Protein AF-A0A093Y1V2-F1 (afdb_monomer_lite)

Structure (mmCIF, N/CA/C/O backbone):
data_AF-A0A093Y1V2-F1
#
_entry.id   AF-A0A093Y1V2-F1
#
loop_
_atom_site.group_PDB
_atom_site.id
_atom_site.type_symbol
_atom_site.label_atom_id
_atom_site.label_alt_id
_atom_site.label_comp_id
_atom_site.label_asym_id
_atom_site.label_entity_id
_atom_site.label_seq_id
_atom_site.pdbx_PDB_ins_code
_atom_site.Cartn_x
_atom_site.Cartn_y
_atom_site.Cartn_z
_atom_site.occupancy
_atom_site.B_iso_or_equiv
_atom_site.auth_seq_id
_atom_site.auth_comp_id
_atom_site.auth_asym_id
_atom_site.auth_atom_id
_atom_site.pdbx_PDB_model_num
ATOM 1 N N . LEU A 1 1 ? 51.557 26.509 23.313 1.00 48.78 1 LEU A N 1
ATOM 2 C CA . LEU A 1 1 ? 50.875 25.753 24.395 1.00 48.78 1 LEU A CA 1
ATOM 3 C C . LEU A 1 1 ? 50.289 26.659 25.482 1.00 48.78 1 LEU A C 1
ATOM 5 O O . LEU A 1 1 ? 49.073 26.664 25.591 1.00 48.78 1 LEU A O 1
ATOM 9 N N . ALA A 1 2 ? 51.075 27.456 26.225 1.00 46.09 2 ALA A N 1
ATOM 10 C CA . ALA A 1 2 ? 50.546 28.340 27.285 1.00 46.09 2 ALA A CA 1
ATOM 11 C C . ALA A 1 2 ? 49.380 29.245 26.820 1.00 46.09 2 ALA A C 1
ATOM 13 O O . ALA A 1 2 ? 48.279 29.135 27.347 1.00 46.09 2 ALA A O 1
ATOM 14 N N . LYS A 1 3 ? 49.573 30.009 25.733 1.00 51.19 3 LYS A N 1
ATOM 15 C CA . LYS A 1 3 ? 48.552 30.912 25.162 1.00 51.19 3 LYS A CA 1
ATOM 16 C C . LYS A 1 3 ? 47.198 30.227 24.876 1.00 51.19 3 LYS A C 1
ATOM 18 O O . LYS A 1 3 ? 46.157 30.763 25.229 1.00 51.19 3 LYS A O 1
ATOM 23 N N . ALA A 1 4 ? 47.216 28.998 24.349 1.00 50.84 4 ALA A N 1
ATOM 24 C CA . ALA A 1 4 ? 46.007 28.205 24.087 1.00 50.84 4 ALA A CA 1
ATOM 25 C C . ALA A 1 4 ? 45.340 27.658 25.371 1.00 50.84 4 ALA A C 1
ATOM 27 O O . ALA A 1 4 ? 44.131 27.421 25.402 1.00 50.84 4 ALA A O 1
ATOM 28 N N . ARG A 1 5 ? 46.112 27.458 26.451 1.00 57.81 5 ARG A N 1
ATOM 29 C CA . ARG A 1 5 ? 45.579 27.102 27.776 1.00 57.81 5 ARG A CA 1
ATOM 30 C C . ARG A 1 5 ? 44.857 28.292 28.407 1.00 57.81 5 ARG A C 1
ATOM 32 O O . ARG A 1 5 ? 43.806 28.098 29.013 1.00 57.81 5 ARG A O 1
ATOM 39 N N . ASP A 1 6 ? 45.387 29.498 28.233 1.00 64.50 6 ASP A N 1
ATOM 40 C CA . ASP A 1 6 ? 44.780 30.718 28.768 1.00 64.50 6 ASP A CA 1
ATOM 41 C C . ASP A 1 6 ? 43.565 31.172 27.937 1.00 64.50 6 ASP A C 1
ATOM 43 O O . ASP A 1 6 ? 42.549 31.546 28.519 1.00 64.50 6 ASP A O 1
ATOM 47 N N . GLU A 1 7 ? 43.569 30.985 26.611 1.00 60.97 7 GLU A N 1
ATOM 48 C CA . GLU A 1 7 ? 42.357 31.110 25.780 1.00 60.97 7 GLU A CA 1
ATOM 49 C C . GLU A 1 7 ? 41.253 30.127 26.197 1.00 60.97 7 GLU A C 1
ATOM 51 O O . GLU A 1 7 ? 40.089 30.519 26.298 1.00 60.97 7 GLU A O 1
ATOM 56 N N . ARG A 1 8 ? 41.591 28.859 26.497 1.00 62.94 8 ARG A N 1
ATOM 57 C CA . ARG A 1 8 ? 40.611 27.897 27.038 1.00 62.94 8 ARG A CA 1
ATOM 58 C C . ARG A 1 8 ? 40.062 28.337 28.395 1.00 62.94 8 ARG A C 1
ATOM 60 O O . ARG A 1 8 ? 38.854 28.259 28.590 1.00 62.94 8 ARG A O 1
ATOM 67 N N . LYS A 1 9 ? 40.905 28.826 29.313 1.00 64.19 9 LYS A N 1
ATOM 68 C CA . LYS A 1 9 ? 40.441 29.375 30.602 1.00 64.19 9 LYS A CA 1
ATOM 69 C C . LYS A 1 9 ? 39.507 30.571 30.408 1.00 64.19 9 LYS A C 1
ATOM 71 O O . LYS A 1 9 ? 38.469 30.619 31.055 1.00 64.19 9 LYS A O 1
ATOM 76 N N . CYS A 1 10 ? 39.843 31.488 29.501 1.00 61.50 10 CYS A N 1
ATOM 77 C CA . CYS A 1 10 ? 39.021 32.657 29.190 1.00 61.50 10 CYS A CA 1
ATOM 78 C C . CYS A 1 10 ? 37.656 32.251 28.601 1.00 61.50 10 CYS A C 1
ATOM 80 O O . CYS A 1 10 ? 36.619 32.703 29.080 1.00 61.50 10 CYS A O 1
ATOM 82 N N . LYS A 1 11 ? 37.627 31.303 27.651 1.00 59.59 11 LYS A N 1
ATOM 83 C CA . LYS A 1 11 ? 36.370 30.743 27.121 1.00 59.59 11 LYS A CA 1
ATOM 84 C C . LYS A 1 11 ? 35.524 30.059 28.200 1.00 59.59 11 LYS A C 1
ATOM 86 O O . LYS A 1 11 ? 34.320 30.277 28.235 1.00 59.59 11 LYS A O 1
ATOM 91 N N . ILE A 1 12 ? 36.132 29.285 29.103 1.00 66.00 12 ILE A N 1
ATOM 92 C CA . ILE A 1 12 ? 35.415 28.639 30.219 1.00 66.00 12 ILE A CA 1
ATOM 93 C C . ILE A 1 12 ? 34.863 29.680 31.208 1.00 66.00 12 ILE A C 1
ATOM 95 O O . ILE A 1 12 ? 33.741 29.524 31.683 1.00 66.00 12 ILE A O 1
ATOM 99 N N . ALA A 1 13 ? 35.609 30.750 31.497 1.00 66.50 13 ALA A N 1
ATOM 100 C CA . ALA A 1 13 ? 35.144 31.838 32.358 1.00 66.50 13 ALA A CA 1
ATOM 101 C C . ALA A 1 13 ? 33.954 32.595 31.741 1.00 66.50 13 ALA A C 1
ATOM 103 O O . ALA A 1 13 ? 32.964 32.835 32.428 1.00 66.50 13 ALA A O 1
ATOM 104 N N . ASN A 1 14 ? 34.012 32.900 30.440 1.00 63.25 14 ASN A N 1
ATOM 105 C CA . ASN A 1 14 ? 32.913 33.556 29.729 1.00 63.25 14 ASN A CA 1
ATOM 106 C C . ASN A 1 14 ? 31.665 32.661 29.640 1.00 63.25 14 ASN A C 1
ATOM 108 O O . ASN A 1 14 ? 30.562 33.153 29.845 1.00 63.25 14 ASN A O 1
ATOM 112 N N . LEU A 1 15 ? 31.829 31.354 29.400 1.00 58.12 15 LEU A N 1
ATOM 113 C CA . LEU A 1 15 ? 30.712 30.399 29.382 1.00 58.12 15 LEU A CA 1
ATOM 114 C C . LEU A 1 15 ? 30.045 30.249 30.754 1.00 58.12 15 LEU A C 1
ATOM 116 O O . LEU A 1 15 ? 28.823 30.179 30.818 1.00 58.12 15 LEU A O 1
ATOM 120 N N . ARG A 1 16 ? 30.817 30.244 31.851 1.00 61.81 16 ARG A N 1
ATOM 121 C CA . ARG A 1 16 ? 30.241 30.274 33.206 1.00 61.81 16 ARG A CA 1
ATOM 122 C C . ARG A 1 16 ? 29.446 31.551 33.443 1.00 61.81 16 ARG A C 1
ATOM 124 O O . ARG A 1 16 ? 28.294 31.462 33.831 1.00 61.81 16 ARG A O 1
ATOM 131 N N . ARG A 1 17 ? 30.019 32.711 33.109 1.00 69.06 17 ARG A N 1
ATOM 132 C CA . ARG A 1 17 ? 29.346 34.005 33.275 1.00 69.06 17 ARG A CA 1
ATOM 133 C C . ARG A 1 17 ? 28.039 34.094 32.481 1.00 69.06 17 ARG A C 1
ATOM 135 O O . ARG A 1 17 ? 27.054 34.571 33.025 1.00 69.06 17 ARG A O 1
ATOM 142 N N . ALA A 1 18 ? 28.019 33.594 31.244 1.00 59.97 18 ALA A N 1
ATOM 143 C CA . ALA A 1 18 ? 26.798 33.502 30.444 1.00 59.97 18 ALA A CA 1
ATOM 144 C C . ALA A 1 18 ? 25.770 32.536 31.062 1.00 59.97 18 ALA A C 1
ATOM 146 O O . ALA A 1 18 ? 24.588 32.853 31.107 1.00 59.97 18 ALA A O 1
ATOM 147 N N . GLY A 1 19 ? 26.210 31.388 31.592 1.00 56.06 19 GLY A N 1
ATOM 148 C CA . GLY A 1 19 ? 25.337 30.453 32.310 1.00 56.06 19 GLY A CA 1
ATOM 149 C C . GLY A 1 19 ? 24.743 31.040 33.596 1.00 56.06 19 GLY A C 1
ATOM 150 O O . GLY A 1 19 ? 23.562 30.835 33.866 1.00 56.06 19 GLY A O 1
ATOM 151 N N . ASP A 1 20 ? 25.527 31.807 34.357 1.00 68.75 20 ASP A N 1
ATOM 152 C CA . ASP A 1 20 ? 25.074 32.503 35.568 1.00 68.75 20 ASP A CA 1
ATOM 153 C C . ASP A 1 20 ? 24.061 33.617 35.224 1.00 68.75 20 ASP A C 1
ATOM 155 O O . ASP A 1 20 ? 23.048 33.774 35.903 1.00 68.75 20 ASP A O 1
ATOM 159 N N . GLU A 1 21 ? 24.299 34.360 34.138 1.00 67.19 21 GLU A N 1
ATOM 160 C CA . GLU A 1 21 ? 23.437 35.446 33.645 1.00 67.19 21 GLU A CA 1
ATOM 161 C C . GLU A 1 21 ? 22.102 34.920 33.080 1.00 67.19 21 GLU A C 1
ATOM 163 O O . GLU A 1 21 ? 21.037 35.467 33.383 1.00 67.19 21 GLU A O 1
ATOM 168 N N . GLU A 1 22 ? 22.127 33.795 32.360 1.00 53.34 22 GLU A N 1
ATOM 169 C CA . GLU A 1 22 ? 20.919 33.116 31.874 1.00 53.34 22 GLU A CA 1
ATOM 170 C C . GLU A 1 22 ? 20.139 32.454 33.028 1.00 53.34 22 GLU A C 1
ATOM 172 O O . GLU A 1 22 ? 18.911 32.529 33.080 1.00 53.34 22 GLU A O 1
ATOM 177 N N . SER A 1 23 ? 20.840 31.891 34.022 1.00 57.41 23 SER A N 1
ATOM 178 C CA . SER A 1 23 ? 20.225 31.354 35.248 1.00 57.41 23 SER A CA 1
ATOM 179 C C . SER A 1 23 ? 19.543 32.449 36.073 1.00 57.41 23 SER A C 1
ATOM 181 O O . SER A 1 23 ? 18.441 32.242 36.583 1.00 57.41 23 SER A O 1
ATOM 183 N N . PHE A 1 24 ? 20.158 33.633 36.169 1.00 60.88 24 PHE A N 1
ATOM 184 C CA . PHE A 1 24 ? 19.564 34.800 36.820 1.00 60.88 24 PHE A CA 1
ATOM 185 C C . PHE A 1 24 ? 18.312 35.284 36.073 1.00 60.88 24 PHE A C 1
ATOM 187 O O . PHE A 1 24 ? 17.284 35.541 36.700 1.00 60.88 24 PHE A O 1
ATOM 194 N N . ARG A 1 25 ? 18.343 35.314 34.732 1.00 61.19 25 ARG A N 1
ATOM 195 C CA . ARG A 1 25 ? 17.157 35.579 33.897 1.00 61.19 25 ARG A CA 1
ATOM 196 C C . ARG A 1 25 ? 16.032 34.577 34.132 1.00 61.19 25 ARG A C 1
ATOM 198 O O . ARG A 1 25 ? 14.890 34.986 34.319 1.00 61.19 25 ARG A O 1
ATOM 205 N N . LEU A 1 26 ? 16.339 33.281 34.160 1.00 49.47 26 LEU A N 1
ATOM 206 C CA . LEU A 1 26 ? 15.352 32.226 34.404 1.00 49.47 26 LEU A CA 1
ATOM 207 C C . LEU A 1 26 ? 14.754 32.312 35.816 1.00 49.47 26 LEU A C 1
ATOM 209 O O . LEU A 1 26 ? 13.551 32.115 35.981 1.00 49.47 26 LEU A O 1
ATOM 213 N N . GLN A 1 27 ? 15.551 32.673 36.828 1.00 55.59 27 GLN A N 1
ATOM 214 C CA . GLN A 1 27 ? 15.040 32.973 38.169 1.00 55.59 27 GLN A CA 1
ATOM 215 C C . GLN A 1 27 ? 14.154 34.224 38.185 1.00 55.59 27 GLN A C 1
ATOM 217 O O . GLN A 1 27 ? 13.117 34.215 38.842 1.00 55.59 27 GLN A O 1
ATOM 222 N N . GLN A 1 28 ? 14.504 35.272 37.436 1.00 58.88 28 GLN A N 1
ATOM 223 C CA . GLN A 1 28 ? 13.702 36.492 37.338 1.00 58.88 28 GLN A CA 1
ATOM 224 C C . GLN A 1 28 ? 12.357 36.245 36.630 1.00 58.88 28 GLN A C 1
ATOM 226 O O . GLN A 1 28 ? 11.330 36.740 37.089 1.00 58.88 28 GLN A O 1
ATOM 231 N N . ILE A 1 29 ? 12.341 35.415 35.581 1.00 52.53 29 ILE A N 1
ATOM 232 C CA . ILE A 1 29 ? 11.120 34.970 34.890 1.00 52.53 29 ILE A CA 1
ATOM 233 C C . ILE A 1 29 ? 10.259 34.101 35.820 1.00 52.53 29 ILE A C 1
ATOM 235 O O . ILE A 1 29 ? 9.064 34.353 35.948 1.00 52.53 29 ILE A O 1
ATOM 239 N N . LYS A 1 30 ? 10.848 33.137 36.547 1.00 46.88 30 LYS A N 1
ATOM 240 C CA . LYS A 1 30 ? 10.111 32.337 37.546 1.00 46.88 30 LYS A CA 1
ATOM 241 C C . LYS A 1 30 ? 9.571 33.179 38.707 1.00 46.88 30 LYS A C 1
ATOM 243 O O . LYS A 1 30 ? 8.481 32.899 39.187 1.00 46.88 30 LYS A O 1
ATOM 248 N N . ALA A 1 31 ? 10.283 34.222 39.131 1.00 47.25 31 ALA A N 1
ATOM 249 C CA . ALA A 1 31 ? 9.808 35.147 40.159 1.00 47.25 31 ALA A CA 1
ATOM 250 C C . ALA A 1 31 ? 8.666 36.058 39.668 1.00 47.25 31 ALA A C 1
ATOM 252 O O . ALA A 1 31 ? 7.809 36.430 40.465 1.00 47.25 31 ALA A O 1
ATOM 253 N N . GLN A 1 32 ? 8.628 36.406 38.375 1.00 46.81 32 GLN A N 1
ATOM 254 C CA . GLN A 1 32 ? 7.525 37.170 37.774 1.00 46.81 32 GLN A CA 1
ATOM 255 C C . GLN A 1 32 ? 6.290 36.312 37.461 1.00 46.81 32 GLN A C 1
ATOM 257 O O . GLN A 1 32 ? 5.176 36.818 37.559 1.00 46.81 32 GLN A O 1
ATOM 262 N N . ASN A 1 33 ? 6.480 35.031 37.135 1.00 44.06 33 ASN A N 1
ATOM 263 C CA . ASN A 1 33 ? 5.407 34.102 36.768 1.00 44.06 33 ASN A CA 1
ATOM 264 C C . ASN A 1 33 ? 4.993 33.147 37.901 1.00 44.06 33 ASN A C 1
ATOM 266 O O . ASN A 1 33 ? 4.323 32.158 37.629 1.00 44.06 33 ASN A O 1
ATOM 270 N N . SER A 1 34 ? 5.382 33.396 39.155 1.00 33.50 34 SER A N 1
ATOM 271 C CA . SER A 1 34 ? 4.978 32.529 40.268 1.00 33.50 34 SER A CA 1
ATOM 272 C C . SER A 1 34 ? 3.476 32.699 40.553 1.00 33.50 34 SER A C 1
ATOM 274 O O . SER A 1 34 ? 3.080 33.779 41.004 1.00 33.50 34 SER A O 1
ATOM 276 N N . PRO A 1 35 ? 2.628 31.672 40.353 1.00 36.09 35 PRO A N 1
ATOM 277 C CA . PRO A 1 35 ? 1.217 31.765 40.698 1.00 36.09 35 PRO A CA 1
ATOM 278 C C . PRO A 1 35 ? 1.057 31.757 42.221 1.00 36.09 35 PRO A C 1
ATOM 280 O O . PRO A 1 35 ? 1.850 31.149 42.946 1.00 36.09 35 PRO A O 1
ATOM 283 N N . LEU A 1 36 ? 0.000 32.402 42.718 1.00 36.84 36 LEU A N 1
ATOM 284 C CA . LEU A 1 36 ? -0.469 32.172 44.084 1.00 36.84 36 LEU A CA 1
ATOM 285 C C . LEU A 1 36 ? -0.857 30.690 44.203 1.00 36.84 36 LEU A C 1
ATOM 287 O O . LEU A 1 36 ? -1.594 30.177 43.366 1.00 36.84 36 LEU A O 1
ATOM 291 N N . ALA A 1 37 ? -0.313 29.998 45.205 1.00 31.69 37 ALA A N 1
ATOM 292 C CA . ALA A 1 37 ? -0.367 28.541 45.284 1.00 31.69 37 ALA A CA 1
ATOM 293 C C . ALA A 1 37 ? -1.810 27.996 45.262 1.00 31.69 37 ALA A C 1
ATOM 295 O O . ALA A 1 37 ? -2.589 28.307 46.165 1.00 31.69 37 ALA A O 1
ATOM 296 N N . GLY A 1 38 ? -2.133 27.141 44.278 1.00 41.47 38 GLY A N 1
ATOM 297 C CA . GLY A 1 38 ? -3.371 26.348 44.291 1.00 41.47 38 GLY A CA 1
ATOM 298 C C . GLY A 1 38 ? -4.124 26.117 42.972 1.00 41.47 38 GLY A C 1
ATOM 299 O O . GLY A 1 38 ? -5.280 25.712 43.060 1.00 41.47 38 GLY A O 1
ATOM 300 N N . GLN A 1 39 ? -3.557 26.357 41.781 1.00 34.66 39 GLN A N 1
ATOM 301 C CA . GLN A 1 39 ? -4.241 26.085 40.498 1.00 34.66 39 GLN A CA 1
ATOM 302 C C . GLN A 1 39 ? -3.348 25.340 39.488 1.00 34.66 39 GLN A C 1
ATOM 304 O O . GLN A 1 39 ? -2.125 25.453 39.548 1.00 34.66 39 GLN A O 1
ATOM 309 N N . SER A 1 40 ? -3.995 24.539 38.630 1.00 34.41 40 SER A N 1
ATOM 310 C CA . SER A 1 40 ? -3.399 23.658 37.608 1.00 34.41 40 SER A CA 1
ATOM 311 C C . SER A 1 40 ? -2.647 24.439 36.519 1.00 34.41 40 SER A C 1
ATOM 313 O O . SER A 1 40 ? -2.973 25.600 36.279 1.00 34.41 40 SER A O 1
ATOM 315 N N . GLU A 1 41 ? -1.656 23.817 35.865 1.00 37.56 41 GLU A N 1
ATOM 316 C CA . GLU A 1 41 ? -0.829 24.477 34.833 1.00 37.56 41 GLU A CA 1
ATOM 317 C C . GLU A 1 41 ? -1.505 24.585 33.454 1.00 37.56 41 GLU A C 1
ATOM 319 O O . GLU A 1 41 ? -1.178 25.503 32.702 1.00 37.56 41 GLU A O 1
ATOM 324 N N . ASP A 1 42 ? -2.474 23.721 33.146 1.00 37.00 42 ASP A N 1
ATOM 325 C CA . ASP A 1 42 ? -3.210 23.753 31.879 1.00 37.00 42 ASP A CA 1
ATOM 326 C C . ASP A 1 42 ? -4.532 24.511 32.047 1.00 37.00 42 ASP A C 1
ATOM 328 O O . ASP A 1 42 ? -5.362 24.128 32.873 1.00 37.00 42 ASP A O 1
ATOM 332 N N . MET A 1 43 ? -4.715 25.587 31.270 1.00 39.97 43 MET A N 1
ATOM 333 C CA . MET A 1 43 ? -5.975 26.333 31.197 1.00 39.97 43 MET A CA 1
ATOM 334 C C . MET A 1 43 ? -6.422 26.488 29.739 1.00 39.97 43 MET A C 1
ATOM 336 O O . MET A 1 43 ? -5.785 27.198 28.955 1.00 39.97 43 MET A O 1
ATOM 340 N N . TYR A 1 44 ? -7.520 25.828 29.377 1.00 40.22 44 TYR A N 1
ATOM 341 C CA . TYR A 1 44 ? -8.033 25.775 28.005 1.00 40.22 44 TYR A CA 1
ATOM 342 C C . TYR A 1 44 ? -8.953 26.960 27.669 1.00 40.22 44 TYR A C 1
ATOM 344 O O . TYR A 1 44 ? -9.598 27.569 28.530 1.00 40.22 44 TYR A O 1
ATOM 352 N N . LEU A 1 45 ? -9.034 27.301 26.378 1.00 34.09 45 LEU A N 1
ATOM 353 C CA . LEU A 1 45 ? -9.907 28.369 25.889 1.00 34.09 45 LEU A CA 1
ATOM 354 C C . LEU A 1 45 ? -11.380 27.986 26.134 1.00 34.09 45 LEU A C 1
ATOM 356 O O . LEU A 1 45 ? -11.872 27.022 25.558 1.00 34.09 45 LEU A O 1
ATOM 360 N N . GLY A 1 46 ? -12.065 28.741 26.998 1.00 45.81 46 GLY A N 1
ATOM 361 C CA . GLY A 1 46 ? -13.439 28.466 27.446 1.00 45.81 46 GLY A CA 1
ATOM 362 C C . GLY A 1 46 ? -13.562 28.032 28.914 1.00 45.81 46 GLY A C 1
ATOM 363 O O . GLY A 1 46 ? -14.650 28.102 29.477 1.00 45.81 46 GLY A O 1
ATOM 364 N N . GLU A 1 47 ? -12.472 27.678 29.605 1.00 47.62 47 GLU A N 1
ATOM 365 C CA . GLU A 1 47 ? -12.552 27.280 31.026 1.00 47.62 47 GLU A CA 1
ATOM 366 C C . GLU A 1 47 ? -12.947 28.421 31.974 1.00 47.62 47 GLU A C 1
ATOM 368 O O . GLU A 1 47 ? -13.529 28.184 33.033 1.00 47.62 47 GLU A O 1
ATOM 373 N N . ALA A 1 48 ? -12.725 29.674 31.569 1.00 48.47 48 ALA A N 1
ATOM 374 C CA . ALA A 1 48 ? -13.249 30.844 32.275 1.00 48.47 48 ALA A CA 1
ATOM 375 C C . ALA A 1 48 ? -14.793 30.900 32.290 1.00 48.47 48 ALA A C 1
ATOM 377 O O . ALA A 1 48 ? -15.372 31.545 33.170 1.00 48.47 48 ALA A O 1
ATOM 378 N N . ASP A 1 49 ? -15.447 30.215 31.347 1.00 48.25 49 ASP A N 1
ATOM 379 C CA . ASP A 1 49 ? -16.899 30.200 31.168 1.00 48.25 49 ASP A CA 1
ATOM 380 C C . ASP A 1 49 ? -17.564 28.960 31.803 1.00 48.25 49 ASP A C 1
ATOM 382 O O . ASP A 1 49 ? -18.751 29.001 32.122 1.00 48.25 49 ASP A O 1
ATOM 386 N N . VAL A 1 50 ? -16.794 27.906 32.120 1.00 50.69 50 VAL A N 1
ATOM 387 C CA . VAL A 1 50 ? -17.258 26.658 32.781 1.00 50.69 50 VAL A CA 1
ATOM 388 C C . VAL A 1 50 ? -17.927 26.908 34.144 1.00 50.69 50 VAL A C 1
ATOM 390 O O . VAL A 1 50 ? -18.749 26.115 34.600 1.00 50.69 50 VAL A O 1
ATOM 393 N N . ALA A 1 51 ? -17.637 28.040 34.793 1.00 46.25 51 ALA A N 1
ATOM 394 C CA . ALA A 1 51 ? -18.287 28.452 36.038 1.00 46.25 51 ALA A CA 1
ATOM 395 C C . ALA A 1 51 ? -19.751 28.925 35.871 1.00 46.25 51 ALA A C 1
ATOM 397 O O . ALA A 1 51 ? -20.396 29.261 36.869 1.00 46.25 51 ALA A O 1
ATOM 398 N N . PHE A 1 52 ? -20.283 28.983 34.645 1.00 52.97 52 PHE A N 1
ATOM 399 C CA . PHE A 1 52 ? -21.640 29.440 34.356 1.00 52.97 52 PHE A CA 1
ATOM 400 C C . PHE A 1 52 ? -22.436 28.346 33.644 1.00 52.97 52 PHE A C 1
ATOM 402 O O . PHE A 1 52 ? -22.080 27.897 32.559 1.00 52.97 52 PHE A O 1
ATOM 409 N N . ALA A 1 53 ? -23.563 27.945 34.237 1.00 47.38 53 ALA A N 1
ATOM 410 C CA . ALA A 1 53 ? -24.541 27.122 33.540 1.00 47.38 53 ALA A CA 1
ATOM 411 C C . ALA A 1 53 ? -25.127 27.939 32.379 1.00 47.38 53 ALA A C 1
ATOM 413 O O . ALA A 1 53 ? -25.913 28.864 32.605 1.00 47.38 53 ALA A O 1
ATOM 414 N N . CYS A 1 54 ? -24.716 27.625 31.149 1.00 52.56 54 CYS A N 1
ATOM 415 C CA . CYS A 1 54 ? -25.268 28.248 29.954 1.00 52.56 54 CYS A CA 1
ATOM 416 C C . CYS A 1 54 ? -26.788 28.053 29.903 1.00 52.56 54 CYS A C 1
ATOM 418 O O . CYS A 1 54 ? -27.311 26.980 30.215 1.00 52.56 54 CYS A O 1
ATOM 420 N N . LEU A 1 55 ? -27.499 29.102 29.485 1.00 55.03 55 LEU A N 1
ATOM 421 C CA . LEU A 1 55 ? -28.901 28.975 29.097 1.00 55.03 55 LEU A CA 1
ATOM 422 C C . LEU A 1 55 ? -28.985 27.974 27.928 1.00 55.03 55 LEU A C 1
ATOM 424 O O . LEU A 1 55 ? -28.118 28.030 27.053 1.00 55.03 55 LEU A O 1
ATOM 428 N N . PRO A 1 56 ? -29.992 27.082 27.874 1.00 55.25 56 PRO A N 1
ATOM 429 C CA . PRO A 1 56 ? -30.155 26.189 26.731 1.00 55.25 56 PRO A CA 1
ATOM 430 C C . PRO A 1 56 ? -30.316 27.010 25.445 1.00 55.25 56 PRO A C 1
ATOM 432 O O . PRO A 1 56 ? -31.095 27.964 25.427 1.00 55.25 56 PRO A O 1
ATOM 435 N N . GLU A 1 57 ? -29.626 26.622 24.370 1.00 52.59 57 GLU A N 1
ATOM 436 C CA . GLU A 1 57 ? -29.490 27.414 23.129 1.00 52.59 57 GLU A CA 1
ATOM 437 C C . GLU A 1 57 ? -30.817 27.739 22.411 1.00 52.59 57 GLU A C 1
ATOM 439 O O . GLU A 1 57 ? -30.851 28.580 21.519 1.00 52.59 57 GLU A O 1
ATOM 444 N N . ASN A 1 58 ? -31.925 27.119 22.829 1.00 52.34 58 ASN A N 1
ATOM 445 C CA . ASN A 1 58 ? -33.247 27.234 22.212 1.00 52.34 58 ASN A CA 1
ATOM 446 C C . ASN A 1 58 ? -34.256 28.120 22.981 1.00 52.34 58 ASN A C 1
ATOM 448 O O . ASN A 1 58 ? -35.435 28.117 22.632 1.00 52.34 58 ASN A O 1
ATOM 452 N N . VAL A 1 59 ? -33.852 28.855 24.029 1.00 55.56 59 VAL A N 1
ATOM 453 C CA . VAL A 1 59 ? -34.788 29.665 24.848 1.00 55.56 59 VAL A CA 1
ATOM 454 C C . VAL A 1 59 ? -34.825 31.130 24.395 1.00 55.56 59 VAL A C 1
ATOM 456 O O . VAL A 1 59 ? -33.828 31.848 24.468 1.00 55.56 59 VAL A O 1
ATOM 459 N N . GLY A 1 60 ? -36.001 31.606 23.972 1.00 59.75 60 GLY A N 1
ATOM 460 C CA . GLY A 1 60 ? -36.191 32.987 23.513 1.00 59.75 60 GLY A CA 1
ATOM 461 C C . GLY A 1 60 ? -36.125 34.033 24.644 1.00 59.75 60 GLY A C 1
ATOM 462 O O . GLY A 1 60 ? -36.476 33.735 25.789 1.00 59.75 60 GLY A O 1
ATOM 463 N N . PRO A 1 61 ? -35.747 35.297 24.359 1.00 57.47 61 PRO A N 1
ATOM 464 C CA . PRO A 1 61 ? -35.549 36.325 25.392 1.00 57.47 61 PRO A CA 1
ATOM 465 C C . PRO A 1 61 ? -36.810 36.638 26.224 1.00 57.47 61 PRO A C 1
ATOM 467 O O . PRO A 1 61 ? -36.704 36.898 27.424 1.00 57.47 61 PRO A O 1
ATOM 470 N N . ASP A 1 62 ? -38.003 36.549 25.626 1.00 58.34 62 ASP A N 1
ATOM 471 C CA . ASP A 1 62 ? -39.289 36.715 26.328 1.00 58.34 62 ASP A CA 1
ATOM 472 C C . ASP A 1 62 ? -39.624 35.558 27.286 1.00 58.34 62 ASP A C 1
ATOM 474 O O . ASP A 1 62 ? -40.437 35.717 28.199 1.00 58.34 62 ASP A O 1
ATOM 478 N N . GLU A 1 63 ? -39.023 34.388 27.081 1.00 61.34 63 GLU A N 1
ATOM 479 C CA . GLU A 1 63 ? -39.261 33.178 27.867 1.00 61.34 63 GLU A CA 1
ATOM 480 C C . GLU A 1 63 ? -38.336 33.134 29.093 1.00 61.34 63 GLU A C 1
ATOM 482 O O . GLU A 1 63 ? -38.787 32.835 30.202 1.00 61.34 63 GLU A O 1
ATOM 487 N N . VAL A 1 64 ? -37.085 33.593 28.934 1.00 60.03 64 VAL A N 1
ATOM 488 C CA . VAL A 1 64 ? -36.147 33.853 30.043 1.00 60.03 64 VAL A CA 1
ATOM 489 C C . VAL A 1 64 ? -36.740 34.857 31.040 1.00 60.03 64 VAL A C 1
ATOM 491 O O . VAL A 1 64 ? -36.732 34.608 32.244 1.00 60.03 64 VAL A O 1
ATOM 494 N N . LEU A 1 65 ? -37.324 35.961 30.554 1.00 60.72 65 LEU A N 1
ATOM 495 C CA . LEU A 1 65 ? -37.938 37.002 31.395 1.00 60.72 65 LEU A CA 1
ATOM 496 C C . LEU A 1 65 ? -39.166 36.526 32.192 1.00 60.72 65 LEU A C 1
ATOM 498 O O . LEU A 1 65 ? -39.511 37.138 33.204 1.00 60.72 65 LEU A O 1
ATOM 502 N N . ARG A 1 66 ? -39.831 35.447 31.759 1.00 64.56 66 ARG A N 1
ATOM 503 C CA . ARG A 1 66 ? -41.012 34.881 32.436 1.00 64.56 66 ARG A CA 1
ATOM 504 C C . ARG A 1 66 ? -40.671 33.862 33.519 1.00 64.56 66 ARG A C 1
ATOM 506 O O . ARG A 1 66 ? -41.553 33.537 34.312 1.00 64.56 66 ARG A O 1
ATOM 513 N N . ASN A 1 67 ? -39.436 33.360 33.573 1.00 65.44 67 ASN A N 1
ATOM 514 C CA . ASN A 1 67 ? -39.032 32.315 34.511 1.00 65.44 67 ASN A CA 1
ATOM 515 C C . ASN A 1 67 ? -38.096 32.869 35.609 1.00 65.44 67 ASN A C 1
ATOM 517 O O . ASN A 1 67 ? -36.907 33.085 35.353 1.00 65.44 67 ASN A O 1
ATOM 521 N N . PRO A 1 68 ? -38.577 33.050 36.858 1.00 62.19 68 PRO A N 1
ATOM 522 C CA . PRO A 1 68 ? -37.783 33.647 37.935 1.00 62.19 68 PRO A CA 1
ATOM 523 C C . PRO A 1 68 ? -36.476 32.906 38.257 1.00 62.19 68 PRO A C 1
ATOM 525 O O . PRO A 1 68 ? -35.526 33.535 38.719 1.00 62.19 68 PRO A O 1
ATOM 528 N N . ALA A 1 69 ? -36.402 31.595 38.000 1.00 60.81 69 ALA A N 1
ATOM 529 C CA . ALA A 1 69 ? -35.201 30.796 38.250 1.00 60.81 69 ALA A CA 1
ATOM 530 C C . ALA A 1 69 ? -34.080 31.062 37.224 1.00 60.81 69 ALA A C 1
ATOM 532 O O . ALA A 1 69 ? -32.901 31.043 37.583 1.00 60.81 69 ALA A O 1
ATOM 533 N N . LEU A 1 70 ? -34.444 31.365 35.971 1.00 61.31 70 LEU A N 1
ATOM 534 C CA . LEU A 1 70 ? -33.498 31.729 34.906 1.00 61.31 70 LEU A CA 1
ATOM 535 C C . LEU A 1 70 ? -33.042 33.191 35.030 1.00 61.31 70 LEU A C 1
ATOM 537 O O . LEU A 1 70 ? -31.892 33.510 34.752 1.00 61.31 70 LEU A O 1
ATOM 541 N N . VAL A 1 71 ? -33.898 34.085 35.537 1.00 63.56 71 VAL A N 1
ATOM 542 C CA . VAL A 1 71 ? -33.488 35.464 35.864 1.00 63.56 71 VAL A CA 1
ATOM 543 C C . VAL A 1 71 ? -32.518 35.492 37.055 1.00 63.56 71 VAL A C 1
ATOM 545 O O . VAL A 1 71 ? -31.570 36.274 37.055 1.00 63.56 71 VAL A O 1
ATOM 548 N N . ALA A 1 72 ? -32.703 34.615 38.050 1.00 62.75 72 ALA A N 1
ATOM 549 C CA . ALA A 1 72 ? -31.833 34.525 39.227 1.00 62.75 72 ALA A CA 1
ATOM 550 C C . ALA A 1 72 ? -30.408 34.007 38.933 1.00 62.75 72 ALA A C 1
ATOM 552 O O . ALA A 1 72 ? -29.514 34.196 39.756 1.00 62.75 72 ALA A O 1
ATOM 553 N N . THR A 1 73 ? -30.183 33.372 37.778 1.00 61.56 73 THR A N 1
ATOM 554 C CA . THR A 1 73 ? -28.863 32.882 37.339 1.00 61.56 73 THR A CA 1
ATOM 555 C C . THR A 1 73 ? -28.046 33.934 36.575 1.00 61.56 73 THR A C 1
ATOM 557 O O . THR A 1 73 ? -26.844 33.752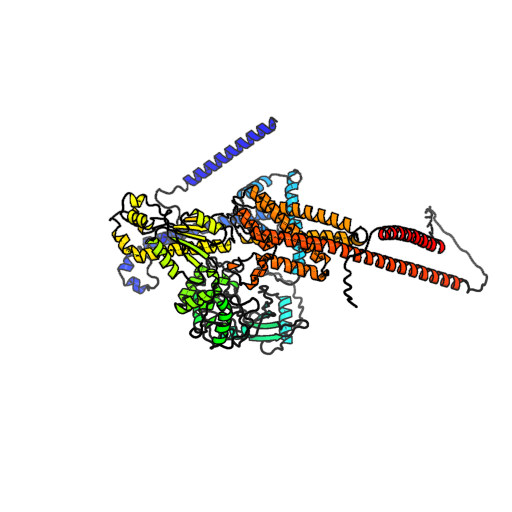 36.385 1.00 61.56 73 THR A O 1
ATOM 560 N N . ILE A 1 74 ? -28.647 35.065 36.182 1.00 62.22 74 ILE A N 1
ATOM 561 C CA . ILE A 1 74 ? -27.969 36.128 35.424 1.00 62.22 74 ILE A CA 1
ATOM 562 C C . ILE A 1 74 ? -27.228 37.088 36.383 1.00 62.22 74 ILE A C 1
ATOM 564 O O . ILE A 1 74 ? -27.849 37.660 37.283 1.00 62.22 74 ILE A O 1
ATOM 568 N N . PRO A 1 75 ? -25.914 37.344 36.198 1.00 64.44 75 PRO A N 1
ATOM 569 C CA . PRO A 1 75 ? -25.173 38.286 37.037 1.00 64.44 75 PRO A CA 1
ATOM 570 C C . PRO A 1 75 ? -25.719 39.720 36.963 1.00 64.44 75 PRO A C 1
ATOM 572 O O . PRO A 1 75 ? -26.069 40.221 35.896 1.00 64.44 75 PRO A O 1
ATOM 575 N N . GLY A 1 76 ? -25.718 40.429 38.096 1.00 72.56 76 GLY A N 1
ATOM 576 C CA . GLY A 1 76 ? -26.222 41.803 38.174 1.00 72.56 76 GLY A CA 1
ATOM 577 C C . GLY A 1 76 ? -25.527 42.784 37.214 1.00 72.56 76 GLY A C 1
ATOM 578 O O . GLY A 1 76 ? -24.324 42.688 36.957 1.00 72.56 76 GLY A O 1
ATOM 579 N N . HIS A 1 77 ? -26.278 43.783 36.729 1.00 68.69 77 HIS A N 1
ATOM 580 C CA . HIS A 1 77 ? -25.853 44.731 35.683 1.00 68.69 77 HIS A CA 1
ATOM 581 C C . HIS A 1 77 ? -24.471 45.374 35.919 1.00 68.69 77 HIS A C 1
ATOM 583 O O . HIS A 1 77 ? -23.691 45.518 34.977 1.00 68.69 77 HIS A O 1
ATOM 589 N N . GLY A 1 78 ? -24.138 45.736 37.165 1.00 70.31 78 GLY A N 1
ATOM 590 C CA . GLY A 1 78 ? -22.827 46.303 37.507 1.00 70.31 78 GLY A CA 1
ATOM 591 C C . GLY A 1 78 ? -21.663 45.342 37.234 1.00 70.31 78 GLY A C 1
ATOM 592 O O . GLY A 1 78 ? -20.647 45.750 36.675 1.00 70.31 78 GLY A O 1
ATOM 593 N N . THR A 1 79 ? -21.840 44.056 37.547 1.00 69.12 79 THR A N 1
ATOM 594 C CA . THR A 1 79 ? -20.845 42.998 37.320 1.00 69.12 79 THR A CA 1
ATOM 595 C C . THR A 1 79 ? -20.645 42.732 35.832 1.00 69.12 79 THR A C 1
ATOM 597 O O . THR A 1 79 ? -19.507 42.661 35.375 1.00 69.12 79 THR A O 1
ATOM 600 N N . LEU A 1 80 ? -21.731 42.655 35.054 1.00 67.94 80 LEU A N 1
ATOM 601 C CA . LEU A 1 80 ? -21.652 42.500 33.596 1.00 67.94 80 LEU A CA 1
ATOM 602 C C . LEU A 1 80 ? -20.924 43.686 32.947 1.00 67.94 80 LEU A C 1
ATOM 604 O O . LEU A 1 80 ? -20.036 43.495 32.119 1.00 67.94 80 LEU A O 1
ATOM 608 N N . ARG A 1 81 ? -21.229 44.916 33.375 1.00 71.81 81 ARG A N 1
ATOM 609 C CA . ARG A 1 81 ? -20.588 46.133 32.855 1.00 71.81 81 ARG A CA 1
ATOM 610 C C . ARG A 1 81 ? -19.095 46.199 33.194 1.00 71.81 81 ARG A C 1
ATOM 612 O O . ARG A 1 81 ? -18.301 46.580 32.337 1.00 71.81 81 ARG A O 1
ATOM 619 N N . ALA A 1 82 ? -18.711 45.786 34.404 1.00 67.00 82 ALA A N 1
ATOM 620 C CA . ALA A 1 82 ? -17.311 45.670 34.809 1.00 67.00 82 ALA A CA 1
ATOM 621 C C . ALA A 1 82 ? -16.560 44.591 34.005 1.00 67.00 82 ALA A C 1
ATOM 623 O O . ALA A 1 82 ? -15.439 44.836 33.564 1.00 67.00 82 ALA A O 1
ATOM 624 N N . ARG A 1 83 ? -17.190 43.436 33.741 1.00 68.19 83 ARG A N 1
ATOM 625 C CA . ARG A 1 83 ? -16.616 42.374 32.895 1.00 68.19 83 ARG A CA 1
ATOM 626 C C . ARG A 1 83 ? -16.426 42.828 31.447 1.00 68.19 83 ARG A C 1
ATOM 628 O O . ARG A 1 83 ? -15.336 42.665 30.915 1.00 68.19 83 ARG A O 1
ATOM 635 N N . VAL A 1 84 ? -17.420 43.473 30.826 1.00 70.38 84 VAL A N 1
ATOM 636 C CA . VAL A 1 84 ? -17.281 44.021 29.459 1.00 70.38 84 VAL A CA 1
ATOM 637 C C . VAL A 1 84 ? -16.165 45.071 29.384 1.00 70.38 84 VAL A C 1
ATOM 639 O O . VAL A 1 84 ? -15.414 45.093 28.411 1.00 70.38 84 VAL A O 1
ATOM 642 N N . ALA A 1 85 ? -16.008 45.913 30.411 1.00 71.38 85 ALA A N 1
ATOM 643 C CA . ALA A 1 85 ? -14.889 46.852 30.487 1.00 71.38 85 ALA A CA 1
ATOM 644 C C . ALA A 1 85 ? -13.528 46.134 30.596 1.00 71.38 85 ALA A C 1
ATOM 646 O O . ALA A 1 85 ? -12.584 46.522 29.909 1.00 71.38 85 ALA A O 1
ATOM 647 N N . ALA A 1 86 ? -13.437 45.064 31.394 1.00 67.81 86 ALA A N 1
ATOM 648 C CA . ALA A 1 86 ? -12.228 44.251 31.516 1.00 67.81 86 ALA A CA 1
ATOM 649 C C . ALA A 1 86 ? -11.862 43.540 30.199 1.00 67.81 86 ALA A C 1
ATOM 651 O O . ALA A 1 86 ? -10.711 43.617 29.777 1.00 67.81 86 ALA A O 1
ATOM 652 N N . TYR A 1 87 ? -12.830 42.925 29.507 1.00 62.28 87 TYR A N 1
ATOM 653 C CA . TYR A 1 87 ? -12.599 42.293 28.202 1.00 62.28 87 TYR A CA 1
ATOM 654 C C . TYR A 1 87 ? -12.137 43.300 27.141 1.00 62.28 87 TYR A C 1
ATOM 656 O O . TYR A 1 87 ? -11.171 43.028 26.433 1.00 62.28 87 TYR A O 1
ATOM 664 N N . ARG A 1 88 ? -12.745 44.495 27.070 1.00 69.00 88 ARG A N 1
ATOM 665 C CA . ARG A 1 88 ? -12.282 45.560 26.157 1.00 69.00 88 ARG A CA 1
ATOM 666 C C . ARG A 1 88 ? -10.843 45.982 26.450 1.00 69.00 88 ARG A C 1
ATOM 668 O O . ARG A 1 88 ? -10.024 45.997 25.538 1.00 69.00 88 ARG A O 1
ATOM 675 N N . ALA A 1 89 ? -10.512 46.235 27.717 1.00 70.69 89 ALA A N 1
ATOM 676 C CA . ALA A 1 89 ? -9.154 46.600 28.119 1.00 70.69 89 ALA A CA 1
ATOM 677 C C . ALA A 1 89 ? -8.123 45.488 27.830 1.00 70.69 89 ALA A C 1
ATOM 679 O O . ALA A 1 89 ? -6.960 45.782 27.540 1.00 70.69 89 ALA A O 1
ATOM 680 N N . ASN A 1 90 ? -8.535 44.216 27.893 1.00 65.69 90 ASN A N 1
ATOM 681 C CA . ASN A 1 90 ? -7.668 43.087 27.567 1.00 65.69 90 ASN A CA 1
ATOM 682 C C . ASN A 1 90 ? -7.462 42.949 26.049 1.00 65.69 90 ASN A C 1
ATOM 684 O O . ASN A 1 90 ? -6.323 42.796 25.614 1.00 65.69 90 ASN A O 1
ATOM 688 N N . ASN A 1 91 ? -8.514 43.114 25.238 1.00 61.84 91 ASN A N 1
ATOM 689 C CA . ASN A 1 91 ? -8.409 43.127 23.773 1.00 61.84 91 ASN A CA 1
ATOM 690 C C . ASN A 1 91 ? -7.518 44.280 23.280 1.00 61.84 91 ASN A C 1
ATOM 692 O O . ASN A 1 91 ? -6.575 44.037 22.533 1.00 61.84 91 ASN A O 1
ATOM 696 N N . GLU A 1 92 ? -7.702 45.502 23.793 1.00 70.69 92 GLU A N 1
ATOM 697 C CA . GLU A 1 92 ? -6.829 46.651 23.488 1.00 70.69 92 GLU A CA 1
ATOM 698 C C . GLU A 1 92 ? -5.356 46.407 23.871 1.00 70.69 92 GLU A C 1
ATOM 700 O O . GLU A 1 92 ? -4.442 47.022 23.312 1.00 70.69 92 GLU A O 1
ATOM 705 N N . ARG A 1 93 ? -5.094 45.552 24.870 1.00 68.19 93 ARG A N 1
ATOM 706 C CA . ARG A 1 93 ? -3.737 45.143 25.263 1.00 68.19 93 ARG A CA 1
ATOM 707 C C . ARG A 1 93 ? -3.183 44.069 24.328 1.00 68.19 93 ARG A C 1
ATOM 709 O O . ARG A 1 93 ? -2.002 44.136 23.987 1.00 68.19 93 ARG A O 1
ATOM 716 N N . LEU A 1 94 ? -4.024 43.130 23.900 1.00 54.00 94 LEU A N 1
ATOM 717 C CA . LEU A 1 94 ? -3.681 42.076 22.950 1.00 54.00 94 LEU A CA 1
ATOM 718 C C . LEU A 1 94 ? -3.341 42.662 21.572 1.00 54.00 94 LEU A C 1
ATOM 720 O O . LEU A 1 94 ? -2.288 42.352 21.024 1.00 54.00 94 LEU A O 1
ATOM 724 N N . GLU A 1 95 ? -4.153 43.590 21.062 1.00 59.03 95 GLU A N 1
ATOM 725 C CA . GLU A 1 95 ? -3.915 44.290 19.791 1.00 59.03 95 GLU A CA 1
ATOM 726 C C . GLU A 1 95 ? -2.572 45.035 19.782 1.00 59.03 95 GLU A C 1
ATOM 728 O O . GLU A 1 95 ? -1.809 44.942 18.818 1.00 59.03 95 GLU A O 1
ATOM 733 N N . ARG A 1 96 ? -2.221 45.712 20.885 1.00 69.50 96 ARG A N 1
ATOM 734 C CA . ARG A 1 96 ? -0.903 46.356 21.036 1.00 69.50 96 ARG A CA 1
ATOM 735 C C . ARG A 1 96 ? 0.247 45.348 21.064 1.00 69.50 96 ARG A C 1
ATOM 737 O O . ARG A 1 96 ? 1.277 45.606 20.445 1.00 69.50 96 ARG A O 1
ATOM 744 N N . ALA A 1 97 ? 0.078 44.204 21.729 1.00 58.50 97 ALA A N 1
ATOM 745 C CA . ALA A 1 97 ? 1.084 43.142 21.739 1.00 58.50 97 ALA A CA 1
ATOM 746 C C . ALA A 1 97 ? 1.277 42.518 20.342 1.00 58.50 97 ALA A C 1
ATOM 748 O O . ALA A 1 97 ? 2.412 42.341 19.902 1.00 58.50 97 ALA A O 1
ATOM 749 N N . VAL A 1 98 ? 0.190 42.271 19.604 1.00 58.56 98 VAL A N 1
ATOM 750 C CA . VAL A 1 98 ? 0.229 41.811 18.204 1.00 58.56 98 VAL A CA 1
ATOM 751 C C . VAL A 1 98 ? 0.912 42.847 17.303 1.00 58.56 98 VAL A C 1
ATOM 753 O O . VAL A 1 98 ? 1.722 42.478 16.451 1.00 58.56 98 VAL A O 1
ATOM 756 N N . GLY A 1 99 ? 0.662 44.143 17.520 1.00 62.22 99 GLY A N 1
ATOM 757 C CA . GLY A 1 99 ? 1.350 45.236 16.827 1.00 62.22 99 GLY A CA 1
ATOM 758 C C . GLY A 1 99 ? 2.869 45.239 17.047 1.00 62.22 99 GLY A C 1
ATOM 759 O O . GLY A 1 99 ? 3.628 45.320 16.079 1.00 62.22 99 GLY A O 1
ATOM 760 N N . GLU A 1 100 ? 3.330 45.090 18.294 1.00 66.81 100 GLU A N 1
ATOM 761 C CA . GLU A 1 100 ? 4.765 44.973 18.603 1.00 66.81 100 GLU A CA 1
ATOM 762 C C . GLU A 1 100 ? 5.410 43.692 18.056 1.00 66.81 100 GLU A C 1
ATOM 764 O O . GLU A 1 100 ? 6.571 43.709 17.645 1.00 66.81 100 GLU A O 1
ATOM 769 N N . LEU A 1 101 ? 4.691 42.568 18.065 1.00 53.31 101 LEU A N 1
ATOM 770 C CA . LEU A 1 101 ? 5.199 41.310 17.516 1.00 53.31 101 LEU A CA 1
ATOM 771 C C . LEU A 1 101 ? 5.342 41.397 15.991 1.00 53.31 101 LEU A C 1
ATOM 773 O O . LEU A 1 101 ? 6.368 40.982 15.452 1.00 53.31 101 LEU A O 1
ATOM 777 N N . ARG A 1 102 ? 4.378 42.019 15.298 1.00 51.88 102 ARG A N 1
ATOM 778 C CA . ARG A 1 102 ? 4.457 42.274 13.850 1.00 51.88 102 ARG A CA 1
ATOM 779 C C . ARG A 1 102 ? 5.607 43.216 13.480 1.00 51.88 102 ARG A C 1
ATOM 781 O O . ARG A 1 102 ? 6.283 42.963 12.485 1.00 51.88 102 ARG A O 1
ATOM 788 N N . SER A 1 103 ? 5.884 44.264 14.264 1.00 59.72 103 SER A N 1
ATOM 789 C CA . SER A 1 103 ? 7.015 45.162 13.975 1.00 59.72 103 SER A CA 1
ATOM 790 C C . SER A 1 103 ? 8.374 44.479 14.182 1.00 59.72 103 SER A C 1
ATOM 792 O O . SER A 1 103 ? 9.233 44.567 13.303 1.00 59.72 103 SER A O 1
ATOM 794 N N . LYS A 1 104 ? 8.542 43.713 15.271 1.00 54.66 104 LYS A N 1
ATOM 795 C CA . LYS A 1 104 ? 9.750 42.902 15.531 1.00 54.66 104 LYS A CA 1
ATOM 796 C C . LYS A 1 104 ? 9.952 41.801 14.483 1.00 54.66 104 LYS A C 1
ATOM 798 O O . LYS A 1 104 ? 11.081 41.569 14.059 1.00 54.66 104 LYS A O 1
ATOM 803 N N . SER A 1 105 ? 8.874 41.156 14.031 1.00 52.78 105 SER A N 1
ATOM 804 C CA . SER A 1 105 ? 8.908 40.152 12.958 1.00 52.78 105 SER A CA 1
ATOM 805 C C . SER A 1 105 ? 9.436 40.744 11.645 1.00 52.78 105 SER A C 1
ATOM 807 O O . SER A 1 105 ? 10.368 40.195 11.059 1.00 52.78 105 SER A O 1
ATOM 809 N N . ARG A 1 106 ? 8.941 41.923 11.245 1.00 57.28 106 ARG A N 1
ATOM 810 C CA . ARG A 1 106 ? 9.357 42.614 10.012 1.00 57.28 106 ARG A CA 1
ATOM 811 C C . ARG A 1 106 ? 10.831 43.040 10.021 1.00 57.28 106 ARG A C 1
ATOM 813 O O . ARG A 1 106 ? 11.502 42.983 8.995 1.00 57.28 106 ARG A O 1
ATOM 820 N N . GLU A 1 107 ? 11.359 43.439 11.178 1.00 57.88 107 GLU A N 1
ATOM 821 C CA . GLU A 1 107 ? 12.784 43.773 11.334 1.00 57.88 107 GLU A CA 1
ATOM 822 C C . GLU A 1 107 ? 13.685 42.521 11.264 1.00 57.88 107 GLU A C 1
ATOM 824 O O . GLU A 1 107 ? 14.799 42.570 10.735 1.00 57.88 107 GLU A O 1
ATOM 829 N N . LEU A 1 108 ? 13.184 41.375 11.739 1.00 53.88 108 LEU A N 1
ATOM 830 C CA . LEU A 1 108 ? 13.854 40.077 11.634 1.00 53.88 108 LEU A CA 1
ATOM 831 C C . LEU A 1 108 ? 13.848 39.542 10.191 1.00 53.88 108 LEU A C 1
ATOM 833 O O . LEU A 1 108 ? 14.869 39.045 9.716 1.00 53.88 108 LEU A O 1
ATOM 837 N N . GLU A 1 109 ? 12.730 39.699 9.476 1.00 56.12 109 GLU A N 1
ATOM 838 C CA . GLU A 1 109 ? 12.560 39.303 8.072 1.00 56.12 109 GLU A CA 1
ATOM 839 C C . GLU A 1 109 ? 13.613 39.963 7.165 1.00 56.12 109 GLU A C 1
ATOM 841 O O . GLU A 1 109 ? 14.289 39.285 6.388 1.00 56.12 109 GLU A O 1
ATOM 846 N N . VAL A 1 110 ? 13.836 41.274 7.325 1.00 61.75 110 VAL A N 1
ATOM 847 C CA . VAL A 1 110 ? 14.859 42.024 6.574 1.00 61.75 110 VAL A CA 1
ATOM 848 C C . VAL A 1 110 ? 16.271 41.479 6.840 1.00 61.75 110 VAL A C 1
ATOM 850 O O . VAL A 1 110 ? 17.070 41.354 5.908 1.00 61.75 110 VAL A O 1
ATOM 853 N N . LYS A 1 111 ? 16.589 41.087 8.083 1.00 59.91 111 LYS A N 1
ATOM 854 C CA . LYS A 1 111 ? 17.889 40.475 8.425 1.00 59.91 111 LYS A CA 1
ATOM 855 C C . LYS A 1 111 ? 18.058 39.082 7.805 1.00 59.91 111 LYS A C 1
ATOM 857 O O . LYS A 1 111 ? 19.145 38.763 7.310 1.00 59.91 111 LYS A O 1
ATOM 862 N N . TYR A 1 112 ? 17.001 38.271 7.778 1.00 55.06 112 TYR A N 1
ATOM 863 C CA . TYR A 1 112 ? 17.027 36.961 7.122 1.00 55.06 112 TYR A CA 1
ATOM 864 C C . TYR A 1 112 ? 17.181 37.077 5.604 1.00 55.06 112 TYR A C 1
ATOM 866 O O . TYR A 1 112 ? 18.086 36.449 5.053 1.00 55.06 112 TYR A O 1
ATOM 874 N N . ARG A 1 113 ? 16.406 37.950 4.944 1.00 60.59 113 ARG A N 1
ATOM 875 C CA . ARG A 1 113 ? 16.570 38.277 3.515 1.00 60.59 113 ARG A CA 1
ATOM 876 C C . ARG A 1 113 ? 18.022 38.653 3.204 1.00 60.59 113 ARG A C 1
ATOM 878 O O . ARG A 1 113 ? 18.672 38.011 2.381 1.00 60.59 113 ARG A O 1
ATOM 885 N N . LYS A 1 114 ? 18.599 39.608 3.935 1.00 58.03 114 LYS A N 1
ATOM 886 C CA . LYS A 1 114 ? 19.992 40.040 3.730 1.00 58.03 114 LYS A CA 1
ATOM 887 C C . LYS A 1 114 ? 21.011 38.898 3.823 1.00 58.03 114 LYS A C 1
ATOM 889 O O . LYS A 1 114 ? 21.934 38.813 3.015 1.00 58.03 114 LYS A O 1
ATOM 894 N N . THR A 1 115 ? 20.813 37.991 4.777 1.00 56.03 115 THR A N 1
ATOM 895 C CA . THR A 1 115 ? 21.677 36.819 4.983 1.00 56.03 115 THR A CA 1
ATOM 896 C C . THR A 1 115 ? 21.541 35.810 3.839 1.00 56.03 115 THR A C 1
ATOM 898 O O . THR A 1 115 ? 22.548 35.337 3.311 1.00 56.03 115 THR A O 1
ATOM 901 N N . ILE A 1 116 ? 20.312 35.528 3.396 1.00 57.41 116 ILE A N 1
ATOM 902 C CA . ILE A 1 116 ? 20.036 34.618 2.274 1.00 57.41 116 ILE A CA 1
ATOM 903 C C . ILE A 1 116 ? 20.624 35.175 0.967 1.00 57.41 116 ILE A C 1
ATOM 905 O O . ILE A 1 116 ? 21.269 34.423 0.235 1.00 57.41 116 ILE A O 1
ATOM 909 N N . SER A 1 117 ? 20.505 36.483 0.709 1.00 66.12 117 SER A N 1
ATOM 910 C CA . SER A 1 117 ? 21.160 37.169 -0.424 1.00 66.12 117 SER A CA 1
ATOM 911 C C . SER A 1 117 ? 22.678 36.956 -0.417 1.00 66.12 117 SER A C 1
ATOM 913 O O . SER A 1 117 ? 23.251 36.484 -1.403 1.00 66.12 117 SER A O 1
ATOM 915 N N . LEU A 1 118 ? 23.339 37.198 0.720 1.00 57.81 118 LEU A N 1
ATOM 916 C CA . LEU A 1 118 ? 24.791 37.039 0.857 1.00 57.81 118 LEU A CA 1
ATOM 917 C C . LEU A 1 118 ? 25.258 35.585 0.664 1.00 57.81 118 LEU A C 1
ATOM 919 O O . LEU A 1 118 ? 26.301 35.352 0.048 1.00 57.81 118 LEU A O 1
ATOM 923 N N . CYS A 1 119 ? 24.490 34.605 1.148 1.00 52.19 119 CYS A N 1
ATOM 924 C CA . CYS A 1 119 ? 24.819 33.184 1.019 1.00 52.19 119 CYS A CA 1
ATOM 925 C C . CYS A 1 119 ? 24.537 32.611 -0.383 1.00 52.19 119 CYS A C 1
ATOM 927 O O . CYS A 1 119 ? 25.300 31.768 -0.857 1.00 52.19 119 CYS A O 1
ATOM 929 N N . THR A 1 120 ? 23.475 33.062 -1.057 1.00 54.69 120 THR A N 1
ATOM 930 C CA . THR A 1 120 ? 23.034 32.533 -2.366 1.00 54.69 120 THR A CA 1
ATOM 931 C C . THR A 1 120 ? 23.516 33.353 -3.567 1.00 54.69 120 THR A C 1
ATOM 933 O O . THR A 1 120 ? 23.489 32.857 -4.692 1.00 54.69 120 THR A O 1
ATOM 936 N N . ARG A 1 121 ? 23.988 34.589 -3.340 1.00 54.09 121 ARG A N 1
ATOM 937 C CA . ARG A 1 121 ? 24.283 35.624 -4.354 1.00 54.09 121 ARG A CA 1
ATOM 938 C C . ARG A 1 121 ? 23.074 36.065 -5.192 1.00 54.09 121 ARG A C 1
ATOM 940 O O . ARG A 1 121 ? 23.254 36.608 -6.282 1.00 54.09 121 ARG A O 1
ATOM 947 N N . VAL A 1 122 ? 21.859 35.862 -4.690 1.00 62.00 122 VAL A N 1
ATOM 948 C CA . VAL A 1 122 ? 20.628 36.390 -5.294 1.00 62.00 122 VAL A CA 1
ATOM 949 C C . VAL A 1 122 ? 20.354 37.790 -4.718 1.00 62.00 122 VAL A C 1
ATOM 951 O O . VAL A 1 122 ? 20.465 37.950 -3.503 1.00 62.00 122 VAL A O 1
ATOM 954 N N . PRO A 1 123 ? 20.026 38.815 -5.533 1.00 65.06 123 PRO A N 1
ATOM 955 C CA . PRO A 1 123 ? 19.684 40.150 -5.029 1.00 65.06 123 PRO A CA 1
ATOM 956 C C . PRO A 1 123 ? 18.537 40.116 -4.008 1.00 65.06 123 PRO A C 1
ATOM 958 O O . PRO A 1 123 ? 17.621 39.313 -4.161 1.00 65.06 123 PRO A O 1
ATOM 961 N N . GLU A 1 124 ? 18.553 41.010 -3.006 1.00 60.78 124 GLU A N 1
ATOM 962 C CA . GLU A 1 124 ? 17.550 41.035 -1.915 1.00 60.78 124 GLU A CA 1
ATOM 963 C C . GLU A 1 124 ? 16.095 41.120 -2.436 1.00 60.78 124 GLU A C 1
ATOM 965 O O . GLU A 1 124 ? 15.193 40.526 -1.849 1.00 60.78 124 GLU A O 1
ATOM 970 N N . GLU A 1 125 ? 15.897 41.774 -3.584 1.00 63.44 125 GLU A N 1
ATOM 971 C CA . GLU A 1 125 ? 14.620 41.960 -4.298 1.00 63.44 125 GLU A CA 1
ATOM 972 C C . GLU A 1 125 ? 14.068 40.688 -4.972 1.00 63.44 125 GLU A C 1
ATOM 974 O O . GLU A 1 125 ? 12.920 40.667 -5.399 1.00 63.44 125 GLU A O 1
ATOM 979 N N . ARG A 1 126 ? 14.881 39.631 -5.099 1.00 56.16 126 ARG A N 1
ATOM 980 C CA . ARG A 1 126 ? 14.542 38.372 -5.789 1.00 56.16 126 ARG A CA 1
ATOM 981 C C . ARG A 1 126 ? 14.640 37.140 -4.889 1.00 56.16 126 ARG A C 1
ATOM 983 O O . ARG A 1 126 ? 14.769 36.014 -5.364 1.00 56.16 126 ARG A O 1
ATOM 990 N N . ILE A 1 127 ? 14.624 37.348 -3.576 1.00 63.75 127 ILE A N 1
ATOM 991 C CA . ILE A 1 127 ? 14.715 36.253 -2.609 1.00 63.75 127 ILE A CA 1
ATOM 992 C C . ILE A 1 127 ? 13.427 35.435 -2.564 1.00 63.75 127 ILE A C 1
ATOM 994 O O . ILE A 1 127 ? 13.519 34.222 -2.411 1.00 63.75 127 ILE A O 1
ATOM 998 N N . ASP A 1 128 ? 12.258 36.056 -2.739 1.00 58.03 128 ASP A N 1
ATOM 999 C CA . ASP A 1 128 ? 10.965 35.359 -2.678 1.00 58.03 128 ASP A CA 1
ATOM 1000 C C . ASP A 1 128 ? 10.866 34.231 -3.723 1.00 58.03 128 ASP A C 1
ATOM 1002 O O . ASP A 1 128 ? 10.432 33.134 -3.377 1.00 58.03 128 ASP A O 1
ATOM 1006 N N . ASP A 1 129 ? 11.423 34.433 -4.931 1.00 59.09 129 ASP A N 1
ATOM 1007 C CA . ASP A 1 129 ? 11.579 33.415 -5.995 1.00 59.09 129 ASP A CA 1
ATOM 1008 C C . ASP A 1 129 ? 12.256 32.109 -5.518 1.00 59.09 129 ASP A C 1
ATOM 1010 O O . ASP A 1 129 ? 12.127 31.055 -6.145 1.00 59.09 129 ASP A O 1
ATOM 1014 N N . VAL A 1 130 ? 13.080 32.200 -4.469 1.00 54.88 130 VAL A N 1
ATOM 1015 C CA . VAL A 1 130 ? 13.948 31.128 -3.956 1.00 54.88 130 VAL A CA 1
ATOM 1016 C C . VAL A 1 130 ? 13.530 30.701 -2.547 1.00 54.88 130 VAL A C 1
ATOM 1018 O O . VAL A 1 130 ? 13.866 29.595 -2.119 1.00 54.88 130 VAL A O 1
ATOM 1021 N N . LEU A 1 131 ? 12.784 31.551 -1.834 1.00 50.75 131 LEU A N 1
ATOM 1022 C CA . LEU A 1 131 ? 12.395 31.344 -0.446 1.00 50.75 131 LEU A CA 1
ATOM 1023 C C . LEU A 1 131 ? 11.533 30.089 -0.309 1.00 50.75 131 LEU A C 1
ATOM 1025 O O . LEU A 1 131 ? 11.862 29.251 0.512 1.00 50.75 131 LEU A O 1
ATOM 1029 N N . GLU A 1 132 ? 10.520 29.897 -1.159 1.00 51.00 132 GLU A N 1
ATOM 1030 C CA . GLU A 1 132 ? 9.635 28.717 -1.121 1.00 51.00 132 GLU A CA 1
ATOM 1031 C C . GLU A 1 132 ? 10.403 27.397 -1.348 1.00 51.00 132 GLU A C 1
ATOM 1033 O O . GLU A 1 132 ? 10.107 26.374 -0.732 1.00 51.00 132 GLU A O 1
ATOM 1038 N N . GLY A 1 133 ? 11.443 27.417 -2.191 1.00 50.44 133 GLY A N 1
ATOM 1039 C CA . GLY A 1 133 ? 12.306 26.257 -2.443 1.00 50.44 133 GLY A CA 1
ATOM 1040 C C . GLY A 1 133 ? 13.295 25.965 -1.309 1.00 50.44 133 GLY A C 1
ATOM 1041 O O . GLY A 1 133 ? 13.578 24.804 -1.029 1.00 50.44 133 GLY A O 1
ATOM 1042 N N . LEU A 1 134 ? 13.801 27.005 -0.639 1.00 50.06 134 LEU A N 1
ATOM 1043 C CA . LEU A 1 134 ? 14.601 26.877 0.584 1.00 50.06 134 LEU A CA 1
ATOM 1044 C C . LEU A 1 134 ? 13.741 26.441 1.774 1.00 50.06 134 LEU A C 1
ATOM 1046 O O . LEU A 1 134 ? 14.176 25.613 2.564 1.00 50.06 134 LEU A O 1
ATOM 1050 N N . TRP A 1 135 ? 12.522 26.966 1.877 1.00 43.47 135 TRP A N 1
ATOM 1051 C CA . TRP A 1 135 ? 11.580 26.663 2.945 1.00 43.47 135 TRP A CA 1
ATOM 1052 C C . TRP A 1 135 ? 11.129 25.208 2.850 1.00 43.47 135 TRP A C 1
ATOM 1054 O O . TRP A 1 135 ? 11.337 24.481 3.806 1.00 43.47 135 TRP A O 1
ATOM 1064 N N . ARG A 1 136 ? 10.706 24.718 1.671 1.00 47.66 136 ARG A N 1
ATOM 1065 C CA . ARG A 1 136 ? 10.438 23.278 1.460 1.00 47.66 136 ARG A CA 1
ATOM 1066 C C . ARG A 1 136 ? 11.642 22.371 1.741 1.00 47.66 136 ARG A C 1
ATOM 1068 O O . ARG A 1 136 ? 11.447 21.228 2.132 1.00 47.66 136 ARG A O 1
ATOM 1075 N N . ALA A 1 137 ? 12.875 22.845 1.543 1.00 47.91 137 ALA A N 1
ATOM 1076 C CA . ALA A 1 137 ? 14.067 22.067 1.887 1.00 47.91 137 ALA A CA 1
ATOM 1077 C C . ALA A 1 137 ? 14.300 21.994 3.409 1.00 47.91 137 ALA A C 1
ATOM 1079 O O . ALA A 1 137 ? 14.707 20.949 3.904 1.00 47.91 137 ALA A O 1
ATOM 1080 N N . VAL A 1 138 ? 14.012 23.070 4.148 1.00 43.72 138 VAL A N 1
ATOM 1081 C CA . VAL A 1 138 ? 14.122 23.120 5.618 1.00 43.72 138 VAL A CA 1
ATOM 1082 C C . VAL A 1 138 ? 12.954 22.396 6.295 1.00 43.72 138 VAL A C 1
ATOM 1084 O O . VAL A 1 138 ? 13.174 21.625 7.216 1.00 43.72 138 VAL A O 1
ATOM 1087 N N . ASP A 1 139 ? 11.734 22.577 5.797 1.00 40.81 139 ASP A N 1
ATOM 1088 C CA . ASP A 1 139 ? 10.505 21.937 6.288 1.00 40.81 139 ASP A CA 1
ATOM 1089 C C . ASP A 1 139 ? 10.517 20.410 6.050 1.00 40.81 139 ASP A C 1
ATOM 1091 O O . ASP A 1 139 ? 9.918 19.640 6.795 1.00 40.81 139 ASP A O 1
ATOM 1095 N N . SER A 1 140 ? 11.298 19.940 5.064 1.00 41.53 140 SER A N 1
ATOM 1096 C CA . SER A 1 140 ? 11.578 18.507 4.874 1.00 41.53 140 SER A CA 1
ATOM 1097 C C . SER A 1 140 ? 12.533 17.897 5.916 1.00 41.53 140 SER A C 1
ATOM 1099 O O . SER A 1 140 ? 12.589 16.673 6.043 1.00 41.53 140 SER A O 1
ATOM 1101 N N . GLU A 1 141 ? 13.253 18.714 6.694 1.00 38.66 141 GLU A N 1
ATOM 1102 C CA . GLU A 1 141 ? 14.005 18.281 7.880 1.00 38.66 141 GLU A CA 1
ATOM 1103 C C . GLU A 1 141 ? 13.127 18.463 9.132 1.00 38.66 141 GLU A C 1
ATOM 1105 O O . GLU A 1 141 ? 13.374 19.334 9.962 1.00 38.66 141 GLU A O 1
ATOM 1110 N N . GLY A 1 142 ? 12.080 17.635 9.254 1.00 40.62 142 GLY A N 1
ATOM 1111 C CA . GLY A 1 142 ? 11.047 17.707 10.300 1.00 40.62 142 GLY A CA 1
ATOM 1112 C C . GLY A 1 142 ? 11.539 17.457 11.734 1.00 40.62 142 GLY A C 1
ATOM 1113 O O . GLY A 1 142 ? 11.260 16.419 12.331 1.00 40.62 142 GLY A O 1
ATOM 1114 N N . GLY A 1 143 ? 12.261 18.422 12.297 1.00 39.00 143 GLY A N 1
ATOM 1115 C CA . GLY A 1 143 ? 12.710 18.469 13.684 1.00 39.00 143 GLY A CA 1
ATOM 1116 C C . GLY A 1 143 ? 13.114 19.892 14.058 1.00 39.00 143 GLY A C 1
ATOM 1117 O O . GLY A 1 143 ? 13.674 20.608 13.235 1.00 39.00 143 GLY A O 1
ATOM 1118 N N . ASP A 1 144 ? 12.811 20.296 15.293 1.00 40.84 144 ASP A N 1
ATOM 1119 C CA . ASP A 1 144 ? 12.909 21.674 15.799 1.00 40.84 144 ASP A CA 1
ATOM 1120 C C . ASP A 1 144 ? 14.266 22.338 15.466 1.00 40.84 144 ASP A C 1
ATOM 1122 O O . ASP A 1 144 ? 15.292 22.103 16.115 1.00 40.84 144 ASP A O 1
ATOM 1126 N N . VAL A 1 145 ? 14.291 23.134 14.389 1.00 45.03 145 VAL A N 1
ATOM 1127 C CA . VAL A 1 145 ? 15.514 23.751 13.866 1.00 45.03 145 VAL A CA 1
ATOM 1128 C C . VAL A 1 145 ? 15.995 24.761 14.896 1.00 45.03 145 VAL A C 1
ATOM 1130 O O . VAL A 1 145 ? 15.354 25.792 15.078 1.00 45.03 145 VAL A O 1
ATOM 1133 N N . GLU A 1 146 ? 17.132 24.491 15.551 1.00 46.16 146 GLU A N 1
ATOM 1134 C CA . GLU A 1 146 ? 17.679 25.308 16.646 1.00 46.16 146 GLU A CA 1
ATOM 1135 C C . GLU A 1 146 ? 17.888 26.786 16.237 1.00 46.16 146 GLU A C 1
ATOM 1137 O O . GLU A 1 146 ? 18.998 27.232 15.920 1.00 46.16 146 GLU A O 1
ATOM 1142 N N . LEU A 1 147 ? 16.828 27.596 16.330 1.00 41.00 147 LEU A N 1
ATOM 1143 C CA . LEU A 1 147 ? 16.809 29.034 16.042 1.00 41.00 147 LEU A CA 1
ATOM 1144 C C . LEU A 1 147 ? 17.870 29.785 16.865 1.00 41.00 147 LEU A C 1
ATOM 1146 O O . LEU A 1 147 ? 18.410 30.800 16.421 1.00 41.00 147 LEU A O 1
ATOM 1150 N N . GLY A 1 148 ? 18.235 29.245 18.034 1.00 37.41 148 GLY A N 1
ATOM 1151 C CA . GLY A 1 148 ? 19.357 29.702 18.853 1.00 37.41 148 GLY A CA 1
ATOM 1152 C C . GLY A 1 148 ? 20.709 29.671 18.129 1.00 37.41 148 GLY A C 1
ATOM 1153 O O . GLY A 1 148 ? 21.446 30.654 18.200 1.00 37.41 148 GLY A O 1
ATOM 1154 N N . ARG A 1 149 ? 21.025 28.612 17.369 1.00 44.53 149 ARG A N 1
ATOM 1155 C CA . ARG A 1 149 ? 22.277 28.515 16.591 1.00 44.53 149 ARG A CA 1
ATOM 1156 C C . ARG A 1 149 ? 22.327 29.505 15.438 1.00 44.53 149 ARG A C 1
ATOM 1158 O O . ARG A 1 149 ? 23.368 30.118 15.204 1.00 44.53 149 ARG A O 1
ATOM 1165 N N . VAL A 1 150 ? 21.212 29.679 14.729 1.00 42.31 150 VAL A N 1
ATOM 1166 C CA . VAL A 1 150 ? 21.110 30.648 13.627 1.00 42.31 150 VAL A CA 1
ATOM 1167 C C . VAL A 1 150 ? 21.279 32.073 14.168 1.00 42.31 150 VAL A C 1
ATOM 1169 O O . VAL A 1 150 ? 22.046 32.864 13.619 1.00 42.31 150 VAL A O 1
ATOM 1172 N N . ARG A 1 151 ? 20.659 32.376 15.315 1.00 38.50 151 ARG A N 1
ATOM 1173 C CA . ARG A 1 151 ? 20.806 33.652 16.029 1.00 38.50 151 ARG A CA 1
ATOM 1174 C C . ARG A 1 151 ? 22.233 33.884 16.540 1.00 38.50 151 ARG A C 1
ATOM 1176 O O . ARG A 1 151 ? 22.751 34.992 16.400 1.00 38.50 151 ARG A O 1
ATOM 1183 N N . GLU A 1 152 ? 22.901 32.862 17.072 1.00 41.66 152 GLU A N 1
ATOM 1184 C CA . GLU A 1 152 ? 24.308 32.959 17.483 1.00 41.66 152 GLU A CA 1
ATOM 1185 C C . GLU A 1 152 ? 25.239 33.186 16.276 1.00 41.66 152 GLU A C 1
ATOM 1187 O O . GLU A 1 152 ? 26.156 34.007 16.345 1.00 41.66 152 GLU A O 1
ATOM 1192 N N . PHE A 1 153 ? 24.980 32.521 15.145 1.00 43.97 153 PHE A N 1
ATOM 1193 C CA . PHE A 1 153 ? 25.724 32.719 13.899 1.00 43.97 153 PHE A CA 1
ATOM 1194 C C . PHE A 1 153 ? 25.583 34.154 13.374 1.00 43.97 153 PHE A C 1
ATOM 1196 O O . PHE A 1 153 ? 26.596 34.812 13.138 1.00 43.97 153 PHE A O 1
ATOM 1203 N N . LEU A 1 154 ? 24.353 34.674 13.276 1.00 40.88 154 LEU A N 1
ATOM 1204 C CA . LEU A 1 154 ? 24.081 36.058 12.865 1.00 40.88 154 LEU A CA 1
ATOM 1205 C C . LEU A 1 154 ? 24.815 37.077 13.755 1.00 40.88 154 LEU A C 1
ATOM 1207 O O . LEU A 1 154 ? 25.426 38.011 13.243 1.00 40.88 154 LEU A O 1
ATOM 1211 N N . THR A 1 155 ? 24.851 36.838 15.070 1.00 44.88 155 THR A N 1
ATOM 1212 C CA . THR A 1 155 ? 25.549 37.702 16.042 1.00 44.88 155 THR A CA 1
ATOM 1213 C C . THR A 1 155 ? 27.082 37.666 15.883 1.00 44.88 155 THR A C 1
ATOM 1215 O O . THR A 1 155 ? 27.773 38.613 16.249 1.00 44.88 155 THR A O 1
ATOM 1218 N N . ARG A 1 156 ? 27.653 36.594 15.311 1.00 44.34 156 ARG A N 1
ATOM 1219 C CA . ARG A 1 156 ? 29.096 36.498 14.998 1.00 44.34 156 ARG A CA 1
ATOM 1220 C C . ARG A 1 156 ? 29.475 37.106 13.642 1.00 44.34 156 ARG A C 1
ATOM 1222 O O . ARG A 1 156 ? 30.647 37.420 13.439 1.00 44.34 156 ARG A O 1
ATOM 1229 N N . VAL A 1 157 ? 28.524 37.262 12.718 1.00 43.28 157 VAL A N 1
ATOM 1230 C CA . VAL A 1 157 ? 28.762 37.818 11.371 1.00 43.28 157 VAL A CA 1
ATOM 1231 C C . VAL A 1 157 ? 28.828 39.355 11.372 1.00 43.28 157 VAL A C 1
ATOM 1233 O O . VAL A 1 157 ? 29.481 39.925 10.502 1.00 43.28 157 VAL A O 1
ATOM 1236 N N . GLU A 1 158 ? 28.278 40.034 12.385 1.00 39.47 158 GLU A N 1
ATOM 1237 C CA . GLU A 1 158 ? 28.313 41.507 12.522 1.00 39.47 158 GLU A CA 1
ATOM 1238 C C . GLU A 1 158 ? 29.731 42.121 12.687 1.00 39.47 158 GLU A C 1
ATOM 1240 O O . GLU A 1 158 ? 29.860 43.343 12.736 1.00 39.47 158 GLU A O 1
ATOM 1245 N N . GLY A 1 159 ? 30.804 41.317 12.757 1.00 42.88 159 GLY A N 1
ATOM 1246 C CA . GLY A 1 159 ? 32.159 41.778 13.105 1.00 42.88 159 GLY A CA 1
ATOM 1247 C C . GLY A 1 159 ? 33.304 41.516 12.111 1.00 42.88 159 GLY A C 1
ATOM 1248 O O . GLY A 1 159 ? 34.452 41.746 12.491 1.00 42.88 159 GLY A O 1
ATOM 1249 N N . VAL A 1 160 ? 33.067 41.009 10.889 1.00 34.62 160 VAL A N 1
ATOM 1250 C CA . VAL A 1 160 ? 34.158 40.556 9.986 1.00 34.62 160 VAL A CA 1
ATOM 1251 C C . VAL A 1 160 ? 34.134 41.239 8.609 1.00 34.62 160 VAL A C 1
ATOM 1253 O O . VAL A 1 160 ? 33.157 41.146 7.871 1.00 34.62 160 VAL A O 1
ATOM 1256 N N . ASP A 1 161 ? 35.250 41.883 8.239 1.00 35.22 161 ASP A N 1
ATOM 1257 C CA . ASP A 1 161 ? 35.478 42.485 6.913 1.00 35.22 161 ASP A CA 1
ATOM 1258 C C . ASP A 1 161 ? 35.476 41.399 5.805 1.00 35.22 161 ASP A C 1
ATOM 1260 O O . ASP A 1 161 ? 36.204 40.406 5.938 1.00 35.22 161 ASP A O 1
ATOM 1264 N N . PRO A 1 162 ? 34.725 41.563 4.691 1.00 36.72 162 PRO A N 1
ATOM 1265 C CA . PRO A 1 162 ? 34.566 40.550 3.637 1.00 36.72 162 PRO A CA 1
ATOM 1266 C C . PRO A 1 162 ? 35.840 40.014 2.960 1.00 36.72 162 PRO A C 1
ATOM 1268 O O . PRO A 1 162 ? 35.745 39.109 2.128 1.00 36.72 162 PRO A O 1
ATOM 1271 N N . ARG A 1 163 ? 37.023 40.576 3.236 1.00 34.66 163 ARG A N 1
ATOM 1272 C CA . ARG A 1 163 ? 38.275 40.239 2.533 1.00 34.66 163 ARG A CA 1
ATOM 1273 C C . ARG A 1 163 ? 39.138 39.177 3.219 1.00 34.66 163 ARG A C 1
ATOM 1275 O O . ARG A 1 163 ? 40.092 38.714 2.597 1.00 34.66 163 ARG A O 1
ATOM 1282 N N . ILE A 1 164 ? 38.850 38.792 4.468 1.00 46.31 164 ILE A N 1
ATOM 1283 C CA . ILE A 1 164 ? 39.683 37.839 5.227 1.00 46.31 164 ILE A CA 1
ATOM 1284 C C . ILE A 1 164 ? 38.802 36.828 5.977 1.00 46.31 164 ILE A C 1
ATOM 1286 O O . ILE A 1 164 ? 38.294 37.120 7.055 1.00 46.31 164 ILE A O 1
ATOM 1290 N N . ALA A 1 165 ? 38.679 35.605 5.445 1.00 32.03 165 ALA A N 1
ATOM 1291 C CA . ALA A 1 165 ? 38.048 34.478 6.142 1.00 32.03 165 ALA A CA 1
ATOM 1292 C C . ALA A 1 165 ? 38.808 33.148 5.903 1.00 32.03 165 ALA A C 1
ATOM 1294 O O . ALA A 1 165 ? 39.361 32.965 4.815 1.00 32.03 165 ALA A O 1
ATOM 1295 N N . PRO A 1 166 ? 38.880 32.220 6.886 1.00 40.81 166 PRO A N 1
ATOM 1296 C CA . PRO A 1 166 ? 39.837 31.106 6.867 1.00 40.81 166 PRO A CA 1
ATOM 1297 C C . PRO A 1 166 ? 39.289 29.807 6.245 1.00 40.81 166 PRO A C 1
ATOM 1299 O O . PRO A 1 166 ? 38.119 29.693 5.883 1.00 40.81 166 PRO A O 1
ATOM 1302 N N . ALA A 1 167 ? 40.151 28.786 6.173 1.00 34.03 167 ALA A N 1
ATOM 1303 C CA . ALA A 1 167 ? 39.948 27.530 5.438 1.00 34.03 167 ALA A CA 1
ATOM 1304 C C . ALA A 1 167 ? 38.693 26.692 5.789 1.00 34.03 167 ALA A C 1
ATOM 1306 O O . ALA A 1 167 ? 38.303 25.842 4.987 1.00 34.03 167 ALA A O 1
ATOM 1307 N N . GLU A 1 168 ? 38.016 26.921 6.922 1.00 37.00 168 GLU A N 1
ATOM 1308 C CA . GLU A 1 168 ? 36.741 26.241 7.228 1.00 37.00 168 GLU A CA 1
ATOM 1309 C C . GLU A 1 168 ? 35.636 26.578 6.208 1.00 37.00 168 GLU A C 1
ATOM 1311 O O . GLU A 1 168 ? 34.799 25.727 5.905 1.00 37.00 168 GLU A O 1
ATOM 1316 N N . PHE A 1 169 ? 35.706 27.749 5.560 1.00 35.91 169 PHE A N 1
ATOM 1317 C CA . PHE A 1 169 ? 34.758 28.177 4.522 1.00 35.91 169 PHE A CA 1
ATOM 1318 C C . PHE A 1 169 ? 34.765 27.290 3.254 1.00 35.91 169 PHE A C 1
ATOM 1320 O O . PHE A 1 169 ? 33.892 27.424 2.394 1.00 35.91 169 PHE A O 1
ATOM 1327 N N . HIS A 1 170 ? 35.743 26.387 3.091 1.00 37.72 170 HIS A N 1
ATOM 1328 C CA . HIS A 1 170 ? 35.794 25.450 1.961 1.00 37.72 170 HIS A CA 1
ATOM 1329 C C . HIS A 1 170 ? 35.020 24.143 2.182 1.00 37.72 170 HIS A C 1
ATOM 1331 O O . HIS A 1 170 ? 34.491 23.609 1.207 1.00 37.72 170 HIS A O 1
ATOM 1337 N N . ARG A 1 171 ? 34.868 23.648 3.422 1.00 34.69 171 ARG A N 1
ATOM 1338 C CA . ARG A 1 171 ? 34.069 22.430 3.673 1.00 34.69 171 ARG A CA 1
ATOM 1339 C C . ARG A 1 171 ? 32.581 22.671 3.416 1.00 34.69 171 ARG A C 1
ATOM 1341 O O . ARG A 1 171 ? 31.956 21.895 2.699 1.00 34.69 171 ARG A O 1
ATOM 1348 N N . THR A 1 172 ? 32.043 23.784 3.909 1.00 37.22 172 THR A N 1
ATOM 1349 C CA . THR A 1 172 ? 30.635 24.157 3.696 1.00 37.22 172 THR A CA 1
ATOM 1350 C C . THR A 1 172 ? 30.356 24.548 2.241 1.00 37.22 172 THR A C 1
ATOM 1352 O O . THR A 1 172 ? 29.289 24.231 1.720 1.00 37.22 172 THR A O 1
ATOM 1355 N N . ARG A 1 173 ? 31.335 25.150 1.535 1.00 35.16 173 ARG A N 1
ATOM 1356 C CA . ARG A 1 173 ? 31.232 25.383 0.080 1.00 35.16 173 ARG A CA 1
ATOM 1357 C C . ARG A 1 173 ? 31.090 24.083 -0.705 1.00 35.16 173 ARG A C 1
ATOM 1359 O O . ARG A 1 173 ? 30.306 24.078 -1.643 1.00 35.16 173 ARG A O 1
ATOM 1366 N N . LEU A 1 174 ? 31.797 23.006 -0.349 1.00 34.16 174 LEU A N 1
ATOM 1367 C CA . LEU A 1 174 ? 31.656 21.724 -1.052 1.00 34.16 174 LEU A CA 1
ATOM 1368 C C . LEU A 1 174 ? 30.274 21.091 -0.840 1.00 34.16 174 LEU A C 1
ATOM 1370 O O . LEU A 1 174 ? 29.677 20.639 -1.811 1.00 34.16 174 LEU A O 1
ATOM 1374 N N . LEU A 1 175 ? 29.741 21.123 0.386 1.00 33.78 175 LEU A N 1
ATOM 1375 C CA . LEU A 1 175 ? 28.386 20.642 0.694 1.00 33.78 175 LEU A CA 1
ATOM 1376 C C . LEU A 1 175 ? 27.319 21.365 -0.146 1.00 33.78 175 LEU A C 1
ATOM 1378 O O . LEU A 1 175 ? 26.552 20.719 -0.857 1.00 33.78 175 LEU A O 1
ATOM 1382 N N . LEU A 1 176 ? 27.344 22.701 -0.171 1.00 35.34 176 LEU A N 1
ATOM 1383 C CA . LEU A 1 176 ? 26.437 23.499 -1.008 1.00 35.34 176 LEU A CA 1
ATOM 1384 C C . LEU A 1 176 ? 26.673 23.311 -2.518 1.00 35.34 176 LEU A C 1
ATOM 1386 O O . LEU A 1 176 ? 25.722 23.385 -3.292 1.00 35.34 176 LEU A O 1
ATOM 1390 N N . TYR A 1 177 ? 27.903 23.032 -2.964 1.00 33.50 177 TYR A N 1
ATOM 1391 C CA . TYR A 1 177 ? 28.194 22.775 -4.382 1.00 33.50 177 TYR A CA 1
ATOM 1392 C C . TYR A 1 177 ? 27.713 21.389 -4.842 1.00 33.50 177 TYR A C 1
ATOM 1394 O O . TYR A 1 177 ? 27.294 21.243 -5.988 1.00 33.50 177 TYR A O 1
ATOM 1402 N N . VAL A 1 178 ? 27.721 20.381 -3.964 1.00 34.81 178 VAL A N 1
ATOM 1403 C CA . VAL A 1 178 ? 27.150 19.050 -4.245 1.00 34.81 178 VAL A CA 1
ATOM 1404 C C . VAL A 1 178 ? 25.620 19.113 -4.274 1.00 34.81 178 VAL A C 1
ATOM 1406 O O . VAL A 1 178 ? 25.018 18.650 -5.239 1.00 34.81 178 VAL A O 1
ATOM 1409 N N . VAL A 1 179 ? 24.989 19.780 -3.299 1.00 36.09 179 VAL A N 1
ATOM 1410 C CA . VAL A 1 179 ? 23.528 20.003 -3.290 1.00 36.09 179 VAL A CA 1
ATOM 1411 C C . VAL A 1 179 ? 23.082 20.818 -4.516 1.00 36.09 179 VAL A C 1
ATOM 1413 O O . VAL A 1 179 ? 22.118 20.456 -5.190 1.00 36.09 179 VAL A O 1
ATOM 1416 N N . SER A 1 180 ? 23.831 21.862 -4.889 1.00 34.75 180 SER A N 1
ATOM 1417 C CA . SER A 1 180 ? 23.546 22.670 -6.083 1.00 34.75 180 SER A CA 1
ATOM 1418 C C . SER A 1 180 ? 23.687 21.883 -7.396 1.00 34.75 180 SER A C 1
ATOM 1420 O O . SER A 1 180 ? 22.843 22.026 -8.282 1.00 34.75 180 SER A O 1
ATOM 1422 N N . ASN A 1 181 ? 24.676 20.990 -7.527 1.00 32.66 181 ASN A N 1
ATOM 1423 C CA . ASN A 1 181 ? 24.813 20.154 -8.729 1.00 32.66 181 ASN A CA 1
ATOM 1424 C C . ASN A 1 181 ? 23.771 19.025 -8.805 1.00 32.66 181 ASN A C 1
ATOM 1426 O O . ASN A 1 181 ? 23.275 18.744 -9.897 1.00 32.66 181 ASN A O 1
ATOM 1430 N N . ASN A 1 182 ? 23.335 18.464 -7.673 1.00 34.59 182 ASN A N 1
ATOM 1431 C CA . ASN A 1 182 ? 22.151 17.598 -7.654 1.00 34.59 182 ASN A CA 1
ATOM 1432 C C . ASN A 1 182 ? 20.890 18.374 -8.082 1.00 34.59 182 ASN A C 1
ATOM 1434 O O . ASN A 1 182 ? 20.075 17.841 -8.832 1.00 34.59 182 ASN A O 1
ATOM 1438 N N . SER A 1 183 ? 20.773 19.665 -7.734 1.00 35.75 183 SER A N 1
ATOM 1439 C CA . SER A 1 183 ? 19.701 20.532 -8.254 1.00 35.75 183 SER A CA 1
ATOM 1440 C C . SER A 1 183 ? 19.795 20.790 -9.767 1.00 35.75 183 SER A C 1
ATOM 1442 O O . SER A 1 183 ? 18.773 21.033 -10.402 1.00 35.75 183 SER A O 1
ATOM 1444 N N . LEU A 1 184 ? 20.987 20.715 -10.375 1.00 30.31 184 LEU A N 1
ATOM 1445 C CA . LEU A 1 184 ? 21.180 20.835 -11.828 1.00 30.31 184 LEU A CA 1
ATOM 1446 C C . LEU A 1 184 ? 20.780 19.557 -12.575 1.00 30.31 184 LEU A C 1
ATOM 1448 O O . LEU A 1 184 ? 20.170 19.649 -13.639 1.00 30.31 184 LEU A O 1
ATOM 1452 N N . PHE A 1 185 ? 21.046 18.379 -12.003 1.00 28.69 185 PHE A N 1
ATOM 1453 C CA . PHE A 1 185 ? 20.555 17.108 -12.548 1.00 28.69 185 PHE A CA 1
ATOM 1454 C C . PHE A 1 185 ? 19.034 16.972 -12.374 1.00 28.69 185 PHE A C 1
ATOM 1456 O O . PHE A 1 185 ? 18.332 16.601 -13.312 1.00 28.69 185 PHE A O 1
ATOM 1463 N N . ALA A 1 186 ? 18.500 17.387 -11.220 1.00 31.38 186 ALA A N 1
ATOM 1464 C CA . ALA A 1 186 ? 17.060 17.528 -11.024 1.00 31.38 186 ALA A CA 1
ATOM 1465 C C . ALA A 1 186 ? 16.457 18.541 -12.011 1.00 31.38 186 ALA A C 1
ATOM 1467 O O . ALA A 1 186 ? 15.421 18.262 -12.599 1.00 31.38 186 ALA A O 1
ATOM 1468 N N . LYS A 1 187 ? 17.120 19.679 -12.275 1.00 28.59 187 LYS A N 1
ATOM 1469 C CA . LYS A 1 187 ? 16.674 20.662 -13.276 1.00 28.59 187 LYS A CA 1
ATOM 1470 C C . LYS A 1 187 ? 16.710 20.153 -14.712 1.00 28.59 187 LYS A C 1
ATOM 1472 O O . LYS A 1 187 ? 15.916 20.670 -15.482 1.00 28.59 187 LYS A O 1
ATOM 1477 N N . SER A 1 188 ? 17.556 19.195 -15.104 1.00 26.78 188 SER A N 1
ATOM 1478 C CA . SER A 1 188 ? 17.509 18.654 -16.476 1.00 26.78 188 SER A CA 1
ATOM 1479 C C . SER A 1 188 ? 16.301 17.733 -16.679 1.00 26.78 188 SER A C 1
ATOM 1481 O O . SER A 1 188 ? 15.612 17.857 -17.690 1.00 26.78 188 SER A O 1
ATOM 1483 N N . GLN A 1 189 ? 15.979 16.908 -15.677 1.00 30.16 189 GLN A N 1
ATOM 1484 C CA . GLN A 1 189 ? 14.730 16.139 -15.621 1.00 30.16 189 GLN A CA 1
ATOM 1485 C C . GLN A 1 189 ? 13.509 17.073 -15.539 1.00 30.16 189 GLN A C 1
ATOM 1487 O O . GLN A 1 189 ? 12.573 16.929 -16.318 1.00 30.16 189 GLN A O 1
ATOM 1492 N N . LEU A 1 190 ? 13.545 18.104 -14.684 1.00 28.95 190 LEU A N 1
ATOM 1493 C CA . LEU A 1 190 ? 12.447 19.068 -14.570 1.00 28.95 190 LEU A CA 1
ATOM 1494 C C . LEU A 1 190 ? 12.277 19.922 -15.835 1.00 28.95 190 LEU A C 1
ATOM 1496 O O . LEU A 1 190 ? 11.145 20.218 -16.187 1.00 28.95 190 LEU A O 1
ATOM 1500 N N . HIS A 1 191 ? 13.344 20.331 -16.536 1.00 26.42 191 HIS A N 1
ATOM 1501 C CA . HIS A 1 191 ? 13.212 21.178 -17.733 1.00 26.42 191 HIS A CA 1
ATOM 1502 C C . HIS A 1 191 ? 12.537 20.465 -18.904 1.00 26.42 191 HIS A C 1
ATOM 1504 O O . HIS A 1 191 ? 11.867 21.138 -19.687 1.00 26.42 191 HIS A O 1
ATOM 1510 N N . ALA A 1 192 ? 12.678 19.139 -19.006 1.00 27.34 192 ALA A N 1
ATOM 1511 C CA . ALA A 1 192 ? 11.922 18.341 -19.966 1.00 27.34 192 ALA A CA 1
ATOM 1512 C C . ALA A 1 192 ? 10.411 18.380 -19.664 1.00 27.34 192 ALA A C 1
ATOM 1514 O O . ALA A 1 192 ? 9.604 18.455 -20.585 1.00 27.34 192 ALA A O 1
ATOM 1515 N N . THR A 1 193 ? 10.031 18.419 -18.382 1.00 27.64 193 THR A N 1
ATOM 1516 C CA . THR A 1 193 ? 8.629 18.438 -17.929 1.00 27.64 193 THR A CA 1
ATOM 1517 C C . THR A 1 193 ? 8.037 19.851 -17.783 1.00 27.64 193 THR A C 1
ATOM 1519 O O . THR A 1 193 ? 6.822 20.001 -17.734 1.00 27.64 193 THR A O 1
ATOM 1522 N N . ARG A 1 194 ? 8.856 20.915 -17.717 1.00 25.08 194 ARG A N 1
ATOM 1523 C CA . ARG A 1 194 ? 8.405 22.295 -17.408 1.00 25.08 194 ARG A CA 1
ATOM 1524 C C . ARG A 1 194 ? 8.194 23.217 -18.617 1.00 25.08 194 ARG A C 1
ATOM 1526 O O . ARG A 1 194 ? 7.963 24.405 -18.417 1.00 25.08 194 ARG A O 1
ATOM 1533 N N . MET A 1 195 ? 8.288 22.715 -19.851 1.00 25.80 195 MET A N 1
ATOM 1534 C CA . MET A 1 195 ? 8.075 23.523 -21.069 1.00 25.80 195 MET A CA 1
ATOM 1535 C C . MET A 1 195 ? 6.605 23.660 -21.512 1.00 25.80 195 MET A C 1
ATOM 1537 O O . MET A 1 195 ? 6.356 24.261 -22.555 1.00 25.80 195 MET A O 1
ATOM 1541 N N . ILE A 1 196 ? 5.625 23.161 -20.745 1.00 30.72 196 ILE A N 1
ATOM 1542 C CA . ILE A 1 196 ? 4.196 23.316 -21.069 1.00 30.72 196 ILE A CA 1
ATOM 1543 C C . ILE A 1 196 ? 3.419 23.850 -19.846 1.00 30.72 196 ILE A C 1
ATOM 1545 O O . ILE A 1 196 ? 3.206 23.143 -18.868 1.00 30.72 196 ILE A O 1
ATOM 1549 N N . SER A 1 197 ? 3.059 25.138 -19.936 1.00 29.17 197 SER A N 1
ATOM 1550 C CA . SER A 1 197 ? 2.013 25.894 -19.210 1.00 29.17 197 SER A CA 1
ATOM 1551 C C . SER A 1 197 ? 1.794 25.692 -17.692 1.00 29.17 197 SER A C 1
ATOM 1553 O O . SER A 1 197 ? 1.109 24.767 -17.261 1.00 29.17 197 SER A O 1
ATOM 1555 N N . LYS A 1 198 ? 2.166 26.715 -16.904 1.00 26.44 198 LYS A N 1
ATOM 1556 C CA . LYS A 1 198 ? 1.338 27.239 -15.794 1.00 26.44 198 LYS A CA 1
ATOM 1557 C C . LYS A 1 198 ? 1.349 28.782 -15.823 1.00 26.44 198 LYS A C 1
ATOM 1559 O O . LYS A 1 198 ? 2.447 29.341 -15.877 1.00 26.44 198 LYS A O 1
ATOM 1564 N N . PRO A 1 199 ? 0.193 29.470 -15.763 1.00 28.84 199 PRO A N 1
ATOM 1565 C CA . PRO A 1 199 ? 0.120 30.907 -15.473 1.00 28.84 199 PRO A CA 1
ATOM 1566 C C . PRO A 1 199 ? 0.385 31.212 -13.983 1.00 28.84 199 PRO A C 1
ATOM 1568 O O . PRO A 1 199 ? 0.243 30.336 -13.130 1.00 28.84 199 PRO A O 1
ATOM 1571 N N . GLN A 1 200 ? 0.754 32.458 -13.663 1.00 27.66 200 GLN A N 1
ATOM 1572 C CA . GLN A 1 200 ? 0.853 32.963 -12.281 1.00 27.66 200 GLN A CA 1
ATOM 1573 C C . GLN A 1 200 ? -0.502 33.490 -11.761 1.00 27.66 200 GLN A C 1
ATOM 1575 O O . GLN A 1 200 ? -1.284 34.009 -12.558 1.00 27.66 200 GLN A O 1
ATOM 1580 N N . PRO A 1 201 ? -0.758 33.445 -10.437 1.00 26.30 201 PRO A N 1
ATOM 1581 C CA . PRO A 1 201 ? -1.886 34.138 -9.816 1.00 26.30 201 PRO A CA 1
ATOM 1582 C C . PRO A 1 201 ? -1.631 35.659 -9.689 1.00 26.30 201 PRO A C 1
ATOM 1584 O O . PRO A 1 201 ? -0.474 36.082 -9.599 1.00 26.30 201 PRO A O 1
ATOM 1587 N N . PRO A 1 202 ? -2.684 36.498 -9.655 1.00 27.02 202 PRO A N 1
ATOM 1588 C CA . PRO A 1 202 ? -2.551 37.951 -9.561 1.00 27.02 202 PRO A CA 1
ATOM 1589 C C . PRO A 1 202 ? -2.351 38.445 -8.118 1.00 27.02 202 PRO A C 1
ATOM 1591 O O . PRO A 1 202 ? -2.926 37.911 -7.172 1.00 27.02 202 PRO A O 1
ATOM 1594 N N . SER A 1 203 ? -1.607 39.543 -7.961 1.00 23.66 203 SER A N 1
ATOM 1595 C CA . SER A 1 203 ? -1.557 40.355 -6.735 1.00 23.66 203 SER A CA 1
ATOM 1596 C C . SER A 1 203 ? -1.887 41.829 -7.061 1.00 23.66 203 SER A C 1
ATOM 1598 O O . SER A 1 203 ? -1.905 42.208 -8.237 1.00 23.66 203 SER A O 1
ATOM 1600 N N . PRO A 1 204 ? -2.293 42.655 -6.076 1.00 29.98 204 PRO A N 1
ATOM 1601 C CA . PRO A 1 204 ? -3.249 43.728 -6.345 1.00 29.98 204 PRO A CA 1
ATOM 1602 C C . PRO A 1 204 ? -2.647 45.044 -6.864 1.00 29.98 204 PRO A C 1
ATOM 1604 O O . PRO A 1 204 ? -1.716 45.601 -6.292 1.00 29.98 204 PRO A O 1
ATOM 1607 N N . ALA A 1 205 ? -3.311 45.576 -7.894 1.00 33.72 205 ALA A N 1
ATOM 1608 C CA . ALA A 1 205 ? -3.462 46.991 -8.246 1.00 33.72 205 ALA A CA 1
ATOM 1609 C C . ALA A 1 205 ? -2.260 47.944 -8.039 1.00 33.72 205 ALA A C 1
ATOM 1611 O O . ALA A 1 205 ? -2.142 48.616 -7.015 1.00 33.72 205 ALA A O 1
ATOM 1612 N N . PHE A 1 206 ? -1.511 48.184 -9.120 1.00 25.77 206 PHE A N 1
ATOM 1613 C CA . PHE A 1 206 ? -0.857 49.477 -9.353 1.00 25.77 206 PHE A CA 1
ATOM 1614 C C . PHE A 1 206 ? -1.175 49.976 -10.768 1.00 25.77 206 PHE A C 1
ATOM 1616 O O . PHE A 1 206 ? -0.877 49.308 -11.756 1.00 25.77 206 PHE A O 1
ATOM 1623 N N . GLN A 1 207 ? -1.809 51.148 -10.876 1.00 35.97 207 GLN A N 1
ATOM 1624 C CA . GLN A 1 207 ? -2.107 51.772 -12.168 1.00 35.97 207 GLN A CA 1
ATOM 1625 C C . GLN A 1 207 ? -0.838 52.363 -12.789 1.00 35.97 207 GLN A C 1
ATOM 1627 O O . GLN A 1 207 ? -0.204 53.235 -12.194 1.00 35.97 207 GLN A O 1
ATOM 1632 N N . LEU A 1 208 ? -0.525 51.972 -14.025 1.00 26.41 208 LEU A N 1
ATOM 1633 C CA . LEU A 1 208 ? 0.408 52.702 -14.881 1.00 26.41 208 LEU A CA 1
ATOM 1634 C C . LEU A 1 208 ? -0.008 52.561 -16.351 1.00 26.41 208 LEU A C 1
ATOM 1636 O O . LEU A 1 208 ? -0.006 51.470 -16.914 1.00 26.41 208 LEU A O 1
ATOM 1640 N N . ASN A 1 209 ? -0.397 53.685 -16.959 1.00 35.88 209 ASN A N 1
ATOM 1641 C CA . ASN A 1 209 ? -0.809 53.761 -18.361 1.00 35.88 209 ASN A CA 1
ATOM 1642 C C . ASN A 1 209 ? 0.360 53.422 -19.298 1.00 35.88 209 ASN A C 1
ATOM 1644 O O . ASN A 1 209 ? 1.315 54.192 -19.393 1.00 35.88 209 ASN A O 1
ATOM 1648 N N . ILE A 1 210 ? 0.232 52.333 -20.057 1.00 29.80 210 ILE A N 1
ATOM 1649 C CA . ILE A 1 210 ? 1.064 51.999 -21.222 1.00 29.80 210 ILE A CA 1
ATOM 1650 C C . ILE A 1 210 ? 0.098 51.547 -22.339 1.00 29.80 210 ILE A C 1
ATOM 1652 O O . ILE A 1 210 ? -0.872 50.850 -22.037 1.00 29.80 210 ILE A O 1
ATOM 1656 N N . PRO A 1 211 ? 0.257 52.005 -23.598 1.00 26.62 211 PRO A N 1
ATOM 1657 C CA . PRO A 1 211 ? -0.828 51.960 -24.578 1.00 26.62 211 PRO A CA 1
ATOM 1658 C C . PRO A 1 211 ? -1.133 50.554 -25.108 1.00 26.62 211 PRO A C 1
ATOM 1660 O O . PRO A 1 211 ? -0.240 49.746 -25.357 1.00 26.62 211 PRO A O 1
ATOM 1663 N N . VAL A 1 212 ? -2.424 50.314 -25.342 1.00 33.28 212 VAL A N 1
ATOM 1664 C CA . VAL A 1 212 ? -2.977 49.066 -25.878 1.00 33.28 212 VAL A CA 1
ATOM 1665 C C . VAL A 1 212 ? -2.453 48.799 -27.292 1.00 33.28 212 VAL A C 1
ATOM 1667 O O . VAL A 1 212 ? -2.829 49.483 -28.243 1.00 33.28 212 VAL A O 1
ATOM 1670 N N . LEU A 1 213 ? -1.651 47.745 -27.444 1.00 28.09 213 LEU A N 1
ATOM 1671 C CA . LEU A 1 213 ? -1.424 47.087 -28.729 1.00 28.09 213 LEU A CA 1
ATOM 1672 C C . LEU A 1 213 ? -2.440 45.947 -28.870 1.00 28.09 213 LEU A C 1
ATOM 1674 O O . LEU A 1 213 ? -2.233 44.835 -28.388 1.00 28.09 213 LEU A O 1
ATOM 1678 N N . HIS A 1 214 ? -3.565 46.245 -29.523 1.00 33.53 214 HIS A N 1
ATOM 1679 C CA . HIS A 1 214 ? -4.556 45.241 -29.901 1.00 33.53 214 HIS A CA 1
ATOM 1680 C C . HIS A 1 214 ? -3.944 44.260 -30.912 1.00 33.53 214 HIS A C 1
ATOM 1682 O O . HIS A 1 214 ? -3.894 44.537 -32.107 1.00 33.53 214 HIS A O 1
ATOM 1688 N N . SER A 1 215 ? -3.544 43.079 -30.441 1.00 31.41 215 SER A N 1
ATOM 1689 C CA . SER A 1 215 ? -3.399 41.895 -31.292 1.00 31.41 215 SER A CA 1
ATOM 1690 C C . SER A 1 215 ? -4.748 41.179 -31.393 1.00 31.41 215 SER A C 1
ATOM 1692 O O . SER A 1 215 ? -4.935 40.086 -30.861 1.00 31.41 215 SER A O 1
ATOM 1694 N N . THR A 1 216 ? -5.719 41.812 -32.050 1.00 41.88 216 THR A N 1
ATOM 1695 C CA . THR A 1 216 ? -7.008 41.184 -32.363 1.00 41.88 216 THR A CA 1
ATOM 1696 C C . THR A 1 216 ? -6.826 40.111 -33.434 1.00 41.88 216 THR A C 1
ATOM 1698 O O . THR A 1 216 ? -6.793 40.424 -34.623 1.00 41.88 216 THR A O 1
ATOM 1701 N N . MET A 1 217 ? -6.757 38.849 -33.016 1.00 34.19 217 MET A N 1
ATOM 1702 C CA . MET A 1 217 ? -7.074 37.700 -33.864 1.00 34.19 217 MET A CA 1
ATOM 1703 C C . MET A 1 217 ? -8.153 36.878 -33.162 1.00 34.19 217 MET A C 1
ATOM 1705 O O . MET A 1 217 ? -7.889 36.222 -32.159 1.00 34.19 217 MET A O 1
ATOM 1709 N N . GLU A 1 218 ? -9.369 37.043 -33.682 1.00 43.69 218 GLU A N 1
ATOM 1710 C CA . GLU A 1 218 ? -10.627 36.333 -33.422 1.00 43.69 218 GLU A CA 1
ATOM 1711 C C . GLU A 1 218 ? -10.719 35.522 -32.113 1.00 43.69 218 GLU A C 1
ATOM 1713 O O . GLU A 1 218 ? -10.167 34.427 -31.948 1.00 43.69 218 GLU A O 1
ATOM 1718 N N . ALA A 1 219 ? -11.540 36.037 -31.190 1.00 59.31 219 ALA A N 1
ATOM 1719 C CA . ALA A 1 219 ? -12.215 35.176 -30.233 1.00 59.31 219 ALA A CA 1
ATOM 1720 C C . ALA A 1 219 ? -13.061 34.187 -31.045 1.00 59.31 219 ALA A C 1
ATOM 1722 O O . ALA A 1 219 ? -13.958 34.601 -31.778 1.00 59.31 219 ALA A O 1
ATOM 1723 N N . ILE A 1 220 ? -12.735 32.896 -30.951 1.00 70.62 220 ILE A N 1
ATOM 1724 C CA . ILE A 1 220 ? -13.520 31.840 -31.586 1.00 70.62 220 ILE A CA 1
ATOM 1725 C C . ILE A 1 220 ? -14.920 31.937 -30.982 1.00 70.62 220 ILE A C 1
ATOM 1727 O O . ILE A 1 220 ? -15.071 31.769 -29.775 1.00 70.62 220 ILE A O 1
ATOM 1731 N N . THR A 1 221 ? -15.930 32.253 -31.788 1.00 82.12 221 THR A N 1
ATOM 1732 C CA . THR A 1 221 ? -17.316 32.285 -31.315 1.00 82.12 221 THR A CA 1
ATOM 1733 C C . THR A 1 221 ? -17.819 30.852 -31.243 1.00 82.12 221 THR A C 1
ATOM 1735 O O . THR A 1 221 ? -17.990 30.205 -32.275 1.00 82.12 221 THR A O 1
ATOM 1738 N N . TRP A 1 222 ? -18.037 30.357 -30.028 1.00 88.44 222 TRP A N 1
ATOM 1739 C CA . TRP A 1 222 ? -18.521 29.006 -29.764 1.00 88.44 222 TRP A CA 1
ATOM 1740 C C . TRP A 1 222 ? -19.679 29.032 -28.766 1.00 88.44 222 TRP A C 1
ATOM 1742 O O . TRP A 1 222 ? -19.853 29.971 -27.995 1.00 88.44 222 TRP A O 1
ATOM 1752 N N . ASP A 1 223 ? -20.463 27.966 -28.810 1.00 89.12 223 ASP A N 1
ATOM 1753 C CA . ASP A 1 223 ? -21.593 27.678 -27.933 1.00 89.12 223 ASP A CA 1
ATOM 1754 C C . ASP A 1 223 ? -21.645 26.158 -27.736 1.00 89.12 223 ASP A C 1
ATOM 1756 O O . ASP A 1 223 ? -21.640 25.401 -28.713 1.00 89.12 223 ASP A O 1
ATOM 1760 N N . VAL A 1 224 ? -21.656 25.703 -26.482 1.00 89.69 224 VAL A N 1
ATOM 1761 C CA . VAL A 1 224 ? -21.502 24.280 -26.129 1.00 89.69 224 VAL A CA 1
ATOM 1762 C C . VAL A 1 224 ? -22.594 23.387 -26.735 1.00 89.69 224 VAL A C 1
ATOM 1764 O O . VAL A 1 224 ? -22.329 22.240 -27.109 1.00 89.69 224 VAL A O 1
ATOM 1767 N N . HIS A 1 225 ? -23.810 23.913 -26.893 1.00 90.50 225 HIS A N 1
ATOM 1768 C CA . HIS A 1 225 ? -24.973 23.151 -27.343 1.00 90.50 225 HIS A CA 1
ATOM 1769 C C . HIS A 1 225 ? -25.096 23.081 -28.872 1.00 90.50 225 HIS A C 1
ATOM 1771 O O . HIS A 1 225 ? -25.562 22.073 -29.397 1.00 90.50 225 HIS A O 1
ATOM 1777 N N . THR A 1 226 ? -24.676 24.125 -29.589 1.00 89.94 226 THR A N 1
ATOM 1778 C CA . THR A 1 226 ? -24.905 24.280 -31.039 1.00 89.94 226 THR A CA 1
ATOM 1779 C C . THR A 1 226 ? -23.648 24.162 -31.901 1.00 89.94 226 THR A C 1
ATOM 1781 O O . THR A 1 226 ? -23.762 23.912 -33.101 1.00 89.94 226 THR A O 1
ATOM 1784 N N . SER A 1 227 ? -22.450 24.291 -31.324 1.00 92.19 227 SER A N 1
ATOM 1785 C CA . SER A 1 227 ? -21.188 24.169 -32.073 1.00 92.19 227 SER A CA 1
ATOM 1786 C C . SER A 1 227 ? -20.882 22.729 -32.494 1.00 92.19 227 SER A C 1
ATOM 1788 O O . SER A 1 227 ? -21.264 21.766 -31.820 1.00 92.19 227 SER A O 1
ATOM 1790 N N . SER A 1 228 ? -20.144 22.573 -33.596 1.00 92.12 228 SER A N 1
ATOM 1791 C CA . SER A 1 228 ? -19.608 21.276 -34.021 1.00 92.12 228 SER A CA 1
ATOM 1792 C C . SER A 1 228 ? -18.546 20.757 -33.048 1.00 92.12 228 SER A C 1
ATOM 1794 O O . SER A 1 228 ? -17.861 21.525 -32.370 1.00 92.12 228 SER A O 1
ATOM 1796 N N . GLU A 1 229 ? -18.382 19.437 -32.993 1.00 92.31 229 GLU A N 1
ATOM 1797 C CA . GLU A 1 229 ? -17.419 18.787 -32.094 1.00 92.31 229 GLU A CA 1
ATOM 1798 C C . GLU A 1 229 ? -15.976 19.119 -32.483 1.00 92.31 229 GLU A C 1
ATOM 1800 O O . GLU A 1 229 ? -15.124 19.285 -31.615 1.00 92.31 229 GLU A O 1
ATOM 1805 N N . GLU A 1 230 ? -15.695 19.313 -33.774 1.00 90.00 230 GLU A N 1
ATOM 1806 C CA . GLU A 1 230 ? -14.415 19.831 -34.258 1.00 90.00 230 GLU A CA 1
ATOM 1807 C C . GLU A 1 230 ? -14.088 21.204 -33.667 1.00 90.00 230 GLU A C 1
ATOM 1809 O O . GLU A 1 230 ? -12.976 21.396 -33.173 1.00 90.00 230 GLU A O 1
ATOM 1814 N N . LEU A 1 231 ? -15.056 22.128 -33.682 1.00 90.56 231 LEU A N 1
ATOM 1815 C CA . LEU A 1 231 ? -14.886 23.484 -33.163 1.00 90.56 231 LEU A CA 1
ATOM 1816 C C . LEU A 1 231 ? -14.704 23.467 -31.643 1.00 90.56 231 LEU A C 1
ATOM 1818 O O . LEU A 1 231 ? -13.821 24.142 -31.121 1.00 90.56 231 LEU A O 1
ATOM 1822 N N . LEU A 1 232 ? -15.485 22.650 -30.930 1.00 91.50 232 LEU A N 1
ATOM 1823 C CA . LEU A 1 232 ? -15.337 22.487 -29.484 1.00 91.50 232 LEU A CA 1
ATOM 1824 C C . LEU A 1 232 ? -13.969 21.892 -29.114 1.00 91.50 232 LEU A C 1
ATOM 1826 O O . LEU A 1 232 ? -13.323 22.395 -28.201 1.00 91.50 232 LEU A O 1
ATOM 1830 N N . VAL A 1 233 ? -13.464 20.897 -29.853 1.00 90.44 233 VAL A N 1
ATOM 1831 C CA . VAL A 1 233 ? -12.106 20.355 -29.644 1.00 90.44 233 VAL A CA 1
ATOM 1832 C C . VAL A 1 233 ? -11.020 21.404 -29.922 1.00 90.44 233 VAL A C 1
ATOM 1834 O O . VAL A 1 233 ? -10.000 21.419 -29.230 1.00 90.44 233 VAL A O 1
ATOM 1837 N N . GLU A 1 234 ? -11.205 22.285 -30.908 1.00 89.62 234 GLU A N 1
ATOM 1838 C CA . GLU A 1 234 ? -10.284 23.399 -31.170 1.00 89.62 234 GLU A CA 1
ATOM 1839 C C . GLU A 1 234 ? -10.294 24.432 -30.032 1.00 89.62 234 GLU A C 1
ATOM 1841 O O . GLU A 1 234 ? -9.227 24.815 -29.546 1.00 89.62 234 GLU A O 1
ATOM 1846 N N . VAL A 1 235 ? -11.479 24.801 -29.534 1.00 89.94 235 VAL A N 1
ATOM 1847 C CA . VAL A 1 235 ? -11.653 25.658 -28.349 1.00 89.94 235 VAL A CA 1
ATOM 1848 C C . VAL A 1 235 ? -10.962 25.050 -27.127 1.00 89.94 235 VAL A C 1
ATOM 1850 O O . VAL A 1 235 ? -10.185 25.742 -26.472 1.00 89.94 235 VAL A O 1
ATOM 1853 N N . CYS A 1 236 ? -11.157 23.754 -26.859 1.00 90.38 236 CYS A N 1
ATOM 1854 C CA . CYS A 1 236 ? -10.476 23.050 -25.770 1.00 90.38 236 CYS A CA 1
ATOM 1855 C C . CYS A 1 236 ? -8.949 23.130 -25.895 1.00 90.38 236 CYS A C 1
ATOM 1857 O O . CYS A 1 236 ? -8.278 23.478 -24.929 1.00 90.38 236 CYS A O 1
ATOM 1859 N N . LYS A 1 237 ? -8.393 22.857 -27.085 1.00 88.50 237 LYS A N 1
ATOM 1860 C CA . LYS A 1 237 ? -6.940 22.913 -27.337 1.00 88.50 237 LYS A CA 1
ATOM 1861 C C . LYS A 1 237 ? -6.370 24.324 -27.191 1.00 88.50 237 LYS A C 1
ATOM 1863 O O . LYS A 1 237 ? -5.240 24.481 -26.730 1.00 88.50 237 LYS A O 1
ATOM 1868 N N . LYS A 1 238 ? -7.128 25.350 -27.590 1.00 87.88 238 LYS A N 1
ATOM 1869 C CA . LYS A 1 238 ? -6.742 26.754 -27.409 1.00 87.88 238 LYS A CA 1
ATOM 1870 C C . LYS A 1 238 ? -6.741 27.125 -25.924 1.00 87.88 238 LYS A C 1
ATOM 1872 O O . LYS A 1 238 ? -5.719 27.593 -25.430 1.00 87.88 238 LYS A O 1
ATOM 1877 N N . ALA A 1 239 ? -7.826 26.827 -25.208 1.00 86.50 239 ALA A N 1
ATOM 1878 C CA . ALA A 1 239 ? -7.950 27.090 -23.777 1.00 86.50 239 ALA A CA 1
ATOM 1879 C C . ALA A 1 239 ? -6.897 26.335 -22.946 1.00 86.50 239 ALA A C 1
ATOM 1881 O O . ALA A 1 239 ? -6.280 26.931 -22.071 1.00 86.50 239 ALA A O 1
ATOM 1882 N N . GLU A 1 240 ? -6.608 25.068 -23.258 1.00 86.06 240 GLU A N 1
ATOM 1883 C CA . GLU A 1 240 ? -5.555 24.286 -22.594 1.00 86.06 240 GLU A CA 1
ATOM 1884 C C . GLU A 1 240 ? -4.168 24.923 -22.784 1.00 86.06 240 GLU A C 1
ATOM 1886 O O . GLU A 1 240 ? -3.363 24.963 -21.857 1.00 86.06 240 GLU A O 1
ATOM 1891 N N . LYS A 1 241 ? -3.890 25.477 -23.970 1.00 84.62 241 LYS A N 1
ATOM 1892 C CA . LYS A 1 241 ? -2.620 26.149 -24.272 1.00 84.62 241 LYS A CA 1
ATOM 1893 C C . LYS A 1 241 ? -2.494 27.533 -23.621 1.00 84.62 241 LYS A C 1
ATOM 1895 O O . LYS A 1 241 ? -1.383 27.932 -23.275 1.00 84.62 241 LYS A O 1
ATOM 1900 N N . GLU A 1 242 ? -3.596 28.272 -23.508 1.00 82.88 242 GLU A N 1
ATOM 1901 C CA . GLU A 1 242 ? -3.629 29.648 -22.988 1.00 82.88 242 GLU A CA 1
ATOM 1902 C C . GLU A 1 242 ? -3.759 29.685 -21.455 1.00 82.88 242 GLU A C 1
ATOM 1904 O O . GLU A 1 242 ? -2.983 30.371 -20.788 1.00 82.88 242 GLU A O 1
ATOM 1909 N N . ASN A 1 243 ? -4.677 28.895 -20.892 1.00 75.44 243 ASN A N 1
ATOM 1910 C CA . ASN A 1 243 ? -5.002 28.866 -19.462 1.00 75.44 243 ASN A CA 1
ATOM 1911 C C . ASN A 1 243 ? -4.276 27.738 -18.702 1.00 75.44 243 ASN A C 1
ATOM 1913 O O . ASN A 1 243 ? -4.160 27.794 -17.476 1.00 75.44 243 ASN A O 1
ATOM 1917 N N . GLY A 1 244 ? -3.784 26.713 -19.406 1.00 76.44 244 GLY A N 1
ATOM 1918 C CA . GLY A 1 244 ? -3.360 25.452 -18.797 1.00 76.44 244 GLY A CA 1
ATOM 1919 C C . GLY A 1 244 ? -4.549 24.576 -18.380 1.00 76.44 244 GLY A C 1
ATOM 1920 O O . GLY A 1 244 ? -5.709 24.861 -18.678 1.00 76.44 244 GLY A O 1
ATOM 1921 N N . HIS A 1 245 ? -4.250 23.509 -17.642 1.00 78.00 245 HIS A N 1
ATOM 1922 C CA . HIS A 1 245 ? -5.237 22.751 -16.873 1.00 78.00 245 HIS A CA 1
ATOM 1923 C C . HIS A 1 245 ? -5.127 23.129 -15.393 1.00 78.00 245 HIS A C 1
ATOM 1925 O O . HIS A 1 245 ? -4.020 23.265 -14.865 1.00 78.00 245 HIS A O 1
ATOM 1931 N N . TYR A 1 246 ? -6.266 23.279 -14.716 1.00 70.25 246 TYR A N 1
ATOM 1932 C CA . TYR A 1 246 ? -6.291 23.587 -13.281 1.00 70.25 246 TYR A CA 1
ATOM 1933 C C . TYR A 1 246 ? -6.396 22.323 -12.415 1.00 70.25 246 TYR A C 1
ATOM 1935 O O . TYR A 1 246 ? -5.997 22.352 -11.257 1.00 70.25 246 TYR A O 1
ATOM 1943 N N . TYR A 1 247 ? -6.841 21.203 -12.998 1.00 63.69 247 TYR A N 1
ATOM 1944 C CA . TYR A 1 247 ? -7.061 19.920 -12.325 1.00 63.69 247 TYR A CA 1
ATOM 1945 C C . TYR A 1 247 ? -6.476 18.764 -13.164 1.00 63.69 247 TYR A C 1
ATOM 1947 O O . TYR A 1 247 ? -6.831 18.600 -14.335 1.00 63.69 247 TYR A O 1
ATOM 1955 N N . ASN A 1 248 ? -5.550 17.985 -12.589 1.00 63.41 248 ASN A N 1
ATOM 1956 C CA . ASN A 1 248 ? -4.864 16.858 -13.242 1.00 63.41 248 ASN A CA 1
ATOM 1957 C C . ASN A 1 248 ? -4.294 15.884 -12.193 1.00 63.41 248 ASN A C 1
ATOM 1959 O O . ASN A 1 248 ? -3.380 16.241 -11.453 1.00 63.41 248 ASN A O 1
ATOM 1963 N N . TYR A 1 249 ? -4.807 14.650 -12.167 1.00 58.81 249 TYR A N 1
ATOM 1964 C CA . TYR A 1 249 ? -4.453 13.619 -11.177 1.00 58.81 249 TYR A CA 1
ATOM 1965 C C . TYR A 1 249 ? -3.612 12.461 -11.732 1.00 58.81 249 TYR A C 1
ATOM 1967 O O . TYR A 1 249 ? -3.502 11.415 -11.099 1.00 58.81 249 TYR A O 1
ATOM 1975 N N . GLY A 1 250 ? -3.075 12.572 -12.950 1.00 52.19 250 GLY A N 1
ATOM 1976 C CA . GLY A 1 250 ? -2.296 11.491 -13.567 1.00 52.19 250 GLY A CA 1
ATOM 1977 C C . GLY A 1 250 ? -3.103 10.265 -14.032 1.00 52.19 250 GLY A C 1
ATOM 1978 O O . GLY A 1 250 ? -2.570 9.477 -14.807 1.00 52.19 250 GLY A O 1
ATOM 1979 N N . ARG A 1 251 ? -4.399 10.133 -13.691 1.00 53.16 251 ARG A N 1
ATOM 1980 C CA . ARG A 1 251 ? -5.324 9.098 -14.222 1.00 53.16 251 ARG A CA 1
ATOM 1981 C C . ARG A 1 251 ? -5.747 9.320 -15.699 1.00 53.16 251 ARG A C 1
ATOM 1983 O O . ARG A 1 251 ? -6.838 8.940 -16.105 1.00 53.16 251 ARG A O 1
ATOM 1990 N N . GLY A 1 252 ? -4.928 9.972 -16.527 1.00 65.12 252 GLY A N 1
ATOM 1991 C CA . GLY A 1 252 ? -5.205 10.125 -17.968 1.00 65.12 252 GLY A CA 1
ATOM 1992 C C . GLY A 1 252 ? -6.386 11.040 -18.348 1.00 65.12 252 GLY A C 1
ATOM 1993 O O . GLY A 1 252 ? -6.913 10.915 -19.458 1.00 65.12 252 GLY A O 1
ATOM 1994 N N . TYR A 1 253 ? -6.794 11.955 -17.461 1.00 80.31 253 TYR A N 1
ATOM 1995 C CA . TYR A 1 253 ? -7.734 13.043 -17.758 1.00 80.31 253 TYR A CA 1
ATOM 1996 C C . TYR A 1 253 ? -7.329 14.368 -17.095 1.00 80.31 253 TYR A C 1
ATOM 1998 O O . TYR A 1 253 ? -6.688 14.382 -16.043 1.00 80.31 253 TYR A O 1
ATOM 2006 N N . VAL A 1 254 ? -7.722 15.481 -17.719 1.00 85.44 254 VAL A N 1
ATOM 2007 C CA . VAL A 1 254 ? -7.439 16.863 -17.294 1.00 85.44 254 VAL A CA 1
ATOM 2008 C C . VAL A 1 254 ? -8.698 17.723 -17.350 1.00 85.44 254 VAL A C 1
ATOM 2010 O O . VAL A 1 254 ? -9.616 17.426 -18.115 1.00 85.44 254 VAL A O 1
ATOM 2013 N N . TRP A 1 255 ? -8.738 18.792 -16.554 1.00 88.50 255 TRP A N 1
ATOM 2014 C CA . TRP A 1 255 ? -9.833 19.762 -16.541 1.00 88.50 255 TRP A CA 1
ATOM 2015 C C . TRP A 1 255 ? -9.331 21.127 -17.016 1.00 88.50 255 TRP A C 1
ATOM 2017 O O . TRP A 1 255 ? -8.322 21.641 -16.518 1.00 88.50 255 TRP A O 1
ATOM 2027 N N . VAL A 1 256 ? -10.049 21.718 -17.968 1.00 90.06 256 VAL A N 1
ATOM 2028 C CA . VAL A 1 256 ? -9.688 22.976 -18.629 1.00 90.06 256 VAL A CA 1
ATOM 2029 C C . VAL A 1 256 ? -10.847 23.959 -18.493 1.00 90.06 256 VAL A C 1
ATOM 2031 O O . VAL A 1 256 ? -11.958 23.685 -18.945 1.00 90.06 256 VAL A O 1
ATOM 2034 N N . LYS A 1 257 ? -10.588 25.123 -17.885 1.00 90.69 257 LYS A N 1
ATOM 2035 C CA . LYS A 1 257 ? -11.576 26.202 -17.777 1.00 90.69 257 LYS A CA 1
ATOM 2036 C C . LYS A 1 257 ? -11.726 26.885 -19.140 1.00 90.69 257 LYS A C 1
ATOM 2038 O O . LYS A 1 257 ? -10.735 27.376 -19.689 1.00 90.69 257 LYS A O 1
ATOM 2043 N N . LEU A 1 258 ? -12.948 26.910 -19.675 1.00 88.69 258 LEU A N 1
ATOM 2044 C CA . LEU A 1 258 ? -13.272 27.495 -20.983 1.00 88.69 258 LEU A CA 1
ATOM 2045 C C . LEU A 1 258 ? -13.899 28.890 -20.857 1.00 88.69 258 LEU A C 1
ATOM 2047 O O . LEU A 1 258 ? -13.611 29.769 -21.666 1.00 88.69 258 LEU A O 1
ATOM 2051 N N . SER A 1 259 ? -14.734 29.093 -19.839 1.00 88.00 259 SER A N 1
ATOM 2052 C CA . SER A 1 259 ? -15.313 30.382 -19.447 1.00 88.00 259 SER A CA 1
ATOM 2053 C C . SER A 1 259 ? -15.500 30.420 -17.927 1.00 88.00 259 SER A C 1
ATOM 2055 O O . SER A 1 259 ? -15.133 29.469 -17.237 1.00 88.00 259 SER A O 1
ATOM 2057 N N . ASP A 1 260 ? -16.053 31.507 -17.386 1.00 85.19 260 ASP A N 1
ATOM 2058 C CA . ASP A 1 260 ? -16.378 31.589 -15.956 1.00 85.19 260 ASP A CA 1
ATOM 2059 C C . ASP A 1 260 ? -17.496 30.628 -15.522 1.00 85.19 260 ASP A C 1
ATOM 2061 O O . ASP A 1 260 ? -17.502 30.227 -14.365 1.00 85.19 260 ASP A O 1
ATOM 2065 N N . ASP A 1 261 ? -18.342 30.176 -16.456 1.00 88.38 261 ASP A N 1
ATOM 2066 C CA . ASP A 1 261 ? -19.451 29.247 -16.193 1.00 88.38 261 ASP A CA 1
ATOM 2067 C C . ASP A 1 261 ? -19.195 27.815 -16.708 1.00 88.38 261 ASP A C 1
ATOM 2069 O O . ASP A 1 261 ? -19.921 26.891 -16.344 1.00 88.38 261 ASP A O 1
ATOM 2073 N N . ILE A 1 262 ? -18.199 27.598 -17.582 1.00 92.69 262 ILE A N 1
ATOM 2074 C CA . ILE A 1 262 ? -17.992 26.317 -18.286 1.00 92.69 262 ILE A CA 1
ATOM 2075 C C . ILE A 1 262 ? -16.563 25.799 -18.115 1.00 92.69 262 ILE A C 1
ATOM 2077 O O . ILE A 1 262 ? -15.576 26.447 -18.481 1.00 92.69 262 ILE A O 1
ATOM 2081 N N . THR A 1 263 ? -16.472 24.550 -17.665 1.00 94.25 263 THR A N 1
ATOM 2082 C CA . THR A 1 263 ? -15.262 23.728 -17.685 1.00 94.25 263 THR A CA 1
ATOM 2083 C C . THR A 1 263 ? -15.458 22.500 -18.568 1.00 94.25 263 THR A C 1
ATOM 2085 O O . THR A 1 263 ? -16.582 22.082 -18.857 1.00 94.25 263 THR A O 1
ATOM 2088 N N . VAL A 1 264 ? -14.353 21.906 -19.009 1.00 94.19 264 VAL A N 1
ATOM 2089 C CA . VAL A 1 264 ? -14.363 20.633 -19.729 1.00 94.19 264 VAL A CA 1
ATOM 2090 C C . VAL A 1 264 ? -13.375 19.657 -19.104 1.00 94.19 264 VAL A C 1
ATOM 2092 O O . VAL A 1 264 ? -12.207 19.984 -18.890 1.00 94.19 264 VAL A O 1
ATOM 2095 N N . LYS A 1 265 ? -13.843 18.437 -18.840 1.00 93.81 265 LYS A N 1
ATOM 2096 C CA . LYS A 1 265 ? -13.016 17.289 -18.469 1.00 93.81 265 LYS A CA 1
ATOM 2097 C C . LYS A 1 265 ? -12.705 16.486 -19.731 1.00 93.81 265 LYS A C 1
ATOM 2099 O O . LYS A 1 265 ? -13.615 16.075 -20.451 1.00 93.81 265 LYS A O 1
ATOM 2104 N N . ILE A 1 266 ? -11.422 16.288 -20.018 1.00 90.94 266 ILE A N 1
ATOM 2105 C CA . ILE A 1 266 ? -10.928 15.676 -21.258 1.00 90.94 266 ILE A CA 1
ATOM 2106 C C . ILE A 1 266 ? -10.015 14.507 -20.908 1.00 90.94 266 ILE A C 1
ATOM 2108 O O . ILE A 1 266 ? -9.073 14.679 -20.137 1.00 90.94 266 ILE A O 1
ATOM 2112 N N . GLY A 1 267 ? -10.230 13.333 -21.503 1.00 88.12 267 GLY A N 1
ATOM 2113 C CA . GLY A 1 267 ? -9.317 12.204 -21.313 1.00 88.12 267 GLY A CA 1
ATOM 2114 C C . GLY A 1 267 ? -9.831 10.869 -21.832 1.00 88.12 267 GLY A C 1
ATOM 2115 O O . GLY A 1 267 ? -10.991 10.728 -22.211 1.00 88.12 267 GLY A O 1
ATOM 2116 N N . TYR A 1 268 ? -8.960 9.863 -21.829 1.00 83.69 268 TYR A N 1
ATOM 2117 C CA . TYR A 1 268 ? -9.304 8.518 -22.306 1.00 83.69 268 TYR A CA 1
ATOM 2118 C C . TYR A 1 268 ? -10.200 7.747 -21.332 1.00 83.69 268 TYR A C 1
ATOM 2120 O O . TYR A 1 268 ? -10.973 6.895 -21.768 1.00 83.69 268 TYR A O 1
ATOM 2128 N N . LEU A 1 269 ? -10.160 8.077 -20.036 1.00 78.81 269 LEU A N 1
ATOM 2129 C CA . LEU A 1 269 ? -11.053 7.508 -19.018 1.00 78.81 269 LEU A CA 1
ATOM 2130 C C . LEU A 1 269 ? -12.350 8.312 -18.810 1.00 78.81 269 LEU A C 1
ATOM 2132 O O . LEU A 1 269 ? -13.212 7.870 -18.062 1.00 78.81 269 LEU A O 1
ATOM 2136 N N . VAL A 1 270 ? -12.532 9.450 -19.492 1.00 88.00 270 VAL A N 1
ATOM 2137 C CA . VAL A 1 270 ? -13.801 10.199 -19.462 1.00 88.00 270 VAL A CA 1
ATOM 2138 C C . VAL A 1 270 ? -14.800 9.474 -20.364 1.00 88.00 270 VAL A C 1
ATOM 2140 O O . VAL A 1 270 ? -14.567 9.345 -21.568 1.00 88.00 270 VAL A O 1
ATOM 2143 N N . LYS A 1 271 ? -15.891 8.956 -19.794 1.00 88.25 271 LYS A N 1
ATOM 2144 C CA . LYS A 1 271 ? -16.874 8.103 -20.488 1.00 88.25 271 LYS A CA 1
ATOM 2145 C C . LYS A 1 271 ? -18.291 8.655 -20.336 1.00 88.25 271 LYS A C 1
ATOM 2147 O O . LYS A 1 271 ? -18.601 9.321 -19.356 1.00 88.25 271 LYS A O 1
ATOM 2152 N N . GLU A 1 272 ? -19.181 8.298 -21.263 1.00 90.69 272 GLU A N 1
ATOM 2153 C CA . GLU A 1 272 ? -20.588 8.741 -21.252 1.00 90.69 272 GLU A CA 1
ATOM 2154 C C . GLU A 1 272 ? -21.316 8.386 -19.940 1.00 90.69 272 GLU A C 1
ATOM 2156 O O . GLU A 1 272 ? -22.184 9.121 -19.475 1.00 90.69 272 GLU A O 1
ATOM 2161 N N . GLN A 1 273 ? -20.924 7.272 -19.318 1.00 89.69 273 GLN A N 1
ATOM 2162 C CA . GLN A 1 273 ? -21.466 6.787 -18.049 1.00 89.69 273 GLN A CA 1
ATOM 2163 C C . GLN A 1 273 ? -21.204 7.746 -16.864 1.00 89.69 273 GLN A C 1
ATOM 2165 O O . GLN A 1 273 ? -22.052 7.840 -15.979 1.00 89.69 273 GLN A O 1
ATOM 2170 N N . GLU A 1 274 ? -20.093 8.504 -16.865 1.00 92.00 274 GLU A N 1
ATOM 2171 C CA . GLU A 1 274 ? -19.853 9.583 -15.885 1.00 92.00 274 GLU A CA 1
ATOM 2172 C C . GLU A 1 274 ? -20.890 10.689 -16.094 1.00 92.00 274 GLU A C 1
ATOM 2174 O O . GLU A 1 274 ? -21.630 11.033 -15.175 1.00 92.00 274 GLU A O 1
ATOM 2179 N N . ALA A 1 275 ? -20.995 11.193 -17.329 1.00 93.94 275 ALA A N 1
ATOM 2180 C CA . ALA A 1 275 ? -21.888 12.294 -17.684 1.00 93.94 275 ALA A CA 1
ATOM 2181 C C . ALA A 1 275 ? -23.347 11.991 -17.304 1.00 93.94 275 ALA A C 1
ATOM 2183 O O . ALA A 1 275 ? -24.000 12.791 -16.638 1.00 93.94 275 ALA A O 1
ATOM 2184 N N . ARG A 1 276 ? -23.838 10.794 -17.650 1.00 94.00 276 ARG A N 1
ATOM 2185 C CA . ARG A 1 276 ? -25.195 10.337 -17.310 1.00 94.00 276 ARG A CA 1
ATOM 2186 C C . ARG A 1 276 ? -25.411 10.168 -15.803 1.00 94.00 276 ARG A C 1
ATOM 2188 O O . ARG A 1 276 ? -26.515 10.418 -15.321 1.00 94.00 276 ARG A O 1
ATOM 2195 N N . THR A 1 277 ? -24.389 9.749 -15.055 1.00 94.19 277 THR A N 1
ATOM 2196 C CA . THR A 1 277 ? -24.483 9.602 -13.592 1.00 94.19 277 THR A CA 1
ATOM 2197 C C . THR A 1 277 ? -24.474 10.964 -12.899 1.00 94.19 277 THR A C 1
ATOM 2199 O O . THR A 1 277 ? -25.282 11.187 -12.001 1.00 94.19 277 THR A O 1
ATOM 2202 N N . GLN A 1 278 ? -23.667 11.912 -13.381 1.00 95.75 278 GLN A N 1
ATOM 2203 C CA . GLN A 1 278 ? -23.659 13.299 -12.914 1.00 95.75 278 GLN A CA 1
ATOM 2204 C C . GLN A 1 278 ? -24.972 14.034 -13.244 1.00 95.75 278 GLN A C 1
ATOM 2206 O O . GLN A 1 278 ? -25.512 14.724 -12.385 1.00 95.75 278 GLN A O 1
ATOM 2211 N N . GLU A 1 279 ? -25.544 13.848 -14.441 1.00 95.38 279 GLU A N 1
ATOM 2212 C CA . GLU A 1 279 ? -26.884 14.362 -14.787 1.00 95.38 279 GLU A CA 1
ATOM 2213 C C . GLU A 1 279 ? -27.976 13.779 -13.884 1.00 95.38 279 GLU A C 1
ATOM 2215 O O . GLU A 1 279 ? -28.867 14.497 -13.423 1.00 95.38 279 GLU A O 1
ATOM 2220 N N . PHE A 1 280 ? -27.911 12.473 -13.610 1.00 95.31 280 PHE A N 1
ATOM 2221 C CA . PHE A 1 280 ? -28.832 11.818 -12.690 1.00 95.31 280 PHE A CA 1
ATOM 2222 C C . PHE A 1 280 ? -28.697 12.382 -11.269 1.00 95.31 280 PHE A C 1
ATOM 2224 O O . PHE A 1 280 ? -29.716 12.676 -10.646 1.00 95.31 280 PHE A O 1
ATOM 2231 N N . ALA A 1 281 ? -27.475 12.588 -10.778 1.00 95.62 281 ALA A N 1
ATOM 2232 C CA . ALA A 1 281 ? -27.218 13.193 -9.478 1.00 95.62 281 ALA A CA 1
ATOM 2233 C C . ALA A 1 281 ? -27.732 14.643 -9.404 1.00 95.62 281 ALA A C 1
ATOM 2235 O O . ALA A 1 281 ? -28.556 14.942 -8.545 1.00 95.62 281 ALA A O 1
ATOM 2236 N N . ASN A 1 282 ? -27.359 15.510 -10.353 1.00 96.44 282 ASN A N 1
ATOM 2237 C CA . ASN A 1 282 ? -27.813 16.907 -10.438 1.00 96.44 282 ASN A CA 1
ATOM 2238 C C . ASN A 1 282 ? -29.346 17.050 -10.459 1.00 96.44 282 ASN A C 1
ATOM 2240 O O . ASN A 1 282 ? -29.885 18.007 -9.912 1.00 96.44 282 ASN A O 1
ATOM 2244 N N . LYS A 1 283 ? -30.059 16.091 -11.059 1.00 95.19 283 LYS A N 1
ATOM 2245 C CA . LYS A 1 283 ? -31.523 16.116 -11.141 1.00 95.19 283 LYS A CA 1
ATOM 2246 C C . LYS A 1 283 ? -32.242 15.679 -9.855 1.00 95.19 283 LYS A C 1
ATOM 2248 O O . LYS A 1 283 ? -33.392 16.077 -9.663 1.00 95.19 283 LYS A O 1
ATOM 2253 N N . HIS A 1 284 ? -31.633 14.821 -9.035 1.00 95.19 284 HIS A N 1
ATOM 2254 C CA . HIS A 1 284 ? -32.305 14.191 -7.886 1.00 95.19 284 HIS A CA 1
ATOM 2255 C C . HIS A 1 284 ? -31.702 14.560 -6.524 1.00 95.19 284 HIS A C 1
ATOM 2257 O O . HIS A 1 284 ? -32.349 14.303 -5.511 1.00 95.19 284 HIS A O 1
ATOM 2263 N N . ALA A 1 285 ? -30.505 15.149 -6.489 1.00 94.81 285 ALA A N 1
ATOM 2264 C CA . ALA A 1 285 ? -29.925 15.714 -5.279 1.00 94.81 285 ALA A CA 1
ATOM 2265 C C . ALA A 1 285 ? -30.663 16.993 -4.854 1.00 94.81 285 ALA A C 1
ATOM 2267 O O . ALA A 1 285 ? -31.120 17.773 -5.693 1.00 94.81 285 ALA A O 1
ATOM 2268 N N . ASP A 1 286 ? -30.762 17.219 -3.547 1.00 93.94 286 ASP A N 1
ATOM 2269 C CA . ASP A 1 286 ? -31.268 18.463 -2.980 1.00 93.94 286 ASP A CA 1
ATOM 2270 C C . ASP A 1 286 ? -30.145 19.521 -2.994 1.00 93.94 286 ASP A C 1
ATOM 2272 O O . ASP A 1 286 ? -29.147 19.354 -2.281 1.00 93.94 286 ASP A O 1
ATOM 2276 N N . PRO A 1 287 ? -30.288 20.623 -3.761 1.00 91.06 287 PRO A N 1
ATOM 2277 C CA . PRO A 1 287 ? -29.258 21.653 -3.867 1.00 91.06 287 PRO A CA 1
ATOM 2278 C C . PRO A 1 287 ? -29.027 22.420 -2.556 1.00 91.06 287 PRO A C 1
ATOM 2280 O O . PRO A 1 287 ? -28.038 23.136 -2.446 1.00 91.06 287 PRO A O 1
ATOM 2283 N N . THR A 1 288 ? -29.904 22.281 -1.553 1.00 89.31 288 THR A N 1
ATOM 2284 C CA . THR A 1 288 ? -29.677 22.832 -0.204 1.00 89.31 288 THR A CA 1
ATOM 2285 C C . THR A 1 288 ? -28.736 21.971 0.646 1.00 89.31 288 THR A C 1
ATOM 2287 O O . THR A 1 288 ? -28.222 22.448 1.657 1.00 89.31 288 THR A O 1
ATOM 2290 N N . ILE A 1 289 ? -28.494 20.718 0.241 1.00 90.50 289 ILE A N 1
ATOM 2291 C CA . ILE A 1 289 ? -27.592 19.772 0.912 1.00 90.50 289 ILE A CA 1
ATOM 2292 C C . ILE A 1 289 ? -26.257 19.680 0.162 1.00 90.50 289 ILE A C 1
ATOM 2294 O O . ILE A 1 289 ? -25.198 19.718 0.788 1.00 90.50 289 ILE A O 1
ATOM 2298 N N . VAL A 1 290 ? -26.299 19.563 -1.170 1.00 94.38 290 VAL A N 1
ATOM 2299 C CA . VAL A 1 290 ? -25.108 19.449 -2.025 1.00 94.38 290 VAL A CA 1
ATOM 2300 C C . VAL A 1 290 ? -25.365 20.017 -3.413 1.00 94.38 290 VAL A C 1
ATOM 2302 O O . VAL A 1 290 ? -26.348 19.674 -4.068 1.00 94.38 290 VAL A O 1
ATOM 2305 N N . HIS A 1 291 ? -24.435 20.835 -3.902 1.00 96.06 291 HIS A N 1
ATOM 2306 C CA . HIS A 1 291 ? -24.418 21.224 -5.306 1.00 96.06 291 HIS A CA 1
ATOM 2307 C C . HIS A 1 291 ? -23.739 20.140 -6.151 1.00 96.06 291 HIS A C 1
ATOM 2309 O O . HIS A 1 291 ? -22.669 19.635 -5.808 1.00 96.06 291 HIS A O 1
ATOM 2315 N N . VAL A 1 292 ? -24.343 19.785 -7.279 1.00 96.50 292 VAL A N 1
ATOM 2316 C CA . VAL A 1 292 ? -23.758 18.856 -8.253 1.00 96.50 292 VAL A CA 1
ATOM 2317 C C . VAL A 1 292 ? -23.652 19.607 -9.577 1.00 96.50 292 VAL A C 1
ATOM 2319 O O . VAL A 1 292 ? -24.700 20.008 -10.089 1.00 96.50 292 VAL A O 1
ATOM 2322 N N . PRO A 1 293 ? -22.450 19.800 -10.156 1.00 95.94 293 PRO A N 1
ATOM 2323 C CA . PRO A 1 293 ? -22.283 20.641 -11.338 1.00 95.94 293 PRO A CA 1
ATOM 2324 C C . PRO A 1 293 ? -23.129 20.144 -12.509 1.00 95.94 293 PRO A C 1
ATOM 2326 O O . PRO A 1 293 ? -23.117 18.952 -12.842 1.00 95.94 293 PRO A O 1
ATOM 2329 N N . ARG A 1 294 ? -23.844 21.050 -13.172 1.00 96.31 294 ARG A N 1
ATOM 2330 C CA . ARG A 1 294 ? -24.680 20.702 -14.321 1.00 96.31 294 ARG A CA 1
ATOM 2331 C C . ARG A 1 294 ? -23.833 20.258 -15.516 1.00 96.31 294 ARG A C 1
ATOM 2333 O O . ARG A 1 294 ? -22.913 20.956 -15.930 1.00 96.31 294 ARG A O 1
ATOM 2340 N N . VAL A 1 295 ? -24.197 19.139 -16.141 1.00 96.56 295 VAL A N 1
ATOM 2341 C CA . VAL A 1 295 ? -23.641 18.730 -17.441 1.00 96.56 295 VAL A CA 1
ATOM 2342 C C . VAL A 1 295 ? -24.307 19.526 -18.569 1.00 96.56 295 VAL A C 1
ATOM 2344 O O . VAL A 1 295 ? -25.529 19.695 -18.597 1.00 96.56 295 VAL A O 1
ATOM 2347 N N . TYR A 1 296 ? -23.499 20.017 -19.510 1.00 95.88 296 TYR A N 1
ATOM 2348 C CA . TYR A 1 296 ? -23.965 20.725 -20.705 1.00 95.88 296 TYR A CA 1
ATOM 2349 C C . TYR A 1 296 ? -23.918 19.860 -21.964 1.00 95.88 296 TYR A C 1
ATOM 2351 O O . TYR A 1 296 ? -24.817 19.964 -22.804 1.00 95.88 296 TYR A O 1
ATOM 2359 N N . ARG A 1 297 ? -22.861 19.047 -22.123 1.00 95.75 297 ARG A N 1
ATOM 2360 C CA . ARG A 1 297 ? -22.670 18.146 -23.270 1.00 95.75 297 ARG A CA 1
ATOM 2361 C C . ARG A 1 297 ? -21.571 17.118 -23.002 1.00 95.75 297 ARG A C 1
ATOM 2363 O O . ARG A 1 297 ? -20.524 17.464 -22.464 1.00 95.75 297 ARG A O 1
ATOM 2370 N N . PHE A 1 298 ? -21.762 15.895 -23.488 1.00 95.50 298 PHE A N 1
ATOM 2371 C CA . PHE A 1 298 ? -20.704 14.893 -23.627 1.00 95.50 298 PHE A CA 1
ATOM 2372 C C . PHE A 1 298 ? -20.563 14.465 -25.095 1.00 95.50 298 PHE A C 1
ATOM 2374 O O . PHE A 1 298 ? -21.569 14.351 -25.796 1.00 95.50 298 PHE A O 1
ATOM 2381 N N . PHE A 1 299 ? -19.336 14.201 -25.547 1.00 94.69 299 PHE A N 1
ATOM 2382 C CA . PHE A 1 299 ? -19.059 13.418 -26.758 1.00 94.69 299 PHE A CA 1
ATOM 2383 C C . PHE A 1 299 ? -17.709 12.693 -26.650 1.00 94.69 299 PHE A C 1
ATOM 2385 O O . PHE A 1 299 ? -16.865 13.039 -25.820 1.00 94.69 299 PHE A O 1
ATOM 2392 N N . ASP A 1 300 ? -17.490 11.682 -27.494 1.00 91.69 300 ASP A N 1
ATOM 2393 C CA . ASP A 1 300 ? -16.225 10.950 -27.585 1.00 91.69 300 ASP A CA 1
ATOM 2394 C C . ASP A 1 300 ? -15.666 10.938 -29.018 1.00 91.69 300 ASP A C 1
ATOM 2396 O O . ASP A 1 300 ? -16.394 11.070 -30.001 1.00 91.69 300 ASP A O 1
ATOM 2400 N N . ARG A 1 301 ? -14.340 10.827 -29.155 1.00 86.75 301 ARG A N 1
ATOM 2401 C CA . ARG A 1 301 ? -13.665 10.885 -30.459 1.00 86.75 301 ARG A CA 1
ATOM 2402 C C . ARG A 1 301 ? -12.503 9.900 -30.555 1.00 86.75 301 ARG A C 1
ATOM 2404 O O . ARG A 1 301 ? -11.750 9.710 -29.602 1.00 86.75 301 ARG A O 1
ATOM 2411 N N . ASN A 1 302 ? -12.328 9.317 -31.740 1.00 83.94 302 ASN A N 1
ATOM 2412 C CA . ASN A 1 302 ? -11.127 8.563 -32.107 1.00 83.94 302 ASN A CA 1
ATOM 2413 C C . ASN A 1 302 ? -9.977 9.553 -32.396 1.00 83.94 302 ASN A C 1
ATOM 2415 O O . ASN A 1 302 ? -10.117 10.383 -33.302 1.00 83.94 302 ASN A O 1
ATOM 2419 N N . GLU A 1 303 ? -8.845 9.472 -31.687 1.00 73.56 303 GLU A N 1
ATOM 2420 C CA . GLU A 1 303 ? -7.624 10.204 -32.075 1.00 73.56 303 GLU A CA 1
ATOM 2421 C C . GLU A 1 303 ? -6.756 9.361 -33.040 1.00 73.56 303 GLU A C 1
ATOM 2423 O O . GLU A 1 303 ? -6.681 8.139 -32.895 1.00 73.56 303 GLU A O 1
ATOM 2428 N N . PRO A 1 304 ? -6.105 9.962 -34.060 1.00 63.06 304 PRO A N 1
ATOM 2429 C CA . PRO A 1 304 ? -5.296 9.206 -35.017 1.00 63.06 304 PRO A CA 1
ATOM 2430 C C . PRO A 1 304 ? -4.079 8.550 -34.352 1.00 63.06 304 PRO A C 1
ATOM 2432 O O . PRO A 1 304 ? -3.196 9.244 -33.853 1.00 63.06 304 PRO A O 1
ATOM 2435 N N . GLY A 1 305 ? -4.005 7.219 -34.410 1.00 59.03 305 GLY A N 1
ATOM 2436 C CA . GLY A 1 305 ? -2.894 6.436 -33.858 1.00 59.03 305 GLY A CA 1
ATOM 2437 C C . GLY A 1 305 ? -3.144 5.849 -32.467 1.00 59.03 305 GLY A C 1
ATOM 2438 O O . GLY A 1 305 ? -2.317 5.062 -32.014 1.00 59.03 305 GLY A O 1
ATOM 2439 N N . ASP A 1 306 ? -4.277 6.159 -31.829 1.00 61.59 306 ASP A N 1
ATOM 2440 C CA . ASP A 1 306 ? -4.730 5.488 -30.607 1.00 61.59 306 ASP A CA 1
ATOM 2441 C C . ASP A 1 306 ? -5.841 4.469 -30.928 1.00 61.59 306 ASP A C 1
ATOM 2443 O O . ASP A 1 306 ? -6.588 4.610 -31.899 1.00 61.59 306 ASP A O 1
ATOM 2447 N N . SER A 1 307 ? -5.934 3.414 -30.119 1.00 60.59 307 SER A N 1
ATOM 2448 C CA . SER A 1 307 ? -6.997 2.401 -30.212 1.00 60.59 307 SER A CA 1
ATOM 2449 C C . SER A 1 307 ? -8.226 2.753 -29.368 1.00 60.59 307 SER A C 1
ATOM 2451 O O . SER A 1 307 ? -9.291 2.158 -29.540 1.00 60.59 307 SER A O 1
ATOM 2453 N N . SER A 1 308 ? -8.080 3.718 -28.460 1.00 74.81 308 SER A N 1
ATOM 2454 C CA . SER A 1 308 ? -9.085 4.117 -27.487 1.00 74.81 308 SER A CA 1
ATOM 2455 C C . SER A 1 308 ? -9.726 5.464 -27.835 1.00 74.81 308 SER A C 1
ATOM 2457 O O . SER A 1 308 ? -9.125 6.350 -28.445 1.00 74.81 308 SER A O 1
ATOM 2459 N N . LYS A 1 309 ? -10.994 5.620 -27.446 1.00 85.19 309 LYS A N 1
ATOM 2460 C CA . LYS A 1 309 ? -11.719 6.883 -27.592 1.00 85.19 309 LYS A CA 1
ATOM 2461 C C . LYS A 1 309 ? -11.421 7.839 -26.444 1.00 85.19 309 LYS A C 1
ATOM 2463 O O . LYS A 1 309 ? -11.479 7.443 -25.278 1.00 85.19 309 LYS A O 1
ATOM 2468 N N . LYS A 1 310 ? -11.217 9.106 -26.792 1.00 88.81 310 LYS A N 1
ATOM 2469 C CA . LYS A 1 310 ? -11.044 10.232 -25.872 1.00 88.81 310 LYS A CA 1
ATOM 2470 C C . LYS A 1 310 ? -12.385 10.927 -25.653 1.00 88.81 310 LYS A C 1
ATOM 2472 O O . LYS A 1 310 ? -13.017 11.341 -26.625 1.00 88.81 310 LYS A O 1
ATOM 2477 N N . GLY A 1 311 ? -12.825 11.017 -24.403 1.00 92.56 311 GLY A N 1
ATOM 2478 C CA . GLY A 1 311 ? -14.063 11.689 -24.021 1.00 92.56 311 GLY A CA 1
ATOM 2479 C C . GLY A 1 311 ? -13.854 13.168 -23.708 1.00 92.56 311 GLY A C 1
ATOM 2480 O O . GLY A 1 311 ? -12.782 13.572 -23.248 1.00 92.56 311 GLY A O 1
ATOM 2481 N N . TYR A 1 312 ? -14.906 13.947 -23.946 1.00 95.00 312 TYR A N 1
ATOM 2482 C CA . TYR A 1 312 ? -15.012 15.371 -23.649 1.00 95.00 312 TYR A CA 1
ATOM 2483 C C . TYR A 1 312 ? -16.331 15.612 -22.907 1.00 95.00 312 TYR A C 1
ATOM 2485 O O . TYR A 1 312 ? -17.406 15.487 -23.495 1.00 95.00 312 TYR A O 1
ATOM 2493 N N . LEU A 1 313 ? -16.252 15.945 -21.618 1.00 96.19 313 LEU A N 1
ATOM 2494 C CA . LEU A 1 313 ? -17.395 16.240 -20.753 1.00 96.19 313 LEU A CA 1
ATOM 2495 C C . LEU A 1 313 ? -17.404 17.730 -20.405 1.00 96.19 313 LEU A C 1
ATOM 2497 O O . LEU A 1 313 ? -16.578 18.189 -19.621 1.00 96.19 313 LEU A O 1
ATOM 2501 N N . PHE A 1 314 ? -18.331 18.479 -21.001 1.00 96.44 314 PHE A N 1
ATOM 2502 C CA . PHE A 1 314 ? -18.556 19.898 -20.738 1.00 96.44 314 PHE A CA 1
ATOM 2503 C C . PHE A 1 314 ? -19.596 20.050 -19.634 1.00 96.44 314 PHE A C 1
ATOM 2505 O O . PHE A 1 314 ? -20.707 19.520 -19.739 1.00 96.44 314 PHE A O 1
ATOM 2512 N N . MET A 1 315 ? -19.249 20.803 -18.599 1.00 96.38 315 MET A N 1
ATOM 2513 C CA . MET A 1 315 ? -20.067 20.989 -17.405 1.00 96.38 315 MET A CA 1
ATOM 2514 C C . MET A 1 315 ? -19.827 22.364 -16.781 1.00 96.38 315 MET A C 1
ATOM 2516 O O . MET A 1 315 ? -18.923 23.101 -17.175 1.00 96.38 315 MET A O 1
ATOM 2520 N N . GLU A 1 316 ? -20.664 22.696 -15.814 1.00 95.56 316 GLU A N 1
ATOM 2521 C CA . GLU A 1 316 ? -20.575 23.888 -14.982 1.00 95.56 316 GLU A CA 1
ATOM 2522 C C . GLU A 1 316 ? -19.203 24.007 -14.296 1.00 95.56 316 GLU A C 1
ATOM 2524 O O . GLU A 1 316 ? -18.708 23.058 -13.680 1.00 95.56 316 GLU A O 1
ATOM 2529 N N . TYR A 1 317 ? -18.570 25.175 -14.421 1.00 92.81 317 TYR A N 1
ATOM 2530 C CA . TYR A 1 317 ? -17.377 25.523 -13.651 1.00 92.81 317 TYR A CA 1
ATOM 2531 C C . TYR A 1 317 ? -17.799 26.014 -12.263 1.00 92.81 317 TYR A C 1
ATOM 2533 O O . TYR A 1 317 ? -18.475 27.032 -12.147 1.00 92.81 317 TYR A O 1
ATOM 2541 N N . VAL A 1 318 ? -17.361 25.320 -11.212 1.00 91.69 318 VAL A N 1
ATOM 2542 C CA . VAL A 1 318 ? -17.593 25.739 -9.824 1.00 91.69 318 VAL A CA 1
ATOM 2543 C C . VAL A 1 318 ? -16.340 26.444 -9.287 1.00 91.69 318 VAL A C 1
ATOM 2545 O O . VAL A 1 318 ? -15.279 25.814 -9.232 1.00 91.69 318 VAL A O 1
ATOM 2548 N N . PRO A 1 319 ? -16.416 27.731 -8.899 1.00 88.94 319 PRO A N 1
ATOM 2549 C CA . PRO A 1 319 ? -15.339 28.420 -8.198 1.00 88.94 319 PRO A CA 1
ATOM 2550 C C . PRO A 1 319 ? -15.317 28.059 -6.704 1.00 88.94 319 PRO A C 1
ATOM 2552 O O . PRO A 1 319 ? -16.362 27.914 -6.077 1.00 88.94 319 PRO A O 1
ATOM 2555 N N . GLY A 1 320 ? -14.118 27.977 -6.128 1.00 88.06 320 GLY A N 1
ATOM 2556 C CA . GLY A 1 320 ? -13.907 27.795 -4.690 1.00 88.06 320 GLY A CA 1
ATOM 2557 C C . GLY A 1 320 ? -12.635 26.994 -4.390 1.00 88.06 320 GLY A C 1
ATOM 2558 O O . GLY A 1 320 ? -12.134 26.306 -5.285 1.00 88.06 320 GLY A O 1
ATOM 2559 N N . PRO A 1 321 ? -12.081 27.083 -3.168 1.00 87.19 321 PRO A N 1
ATOM 2560 C CA . PRO A 1 321 ? -11.074 26.141 -2.695 1.00 87.19 321 PRO A CA 1
ATOM 2561 C C . PRO A 1 321 ? -11.691 24.755 -2.483 1.00 87.19 321 PRO A C 1
ATOM 2563 O O . PRO A 1 321 ? -12.889 24.604 -2.228 1.00 87.19 321 PRO A O 1
ATOM 2566 N N . THR A 1 322 ? -10.856 23.729 -2.549 1.00 87.25 322 THR A N 1
ATOM 2567 C CA . THR A 1 322 ? -11.267 22.350 -2.265 1.00 87.25 322 THR A CA 1
ATOM 2568 C C . THR A 1 322 ? -10.998 21.969 -0.818 1.00 87.25 322 THR A C 1
ATOM 2570 O O . THR A 1 322 ? -10.173 22.593 -0.155 1.00 87.25 322 THR A O 1
ATOM 2573 N N . LEU A 1 323 ? -11.660 20.931 -0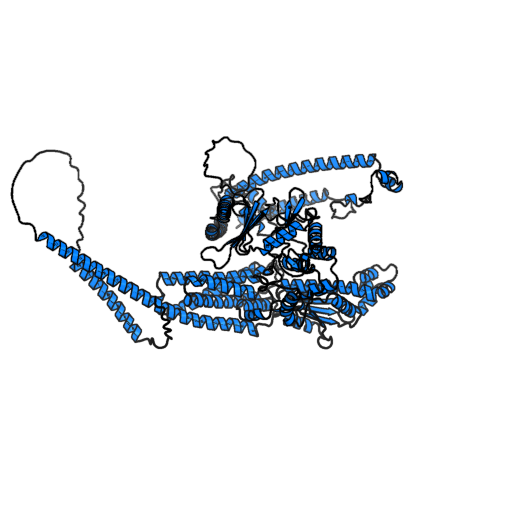.297 1.00 81.38 323 LEU A N 1
ATOM 2574 C CA . LEU A 1 323 ? -11.444 20.505 1.095 1.00 81.38 323 LEU A CA 1
ATOM 2575 C C . LEU A 1 323 ? -10.043 19.905 1.351 1.00 81.38 323 LEU A C 1
ATOM 2577 O O . LEU A 1 323 ? -9.704 19.642 2.497 1.00 81.38 323 LEU A O 1
ATOM 2581 N N . GLU A 1 324 ? -9.219 19.703 0.314 1.00 75.31 324 GLU A N 1
ATOM 2582 C CA . GLU A 1 324 ? -7.778 19.412 0.447 1.00 75.31 324 GLU A CA 1
ATOM 2583 C C . GLU A 1 324 ? -6.937 20.689 0.689 1.00 75.31 324 GLU A C 1
ATOM 2585 O O . GLU A 1 324 ? -5.841 20.623 1.239 1.00 75.31 324 GLU A O 1
ATOM 2590 N N . GLU A 1 325 ? -7.455 21.861 0.310 1.00 78.19 325 GLU A N 1
ATOM 2591 C CA . GLU A 1 325 ? -6.803 23.175 0.443 1.00 78.19 325 GLU A CA 1
ATOM 2592 C C . GLU A 1 325 ? -7.292 23.961 1.678 1.00 78.19 325 GLU A C 1
ATOM 2594 O O . GLU A 1 325 ? -6.765 25.033 1.983 1.00 78.19 325 GLU A O 1
ATOM 2599 N N . VAL A 1 326 ? -8.301 23.440 2.387 1.00 75.00 326 VAL A N 1
ATOM 2600 C CA . VAL A 1 326 ? -8.925 24.041 3.575 1.00 75.00 326 VAL A CA 1
ATOM 2601 C C . VAL A 1 326 ? -8.522 23.266 4.831 1.00 75.00 326 VAL A C 1
ATOM 2603 O O . VAL A 1 326 ? -8.582 22.041 4.867 1.00 75.00 326 VAL A O 1
ATOM 2606 N N . ASP A 1 327 ? -8.158 23.986 5.894 1.00 68.69 327 ASP A N 1
ATOM 2607 C CA . ASP A 1 327 ? -7.884 23.395 7.207 1.00 68.69 327 ASP A CA 1
ATOM 2608 C C . ASP A 1 327 ? -9.177 22.897 7.882 1.00 68.69 327 ASP A C 1
ATOM 2610 O O . ASP A 1 327 ? -9.994 23.684 8.367 1.00 68.69 327 ASP A O 1
ATOM 2614 N N . LEU A 1 328 ? -9.350 21.574 7.926 1.00 64.19 328 LEU A N 1
ATOM 2615 C CA . LEU A 1 328 ? -10.529 20.915 8.490 1.00 64.19 328 LEU A CA 1
ATOM 2616 C C . LEU A 1 328 ? -10.624 21.006 10.023 1.00 64.19 328 LEU A C 1
ATOM 2618 O O . LEU A 1 328 ? -11.726 20.860 10.550 1.00 64.19 328 LEU A O 1
ATOM 2622 N N . ASP A 1 329 ? -9.533 21.288 10.747 1.00 59.84 329 ASP A N 1
ATOM 2623 C CA . ASP A 1 329 ? -9.611 21.519 12.199 1.00 59.84 329 ASP A CA 1
ATOM 2624 C C . ASP A 1 329 ? -10.174 22.915 12.529 1.00 59.84 329 ASP A C 1
ATOM 2626 O O . ASP A 1 329 ? -10.751 23.115 13.600 1.00 59.84 329 ASP A O 1
ATOM 2630 N N . THR A 1 330 ? -10.108 23.858 11.581 1.00 61.31 330 THR A N 1
ATOM 2631 C CA . THR A 1 330 ? -10.821 25.145 11.656 1.00 61.31 330 THR A CA 1
ATOM 2632 C C . THR A 1 330 ? -12.316 25.010 11.300 1.00 61.31 330 THR A C 1
ATOM 2634 O O . THR A 1 330 ? -13.139 25.748 11.844 1.00 61.31 330 THR A O 1
ATOM 2637 N N . TRP A 1 331 ? -12.694 24.063 10.430 1.00 63.16 331 TRP A N 1
ATOM 2638 C CA . TRP A 1 331 ? -14.060 23.895 9.899 1.00 63.16 331 TRP A CA 1
ATOM 2639 C C . TRP A 1 331 ? -14.741 22.605 10.392 1.00 63.16 331 TRP A C 1
ATOM 2641 O O . TRP A 1 331 ? -15.004 21.663 9.640 1.00 63.16 331 TRP A O 1
ATOM 2651 N N . THR A 1 332 ? -15.045 22.565 11.690 1.00 68.06 332 THR A N 1
ATOM 2652 C CA . THR A 1 332 ? -15.560 21.368 12.383 1.00 68.06 332 THR A CA 1
ATOM 2653 C C . THR A 1 332 ? -16.952 20.894 11.932 1.00 68.06 332 THR A C 1
ATOM 2655 O O . THR A 1 332 ? -17.326 19.756 12.223 1.00 68.06 332 THR A O 1
ATOM 2658 N N . ASP A 1 333 ? -17.715 21.712 11.197 1.00 77.12 333 ASP A N 1
ATOM 2659 C CA . ASP A 1 333 ? -19.029 21.368 10.631 1.00 77.12 333 ASP A CA 1
ATOM 2660 C C . ASP A 1 333 ? -18.947 20.502 9.360 1.00 77.12 333 ASP A C 1
ATOM 2662 O O . ASP A 1 333 ? -19.921 19.836 9.000 1.00 77.12 333 ASP A O 1
ATOM 2666 N N . ILE A 1 334 ? -17.792 20.469 8.689 1.00 78.69 334 ILE A N 1
ATOM 2667 C CA . ILE A 1 334 ? -17.637 19.829 7.376 1.00 78.69 334 ILE A CA 1
ATOM 2668 C C . ILE A 1 334 ? -17.846 18.310 7.436 1.00 78.69 334 ILE A C 1
ATOM 2670 O O . ILE A 1 334 ? -18.530 17.764 6.573 1.00 78.69 334 ILE A O 1
ATOM 2674 N N . ILE A 1 335 ? -17.338 17.619 8.463 1.00 75.62 335 ILE A N 1
ATOM 2675 C CA . ILE A 1 335 ? -17.509 16.158 8.603 1.00 75.62 335 ILE A CA 1
ATOM 2676 C C . ILE A 1 335 ? -18.997 15.771 8.779 1.00 75.62 335 ILE A C 1
ATOM 2678 O O . ILE A 1 335 ? -19.476 14.933 8.009 1.00 75.62 335 ILE A O 1
ATOM 2682 N N . PRO A 1 336 ? -19.771 16.384 9.703 1.00 79.69 336 PRO A N 1
ATOM 2683 C CA . PRO A 1 336 ? -21.225 16.207 9.763 1.00 79.69 336 PRO A CA 1
ATOM 2684 C C . PRO A 1 336 ? -21.941 16.486 8.436 1.00 79.69 336 PRO A C 1
ATOM 2686 O O . PRO A 1 336 ? -22.844 15.741 8.055 1.00 79.69 336 PRO A O 1
ATOM 2689 N N . ARG A 1 337 ? -21.523 17.522 7.697 1.00 85.25 337 ARG A N 1
ATOM 2690 C CA . ARG A 1 337 ? -22.121 17.866 6.399 1.00 85.25 337 ARG A CA 1
ATOM 2691 C C . ARG A 1 337 ? -21.807 16.825 5.327 1.00 85.25 337 ARG A C 1
ATOM 2693 O O . ARG A 1 337 ? -22.721 16.414 4.622 1.00 85.25 337 ARG A O 1
ATOM 2700 N N . MET A 1 338 ? -20.578 16.314 5.248 1.00 84.31 338 MET A N 1
ATOM 2701 C CA . MET A 1 338 ? -20.238 15.182 4.372 1.00 84.31 338 MET A CA 1
ATOM 2702 C C . MET A 1 338 ? -21.108 13.955 4.683 1.00 84.31 338 MET A C 1
ATOM 2704 O O . MET A 1 338 ? -21.648 13.339 3.764 1.00 84.31 338 MET A O 1
ATOM 2708 N N . ALA A 1 339 ? -21.323 13.638 5.965 1.00 83.25 339 ALA A N 1
ATOM 2709 C CA . ALA A 1 339 ? -22.212 12.547 6.365 1.00 83.25 339 ALA A CA 1
ATOM 2710 C C . ALA A 1 339 ? -23.676 12.789 5.960 1.00 83.25 339 ALA A C 1
ATOM 2712 O O . ALA A 1 339 ? -24.337 11.865 5.484 1.00 83.25 339 ALA A O 1
ATOM 2713 N N . GLN A 1 340 ? -24.166 14.028 6.056 1.00 87.81 340 GLN A N 1
ATOM 2714 C CA . GLN A 1 340 ? -25.492 14.411 5.566 1.00 87.81 340 GLN A CA 1
ATOM 2715 C C . GLN A 1 340 ? -25.622 14.260 4.038 1.00 87.81 340 GLN A C 1
ATOM 2717 O O . GLN A 1 340 ? -26.649 13.771 3.568 1.00 87.81 340 GLN A O 1
ATOM 2722 N N . ILE A 1 341 ? -24.590 14.621 3.266 1.00 90.25 341 ILE A N 1
ATOM 2723 C CA . ILE A 1 341 ? -24.550 14.449 1.801 1.00 90.25 341 ILE A CA 1
ATOM 2724 C C . ILE A 1 341 ? -24.635 12.962 1.430 1.00 90.25 341 ILE A C 1
ATOM 2726 O O . ILE A 1 341 ? -25.458 12.571 0.601 1.00 90.25 341 ILE A O 1
ATOM 2730 N N . ILE A 1 342 ? -23.839 12.117 2.088 1.00 89.06 342 ILE A N 1
ATOM 2731 C CA . ILE A 1 342 ? -23.820 10.666 1.853 1.00 89.06 342 ILE A CA 1
ATOM 2732 C C . ILE A 1 342 ? -25.162 10.030 2.241 1.00 89.06 342 ILE A C 1
ATOM 2734 O O . ILE A 1 342 ? -25.722 9.239 1.480 1.00 89.06 342 ILE A O 1
ATOM 2738 N N . ALA A 1 343 ? -25.726 10.415 3.390 1.00 87.94 343 ALA A N 1
ATOM 2739 C CA . ALA A 1 343 ? -27.043 9.955 3.823 1.00 87.94 343 ALA A CA 1
ATOM 2740 C C . ALA A 1 343 ? -28.165 10.396 2.868 1.00 87.94 343 ALA A C 1
ATOM 2742 O O . ALA A 1 343 ? -29.121 9.648 2.663 1.00 87.94 343 ALA A O 1
ATOM 2743 N N . HIS A 1 344 ? -28.042 11.578 2.257 1.00 92.25 344 HIS A N 1
ATOM 2744 C CA . HIS A 1 344 ? -28.975 12.063 1.246 1.00 92.25 344 HIS A CA 1
ATOM 2745 C C . HIS A 1 344 ? -28.882 11.260 -0.063 1.00 92.25 344 HIS A C 1
ATOM 2747 O O . HIS A 1 344 ? -29.906 10.782 -0.552 1.00 92.25 344 HIS A O 1
ATOM 2753 N N . PHE A 1 345 ? -27.680 11.014 -0.597 1.00 93.50 345 PHE A N 1
ATOM 2754 C CA . PHE A 1 345 ? -27.513 10.137 -1.767 1.00 93.50 345 PHE A CA 1
ATOM 2755 C C . PHE A 1 345 ? -28.010 8.710 -1.501 1.00 93.50 345 PHE A C 1
ATOM 2757 O O . PHE A 1 345 ? -28.673 8.122 -2.357 1.00 93.50 345 PHE A O 1
ATOM 2764 N N . GLY A 1 346 ? -27.830 8.217 -0.271 1.00 89.75 346 GLY A N 1
ATOM 2765 C CA . GLY A 1 346 ? -28.390 6.957 0.216 1.00 89.75 346 GLY A CA 1
ATOM 2766 C C . GLY A 1 346 ? -29.926 6.855 0.188 1.00 89.75 346 GLY A C 1
ATOM 2767 O O . GLY A 1 346 ? -30.462 5.775 0.433 1.00 89.75 346 GLY A O 1
ATOM 2768 N N . GLN A 1 347 ? -30.647 7.938 -0.122 1.00 89.81 347 GLN A N 1
ATOM 2769 C CA . GLN A 1 347 ? -32.102 7.951 -0.333 1.00 89.81 347 GLN A CA 1
ATOM 2770 C C . GLN A 1 347 ? -32.493 7.995 -1.822 1.00 89.81 347 GLN A C 1
ATOM 2772 O O . GLN A 1 347 ? -33.630 7.670 -2.169 1.00 89.81 347 GLN A O 1
ATOM 2777 N N . ILE A 1 348 ? -31.570 8.361 -2.718 1.00 92.44 348 ILE A N 1
ATOM 2778 C CA . ILE A 1 348 ? -31.828 8.523 -4.153 1.00 92.44 348 ILE A CA 1
ATOM 2779 C C . ILE A 1 348 ? -31.720 7.163 -4.848 1.00 92.44 348 ILE A C 1
ATOM 2781 O O . ILE A 1 348 ? -30.634 6.606 -4.974 1.00 92.44 348 ILE A O 1
ATOM 2785 N N . GLN A 1 349 ? -32.835 6.635 -5.354 1.00 90.56 349 GLN A N 1
ATOM 2786 C CA . GLN A 1 349 ? -32.875 5.374 -6.109 1.00 90.56 349 GLN A CA 1
ATOM 2787 C C . GLN A 1 349 ? -33.116 5.636 -7.601 1.00 90.56 349 GLN A C 1
ATOM 2789 O O . GLN A 1 349 ? -34.005 6.405 -7.962 1.00 90.56 349 GLN A O 1
ATOM 2794 N N . GLY A 1 350 ? -32.340 4.983 -8.474 1.00 71.75 350 GLY A N 1
ATOM 2795 C CA . GLY A 1 350 ? -32.372 5.223 -9.927 1.00 71.75 350 GLY A CA 1
ATOM 2796 C C . GLY A 1 350 ? -32.723 4.022 -10.810 1.00 71.75 350 GLY A C 1
ATOM 2797 O O . GLY A 1 350 ? -32.831 4.176 -12.025 1.00 71.75 350 GLY A O 1
ATOM 2798 N N . GLY A 1 351 ? -32.889 2.821 -10.247 1.00 73.00 351 GLY A N 1
ATOM 2799 C CA . GLY A 1 351 ? -33.118 1.610 -11.037 1.00 73.00 351 GLY A CA 1
ATOM 2800 C C . GLY A 1 351 ? -32.993 0.304 -10.250 1.00 73.00 351 GLY A C 1
ATOM 2801 O O . GLY A 1 351 ? -32.985 0.292 -9.024 1.00 73.00 351 GLY A O 1
ATOM 2802 N N . GLN A 1 352 ? -32.924 -0.813 -10.978 1.00 75.06 352 GLN A N 1
ATOM 2803 C CA . GLN A 1 352 ? -32.768 -2.182 -10.444 1.00 75.06 352 GLN A CA 1
ATOM 2804 C C . GLN A 1 352 ? -31.494 -2.874 -10.971 1.00 75.06 352 GLN A C 1
ATOM 2806 O O . GLN A 1 352 ? -31.337 -4.092 -10.875 1.00 75.06 352 GLN A O 1
ATOM 2811 N N . VAL A 1 353 ? -30.594 -2.095 -11.574 1.00 88.06 353 VAL A N 1
ATOM 2812 C CA . VAL A 1 353 ? -29.350 -2.561 -12.190 1.00 88.06 353 VAL A CA 1
ATOM 2813 C C . VAL A 1 353 ? -28.191 -1.859 -11.480 1.00 88.06 353 VAL A C 1
ATOM 2815 O O . VAL A 1 353 ? -28.205 -0.629 -11.437 1.00 88.06 353 VAL A O 1
ATOM 2818 N N . PRO A 1 354 ? -27.233 -2.599 -10.895 1.00 90.12 354 PRO A N 1
ATOM 2819 C CA . PRO A 1 354 ? -26.099 -1.998 -10.205 1.00 90.12 354 PRO A CA 1
ATOM 2820 C C . PRO A 1 354 ? -25.034 -1.516 -11.195 1.00 90.12 354 PRO A C 1
ATOM 2822 O O . PRO A 1 354 ? -24.871 -2.103 -12.266 1.00 90.12 354 PRO A O 1
ATOM 2825 N N . GLY A 1 355 ? -24.282 -0.480 -10.824 1.00 90.19 355 GLY A N 1
ATOM 2826 C CA . GLY A 1 355 ? -23.291 0.158 -11.698 1.00 90.19 355 GLY A CA 1
ATOM 2827 C C . GLY A 1 355 ? -23.680 1.575 -12.144 1.00 90.19 355 GLY A C 1
ATOM 2828 O O . GLY A 1 355 ? -24.663 2.130 -11.647 1.00 90.19 355 GLY A O 1
ATOM 2829 N N . PRO A 1 356 ? -22.909 2.187 -13.059 1.00 91.31 356 PRO A N 1
ATOM 2830 C CA . PRO A 1 356 ? -23.115 3.572 -13.477 1.00 91.31 356 PRO A CA 1
ATOM 2831 C C . PRO A 1 356 ? -24.397 3.756 -14.306 1.00 91.31 356 PRO A C 1
ATOM 2833 O O . PRO A 1 356 ? -24.877 2.840 -14.987 1.00 91.31 356 PRO A O 1
ATOM 2836 N N . ILE A 1 357 ? -24.962 4.965 -14.271 1.00 90.25 357 ILE A N 1
ATOM 2837 C CA . ILE A 1 357 ? -26.226 5.284 -14.942 1.00 90.25 357 ILE A CA 1
ATOM 2838 C C . ILE A 1 357 ? -26.060 5.199 -16.462 1.00 90.25 357 ILE A C 1
ATOM 2840 O O . ILE A 1 357 ? -25.180 5.807 -17.067 1.00 90.25 357 ILE A O 1
ATOM 2844 N N . GLY A 1 358 ? -26.956 4.445 -17.101 1.00 82.81 358 GLY A N 1
ATOM 2845 C CA . GLY A 1 358 ? -26.883 4.151 -18.531 1.00 82.81 358 GLY A CA 1
ATOM 2846 C C . GLY A 1 358 ? -26.028 2.929 -18.886 1.00 82.81 358 GLY A C 1
ATOM 2847 O O . GLY A 1 358 ? -25.955 2.596 -20.068 1.00 82.81 358 GLY A O 1
ATOM 2848 N N . GLY A 1 359 ? -25.458 2.244 -17.888 1.00 82.06 359 GLY A N 1
ATOM 2849 C CA . GLY A 1 359 ? -24.635 1.051 -18.059 1.00 82.06 359 GLY A CA 1
ATOM 2850 C C . GLY A 1 359 ? -23.186 1.359 -18.441 1.00 82.06 359 GLY A C 1
ATOM 2851 O O . GLY A 1 359 ? -22.799 2.509 -18.628 1.00 82.06 359 GLY A O 1
ATOM 2852 N N . GLY A 1 360 ? -22.387 0.298 -18.550 1.00 83.69 360 GLY A N 1
ATOM 2853 C CA . GLY A 1 360 ? -20.938 0.377 -18.734 1.00 83.69 360 GLY A CA 1
ATOM 2854 C C . GLY A 1 360 ? -20.197 -0.381 -17.635 1.00 83.69 360 GLY A C 1
ATOM 2855 O O . GLY A 1 360 ? -20.814 -1.124 -16.866 1.00 83.69 360 GLY A O 1
ATOM 2856 N N . PHE A 1 361 ? -18.872 -0.253 -17.597 1.00 82.75 361 PHE A N 1
ATOM 2857 C CA . PHE A 1 361 ? -18.058 -0.912 -16.574 1.00 82.75 361 PHE A CA 1
ATOM 2858 C C . PHE A 1 361 ? -18.118 -0.112 -15.276 1.00 82.75 361 PHE A C 1
ATOM 2860 O O . PHE A 1 361 ? -17.871 1.093 -15.288 1.00 82.75 361 PHE A O 1
ATOM 2867 N N . ALA A 1 362 ? -18.412 -0.787 -14.166 1.00 82.69 362 ALA A N 1
ATOM 2868 C CA . ALA A 1 362 ? -18.226 -0.212 -12.841 1.00 82.69 362 ALA A CA 1
ATOM 2869 C C . ALA A 1 362 ? -16.729 0.052 -12.603 1.00 82.69 362 ALA A C 1
ATOM 2871 O O . ALA A 1 362 ? -15.897 -0.796 -12.933 1.00 82.69 362 ALA A O 1
ATOM 2872 N N . GLN A 1 363 ? -16.410 1.233 -12.077 1.00 74.25 363 GLN A N 1
ATOM 2873 C CA . GLN A 1 363 ? -15.053 1.730 -11.832 1.00 74.25 363 GLN A CA 1
ATOM 2874 C C . GLN A 1 363 ? -14.862 2.026 -10.336 1.00 74.25 363 GLN A C 1
ATOM 2876 O O . GLN A 1 363 ? -15.829 2.013 -9.572 1.00 74.25 363 GLN A O 1
ATOM 2881 N N . GLY A 1 364 ? -13.616 2.250 -9.919 1.00 68.44 364 GLY A N 1
ATOM 2882 C CA . GLY A 1 364 ? -13.259 2.603 -8.542 1.00 68.44 364 GLY A CA 1
ATOM 2883 C C . GLY A 1 364 ? -12.782 1.444 -7.664 1.00 68.44 364 GLY A C 1
ATOM 2884 O O . GLY A 1 364 ? -12.750 0.281 -8.067 1.00 68.44 364 GLY A O 1
ATOM 2885 N N . TYR A 1 365 ? -12.403 1.794 -6.432 1.00 65.69 365 TYR A N 1
ATOM 2886 C CA . TYR A 1 365 ? -11.545 1.014 -5.524 1.00 65.69 365 TYR A CA 1
ATOM 2887 C C . TYR A 1 365 ? -12.021 -0.401 -5.146 1.00 65.69 365 TYR A C 1
ATOM 2889 O O . TYR A 1 365 ? -11.216 -1.213 -4.699 1.00 65.69 365 TYR A O 1
ATOM 2897 N N . LEU A 1 366 ? -13.305 -0.721 -5.325 1.00 65.62 366 LEU A N 1
ATOM 2898 C CA . LEU A 1 366 ? -13.851 -2.061 -5.063 1.00 65.62 366 LEU A CA 1
ATOM 2899 C C . LEU A 1 366 ? -13.578 -3.062 -6.212 1.00 65.62 366 LEU A C 1
ATOM 2901 O O . LEU A 1 366 ? -13.808 -4.270 -6.088 1.00 65.62 366 LEU A O 1
ATOM 2905 N N . TYR A 1 367 ? -13.115 -2.561 -7.357 1.00 68.00 367 TYR A N 1
ATOM 2906 C CA . TYR A 1 367 ? -12.866 -3.325 -8.575 1.00 68.00 367 TYR A CA 1
ATOM 2907 C C . TYR A 1 367 ? -11.361 -3.367 -8.895 1.00 68.00 367 TYR A C 1
ATOM 2909 O O . TYR A 1 367 ? -10.527 -3.224 -8.007 1.00 68.00 367 TYR A O 1
ATOM 2917 N N . SER A 1 368 ? -10.998 -3.685 -10.136 1.00 55.38 368 SER A N 1
ATOM 2918 C CA . SER A 1 368 ? -9.613 -3.587 -10.626 1.00 55.38 368 SER A CA 1
ATOM 2919 C C . SER A 1 368 ? -9.315 -2.143 -11.060 1.00 55.38 368 SER A C 1
ATOM 2921 O O . SER A 1 368 ? -10.251 -1.366 -11.242 1.00 55.38 368 SER A O 1
ATOM 2923 N N . ASP A 1 369 ? -8.049 -1.798 -11.320 1.00 47.81 369 ASP A N 1
ATOM 2924 C CA . ASP A 1 369 ? -7.674 -0.479 -11.872 1.00 47.81 369 ASP A CA 1
ATOM 2925 C C . ASP A 1 369 ? -8.334 -0.181 -13.241 1.00 47.81 369 ASP A C 1
ATOM 2927 O O . ASP A 1 369 ? -8.566 0.978 -13.578 1.00 47.81 369 ASP A O 1
ATOM 2931 N N . ASP A 1 370 ? -8.678 -1.224 -14.008 1.00 50.81 370 ASP A N 1
ATOM 2932 C CA . ASP A 1 370 ? -9.439 -1.153 -15.270 1.00 50.81 370 ASP A CA 1
ATOM 2933 C C . ASP A 1 370 ? -10.977 -1.183 -15.069 1.00 50.81 370 ASP A C 1
ATOM 2935 O O . ASP A 1 370 ? -11.758 -1.072 -16.023 1.00 50.81 370 ASP A O 1
ATOM 2939 N N . GLY A 1 371 ? -11.433 -1.329 -13.822 1.00 59.78 371 GLY A N 1
ATOM 2940 C CA . GLY A 1 371 ? -12.827 -1.519 -13.427 1.00 59.78 371 GLY A CA 1
ATOM 2941 C C . GLY A 1 371 ? -13.218 -2.988 -13.257 1.00 59.78 371 GLY A C 1
ATOM 2942 O O . GLY A 1 371 ? -12.405 -3.856 -12.928 1.00 59.78 371 GLY A O 1
ATOM 2943 N N . ALA A 1 372 ? -14.509 -3.280 -13.418 1.00 62.25 372 ALA A N 1
ATOM 2944 C CA . ALA A 1 372 ? -15.071 -4.612 -13.186 1.00 62.25 372 ALA A CA 1
ATOM 2945 C C . ALA A 1 372 ? -14.906 -5.615 -14.351 1.00 62.25 372 ALA A C 1
ATOM 2947 O O . ALA A 1 372 ? -15.370 -6.748 -14.224 1.00 62.25 372 ALA A O 1
ATOM 2948 N N . ASP A 1 373 ? -14.332 -5.210 -15.492 1.00 64.62 373 ASP A N 1
ATOM 2949 C CA . ASP A 1 373 ? -14.236 -5.944 -16.779 1.00 64.62 373 ASP A CA 1
ATOM 2950 C C . ASP A 1 373 ? -15.562 -6.437 -17.401 1.00 64.62 373 ASP A C 1
ATOM 2952 O O . ASP A 1 373 ? -15.602 -6.884 -18.550 1.00 64.62 373 ASP A O 1
ATOM 2956 N N . VAL A 1 374 ? -16.671 -6.360 -16.667 1.00 76.19 374 VAL A N 1
ATOM 2957 C CA . VAL A 1 374 ? -18.008 -6.786 -17.081 1.00 76.19 374 VAL A CA 1
ATOM 2958 C C . VAL A 1 374 ? -19.036 -5.713 -16.751 1.00 76.19 374 VAL A C 1
ATOM 2960 O O . VAL A 1 374 ? -18.905 -4.971 -15.778 1.00 76.19 374 VAL A O 1
ATOM 2963 N N . THR A 1 375 ? -20.085 -5.633 -17.564 1.00 84.06 375 THR A N 1
ATOM 2964 C CA . THR A 1 375 ? -21.250 -4.795 -17.276 1.00 84.06 375 THR A CA 1
ATOM 2965 C C . THR A 1 375 ? -22.289 -5.626 -16.524 1.00 84.06 375 THR A C 1
ATOM 2967 O O . THR A 1 375 ? -22.553 -6.783 -16.867 1.00 84.06 375 THR A O 1
ATOM 2970 N N . PHE A 1 376 ? -22.889 -5.068 -15.473 1.00 84.69 376 PHE A N 1
ATOM 2971 C CA . PHE A 1 376 ? -23.915 -5.779 -14.713 1.00 84.69 376 PHE A CA 1
ATOM 2972 C C . PHE A 1 376 ? -25.286 -5.539 -15.346 1.00 84.69 376 PHE A C 1
ATOM 2974 O O . PHE A 1 376 ? -25.751 -4.411 -15.435 1.00 84.69 376 PHE A O 1
ATOM 2981 N N . ALA A 1 377 ? -25.953 -6.609 -15.784 1.00 82.88 377 ALA A N 1
ATOM 2982 C CA . ALA A 1 377 ? -27.314 -6.531 -16.327 1.00 82.88 377 ALA A CA 1
ATOM 2983 C C . ALA A 1 377 ? -28.410 -6.666 -15.248 1.00 82.88 377 ALA A C 1
ATOM 2985 O O . ALA A 1 377 ? -29.588 -6.460 -15.528 1.00 82.88 377 ALA A O 1
ATOM 2986 N N . SER A 1 378 ? -28.047 -7.075 -14.027 1.00 88.69 378 SER A N 1
ATOM 2987 C CA . SER A 1 378 ? -28.958 -7.258 -12.888 1.00 88.69 378 SER A CA 1
ATOM 2988 C C . SER A 1 378 ? -28.181 -7.447 -11.581 1.00 88.69 378 SER A C 1
ATOM 2990 O O . SER A 1 378 ? -27.000 -7.802 -11.604 1.00 88.69 378 SER A O 1
ATOM 2992 N N . VAL A 1 379 ? -28.872 -7.322 -10.441 1.00 88.12 379 VAL A N 1
ATOM 2993 C CA . VAL A 1 379 ? -28.337 -7.699 -9.117 1.00 88.12 379 VAL A CA 1
ATOM 2994 C C . VAL A 1 379 ? -27.873 -9.162 -9.080 1.00 88.12 379 VAL A C 1
ATOM 2996 O O . VAL A 1 379 ? -26.846 -9.456 -8.483 1.00 88.12 379 VAL A O 1
ATOM 2999 N N . SER A 1 380 ? -28.544 -10.080 -9.787 1.00 86.00 380 SER A N 1
ATOM 3000 C CA . SER A 1 380 ? -28.105 -11.484 -9.879 1.00 86.00 380 SER A CA 1
ATOM 3001 C C . SER A 1 380 ? -26.756 -11.634 -10.598 1.00 86.00 380 SER A C 1
ATOM 3003 O O . SER A 1 380 ? -25.906 -12.406 -10.154 1.00 86.00 380 SER A O 1
ATOM 3005 N N . GLY A 1 381 ? -26.517 -10.856 -11.661 1.00 79.94 381 GLY A N 1
ATOM 3006 C CA . GLY A 1 381 ? -25.216 -10.813 -12.340 1.00 79.94 381 GLY A CA 1
ATOM 3007 C C . GLY A 1 381 ? -24.110 -10.221 -11.461 1.00 79.94 381 GLY A C 1
ATOM 3008 O O . GLY A 1 381 ? -22.984 -10.714 -11.468 1.00 79.94 381 GLY A O 1
ATOM 3009 N N . PHE A 1 382 ? -24.445 -9.215 -10.652 1.00 85.81 382 PHE A N 1
ATOM 3010 C CA . PHE A 1 382 ? -23.522 -8.598 -9.699 1.00 85.81 382 PHE A CA 1
ATOM 3011 C C . PHE A 1 382 ? -23.182 -9.529 -8.528 1.00 85.81 382 PHE A C 1
ATOM 3013 O O . PHE A 1 382 ? -22.008 -9.740 -8.232 1.00 85.81 382 PHE A O 1
ATOM 3020 N N . ASN A 1 383 ? -24.187 -10.199 -7.953 1.00 84.31 383 ASN A N 1
ATOM 3021 C CA . ASN A 1 383 ? -24.000 -11.298 -7.007 1.00 84.31 383 ASN A CA 1
ATOM 3022 C C . ASN A 1 383 ? -23.083 -12.376 -7.597 1.00 84.31 383 ASN A C 1
ATOM 3024 O O . ASN A 1 383 ? -22.164 -12.815 -6.922 1.00 84.31 383 ASN A O 1
ATOM 3028 N N . ALA A 1 384 ? -23.287 -12.807 -8.848 1.00 77.25 384 ALA A N 1
ATOM 3029 C CA . ALA A 1 384 ? -22.437 -13.821 -9.478 1.00 77.25 384 ALA A CA 1
ATOM 3030 C C . ALA A 1 384 ? -20.975 -13.358 -9.641 1.00 77.25 384 ALA A C 1
ATOM 3032 O O . ALA A 1 384 ? -20.053 -14.149 -9.438 1.00 77.25 384 ALA A O 1
ATOM 3033 N N . TYR A 1 385 ? -20.756 -12.080 -9.960 1.00 75.94 385 TYR A N 1
ATOM 3034 C CA . TYR A 1 385 ? -19.427 -11.472 -10.039 1.00 75.94 385 TYR A CA 1
ATOM 3035 C C . TYR A 1 385 ? -18.721 -11.436 -8.674 1.00 75.94 385 TYR A C 1
ATOM 3037 O O . TYR A 1 385 ? -17.594 -11.922 -8.557 1.00 75.94 385 TYR A O 1
ATOM 3045 N N . LEU A 1 386 ? -19.397 -10.939 -7.632 1.00 73.62 386 LEU A N 1
ATOM 3046 C CA . LEU A 1 386 ? -18.859 -10.909 -6.269 1.00 73.62 386 LEU A CA 1
ATOM 3047 C C . LEU A 1 386 ? -18.644 -12.331 -5.731 1.00 73.62 386 LEU A C 1
ATOM 3049 O O . LEU A 1 386 ? -17.558 -12.653 -5.263 1.00 73.62 386 LEU A O 1
ATOM 3053 N N . ASN A 1 387 ? -19.612 -13.232 -5.907 1.00 75.31 387 ASN A N 1
ATOM 3054 C CA . ASN A 1 387 ? -19.511 -14.631 -5.483 1.00 75.31 387 ASN A CA 1
ATOM 3055 C C . ASN A 1 387 ? -18.394 -15.400 -6.188 1.00 75.31 387 ASN A C 1
ATOM 3057 O O . ASN A 1 387 ? -17.807 -16.288 -5.584 1.00 75.31 387 ASN A O 1
ATOM 3061 N N . ARG A 1 388 ? -18.025 -15.046 -7.425 1.00 63.66 388 ARG A N 1
ATOM 3062 C CA . ARG A 1 388 ? -16.834 -15.616 -8.072 1.00 63.66 388 ARG A CA 1
ATOM 3063 C C . ARG A 1 388 ? -15.538 -15.227 -7.349 1.00 63.66 388 ARG A C 1
ATOM 3065 O O . ARG A 1 388 ? -14.615 -16.037 -7.320 1.00 63.66 388 ARG A O 1
ATOM 3072 N N . ARG A 1 389 ? -15.466 -14.019 -6.775 1.00 60.12 389 ARG A N 1
ATOM 3073 C CA . ARG A 1 389 ? -14.341 -13.564 -5.938 1.00 60.12 389 ARG A CA 1
ATOM 3074 C C . ARG A 1 389 ? -14.403 -14.214 -4.542 1.00 60.12 389 ARG A C 1
ATOM 3076 O O . ARG A 1 389 ? -13.404 -14.762 -4.087 1.00 60.12 389 ARG A O 1
ATOM 3083 N N . LEU A 1 390 ? -15.585 -14.260 -3.919 1.00 58.38 390 LEU A N 1
ATOM 3084 C CA . LEU A 1 390 ? -15.806 -14.834 -2.578 1.00 58.38 390 LEU A CA 1
ATOM 3085 C C . LEU A 1 390 ? -15.712 -16.369 -2.512 1.00 58.38 390 LEU A C 1
ATOM 3087 O O . LEU A 1 390 ? -15.391 -16.916 -1.458 1.00 58.38 390 LEU A O 1
ATOM 3091 N N . ALA A 1 391 ? -15.915 -17.076 -3.628 1.00 55.50 391 ALA A N 1
ATOM 3092 C CA . ALA A 1 391 ? -15.823 -18.536 -3.694 1.00 55.50 391 ALA A CA 1
ATOM 3093 C C . ALA A 1 391 ? -14.435 -19.080 -3.309 1.00 55.50 391 ALA A C 1
ATOM 3095 O O . ALA A 1 391 ? -14.344 -20.203 -2.815 1.00 55.50 391 ALA A O 1
ATOM 3096 N N . VAL A 1 392 ? -13.369 -18.286 -3.480 1.00 44.69 392 VAL A N 1
ATOM 3097 C CA . VAL A 1 392 ? -12.008 -18.618 -3.007 1.00 44.69 392 VAL A CA 1
ATOM 3098 C C . VAL A 1 392 ? -11.983 -18.819 -1.485 1.00 44.69 392 VAL A C 1
ATOM 3100 O O . VAL A 1 392 ? -11.264 -19.682 -0.988 1.00 44.69 392 VAL A O 1
ATOM 3103 N N . TYR A 1 393 ? -12.831 -18.083 -0.767 1.00 49.53 393 TYR A N 1
ATOM 3104 C CA . TYR A 1 393 ? -12.962 -18.066 0.692 1.00 49.53 393 TYR A CA 1
ATOM 3105 C C . TYR A 1 393 ? -14.139 -18.926 1.191 1.00 49.53 393 TYR A C 1
ATOM 3107 O O . TYR A 1 393 ? -14.520 -18.841 2.353 1.00 49.53 393 TYR A O 1
ATOM 3115 N N . GLN A 1 394 ? -14.754 -19.732 0.311 1.00 55.34 394 GLN A N 1
ATOM 3116 C CA . GLN A 1 394 ? -15.966 -20.526 0.587 1.00 55.34 394 GLN A CA 1
ATOM 3117 C C . GLN A 1 394 ? -17.175 -19.697 1.079 1.00 55.34 394 GLN A C 1
ATOM 3119 O O . GLN A 1 394 ? -18.099 -20.235 1.689 1.00 55.34 394 GLN A O 1
ATOM 3124 N N . LYS A 1 395 ? -17.192 -18.391 0.783 1.00 64.19 395 LYS A N 1
ATOM 3125 C CA . LYS A 1 395 ? -18.246 -17.444 1.175 1.00 64.19 395 LYS A CA 1
ATOM 3126 C C . LYS A 1 395 ? -19.155 -17.089 -0.001 1.00 64.19 395 LYS A C 1
ATOM 3128 O O . LYS A 1 395 ? -18.785 -17.241 -1.166 1.00 64.19 395 LYS A O 1
ATOM 3133 N N . SER A 1 396 ? -20.347 -16.580 0.311 1.00 76.00 396 SER A N 1
ATOM 3134 C CA . SER A 1 396 ? -21.277 -16.040 -0.683 1.00 76.00 396 SER A CA 1
ATOM 3135 C C . SER A 1 396 ? -22.076 -14.853 -0.149 1.00 76.00 396 SER A C 1
ATOM 3137 O O . SER A 1 396 ? -22.612 -14.921 0.955 1.00 76.00 396 SER A O 1
ATOM 3139 N N . ILE A 1 397 ? -22.219 -13.820 -0.974 1.00 81.12 397 ILE A N 1
ATOM 3140 C CA . ILE A 1 397 ? -23.034 -12.626 -0.764 1.00 81.12 397 ILE A CA 1
ATOM 3141 C C . ILE A 1 397 ? -24.357 -12.723 -1.546 1.00 81.12 397 ILE A C 1
ATOM 3143 O O . ILE A 1 397 ? -24.400 -13.260 -2.660 1.00 81.12 397 ILE A O 1
ATOM 3147 N N . ASP A 1 398 ? -25.436 -12.180 -0.976 1.00 87.94 398 ASP A N 1
ATOM 3148 C CA . ASP A 1 398 ? -26.705 -11.965 -1.679 1.00 87.94 398 ASP A CA 1
ATOM 3149 C C . ASP A 1 398 ? -27.262 -10.555 -1.433 1.00 87.94 398 ASP A C 1
ATOM 3151 O O . ASP A 1 398 ? -27.815 -10.242 -0.375 1.00 87.94 398 ASP A O 1
ATOM 3155 N N . LEU A 1 399 ? -27.158 -9.722 -2.468 1.00 88.88 399 LEU A N 1
ATOM 3156 C CA . LEU A 1 399 ? -27.633 -8.343 -2.499 1.00 88.88 399 LEU A CA 1
ATOM 3157 C C . LEU A 1 399 ? -29.097 -8.205 -2.961 1.00 88.88 399 LEU A C 1
ATOM 3159 O O . LEU A 1 399 ? -29.595 -7.087 -3.049 1.00 88.88 399 LEU A O 1
ATOM 3163 N N . SER A 1 400 ? -29.822 -9.300 -3.232 1.00 85.25 400 SER A N 1
ATOM 3164 C CA . SER A 1 400 ? -31.174 -9.268 -3.838 1.00 85.25 400 SER A CA 1
ATOM 3165 C C . SER A 1 400 ? -32.251 -8.575 -2.988 1.00 85.25 400 SER A C 1
ATOM 3167 O O . SER A 1 400 ? -33.349 -8.325 -3.477 1.00 85.25 400 SER A O 1
ATOM 3169 N N . GLY A 1 401 ? -31.955 -8.282 -1.717 1.00 82.56 401 GLY A N 1
ATOM 3170 C CA . GLY A 1 401 ? -32.821 -7.522 -0.809 1.00 82.56 401 GLY A CA 1
ATOM 3171 C C . GLY A 1 401 ? -32.260 -6.161 -0.384 1.00 82.56 401 GLY A C 1
ATOM 3172 O O . GLY A 1 401 ? -32.789 -5.581 0.559 1.00 82.56 401 GLY A O 1
ATOM 3173 N N . CYS A 1 402 ? -31.182 -5.681 -1.009 1.00 88.12 402 CYS A N 1
ATOM 3174 C CA . CYS A 1 402 ? -30.575 -4.385 -0.711 1.00 88.12 402 CYS A CA 1
ATOM 3175 C C . CYS A 1 402 ? -31.025 -3.343 -1.752 1.00 88.12 402 CYS A C 1
ATOM 3177 O O . CYS A 1 402 ? -30.948 -3.625 -2.951 1.00 88.12 402 CYS A O 1
ATOM 3179 N N . PRO A 1 403 ? -31.485 -2.145 -1.342 1.00 89.69 403 PRO A N 1
ATOM 3180 C CA . PRO A 1 403 ? -31.820 -1.088 -2.289 1.00 89.69 403 PRO A CA 1
ATOM 3181 C C . PRO A 1 403 ? -30.552 -0.596 -2.996 1.00 89.69 403 PRO A C 1
ATOM 3183 O O . PRO A 1 403 ? -29.519 -0.399 -2.357 1.00 89.69 403 PRO A O 1
ATOM 3186 N N . LEU A 1 404 ? -30.644 -0.380 -4.309 1.00 92.69 404 LEU A N 1
ATOM 3187 C CA . LEU A 1 404 ? -29.587 0.265 -5.083 1.00 92.69 404 LEU A CA 1
ATOM 3188 C C . LEU A 1 404 ? -29.820 1.776 -5.074 1.00 92.69 404 LEU A C 1
ATOM 3190 O O . LEU A 1 404 ? -30.820 2.262 -5.611 1.00 92.69 404 LEU A O 1
ATOM 3194 N N . VAL A 1 405 ? -28.900 2.494 -4.446 1.00 93.94 405 VAL A N 1
ATOM 3195 C CA . VAL A 1 405 ? -28.967 3.935 -4.191 1.00 93.94 405 VAL A CA 1
ATOM 3196 C C . VAL A 1 405 ? -27.796 4.637 -4.867 1.00 93.94 405 VAL A C 1
ATOM 3198 O O . VAL A 1 405 ? -26.831 3.982 -5.262 1.00 93.94 405 VAL A O 1
ATOM 3201 N N . LEU A 1 406 ? -27.882 5.956 -5.022 1.00 94.75 406 LEU A N 1
ATOM 3202 C CA . LEU A 1 406 ? -26.786 6.746 -5.562 1.00 94.75 406 LEU A CA 1
ATOM 3203 C C . LEU A 1 406 ? -25.579 6.681 -4.618 1.00 94.75 406 LEU A C 1
ATOM 3205 O O . LEU A 1 406 ? -25.679 6.990 -3.433 1.00 94.75 406 LEU A O 1
ATOM 3209 N N . CYS A 1 407 ? -24.445 6.300 -5.185 1.00 92.75 407 CYS A N 1
ATOM 3210 C CA . CYS A 1 407 ? -23.160 6.158 -4.522 1.00 92.75 407 CYS A CA 1
ATOM 3211 C C . CYS A 1 407 ? -22.099 6.890 -5.359 1.00 92.75 407 CYS A C 1
ATOM 3213 O O . CYS A 1 407 ? -22.090 6.741 -6.585 1.00 92.75 407 CYS A O 1
ATOM 3215 N N . HIS A 1 408 ? -21.236 7.696 -4.732 1.00 91.31 408 HIS A N 1
ATOM 3216 C CA . HIS A 1 408 ? -20.206 8.484 -5.424 1.00 91.31 408 HIS A CA 1
ATOM 3217 C C . HIS A 1 408 ? -18.917 7.682 -5.631 1.00 91.31 408 HIS A C 1
ATOM 3219 O O . HIS A 1 408 ? -18.266 7.824 -6.662 1.00 91.31 408 HIS A O 1
ATOM 3225 N N . MET A 1 409 ? -18.564 6.818 -4.672 1.00 85.38 409 MET A N 1
ATOM 3226 C CA . MET A 1 409 ? -17.436 5.873 -4.730 1.00 85.38 409 MET A CA 1
ATOM 3227 C C . MET A 1 409 ? -16.028 6.506 -4.858 1.00 85.38 409 MET A C 1
ATOM 3229 O O . MET A 1 409 ? -15.049 5.786 -5.037 1.00 85.38 409 MET A O 1
ATOM 3233 N N . ASP A 1 410 ? -15.891 7.830 -4.730 1.00 82.94 410 ASP A N 1
ATOM 3234 C CA . ASP A 1 410 ? -14.596 8.545 -4.683 1.00 82.94 410 ASP A CA 1
ATOM 3235 C C . ASP A 1 410 ? -14.713 9.849 -3.864 1.00 82.94 410 ASP A C 1
ATOM 3237 O O . ASP A 1 410 ? -14.596 10.964 -4.376 1.00 82.94 410 ASP A O 1
ATOM 3241 N N . LEU A 1 411 ? -15.026 9.713 -2.572 1.00 81.50 411 LEU A N 1
ATOM 3242 C CA . LEU A 1 411 ? -15.277 10.813 -1.624 1.00 81.50 411 LEU A CA 1
ATOM 3243 C C . LEU A 1 411 ? -13.990 11.429 -1.036 1.00 81.50 411 LEU A C 1
ATOM 3245 O O . LEU A 1 411 ? -13.920 11.747 0.151 1.00 81.50 411 LEU A O 1
ATOM 3249 N N . ALA A 1 412 ? -12.943 11.587 -1.842 1.00 77.31 412 ALA A N 1
ATOM 3250 C CA . ALA A 1 412 ? -11.723 12.255 -1.397 1.00 77.31 412 ALA A CA 1
ATOM 3251 C C . ALA A 1 412 ? -11.930 13.781 -1.222 1.00 77.31 412 ALA A C 1
ATOM 3253 O O . ALA A 1 412 ? -12.635 14.375 -2.040 1.00 77.31 412 ALA A O 1
ATOM 3254 N N . PRO A 1 413 ? -11.275 14.455 -0.248 1.00 77.38 413 PRO A N 1
ATOM 3255 C CA . PRO A 1 413 ? -11.462 15.893 0.028 1.00 77.38 413 PRO A CA 1
ATOM 3256 C C . PRO A 1 413 ? -11.316 16.803 -1.201 1.00 77.38 413 PRO A C 1
ATOM 3258 O O . PRO A 1 413 ? -12.087 17.738 -1.395 1.00 77.38 413 PRO A O 1
ATOM 3261 N N . ARG A 1 414 ? -10.383 16.456 -2.089 1.00 80.06 414 ARG A N 1
ATOM 3262 C CA . ARG A 1 414 ? -10.115 17.104 -3.381 1.00 80.06 414 ARG A CA 1
ATOM 3263 C C . ARG A 1 414 ? -11.304 17.136 -4.364 1.00 80.06 414 ARG A C 1
ATOM 3265 O O . ARG A 1 414 ? -11.272 17.870 -5.340 1.00 80.06 414 ARG A O 1
ATOM 3272 N N . HIS A 1 415 ? -12.344 16.327 -4.155 1.00 86.94 415 HIS A N 1
ATOM 3273 C CA . HIS A 1 415 ? -13.553 16.311 -4.993 1.00 86.94 415 HIS A CA 1
ATOM 3274 C C . HIS A 1 415 ? -14.690 17.176 -4.434 1.00 86.94 415 HIS A C 1
ATOM 3276 O O . HIS A 1 415 ? -15.713 17.350 -5.097 1.00 86.94 415 HIS A O 1
ATOM 3282 N N . PHE A 1 416 ? -14.504 17.750 -3.246 1.00 88.62 416 PHE A N 1
ATOM 3283 C CA . PHE A 1 416 ? -15.431 18.693 -2.639 1.00 88.62 416 PHE A CA 1
ATOM 3284 C C . PHE A 1 416 ? -14.896 20.114 -2.810 1.00 88.62 416 PHE A C 1
ATOM 3286 O O . PHE A 1 416 ? -13.812 20.433 -2.322 1.00 88.62 416 PHE A O 1
ATOM 3293 N N . ILE A 1 417 ? -15.670 20.969 -3.474 1.00 90.62 417 ILE A N 1
ATOM 3294 C CA . ILE A 1 417 ? -15.391 22.399 -3.637 1.00 90.62 417 ILE A CA 1
ATOM 3295 C C . ILE A 1 417 ? -16.302 23.169 -2.680 1.00 90.62 417 ILE A C 1
ATOM 3297 O O . ILE A 1 417 ? -17.526 23.024 -2.743 1.00 90.62 417 ILE A O 1
ATOM 3301 N N . LEU A 1 418 ? -15.714 23.980 -1.802 1.00 89.88 418 LEU A N 1
ATOM 3302 C CA . LEU A 1 418 ? -16.447 24.880 -0.917 1.00 89.88 418 LEU A CA 1
ATOM 3303 C C . LEU A 1 418 ? -16.664 26.211 -1.646 1.00 89.88 418 LEU A C 1
ATOM 3305 O O . LEU A 1 418 ? -15.702 26.912 -1.949 1.00 89.88 418 LEU A O 1
ATOM 3309 N N . GLN A 1 419 ? -17.916 26.546 -1.950 1.00 88.94 419 GLN A N 1
ATOM 3310 C CA . GLN A 1 419 ? -18.273 27.813 -2.592 1.00 88.94 419 GLN A CA 1
ATOM 3311 C C . GLN A 1 419 ? -18.272 28.981 -1.590 1.00 88.94 419 GLN A C 1
ATOM 3313 O O . GLN A 1 419 ? -18.382 28.784 -0.378 1.00 88.94 419 GLN A O 1
ATOM 3318 N N . ASP A 1 420 ? -18.192 30.214 -2.104 1.00 84.75 420 ASP A N 1
ATOM 3319 C CA . ASP A 1 420 ? -18.156 31.454 -1.305 1.00 84.75 420 ASP A CA 1
ATOM 3320 C C . ASP A 1 420 ? -19.418 31.681 -0.443 1.00 84.75 420 ASP A C 1
ATOM 3322 O O . ASP A 1 420 ? -19.374 32.408 0.550 1.00 84.75 420 ASP A O 1
ATOM 3326 N N . ASP A 1 421 ? -20.550 31.069 -0.807 1.00 84.25 421 ASP A N 1
ATOM 3327 C CA . ASP A 1 421 ? -21.802 31.077 -0.036 1.00 84.25 421 ASP A CA 1
ATOM 3328 C C . ASP A 1 421 ? -21.824 30.031 1.100 1.00 84.25 421 ASP A C 1
ATOM 3330 O O . ASP A 1 421 ? -22.776 29.972 1.879 1.00 84.25 421 ASP A O 1
ATOM 3334 N N . GLY A 1 422 ? -20.771 29.214 1.204 1.00 82.88 422 GLY A N 1
ATOM 3335 C CA . GLY A 1 422 ? -20.649 28.093 2.127 1.00 82.88 422 GLY A CA 1
ATOM 3336 C C . GLY A 1 422 ? -21.222 26.774 1.602 1.00 82.88 422 GLY A C 1
ATOM 3337 O O . GLY A 1 422 ? -21.124 25.774 2.316 1.00 82.88 422 GLY A O 1
ATOM 3338 N N . THR A 1 423 ? -21.797 26.720 0.396 1.00 88.75 423 THR A N 1
ATOM 3339 C CA . THR A 1 423 ? -22.348 25.493 -0.200 1.00 88.75 423 THR A CA 1
ATOM 3340 C C . THR A 1 423 ? -21.226 24.533 -0.611 1.00 88.75 423 THR A C 1
ATOM 3342 O O . THR A 1 423 ? -20.217 24.928 -1.195 1.00 88.75 423 THR A O 1
ATOM 3345 N N . ILE A 1 424 ? -21.396 23.241 -0.316 1.00 91.69 424 ILE A N 1
ATOM 3346 C CA . ILE A 1 424 ? -20.455 22.192 -0.731 1.00 91.69 424 ILE A CA 1
ATOM 3347 C C . ILE A 1 424 ? -20.892 21.651 -2.091 1.00 91.69 424 ILE A C 1
ATOM 3349 O O . ILE A 1 424 ? -22.046 21.256 -2.268 1.00 91.69 424 ILE A O 1
ATOM 3353 N N . SER A 1 425 ? -19.953 21.597 -3.033 1.00 93.56 425 SER A N 1
ATOM 3354 C CA . SER A 1 425 ? -20.171 21.070 -4.382 1.00 93.56 425 SER A CA 1
ATOM 3355 C C . SER A 1 425 ? -19.349 19.808 -4.598 1.00 93.56 425 SER A C 1
ATOM 3357 O O . SER A 1 425 ? -18.147 19.827 -4.340 1.00 93.56 425 SER A O 1
ATOM 3359 N N . LEU A 1 426 ? -19.967 18.729 -5.081 1.00 93.25 426 LEU A N 1
ATOM 3360 C CA . LEU A 1 426 ? -19.291 17.444 -5.289 1.00 93.25 426 LEU A CA 1
ATOM 3361 C C . LEU A 1 426 ? -19.068 17.151 -6.776 1.00 93.25 426 LEU A C 1
ATOM 3363 O O . LEU A 1 426 ? -20.004 17.163 -7.583 1.00 93.25 426 LEU A O 1
ATOM 3367 N N . VAL A 1 427 ? -17.814 16.874 -7.134 1.00 91.12 427 VAL A N 1
ATOM 3368 C CA . VAL A 1 427 ? -17.354 16.742 -8.523 1.00 91.12 427 VAL A CA 1
ATOM 3369 C C . VAL A 1 427 ? -16.636 15.402 -8.770 1.00 91.12 427 VAL A C 1
ATOM 3371 O O . VAL A 1 427 ? -16.322 14.684 -7.832 1.00 91.12 427 VAL A O 1
ATOM 3374 N N . ASN A 1 428 ? -16.318 15.088 -10.037 1.00 88.38 428 ASN A N 1
ATOM 3375 C CA . ASN A 1 428 ? -15.612 13.862 -10.466 1.00 88.38 428 ASN A CA 1
ATOM 3376 C C . ASN A 1 428 ? -16.413 12.551 -10.266 1.00 88.38 428 ASN A C 1
ATOM 3378 O O . ASN A 1 428 ? -15.984 11.632 -9.573 1.00 88.38 428 ASN A O 1
ATOM 3382 N N . TRP A 1 429 ? -17.533 12.427 -10.982 1.00 91.94 429 TRP A N 1
ATOM 3383 C CA . TRP A 1 429 ? -18.496 11.316 -10.904 1.00 91.94 429 TRP A CA 1
ATOM 3384 C C . TRP A 1 429 ? -18.078 10.054 -11.702 1.00 91.94 429 TRP A C 1
ATOM 3386 O O . TRP A 1 429 ? -18.924 9.325 -12.218 1.00 91.94 429 TRP A O 1
ATOM 3396 N N . ASN A 1 430 ? -16.770 9.797 -11.837 1.00 87.06 430 ASN A N 1
ATOM 3397 C CA . ASN A 1 430 ? -16.201 8.694 -12.634 1.00 87.06 430 ASN A CA 1
ATOM 3398 C C . ASN A 1 430 ? -16.627 7.301 -12.143 1.00 87.06 430 ASN A C 1
ATOM 3400 O O . ASN A 1 430 ? -17.031 6.449 -12.937 1.00 87.06 430 ASN A O 1
ATOM 3404 N N . ASP A 1 431 ? -16.482 7.089 -10.834 1.00 87.81 431 ASP A N 1
ATOM 3405 C CA . ASP A 1 431 ? -16.616 5.785 -10.173 1.00 87.81 431 ASP A CA 1
ATOM 3406 C C . ASP A 1 431 ? -18.051 5.578 -9.628 1.00 87.81 431 ASP A C 1
ATOM 3408 O O . ASP A 1 431 ? -18.434 4.489 -9.188 1.00 87.81 431 ASP A O 1
ATOM 3412 N N . ALA A 1 432 ? -18.872 6.630 -9.721 1.00 91.56 432 ALA A N 1
ATOM 3413 C CA . ALA A 1 432 ? -20.221 6.712 -9.191 1.00 91.56 432 ALA A CA 1
ATOM 3414 C C . ALA A 1 432 ? -21.220 5.785 -9.908 1.00 91.56 432 ALA A C 1
ATOM 3416 O O . ALA A 1 432 ? -21.081 5.432 -11.082 1.00 91.56 432 ALA A O 1
ATOM 3417 N N . GLY A 1 433 ? -22.287 5.417 -9.203 1.00 93.12 433 GLY A N 1
ATOM 3418 C CA . GLY A 1 433 ? -23.342 4.574 -9.753 1.00 93.12 433 GLY A CA 1
ATOM 3419 C C . GLY A 1 433 ? -24.420 4.216 -8.742 1.00 93.12 433 GLY A C 1
ATOM 3420 O O . GLY A 1 433 ? -24.528 4.824 -7.680 1.00 93.12 433 GLY A O 1
ATOM 3421 N N . LEU A 1 434 ? -25.233 3.222 -9.092 1.00 93.69 434 LEU A N 1
ATOM 3422 C CA . LEU A 1 434 ? -26.235 2.641 -8.209 1.00 93.69 434 LEU A CA 1
ATOM 3423 C C . LEU A 1 434 ? -25.666 1.396 -7.524 1.00 93.69 434 LEU A C 1
ATOM 3425 O O . LEU A 1 434 ? -25.438 0.377 -8.179 1.00 93.69 434 LEU A O 1
ATOM 3429 N N . TYR A 1 435 ? -25.467 1.461 -6.211 1.00 92.19 435 TYR A N 1
ATOM 3430 C CA . TYR A 1 435 ? -24.926 0.365 -5.399 1.00 92.19 435 TYR A CA 1
ATOM 3431 C C . TYR A 1 435 ? -25.692 0.254 -4.066 1.00 92.19 435 TYR A C 1
ATOM 3433 O O . TYR A 1 435 ? -26.454 1.157 -3.719 1.00 92.19 435 TYR A O 1
ATOM 3441 N N . PRO A 1 436 ? -25.566 -0.849 -3.307 1.00 91.75 436 PRO A N 1
ATOM 3442 C CA . PRO A 1 436 ? -26.058 -0.899 -1.930 1.00 91.75 436 PRO A CA 1
ATOM 3443 C C . PRO A 1 436 ? -25.373 0.171 -1.070 1.00 91.75 436 PRO A C 1
ATOM 3445 O O . PRO A 1 436 ? -24.154 0.283 -1.117 1.00 91.75 436 PRO A O 1
ATOM 3448 N N . ARG A 1 437 ? -26.120 0.918 -0.244 1.00 89.62 437 ARG A N 1
ATOM 3449 C CA . ARG A 1 437 ? -25.608 2.125 0.451 1.00 89.62 437 ARG A CA 1
ATOM 3450 C C . ARG A 1 437 ? -24.332 1.923 1.285 1.00 89.62 437 ARG A C 1
ATOM 3452 O O . ARG A 1 437 ? -23.547 2.850 1.447 1.00 89.62 437 ARG A O 1
ATOM 3459 N N . PHE A 1 438 ? -24.117 0.714 1.806 1.00 87.19 438 PHE A N 1
ATOM 3460 C CA . PHE A 1 438 ? -22.927 0.363 2.586 1.00 87.19 438 PHE A CA 1
ATOM 3461 C C . PHE A 1 438 ? -21.638 0.307 1.745 1.00 87.19 438 PHE A C 1
ATOM 3463 O O . PHE A 1 438 ? -20.546 0.360 2.299 1.00 87.19 438 PHE A O 1
ATOM 3470 N N . PHE A 1 439 ? -21.738 0.268 0.410 1.00 86.00 439 PHE A N 1
ATOM 3471 C CA . PHE A 1 439 ? -20.582 0.370 -0.485 1.00 86.00 439 PHE A CA 1
ATOM 3472 C C . PHE A 1 439 ? -19.887 1.731 -0.340 1.00 86.00 439 PHE A C 1
ATOM 3474 O O . PHE A 1 439 ? -18.662 1.781 -0.382 1.00 86.00 439 PHE A O 1
ATOM 3481 N N . GLU A 1 440 ? -20.637 2.811 -0.095 1.00 85.12 440 GLU A N 1
ATOM 3482 C CA . GLU A 1 440 ? -20.058 4.141 0.131 1.00 85.12 440 GLU A CA 1
ATOM 3483 C C . GLU A 1 440 ? -19.200 4.166 1.405 1.00 85.12 440 GLU A C 1
ATOM 3485 O O . GLU A 1 440 ? -18.067 4.645 1.396 1.00 85.12 440 GLU A O 1
ATOM 3490 N N . VAL A 1 441 ? -19.716 3.565 2.486 1.00 81.50 441 VAL A N 1
ATOM 3491 C CA . VAL A 1 441 ? -19.009 3.403 3.769 1.00 81.50 441 VAL A CA 1
ATOM 3492 C C . VAL A 1 441 ? -17.752 2.559 3.587 1.00 81.50 441 VAL A C 1
ATOM 3494 O O . VAL A 1 441 ? -16.688 2.922 4.079 1.00 81.50 441 VAL A O 1
ATOM 3497 N N . ARG A 1 442 ? -17.850 1.465 2.825 1.00 76.88 442 ARG A N 1
ATOM 3498 C CA . ARG A 1 442 ? -16.713 0.585 2.556 1.00 76.88 442 ARG A CA 1
ATOM 3499 C C . ARG A 1 442 ? -15.633 1.261 1.711 1.00 76.88 442 ARG A C 1
ATOM 3501 O O . ARG A 1 442 ? -14.454 1.049 1.959 1.00 76.88 442 ARG A O 1
ATOM 3508 N N . VAL A 1 443 ? -15.988 2.105 0.740 1.00 73.44 443 VAL A N 1
ATOM 3509 C CA . VAL A 1 443 ? -14.977 2.829 -0.051 1.00 73.44 443 VAL A CA 1
ATOM 3510 C C . VAL A 1 443 ? -14.252 3.897 0.773 1.00 73.44 443 VAL A C 1
ATOM 3512 O O . VAL A 1 443 ? -13.059 4.124 0.551 1.00 73.44 443 VAL A O 1
ATOM 3515 N N . LEU A 1 444 ? -14.906 4.484 1.782 1.00 71.69 444 LEU A N 1
ATOM 3516 C CA . LEU A 1 444 ? -14.236 5.388 2.720 1.00 71.69 444 LEU A CA 1
ATOM 3517 C C . LEU A 1 444 ? -13.073 4.722 3.474 1.00 71.69 444 LEU A C 1
ATOM 3519 O O . LEU A 1 444 ? -12.161 5.455 3.842 1.00 71.69 444 LEU A O 1
ATOM 3523 N N . SER A 1 445 ? -13.042 3.391 3.665 1.00 62.75 445 SER A N 1
ATOM 3524 C CA . SER A 1 445 ? -11.903 2.706 4.308 1.00 62.75 445 SER A CA 1
ATOM 3525 C C . SER A 1 445 ? -10.675 2.584 3.392 1.00 62.75 445 SER A C 1
ATOM 3527 O O . SER A 1 445 ? -9.544 2.788 3.834 1.00 62.75 445 SER A O 1
ATOM 3529 N N . TYR A 1 446 ? -10.866 2.384 2.084 1.00 57.91 446 TYR A N 1
ATOM 3530 C CA . TYR A 1 446 ? -9.763 2.378 1.109 1.00 57.91 446 TYR A CA 1
ATOM 3531 C C . TYR A 1 446 ? -9.147 3.769 0.883 1.00 57.91 446 TYR A C 1
ATOM 3533 O O . TYR A 1 446 ? -7.956 3.888 0.580 1.00 57.91 446 TYR A O 1
ATOM 3541 N N . LEU A 1 447 ? -9.935 4.833 1.069 1.00 54.72 447 LEU A N 1
ATOM 3542 C CA . LEU A 1 447 ? -9.487 6.224 0.948 1.00 54.72 447 LEU A CA 1
ATOM 3543 C C . LEU A 1 447 ? -8.637 6.711 2.144 1.00 54.72 447 LEU A C 1
ATOM 3545 O O . LEU A 1 447 ? -8.058 7.790 2.063 1.00 54.72 447 LEU A O 1
ATOM 3549 N N . GLN A 1 448 ? -8.488 5.913 3.210 1.00 51.56 448 GLN A N 1
ATOM 3550 C CA . GLN A 1 448 ? -7.697 6.244 4.415 1.00 51.56 448 GLN A CA 1
ATOM 3551 C C . GLN A 1 448 ? -6.176 6.083 4.223 1.00 51.56 448 GLN A C 1
ATOM 3553 O O . GLN A 1 448 ? -5.392 6.285 5.150 1.00 51.56 448 GLN A O 1
ATOM 3558 N N . SER A 1 449 ? -5.737 5.691 3.025 1.00 42.03 449 SER A N 1
ATOM 3559 C CA . SER A 1 449 ? -4.324 5.489 2.705 1.00 42.03 449 SER A CA 1
ATOM 3560 C C . SER A 1 449 ? -3.565 6.829 2.636 1.00 42.03 449 SER A C 1
ATOM 3562 O O . SER A 1 449 ? -4.016 7.738 1.934 1.00 42.03 449 SER A O 1
ATOM 3564 N N . PRO A 1 450 ? -2.374 6.966 3.261 1.00 35.56 450 PRO A N 1
ATOM 3565 C CA . PRO A 1 450 ? -1.646 8.241 3.405 1.00 35.56 450 PRO A CA 1
ATOM 3566 C C . PRO A 1 450 ? -1.117 8.863 2.095 1.00 35.56 450 PRO A C 1
ATOM 3568 O O . PRO A 1 450 ? -0.382 9.847 2.125 1.00 35.56 450 PRO A O 1
ATOM 3571 N N . TRP A 1 451 ? -1.476 8.305 0.938 1.00 32.88 451 TRP A N 1
ATOM 3572 C CA . TRP A 1 451 ? -1.130 8.810 -0.392 1.00 32.88 451 TRP A CA 1
ATOM 3573 C C . TRP A 1 451 ? -2.105 9.868 -0.939 1.00 32.88 451 TRP A C 1
ATOM 3575 O O . TRP A 1 451 ? -1.803 10.463 -1.971 1.00 32.88 451 TRP A O 1
ATOM 3585 N N . TYR A 1 452 ? -3.264 10.085 -0.298 1.00 38.56 452 TYR A N 1
ATOM 3586 C CA . TYR A 1 452 ? -4.395 10.811 -0.905 1.00 38.56 452 TYR A CA 1
ATOM 3587 C C . TYR A 1 452 ? -4.988 11.979 -0.093 1.00 38.56 452 TYR A C 1
ATOM 3589 O O . TYR A 1 452 ? -6.078 12.446 -0.430 1.00 38.56 452 TYR A O 1
ATOM 3597 N N . GLY A 1 453 ? -4.256 12.478 0.907 1.00 39.12 453 GLY A N 1
ATOM 3598 C CA . GLY A 1 453 ? -4.574 13.712 1.638 1.00 39.12 453 GLY A CA 1
ATOM 3599 C C . GLY A 1 453 ? -4.855 13.501 3.130 1.00 39.12 453 GLY A C 1
ATOM 3600 O O . GLY A 1 453 ? -5.326 12.448 3.557 1.00 39.12 453 GLY A O 1
ATOM 3601 N N . THR A 1 454 ? -4.551 14.515 3.939 1.00 38.19 454 THR A N 1
ATOM 3602 C CA . THR A 1 454 ? -4.740 14.519 5.397 1.00 38.19 454 THR A CA 1
ATOM 3603 C C . THR A 1 454 ? -6.207 14.708 5.789 1.00 38.19 454 THR A C 1
ATOM 3605 O O . THR A 1 454 ? -6.635 15.802 6.141 1.00 38.19 454 THR A O 1
ATOM 3608 N N . ILE A 1 455 ? -6.966 13.611 5.833 1.00 43.22 455 ILE A N 1
ATOM 3609 C CA . ILE A 1 455 ? -8.003 13.473 6.862 1.00 43.22 455 ILE A CA 1
ATOM 3610 C C . ILE A 1 455 ? -7.302 12.858 8.074 1.00 43.22 455 ILE A C 1
ATOM 3612 O O . ILE A 1 455 ? -7.112 11.649 8.126 1.00 43.22 455 ILE A O 1
ATOM 3616 N N . GLU A 1 456 ? -6.904 13.667 9.058 1.00 39.59 456 GLU A N 1
ATOM 3617 C CA . GLU A 1 456 ? -6.187 13.169 10.251 1.00 39.59 456 GLU A CA 1
ATOM 3618 C C . GLU A 1 456 ? -7.034 12.252 11.156 1.00 39.59 456 GLU A C 1
ATOM 3620 O O . GLU A 1 456 ? -6.540 11.690 12.132 1.00 39.59 456 GLU A O 1
ATOM 3625 N N . LYS A 1 457 ? -8.339 12.137 10.880 1.00 48.97 457 LYS A N 1
ATOM 3626 C CA . LYS A 1 457 ? -9.331 11.471 11.735 1.00 48.97 457 LYS A CA 1
ATOM 3627 C C . LYS A 1 457 ? -10.277 10.581 10.892 1.00 48.97 457 LYS A C 1
ATOM 3629 O O . LYS A 1 457 ? -11.491 10.771 10.960 1.00 48.97 457 LYS A O 1
ATOM 3634 N N . PRO A 1 458 ? -9.764 9.636 10.071 1.00 49.00 458 PRO A N 1
ATOM 3635 C CA . PRO A 1 458 ? -10.565 8.931 9.060 1.00 49.00 458 PRO A CA 1
ATOM 3636 C C . PRO A 1 458 ? -11.647 8.029 9.673 1.00 49.00 458 PRO A C 1
ATOM 3638 O O . PRO A 1 458 ? -12.776 8.002 9.184 1.00 49.00 458 PRO A O 1
ATOM 3641 N N . ILE A 1 459 ? -11.328 7.390 10.805 1.00 50.38 459 ILE A N 1
ATOM 3642 C CA . ILE A 1 459 ? -12.247 6.568 11.607 1.00 50.38 459 ILE A CA 1
ATOM 3643 C C . ILE A 1 459 ? -13.518 7.358 11.957 1.00 50.38 459 ILE A C 1
ATOM 3645 O O . ILE A 1 459 ? -14.620 6.886 11.698 1.00 50.38 459 ILE A O 1
ATOM 3649 N N . ARG A 1 460 ? -13.385 8.614 12.415 1.00 56.78 460 ARG A N 1
ATOM 3650 C CA . ARG A 1 460 ? -14.540 9.461 12.765 1.00 56.78 460 ARG A CA 1
ATOM 3651 C C . ARG A 1 460 ? -15.471 9.725 11.589 1.00 56.78 460 ARG A C 1
ATOM 3653 O O . ARG A 1 460 ? -16.676 9.838 11.800 1.00 56.78 460 ARG A O 1
ATOM 3660 N N . VAL A 1 461 ? -14.945 9.860 10.370 1.00 61.53 461 VAL A N 1
ATOM 3661 C CA . VAL A 1 461 ? -15.786 10.066 9.181 1.00 61.53 461 VAL A CA 1
ATOM 3662 C C . VAL A 1 461 ? -16.584 8.795 8.904 1.00 61.53 461 VAL A C 1
ATOM 3664 O O . VAL A 1 461 ? -17.800 8.872 8.769 1.00 61.53 461 VAL A O 1
ATOM 3667 N N . GLN A 1 462 ? -15.935 7.628 8.910 1.00 62.81 462 GLN A N 1
ATOM 3668 C CA . GLN A 1 462 ? -16.596 6.334 8.713 1.00 62.81 462 GLN A CA 1
ATOM 3669 C C . GLN A 1 462 ? -17.659 6.056 9.794 1.00 62.81 462 GLN A C 1
ATOM 3671 O O . GLN A 1 462 ? -18.802 5.764 9.449 1.00 62.81 462 GLN A O 1
ATOM 3676 N N . GLU A 1 463 ? -17.329 6.234 11.077 1.00 65.12 463 GLU A N 1
ATOM 3677 C CA . GLU A 1 463 ? -18.255 6.100 12.215 1.00 65.12 463 GLU A CA 1
ATOM 3678 C C . GLU A 1 463 ? -19.460 7.044 12.096 1.00 65.12 463 GLU A C 1
ATOM 3680 O O . GLU A 1 463 ? -20.611 6.622 12.247 1.00 65.12 463 GLU A O 1
ATOM 3685 N N . THR A 1 464 ? -19.215 8.325 11.792 1.00 67.19 464 THR A N 1
ATOM 3686 C CA . THR A 1 464 ? -20.280 9.328 11.635 1.00 67.19 464 THR A CA 1
ATOM 3687 C C . THR A 1 464 ? -21.184 8.960 10.461 1.00 67.19 464 THR A C 1
ATOM 3689 O O . THR A 1 464 ? -22.403 8.955 10.608 1.00 67.19 464 THR A O 1
ATOM 3692 N N . VAL A 1 465 ? -20.617 8.593 9.310 1.00 68.62 465 VAL A N 1
ATOM 3693 C CA . VAL A 1 465 ? -21.377 8.219 8.108 1.00 68.62 465 VAL A CA 1
ATOM 3694 C C . VAL A 1 465 ? -22.194 6.943 8.331 1.00 68.62 465 VAL A C 1
ATOM 3696 O O . VAL A 1 465 ? -23.375 6.920 7.985 1.00 68.62 465 VAL A O 1
ATOM 3699 N N . ALA A 1 466 ? -21.620 5.907 8.950 1.00 69.62 466 ALA A N 1
ATOM 3700 C CA . ALA A 1 466 ? -22.334 4.673 9.285 1.00 69.62 466 ALA A CA 1
ATOM 3701 C C . ALA A 1 466 ? -23.508 4.942 10.247 1.00 69.62 466 ALA A C 1
ATOM 3703 O O . ALA A 1 466 ? -24.625 4.474 10.011 1.00 69.62 466 ALA A O 1
ATOM 3704 N N . THR A 1 467 ? -23.282 5.784 11.263 1.00 75.19 467 THR A N 1
ATOM 3705 C CA . THR A 1 467 ? -24.318 6.230 12.210 1.00 75.19 467 THR A CA 1
ATOM 3706 C C . THR A 1 467 ? -25.437 7.005 11.504 1.00 75.19 467 THR A C 1
ATOM 3708 O O . THR A 1 467 ? -26.614 6.739 11.743 1.00 75.19 467 THR A O 1
ATOM 3711 N N . PHE A 1 468 ? -25.098 7.934 10.602 1.00 72.31 468 PHE A N 1
ATOM 3712 C CA . PHE A 1 468 ? -26.071 8.732 9.841 1.00 72.31 468 PHE A CA 1
ATOM 3713 C C . PHE A 1 468 ? -26.868 7.905 8.818 1.00 72.31 468 PHE A C 1
ATOM 3715 O O . PHE A 1 468 ? -28.040 8.196 8.578 1.00 72.31 468 PHE A O 1
ATOM 3722 N N . LEU A 1 469 ? -26.261 6.877 8.214 1.00 75.50 469 LEU A N 1
ATOM 3723 C CA . LEU A 1 469 ? -26.935 5.982 7.266 1.00 75.50 469 LEU A CA 1
ATOM 3724 C C . LEU A 1 469 ? -27.885 4.983 7.939 1.00 75.50 469 LEU A C 1
ATOM 3726 O O . LEU A 1 469 ? -28.775 4.462 7.256 1.00 75.50 469 LEU A O 1
ATOM 3730 N N . GLY A 1 470 ? -27.686 4.704 9.233 1.00 79.19 470 GLY A N 1
ATOM 3731 C CA . GLY A 1 470 ? -28.468 3.730 9.993 1.00 79.19 470 GLY A CA 1
ATOM 3732 C C . GLY A 1 470 ? -28.447 2.355 9.329 1.00 79.19 470 GLY A C 1
ATOM 3733 O O . GLY A 1 470 ? -29.503 1.841 8.946 1.00 79.19 470 GLY A O 1
ATOM 3734 N N . LEU A 1 471 ? -27.244 1.809 9.108 1.00 81.19 471 LEU A N 1
ATOM 3735 C CA . LEU A 1 471 ? -27.081 0.493 8.492 1.00 81.19 471 LEU A CA 1
ATOM 3736 C C . LEU A 1 471 ? -27.823 -0.574 9.306 1.00 81.19 471 LEU A C 1
ATOM 3738 O O . LEU A 1 471 ? -27.863 -0.544 10.533 1.00 81.19 471 LEU A O 1
ATOM 3742 N N . THR A 1 472 ? -28.454 -1.515 8.610 1.00 84.06 472 THR A N 1
ATOM 3743 C CA . THR A 1 472 ? -29.036 -2.687 9.269 1.00 84.06 472 THR A CA 1
ATOM 3744 C C . THR A 1 472 ? -27.956 -3.725 9.562 1.00 84.06 472 THR A C 1
ATOM 3746 O O . THR A 1 472 ? -27.028 -3.879 8.775 1.00 84.06 472 THR A O 1
ATOM 3749 N N . GLU A 1 473 ? -28.149 -4.545 10.598 1.00 79.25 473 GLU A N 1
ATOM 3750 C CA . GLU A 1 473 ? -27.274 -5.689 10.929 1.00 79.25 473 GLU A CA 1
ATOM 3751 C C . GLU A 1 473 ? -27.011 -6.615 9.717 1.00 79.25 473 GLU A C 1
ATOM 3753 O O . GLU A 1 473 ? -25.962 -7.245 9.592 1.00 79.25 473 GLU A O 1
ATOM 3758 N N . LYS A 1 474 ? -27.961 -6.692 8.772 1.00 82.06 474 LYS A N 1
ATOM 3759 C CA . LYS A 1 474 ? -27.763 -7.397 7.499 1.00 82.06 474 LYS A CA 1
ATOM 3760 C C . LYS A 1 474 ? -26.797 -6.653 6.569 1.00 82.06 474 LYS A C 1
ATOM 3762 O O . LYS A 1 474 ? -25.981 -7.304 5.932 1.00 82.06 474 LYS A O 1
ATOM 3767 N N . GLU A 1 475 ? -26.928 -5.338 6.426 1.00 83.56 475 GLU A N 1
ATOM 3768 C CA . GLU A 1 475 ? -26.038 -4.523 5.588 1.00 83.56 475 GLU A CA 1
ATOM 3769 C C . GLU A 1 475 ? -24.614 -4.481 6.154 1.00 83.56 475 GLU A C 1
ATOM 3771 O O . GLU A 1 475 ? -23.681 -4.605 5.373 1.00 83.56 475 GLU A O 1
ATOM 3776 N N . GLU A 1 476 ? -24.447 -4.421 7.478 1.00 79.88 476 GLU A N 1
ATOM 3777 C CA . GLU A 1 476 ? -23.145 -4.533 8.160 1.00 79.88 476 GLU A CA 1
ATOM 3778 C C . GLU A 1 476 ? -22.469 -5.876 7.835 1.00 79.88 476 GLU A C 1
ATOM 3780 O O . GLU A 1 476 ? -21.416 -5.904 7.206 1.00 79.88 476 GLU A O 1
ATOM 3785 N N . ARG A 1 477 ? -23.144 -7.007 8.087 1.00 78.00 477 ARG A N 1
ATOM 3786 C CA . ARG A 1 477 ? -22.619 -8.344 7.739 1.00 78.00 477 ARG A CA 1
ATOM 3787 C C . ARG A 1 477 ? -22.339 -8.541 6.241 1.00 78.00 477 ARG A C 1
ATOM 3789 O O . ARG A 1 477 ? -21.553 -9.410 5.880 1.00 78.00 477 ARG A O 1
ATOM 3796 N N . LEU A 1 478 ? -23.028 -7.819 5.350 1.00 79.62 478 LEU A N 1
ATOM 3797 C CA . LEU A 1 478 ? -22.770 -7.860 3.902 1.00 79.62 478 LEU A CA 1
ATOM 3798 C C . LEU A 1 478 ? -21.616 -6.933 3.487 1.00 79.62 478 LEU A C 1
ATOM 3800 O O . LEU A 1 478 ? -20.977 -7.203 2.471 1.00 79.62 478 LEU A O 1
ATOM 3804 N N . MET A 1 479 ? -21.370 -5.865 4.248 1.00 78.38 479 MET A N 1
ATOM 3805 C CA . MET A 1 479 ? -20.230 -4.963 4.100 1.00 78.38 479 MET A CA 1
ATOM 3806 C C . MET A 1 479 ? -18.937 -5.669 4.504 1.00 78.38 479 MET A C 1
ATOM 3808 O O . MET A 1 479 ? -17.985 -5.637 3.727 1.00 78.38 479 MET A O 1
ATOM 3812 N N . ASP A 1 480 ? -18.954 -6.384 5.635 1.00 69.56 480 ASP A N 1
ATOM 3813 C CA . ASP A 1 480 ? -17.840 -7.209 6.114 1.00 69.56 480 ASP A CA 1
ATOM 3814 C C . ASP A 1 480 ? -17.319 -8.130 5.006 1.00 69.56 480 ASP A C 1
ATOM 3816 O O . ASP A 1 480 ? -16.133 -8.114 4.693 1.00 69.56 480 ASP A O 1
ATOM 3820 N N . LEU A 1 481 ? -18.207 -8.867 4.321 1.00 65.06 481 LEU A N 1
ATOM 3821 C CA . LEU A 1 481 ? -17.850 -9.806 3.242 1.00 65.06 481 LEU A CA 1
ATOM 3822 C C . LEU A 1 481 ? -17.015 -9.188 2.098 1.00 65.06 481 LEU A C 1
ATOM 3824 O O . LEU A 1 481 ? -16.534 -9.928 1.242 1.00 65.06 481 LEU A O 1
ATOM 3828 N N . LEU A 1 482 ? -16.861 -7.863 2.042 1.00 61.56 482 LEU A N 1
ATOM 3829 C CA . LEU A 1 482 ? -16.015 -7.132 1.099 1.00 61.56 482 LEU A CA 1
ATOM 3830 C C . LEU A 1 482 ? -14.602 -6.823 1.651 1.00 61.56 482 LEU A C 1
ATOM 3832 O O . LEU A 1 482 ? -13.872 -6.047 1.029 1.00 61.56 482 LEU A O 1
ATOM 3836 N N . ASP A 1 483 ? -14.196 -7.418 2.779 1.00 56.75 483 ASP A N 1
ATOM 3837 C CA . ASP A 1 483 ? -12.863 -7.271 3.377 1.00 56.75 483 ASP A CA 1
ATOM 3838 C C . ASP A 1 483 ? -11.982 -8.541 3.317 1.00 56.75 483 ASP A C 1
ATOM 3840 O O . ASP A 1 483 ? -12.431 -9.667 3.081 1.00 56.75 483 ASP A O 1
ATOM 3844 N N . HIS A 1 484 ? -10.674 -8.345 3.482 1.00 50.44 484 HIS A N 1
ATOM 3845 C CA . HIS A 1 484 ? -9.621 -9.362 3.400 1.00 50.44 484 HIS A CA 1
ATOM 3846 C C . HIS A 1 484 ? -8.825 -9.514 4.710 1.00 50.44 484 HIS A C 1
ATOM 3848 O O . HIS A 1 484 ? -7.897 -10.323 4.780 1.00 50.44 484 HIS A O 1
ATOM 3854 N N . THR A 1 485 ? -9.183 -8.765 5.754 1.00 47.66 485 THR A N 1
ATOM 3855 C CA . THR A 1 485 ? -8.461 -8.690 7.035 1.00 47.66 485 THR A CA 1
ATOM 3856 C C . THR A 1 485 ? -8.549 -9.988 7.849 1.00 47.66 485 THR A C 1
ATOM 3858 O O . THR A 1 485 ? -7.609 -10.319 8.572 1.00 47.66 485 THR A O 1
ATOM 3861 N N . HIS A 1 486 ? -9.591 -10.802 7.635 1.00 48.44 486 HIS A N 1
ATOM 3862 C CA . HIS A 1 486 ? -9.735 -12.152 8.203 1.00 48.44 486 HIS A CA 1
ATOM 3863 C C . HIS A 1 486 ? -8.583 -13.120 7.883 1.00 48.44 486 HIS A C 1
ATOM 3865 O O . HIS A 1 486 ? -8.367 -14.073 8.627 1.00 48.44 486 HIS A O 1
ATOM 3871 N N . ASN A 1 487 ? -7.809 -12.890 6.814 1.00 56.34 487 ASN A N 1
ATOM 3872 C CA . ASN A 1 487 ? -6.625 -13.702 6.502 1.00 56.34 487 ASN A CA 1
ATOM 3873 C C . ASN A 1 487 ? -5.441 -13.464 7.469 1.00 56.34 487 ASN A C 1
ATOM 3875 O O . ASN A 1 487 ? -4.415 -14.146 7.377 1.00 56.34 487 ASN A O 1
ATOM 3879 N N . LEU A 1 488 ? -5.537 -12.487 8.376 1.00 67.25 488 LEU A N 1
ATOM 3880 C CA . LEU A 1 488 ? -4.560 -12.264 9.438 1.00 67.25 488 LEU A CA 1
ATOM 3881 C C . LEU A 1 488 ? -4.930 -13.134 10.644 1.00 67.25 488 LEU A C 1
ATOM 3883 O O . LEU A 1 488 ? -5.927 -12.887 11.310 1.00 67.25 488 LEU A O 1
ATOM 3887 N N . THR A 1 489 ? -4.127 -14.154 10.941 1.00 74.94 489 THR A N 1
ATOM 3888 C CA . THR A 1 489 ? -4.376 -15.075 12.060 1.00 74.94 489 THR A CA 1
ATOM 3889 C C . THR A 1 489 ? -3.732 -14.598 13.365 1.00 74.94 489 THR A C 1
ATOM 3891 O O . THR A 1 489 ? -2.550 -14.240 13.404 1.00 74.94 489 THR A O 1
ATOM 3894 N N . VAL A 1 490 ? -4.487 -14.655 14.462 1.00 84.69 490 VAL A N 1
ATOM 3895 C CA . VAL A 1 490 ? -4.029 -14.373 15.830 1.00 84.69 490 VAL A CA 1
ATOM 3896 C C . VAL A 1 490 ? -4.284 -15.604 16.694 1.00 84.69 490 VAL A C 1
ATOM 3898 O O . VAL A 1 490 ? -5.406 -16.093 16.774 1.00 84.69 490 VAL A O 1
ATOM 3901 N N . ALA A 1 491 ? -3.252 -16.127 17.350 1.00 88.19 491 ALA A N 1
ATOM 3902 C CA . ALA A 1 491 ? -3.414 -17.230 18.296 1.00 88.19 491 ALA A CA 1
ATOM 3903 C C . ALA A 1 491 ? -4.069 -16.740 19.599 1.00 88.19 491 ALA A C 1
ATOM 3905 O O . ALA A 1 491 ? -3.721 -15.668 20.088 1.00 88.19 491 ALA A O 1
ATOM 3906 N N . PHE A 1 492 ? -4.956 -17.533 20.201 1.00 93.62 492 PHE A N 1
ATOM 3907 C CA . PHE A 1 492 ? -5.532 -17.256 21.519 1.00 93.62 492 PHE A CA 1
ATOM 3908 C C . PHE A 1 492 ? -5.352 -18.433 22.477 1.00 93.62 492 PHE A C 1
ATOM 3910 O O . PHE A 1 492 ? -5.698 -19.562 22.134 1.00 93.62 492 PHE A O 1
ATOM 3917 N N . VAL A 1 493 ? -4.838 -18.176 23.685 1.00 93.12 493 VAL A N 1
ATOM 3918 C CA . VAL A 1 493 ? -4.733 -19.181 24.759 1.00 93.12 493 VAL A CA 1
ATOM 3919 C C . VAL A 1 493 ? -5.299 -18.642 26.070 1.00 93.12 493 VAL A C 1
ATOM 3921 O O . VAL A 1 493 ? -4.816 -17.661 26.631 1.00 93.12 493 VAL A O 1
ATOM 3924 N N . ASP A 1 494 ? -6.300 -19.334 26.599 1.00 92.88 494 ASP A N 1
ATOM 3925 C CA . ASP A 1 494 ? -6.896 -19.050 27.902 1.00 92.88 494 ASP A CA 1
ATOM 3926 C C . ASP A 1 494 ? -6.316 -19.996 28.967 1.00 92.88 494 ASP A C 1
ATOM 3928 O O . ASP A 1 494 ? -6.799 -21.116 29.142 1.00 92.88 494 ASP A O 1
ATOM 3932 N N . TYR A 1 495 ? -5.265 -19.568 29.678 1.00 90.69 495 TYR A N 1
ATOM 3933 C CA . TYR A 1 495 ? -4.684 -20.351 30.782 1.00 90.69 495 TYR A CA 1
ATOM 3934 C C . TYR A 1 495 ? -5.525 -20.306 32.069 1.00 90.69 495 TYR A C 1
ATOM 3936 O O . TYR A 1 495 ? -5.201 -20.997 33.037 1.00 90.69 495 TYR A O 1
ATOM 3944 N N . ASP A 1 496 ? -6.560 -19.468 32.113 1.00 89.00 496 ASP A N 1
ATOM 3945 C CA . ASP A 1 496 ? -7.407 -19.248 33.281 1.00 89.00 496 ASP A CA 1
ATOM 3946 C C . ASP A 1 496 ? -8.657 -20.140 33.247 1.00 89.00 496 ASP A C 1
ATOM 3948 O O . ASP A 1 496 ? -9.060 -20.689 34.271 1.00 89.00 496 ASP A O 1
ATOM 3952 N N . GLY A 1 497 ? -9.269 -20.298 32.067 1.00 86.50 497 GLY A N 1
ATOM 3953 C CA . GLY A 1 497 ? -10.557 -20.979 31.893 1.00 86.50 497 GLY A CA 1
ATOM 3954 C C . GLY A 1 497 ? -11.714 -20.259 32.596 1.00 86.50 497 GLY A C 1
ATOM 3955 O O . GLY A 1 497 ? -12.737 -20.877 32.898 1.00 86.50 497 GLY A O 1
ATOM 3956 N N . GLY A 1 498 ? -11.519 -18.980 32.933 1.00 88.94 498 GLY A N 1
ATOM 3957 C CA . GLY A 1 498 ? -12.364 -18.206 33.836 1.00 88.94 498 GLY A CA 1
ATOM 3958 C C . GLY A 1 498 ? -13.229 -17.152 33.145 1.00 88.94 498 GLY A C 1
ATOM 3959 O O . GLY A 1 498 ? -13.353 -17.096 31.924 1.00 88.94 498 GLY A O 1
ATOM 3960 N N . ALA A 1 499 ? -13.817 -16.269 33.954 1.00 90.69 499 ALA A N 1
ATOM 3961 C CA . ALA A 1 499 ? -14.697 -15.196 33.492 1.00 90.69 499 ALA A CA 1
ATOM 3962 C C . ALA A 1 499 ? -14.018 -14.228 32.505 1.00 90.69 499 ALA A C 1
ATOM 3964 O O . ALA A 1 499 ? -14.677 -13.733 31.596 1.00 90.69 499 ALA A O 1
ATOM 3965 N N . ILE A 1 500 ? -12.713 -13.977 32.654 1.00 92.75 500 ILE A N 1
ATOM 3966 C CA . ILE A 1 500 ? -11.950 -13.098 31.752 1.00 92.75 500 ILE A CA 1
ATOM 3967 C C . ILE A 1 500 ? -11.782 -13.756 30.375 1.00 92.75 500 ILE A C 1
ATOM 3969 O O . ILE A 1 500 ? -12.050 -13.121 29.358 1.00 92.75 500 ILE A O 1
ATOM 3973 N N . GLY A 1 501 ? -11.428 -15.045 30.328 1.00 91.75 501 GLY A N 1
ATOM 3974 C CA . GLY A 1 501 ? -11.369 -15.806 29.078 1.00 91.75 501 GLY A CA 1
ATOM 3975 C C . GLY A 1 501 ? -12.727 -15.903 28.381 1.00 91.75 501 GLY A C 1
ATOM 3976 O O . GLY A 1 501 ? -12.809 -15.750 27.165 1.00 91.75 501 GLY A O 1
ATOM 3977 N N . THR A 1 502 ? -13.815 -16.091 29.135 1.00 93.19 502 THR A N 1
ATOM 3978 C CA . THR A 1 502 ? -15.185 -16.025 28.595 1.00 93.19 502 THR A CA 1
ATOM 3979 C C . THR A 1 502 ? -15.497 -14.646 28.015 1.00 93.19 502 THR A C 1
ATOM 3981 O O . THR A 1 502 ? -15.957 -14.569 26.883 1.00 93.19 502 THR A O 1
ATOM 3984 N N . ALA A 1 503 ? -15.158 -13.559 28.713 1.00 93.69 503 ALA A N 1
ATOM 3985 C CA . ALA A 1 503 ? -15.380 -12.202 28.218 1.00 93.69 503 ALA A CA 1
ATOM 3986 C C . ALA A 1 503 ? -14.592 -11.884 26.931 1.00 93.69 503 ALA A C 1
ATOM 3988 O O . ALA A 1 503 ? -15.116 -11.196 26.058 1.00 93.69 503 ALA A O 1
ATOM 3989 N N . VAL A 1 504 ? -13.373 -12.419 26.768 1.00 93.12 504 VAL A N 1
ATOM 3990 C CA . VAL A 1 504 ? -12.616 -12.319 25.503 1.00 93.12 504 VAL A CA 1
ATOM 3991 C C . VAL A 1 504 ? -13.298 -13.105 24.379 1.00 93.12 504 VAL A C 1
ATOM 3993 O O . VAL A 1 504 ? -13.386 -12.600 23.262 1.00 93.12 504 VAL A O 1
ATOM 3996 N N . ARG A 1 505 ? -13.839 -14.303 24.653 1.00 93.44 505 ARG A N 1
ATOM 3997 C CA . ARG A 1 505 ? -14.620 -15.068 23.661 1.00 93.44 505 ARG A CA 1
ATOM 3998 C C . ARG A 1 505 ? -15.904 -14.334 23.264 1.00 93.44 505 ARG A C 1
ATOM 4000 O O . ARG A 1 505 ? -16.182 -14.236 22.073 1.00 93.44 505 ARG A O 1
ATOM 4007 N N . ASP A 1 506 ? -16.645 -13.794 24.231 1.00 91.25 506 ASP A N 1
ATOM 4008 C CA . ASP A 1 506 ? -17.892 -13.048 24.009 1.00 91.25 506 ASP A CA 1
ATOM 4009 C C . ASP A 1 506 ? -17.651 -11.756 23.212 1.00 91.25 506 ASP A C 1
ATOM 4011 O O . ASP A 1 506 ? -18.426 -11.428 22.313 1.00 91.25 506 ASP A O 1
ATOM 4015 N N . ALA A 1 507 ? -16.558 -11.044 23.503 1.00 88.94 507 ALA A N 1
ATOM 4016 C CA . ALA A 1 507 ? -16.120 -9.883 22.733 1.00 88.94 507 ALA A CA 1
ATOM 4017 C C . ALA A 1 507 ? -15.662 -10.268 21.322 1.00 88.94 507 ALA A C 1
ATOM 4019 O O . ALA A 1 507 ? -16.044 -9.612 20.355 1.00 88.94 507 ALA A O 1
ATOM 4020 N N . TYR A 1 508 ? -14.923 -11.371 21.167 1.00 86.75 508 TYR A N 1
ATOM 4021 C CA . TYR A 1 508 ? -14.567 -11.866 19.841 1.00 86.75 508 TYR A CA 1
ATOM 4022 C C . TYR A 1 508 ? -15.805 -12.278 19.032 1.00 86.75 508 TYR A C 1
ATOM 4024 O O . TYR A 1 508 ? -15.846 -11.988 17.848 1.00 86.75 508 TYR A O 1
ATOM 4032 N N . GLN A 1 509 ? -16.858 -12.858 19.624 1.00 85.94 509 GLN A N 1
ATOM 4033 C CA . GLN A 1 509 ? -18.102 -13.119 18.874 1.00 85.94 509 GLN A CA 1
ATOM 4034 C C . GLN A 1 509 ? -18.811 -11.840 18.391 1.00 85.94 509 GLN A C 1
ATOM 4036 O O . GLN A 1 509 ? -19.567 -11.914 17.428 1.00 85.94 509 GLN A O 1
ATOM 4041 N N . GLN A 1 510 ? -18.579 -10.689 19.032 1.00 79.75 510 GLN A N 1
ATOM 4042 C CA . GLN A 1 510 ? -19.102 -9.388 18.588 1.00 79.75 510 GLN A CA 1
ATOM 4043 C C . GLN A 1 510 ? -18.218 -8.750 17.508 1.00 79.75 510 GLN A C 1
ATOM 4045 O O . GLN A 1 510 ? -18.739 -8.127 16.592 1.00 79.75 510 GLN A O 1
ATOM 4050 N N . LEU A 1 511 ? -16.896 -8.924 17.604 1.00 69.75 511 LEU A N 1
ATOM 4051 C CA . LEU A 1 511 ? -15.911 -8.352 16.677 1.00 69.75 511 LEU A CA 1
ATOM 4052 C C . LEU A 1 511 ? -15.550 -9.271 15.498 1.00 69.75 511 LEU A C 1
ATOM 4054 O O . LEU A 1 511 ? -14.843 -8.844 14.591 1.00 69.75 511 LEU A O 1
ATOM 4058 N N . LYS A 1 512 ? -15.994 -10.535 15.492 1.00 68.00 512 LYS A N 1
ATOM 4059 C CA . LYS A 1 512 ? -15.711 -11.505 14.426 1.00 68.00 512 LYS A CA 1
ATOM 4060 C C . LYS A 1 512 ? -16.476 -11.150 13.149 1.00 68.00 512 LYS A C 1
ATOM 4062 O O . LYS A 1 512 ? -17.516 -11.732 12.844 1.00 68.00 512 LYS A O 1
ATOM 4067 N N . GLY A 1 513 ? -15.887 -10.243 12.386 1.00 54.28 513 GLY A N 1
ATOM 4068 C CA . GLY A 1 513 ? -16.203 -9.962 10.995 1.00 54.28 513 GLY A CA 1
ATOM 4069 C C . GLY A 1 513 ? -15.015 -10.275 10.090 1.00 54.28 513 GLY A C 1
ATOM 4070 O O . GLY A 1 513 ? -14.033 -10.898 10.494 1.00 54.28 513 GLY A O 1
ATOM 4071 N N . ASP A 1 514 ? -15.110 -9.822 8.849 1.00 49.50 514 ASP A N 1
ATOM 4072 C CA . ASP A 1 514 ? -14.032 -9.920 7.863 1.00 49.50 514 ASP A CA 1
ATOM 4073 C C . ASP A 1 514 ? -13.006 -8.778 7.972 1.00 49.50 514 ASP A C 1
ATOM 4075 O O . ASP A 1 514 ? -11.891 -8.913 7.461 1.00 49.50 514 ASP A O 1
ATOM 4079 N N . GLU A 1 515 ? -13.363 -7.700 8.683 1.00 49.34 515 GLU A N 1
ATOM 4080 C CA . GLU A 1 515 ? -12.483 -6.574 9.028 1.00 49.34 515 GLU A CA 1
ATOM 4081 C C . GLU A 1 515 ? -11.557 -6.889 10.227 1.00 49.34 515 GLU A C 1
ATOM 4083 O O . GLU A 1 515 ? -10.594 -6.165 10.480 1.00 49.34 515 GLU A O 1
ATOM 4088 N N . PHE A 1 516 ? -11.789 -8.001 10.939 1.00 62.94 516 PHE A N 1
ATOM 4089 C CA . PHE A 1 516 ? -11.059 -8.373 12.155 1.00 62.94 516 PHE A CA 1
ATOM 4090 C C . PHE A 1 516 ? -10.188 -9.640 11.960 1.00 62.94 516 PHE A C 1
ATOM 4092 O O . PHE A 1 516 ? -10.628 -10.585 11.302 1.00 62.94 516 PHE A O 1
ATOM 4099 N N . PRO A 1 517 ? -8.972 -9.716 12.542 1.00 70.00 517 PRO A N 1
ATOM 4100 C CA . PRO A 1 517 ? -8.111 -10.900 12.472 1.00 70.00 517 PRO A CA 1
ATOM 4101 C C . PRO A 1 517 ? -8.783 -12.188 12.985 1.00 70.00 517 PRO A C 1
ATOM 4103 O O . PRO A 1 517 ? -9.479 -12.182 14.004 1.00 70.00 517 PRO A O 1
ATOM 4106 N N . GLU A 1 518 ? -8.549 -13.330 12.334 1.00 79.75 518 GLU A N 1
ATOM 4107 C CA . GLU A 1 518 ? -9.092 -14.607 12.805 1.00 79.75 518 GLU A CA 1
ATOM 4108 C C . GLU A 1 518 ? -8.421 -15.031 14.122 1.00 79.75 518 GLU A C 1
ATOM 4110 O O . GLU A 1 518 ? -7.222 -15.321 14.163 1.00 79.75 518 GLU A O 1
ATOM 4115 N N . LEU A 1 519 ? -9.209 -15.096 15.201 1.00 84.69 519 LEU A N 1
ATOM 4116 C CA . LEU A 1 519 ? -8.752 -15.510 16.522 1.00 84.69 519 LEU A CA 1
ATOM 4117 C C . LEU A 1 519 ? -8.849 -17.038 16.648 1.00 84.69 519 LEU A C 1
ATOM 4119 O O . LEU A 1 519 ? -9.929 -17.605 16.828 1.00 84.69 519 LEU A O 1
ATOM 4123 N N . ILE A 1 520 ? -7.705 -17.709 16.540 1.00 82.81 520 ILE A N 1
ATOM 4124 C CA . ILE A 1 520 ? -7.584 -19.167 16.571 1.00 82.81 520 ILE A CA 1
ATOM 4125 C C . ILE A 1 520 ? -7.320 -19.612 18.011 1.00 82.81 520 ILE A C 1
ATOM 4127 O O . ILE A 1 520 ? -6.216 -19.446 18.531 1.00 82.81 520 ILE A O 1
ATOM 4131 N N . GLU A 1 521 ? -8.329 -20.196 18.657 1.00 88.88 521 GLU A N 1
ATOM 4132 C CA . GLU A 1 521 ? -8.212 -20.725 20.019 1.00 88.88 521 GLU A CA 1
ATOM 4133 C C . GLU A 1 521 ? -7.367 -22.014 20.050 1.00 88.88 521 GLU A C 1
ATOM 4135 O O . GLU A 1 521 ? -7.633 -22.985 19.338 1.00 88.88 521 GLU A O 1
ATOM 4140 N N . LEU A 1 522 ? -6.327 -22.018 20.886 1.00 88.06 522 LEU A N 1
ATOM 4141 C CA . LEU A 1 522 ? -5.351 -23.094 21.031 1.00 88.06 522 LEU A CA 1
ATOM 4142 C C . LEU A 1 522 ? -5.383 -23.666 22.455 1.00 88.06 522 LEU A C 1
ATOM 4144 O O . LEU A 1 522 ? -5.571 -22.948 23.436 1.00 88.06 522 LEU A O 1
ATOM 4148 N N . SER A 1 523 ? -5.160 -24.977 22.587 1.00 85.75 523 SER A N 1
ATOM 4149 C CA . SER A 1 523 ? -5.219 -25.649 23.891 1.00 85.75 523 SER A CA 1
ATOM 4150 C C . SER A 1 523 ? -4.069 -25.218 24.820 1.00 85.75 523 SER A C 1
ATOM 4152 O O . SER A 1 523 ? -2.903 -25.411 24.455 1.00 85.75 523 SER A O 1
ATOM 4154 N N . PRO A 1 524 ? -4.350 -24.775 26.065 1.00 85.69 524 PRO A N 1
ATOM 4155 C CA . PRO A 1 524 ? -3.321 -24.489 27.073 1.00 85.69 524 PRO A CA 1
ATOM 4156 C C . PRO A 1 524 ? -2.410 -25.686 27.388 1.00 85.69 524 PRO A C 1
ATOM 4158 O O . PRO A 1 524 ? -1.279 -25.514 27.829 1.00 85.69 524 PRO A O 1
ATOM 4161 N N . GLN A 1 525 ? -2.882 -26.913 27.137 1.00 80.56 525 GLN A N 1
ATOM 4162 C CA . GLN A 1 525 ? -2.118 -28.150 27.341 1.00 80.56 525 GLN A CA 1
ATOM 4163 C C . GLN A 1 525 ? -1.044 -28.357 26.262 1.00 80.56 525 GLN A C 1
ATOM 4165 O O . GLN A 1 525 ? -0.031 -29.001 26.518 1.00 80.56 525 GLN A O 1
ATOM 4170 N N . GLN A 1 526 ? -1.268 -27.824 25.056 1.00 75.94 526 GLN A N 1
ATOM 4171 C CA . GLN A 1 526 ? -0.315 -27.861 23.944 1.00 75.94 526 GLN A CA 1
ATOM 4172 C C . GLN A 1 526 ? 0.706 -26.715 24.032 1.00 75.94 526 GLN A C 1
ATOM 4174 O O . GLN A 1 526 ? 1.827 -26.853 23.549 1.00 75.94 526 GLN A O 1
ATOM 4179 N N . TYR A 1 527 ? 0.323 -25.605 24.667 1.00 82.44 527 TYR A N 1
ATOM 4180 C CA . TYR A 1 527 ? 1.116 -24.382 24.795 1.00 82.44 527 TYR A CA 1
ATOM 4181 C C . TYR A 1 527 ? 1.359 -24.024 26.265 1.00 82.44 527 TYR A C 1
ATOM 4183 O O . TYR A 1 527 ? 1.118 -22.896 26.670 1.00 82.44 527 TYR A O 1
ATOM 4191 N N . SER A 1 528 ? 1.818 -24.973 27.086 1.00 77.12 528 SER A N 1
ATOM 4192 C CA . SER A 1 528 ? 1.939 -24.792 28.545 1.00 77.12 528 SER A CA 1
ATOM 4193 C C . SER A 1 528 ? 2.917 -23.696 28.993 1.00 77.12 528 SER A C 1
ATOM 4195 O O . SER A 1 528 ? 2.854 -23.264 30.140 1.00 77.12 528 SER A O 1
ATOM 4197 N N . GLU A 1 529 ? 3.821 -23.257 28.115 1.00 79.81 529 GLU A N 1
ATOM 4198 C CA . GLU A 1 529 ? 4.737 -22.138 28.344 1.00 79.81 529 GLU A CA 1
ATOM 4199 C C . GLU A 1 529 ? 4.460 -21.004 27.346 1.00 79.81 529 GLU A C 1
ATOM 4201 O O . GLU A 1 529 ? 4.273 -21.255 26.153 1.00 79.81 529 GLU A O 1
ATOM 4206 N N . THR A 1 530 ? 4.515 -19.749 27.804 1.00 81.06 530 THR A N 1
ATOM 4207 C CA . THR A 1 530 ? 4.368 -18.560 26.940 1.00 81.06 530 THR A CA 1
ATOM 4208 C C . THR A 1 530 ? 5.478 -18.462 25.888 1.00 81.06 530 THR A C 1
ATOM 4210 O O . THR A 1 530 ? 5.232 -18.002 24.775 1.00 81.06 530 THR A O 1
ATOM 4213 N N . SER A 1 531 ? 6.666 -19.000 26.190 1.00 83.06 531 SER A N 1
ATOM 4214 C CA . SER A 1 531 ? 7.802 -19.169 25.269 1.00 83.06 531 SER A CA 1
ATOM 4215 C C . SER A 1 531 ? 7.421 -19.907 23.973 1.00 83.06 531 SER A C 1
ATOM 4217 O O . SER A 1 531 ? 7.961 -19.624 22.902 1.00 83.06 531 SER A O 1
ATOM 4219 N N . ALA A 1 532 ? 6.456 -20.833 24.034 1.00 85.25 532 ALA A N 1
ATOM 4220 C CA . ALA A 1 532 ? 5.964 -21.556 22.866 1.00 85.25 532 ALA A CA 1
ATOM 4221 C C . ALA A 1 532 ? 5.094 -20.666 21.960 1.00 85.25 532 ALA A C 1
ATOM 4223 O O . ALA A 1 532 ? 5.143 -20.817 20.739 1.00 85.25 532 ALA A O 1
ATOM 4224 N N . LEU A 1 533 ? 4.343 -19.717 22.532 1.00 85.06 533 LEU A N 1
ATOM 4225 C CA . LEU A 1 533 ? 3.583 -18.714 21.777 1.00 85.06 533 LEU A CA 1
ATOM 4226 C C . LEU A 1 533 ? 4.510 -17.656 21.170 1.00 85.06 533 LEU A C 1
ATOM 4228 O O . LEU A 1 533 ? 4.380 -17.353 19.985 1.00 85.06 533 LEU A O 1
ATOM 4232 N N . GLU A 1 534 ? 5.499 -17.174 21.928 1.00 87.19 534 GLU A N 1
ATOM 4233 C CA . GLU A 1 534 ? 6.562 -16.297 21.412 1.00 87.19 534 GLU A CA 1
ATOM 4234 C C . GLU A 1 534 ? 7.270 -16.941 20.218 1.00 87.19 534 GLU A C 1
ATOM 4236 O O . GLU A 1 534 ? 7.381 -16.332 19.154 1.00 87.19 534 GLU A O 1
ATOM 4241 N N . SER A 1 535 ? 7.656 -18.215 20.352 1.00 85.81 535 SER A N 1
ATOM 4242 C CA . SER A 1 535 ? 8.256 -18.992 19.268 1.00 85.81 535 SER A CA 1
ATOM 4243 C C . SER A 1 535 ? 7.339 -19.084 18.045 1.00 85.81 535 SER A C 1
ATOM 4245 O O . SER A 1 535 ? 7.820 -18.938 16.924 1.00 85.81 535 SER A O 1
ATOM 4247 N N . LYS A 1 536 ? 6.022 -19.252 18.218 1.00 83.94 536 LYS A N 1
ATOM 4248 C CA . LYS A 1 536 ? 5.064 -19.326 17.101 1.00 83.94 536 LYS A CA 1
ATOM 4249 C C . LYS A 1 536 ? 4.870 -18.005 16.356 1.00 83.94 536 LYS A C 1
ATOM 4251 O O . LYS A 1 536 ? 4.822 -18.017 15.128 1.00 83.94 536 LYS A O 1
ATOM 4256 N N . VAL A 1 537 ? 4.827 -16.877 17.063 1.00 84.50 537 VAL A N 1
ATOM 4257 C CA . VAL A 1 537 ? 4.805 -15.540 16.439 1.00 84.50 537 VAL A CA 1
ATOM 4258 C C . VAL A 1 537 ? 6.142 -15.250 15.739 1.00 84.50 537 VAL A C 1
ATOM 4260 O O . VAL A 1 537 ? 6.167 -14.770 14.607 1.00 84.50 537 VAL A O 1
ATOM 4263 N N . CYS A 1 538 ? 7.259 -15.627 16.369 1.00 82.88 538 CYS A N 1
ATOM 4264 C CA . CYS A 1 538 ? 8.617 -15.523 15.828 1.00 82.88 538 CYS A CA 1
ATOM 4265 C C . CYS A 1 538 ? 8.828 -16.394 14.566 1.00 82.88 538 CYS A C 1
ATOM 4267 O O . CYS A 1 538 ? 9.510 -15.982 13.631 1.00 82.88 538 CYS A O 1
ATOM 4269 N N . HIS A 1 539 ? 8.185 -17.566 14.484 1.00 79.31 539 HIS A N 1
ATOM 4270 C CA . HIS A 1 539 ? 8.192 -18.454 13.311 1.00 79.31 539 HIS A CA 1
ATOM 4271 C C . HIS A 1 539 ? 7.158 -18.081 12.233 1.00 79.31 539 HIS A C 1
ATOM 4273 O O . HIS A 1 539 ? 6.927 -18.871 11.325 1.00 79.31 539 HIS A O 1
ATOM 4279 N N . ILE A 1 540 ? 6.547 -16.895 12.318 1.00 72.31 540 ILE A N 1
ATOM 4280 C CA . ILE A 1 540 ? 5.535 -16.337 11.402 1.00 72.31 540 ILE A CA 1
ATOM 4281 C C . ILE A 1 540 ? 4.225 -17.133 11.217 1.00 72.31 540 ILE A C 1
ATOM 4283 O O . ILE A 1 540 ? 3.374 -16.687 10.439 1.00 72.31 540 ILE A O 1
ATOM 4287 N N . ASP A 1 541 ? 4.009 -18.212 11.983 1.00 73.25 541 ASP A N 1
ATOM 4288 C CA . ASP A 1 541 ? 2.794 -19.053 11.964 1.00 73.25 541 ASP A CA 1
ATOM 4289 C C . ASP A 1 541 ? 1.512 -18.258 12.297 1.00 73.25 541 ASP A C 1
ATOM 4291 O O . ASP A 1 541 ? 0.437 -18.556 11.778 1.00 73.25 541 ASP A O 1
ATOM 4295 N N . PHE A 1 542 ? 1.634 -17.226 13.137 1.00 82.06 542 PHE A N 1
ATOM 4296 C CA . PHE A 1 542 ? 0.576 -16.265 13.470 1.00 82.06 542 PHE A CA 1
ATOM 4297 C C . PHE A 1 542 ? 1.128 -14.838 13.395 1.00 82.06 542 PHE A C 1
ATOM 4299 O O . PHE A 1 542 ? 2.338 -14.632 13.523 1.00 82.06 542 PHE A O 1
ATOM 4306 N N . TRP A 1 543 ? 0.265 -13.843 13.190 1.00 78.81 543 TRP A N 1
ATOM 4307 C CA . TRP A 1 543 ? 0.645 -12.424 13.224 1.00 78.81 543 TRP A CA 1
ATOM 4308 C C . TRP A 1 543 ? 0.847 -11.908 14.648 1.00 78.81 543 TRP A C 1
ATOM 4310 O O . TRP A 1 543 ? 1.760 -11.121 14.897 1.00 78.81 543 TRP A O 1
ATOM 4320 N N . ALA A 1 544 ? 0.036 -12.404 15.579 1.00 88.00 544 ALA A N 1
ATOM 4321 C CA . ALA A 1 544 ? 0.159 -12.154 17.006 1.00 88.00 544 ALA A CA 1
ATOM 4322 C C . ALA A 1 544 ? -0.369 -13.351 17.817 1.00 88.00 544 ALA A C 1
ATOM 4324 O O . ALA A 1 544 ? -0.996 -14.260 17.269 1.00 88.00 544 ALA A O 1
ATOM 4325 N N . ALA A 1 545 ? -0.136 -13.343 19.128 1.00 91.69 545 ALA A N 1
ATOM 4326 C CA . ALA A 1 545 ? -0.713 -14.291 20.074 1.00 91.69 545 ALA A CA 1
ATOM 4327 C C . ALA A 1 545 ? -1.231 -13.556 21.318 1.00 91.69 545 ALA A C 1
ATOM 4329 O O . ALA A 1 545 ? -0.449 -12.928 22.022 1.00 91.69 545 ALA A O 1
ATOM 4330 N N . LEU A 1 546 ? -2.529 -13.647 21.597 1.00 94.38 546 LEU A N 1
ATOM 4331 C CA . LEU A 1 546 ? -3.187 -13.128 22.796 1.00 94.38 546 LEU A CA 1
ATOM 4332 C C . LEU A 1 546 ? -3.305 -14.248 23.840 1.00 94.38 546 LEU A C 1
ATOM 4334 O O . LEU A 1 546 ? -3.695 -15.367 23.503 1.00 94.38 546 LEU A O 1
ATOM 4338 N N . TYR A 1 547 ? -3.023 -13.971 25.112 1.00 94.56 547 TYR A N 1
ATOM 4339 C CA . TYR A 1 547 ? -3.279 -14.938 26.178 1.00 94.56 547 TYR A CA 1
ATOM 4340 C C . TYR A 1 547 ? -3.802 -14.307 27.471 1.00 94.56 547 TYR A C 1
ATOM 4342 O O . TYR A 1 547 ? -3.435 -13.189 27.842 1.00 94.56 547 TYR A O 1
ATOM 4350 N N . VAL A 1 548 ? -4.654 -15.066 28.166 1.00 94.69 548 VAL A N 1
ATOM 4351 C CA . VAL A 1 548 ? -5.125 -14.768 29.528 1.00 94.69 548 VAL A CA 1
ATOM 4352 C C . VAL A 1 548 ? -4.250 -15.535 30.508 1.00 94.69 548 VAL A C 1
ATOM 4354 O O . VAL A 1 548 ? -4.144 -16.756 30.407 1.00 94.69 548 VAL A O 1
ATOM 4357 N N . SER A 1 549 ? -3.621 -14.845 31.455 1.00 93.12 549 SER A N 1
ATOM 4358 C CA . SER A 1 549 ? -2.754 -15.467 32.460 1.00 93.12 549 SER A CA 1
ATOM 4359 C C . SER A 1 549 ? -3.512 -16.416 33.387 1.00 93.12 549 SER A C 1
ATOM 4361 O O . SER A 1 549 ? -4.628 -16.128 33.816 1.00 93.12 549 SER A O 1
ATOM 4363 N N . ALA A 1 550 ? -2.862 -17.505 33.803 1.00 91.75 550 ALA A N 1
ATOM 4364 C CA . ALA A 1 550 ? -3.444 -18.458 34.744 1.00 91.75 550 ALA A CA 1
ATOM 4365 C C . ALA A 1 550 ? -3.902 -17.785 36.053 1.00 91.75 550 ALA A C 1
ATOM 4367 O O . ALA A 1 550 ? -3.193 -16.943 36.618 1.00 91.75 550 ALA A O 1
ATOM 4368 N N . ASN A 1 551 ? -5.064 -18.198 36.568 1.00 91.12 551 ASN A N 1
ATOM 4369 C CA . ASN A 1 551 ? -5.674 -17.718 37.815 1.00 91.12 551 ASN A CA 1
ATOM 4370 C C . ASN A 1 551 ? -6.030 -16.209 37.829 1.00 91.12 551 ASN A C 1
ATOM 4372 O O . ASN A 1 551 ? -6.175 -15.623 38.906 1.00 91.12 551 ASN A O 1
ATOM 4376 N N . ALA A 1 552 ? -6.133 -15.557 36.666 1.00 92.62 552 ALA A N 1
ATOM 4377 C CA . ALA A 1 552 ? -6.426 -14.129 36.553 1.00 92.62 552 ALA A CA 1
ATOM 4378 C C . ALA A 1 552 ? -7.845 -13.765 37.023 1.00 92.62 552 ALA A C 1
ATOM 4380 O O . ALA A 1 552 ? -7.994 -12.803 37.777 1.00 92.62 552 ALA A O 1
ATOM 4381 N N . SER A 1 553 ? -8.881 -14.545 36.678 1.00 92.94 553 SER A N 1
ATOM 4382 C CA . SER A 1 553 ? -10.256 -14.259 37.133 1.00 92.94 553 SER A CA 1
ATOM 4383 C C . SER A 1 553 ? -10.387 -14.312 38.656 1.00 92.94 553 SER A C 1
ATOM 4385 O O . SER A 1 553 ? -11.127 -13.519 39.236 1.00 92.94 553 SER A O 1
ATOM 4387 N N . ASN A 1 554 ? -9.647 -15.211 39.312 1.00 91.69 554 ASN A N 1
ATOM 4388 C CA . ASN A 1 554 ? -9.647 -15.319 40.771 1.00 91.69 554 ASN A CA 1
ATOM 4389 C C . ASN A 1 554 ? -8.895 -14.149 41.421 1.00 91.69 554 ASN A C 1
ATOM 4391 O O . ASN A 1 554 ? -9.418 -13.561 42.364 1.00 91.69 554 ASN A O 1
ATOM 4395 N N . ARG A 1 555 ? -7.736 -13.733 40.878 1.00 92.25 555 ARG A N 1
ATOM 4396 C CA . ARG A 1 555 ? -7.039 -12.514 41.342 1.00 92.25 555 ARG A CA 1
ATOM 4397 C C . ARG A 1 555 ? -7.912 -11.267 41.200 1.00 92.25 555 ARG A C 1
ATOM 4399 O O . ARG A 1 555 ? -7.926 -10.439 42.106 1.00 92.25 555 ARG A O 1
ATOM 4406 N N . LEU A 1 556 ? -8.659 -11.140 40.100 1.00 91.81 556 LEU A N 1
ATOM 4407 C CA . LEU A 1 556 ? -9.608 -10.042 39.902 1.00 91.81 556 LEU A CA 1
ATOM 4408 C C . LEU A 1 556 ? -10.744 -10.093 40.937 1.00 91.81 556 LEU A C 1
ATOM 4410 O O . LEU A 1 556 ? -11.058 -9.076 41.549 1.00 91.81 556 LEU A O 1
ATOM 4414 N N . ALA A 1 557 ? -11.320 -11.273 41.189 1.00 90.25 557 ALA A N 1
ATOM 4415 C CA . ALA A 1 557 ? -12.353 -11.453 42.209 1.00 90.25 557 ALA A CA 1
ATOM 4416 C C . ALA A 1 557 ? -11.854 -11.099 43.624 1.00 90.25 557 ALA A C 1
ATOM 4418 O O . ALA A 1 557 ? -12.546 -10.393 44.353 1.00 90.25 557 ALA A O 1
ATOM 4419 N N . GLU A 1 558 ? -10.643 -11.520 43.997 1.00 90.31 558 GLU A N 1
ATOM 4420 C CA . GLU A 1 558 ? -9.993 -11.146 45.262 1.00 90.31 558 GLU A CA 1
ATOM 4421 C C . GLU A 1 558 ? -9.720 -9.635 45.336 1.00 90.31 558 GLU A C 1
ATOM 4423 O O . GLU A 1 558 ? -10.014 -9.001 46.353 1.00 90.31 558 GLU A O 1
ATOM 4428 N N . GLY A 1 559 ? -9.233 -9.038 44.244 1.00 89.06 559 GLY A N 1
ATOM 4429 C CA . GLY A 1 559 ? -8.971 -7.603 44.111 1.00 89.06 559 GLY A CA 1
ATOM 4430 C C . GLY A 1 559 ? -10.214 -6.711 44.219 1.00 89.06 559 GLY A C 1
ATOM 4431 O O . GLY A 1 559 ? -10.076 -5.520 44.493 1.00 89.06 559 GLY A O 1
ATOM 4432 N N . LEU A 1 560 ? -11.422 -7.261 44.077 1.00 89.62 560 LEU A N 1
ATOM 4433 C CA . LEU A 1 560 ? -12.690 -6.544 44.269 1.00 89.62 560 LEU A CA 1
ATOM 4434 C C . LEU A 1 560 ? -13.180 -6.533 45.730 1.00 89.62 560 LEU A C 1
ATOM 4436 O O . LEU A 1 560 ? -14.025 -5.711 46.067 1.00 89.62 560 LEU A O 1
ATOM 4440 N N . THR A 1 561 ? -12.644 -7.396 46.605 1.00 88.12 561 THR A N 1
ATOM 4441 C CA . THR A 1 561 ? -13.105 -7.542 48.007 1.00 88.12 561 THR A CA 1
ATOM 4442 C C . THR A 1 561 ? -12.586 -6.476 48.984 1.00 88.12 561 THR A C 1
ATOM 4444 O O . THR A 1 561 ? -12.991 -6.467 50.148 1.00 88.12 561 THR A O 1
ATOM 4447 N N . GLY A 1 562 ? -11.720 -5.565 48.529 1.00 83.69 562 GLY A N 1
ATOM 4448 C CA . GLY A 1 562 ? -11.203 -4.437 49.308 1.00 83.69 562 GLY A CA 1
ATOM 4449 C C . GLY A 1 562 ? -9.855 -4.645 50.004 1.00 83.69 562 GLY A C 1
ATOM 4450 O O . GLY A 1 562 ? -9.217 -5.701 49.967 1.00 83.69 562 GLY A O 1
ATOM 4451 N N . GLY A 1 563 ? -9.413 -3.582 50.673 1.00 84.94 563 GLY A N 1
ATOM 4452 C CA . GLY A 1 563 ? -8.256 -3.554 51.560 1.00 84.94 563 GLY A CA 1
ATOM 4453 C C . GLY A 1 563 ? -6.911 -3.711 50.843 1.00 84.94 563 GLY A C 1
ATOM 4454 O O . GLY A 1 563 ? -6.607 -3.058 49.839 1.00 84.94 563 GLY A O 1
ATOM 4455 N N . THR A 1 564 ? -6.049 -4.568 51.395 1.00 85.31 564 THR A N 1
ATOM 4456 C CA . THR A 1 564 ? -4.709 -4.813 50.837 1.00 85.31 564 THR A CA 1
ATOM 4457 C C . THR A 1 564 ? -4.753 -5.520 49.485 1.00 85.31 564 THR A C 1
ATOM 4459 O O . THR A 1 564 ? -3.867 -5.293 48.666 1.00 85.31 564 THR A O 1
ATOM 4462 N N . SER A 1 565 ? -5.777 -6.337 49.218 1.00 85.19 565 SER A N 1
ATOM 4463 C CA . SER A 1 565 ? -5.922 -7.062 47.949 1.00 85.19 565 SER A CA 1
ATOM 4464 C C . SER A 1 565 ? -6.191 -6.100 46.790 1.00 85.19 565 SER A C 1
ATOM 4466 O O . SER A 1 565 ? -5.525 -6.174 45.764 1.00 85.19 565 SER A O 1
ATOM 4468 N N . SER A 1 566 ? -7.078 -5.118 46.980 1.00 87.06 566 SER A N 1
ATOM 4469 C CA . SER A 1 566 ? -7.370 -4.098 45.961 1.00 87.06 566 SER A CA 1
ATOM 4470 C C . SER A 1 566 ? -6.210 -3.136 45.699 1.00 87.06 566 SER A C 1
ATOM 4472 O O . SER A 1 566 ? -5.993 -2.724 44.564 1.00 87.06 566 SER A O 1
ATOM 4474 N N . SER A 1 567 ? -5.445 -2.776 46.733 1.00 85.81 567 SER A N 1
ATOM 4475 C CA . SER A 1 567 ? -4.310 -1.845 46.605 1.00 85.81 567 SER A CA 1
ATOM 4476 C C . SER A 1 567 ? -3.016 -2.495 46.097 1.00 85.81 567 SER A C 1
ATOM 4478 O O . SER A 1 567 ? -2.127 -1.779 45.639 1.00 85.81 567 SER A O 1
ATOM 4480 N N . SER A 1 568 ? -2.912 -3.829 46.137 1.00 88.69 568 SER A N 1
ATOM 4481 C CA . SER A 1 568 ? -1.792 -4.597 45.563 1.00 88.69 568 SER A CA 1
ATOM 4482 C C . SER A 1 568 ? -2.121 -5.298 44.237 1.00 88.69 568 SER A C 1
ATOM 4484 O O . SER A 1 568 ? -1.247 -5.938 43.654 1.00 88.69 568 SER A O 1
ATOM 4486 N N . TYR A 1 569 ? -3.353 -5.160 43.737 1.00 91.00 569 TYR A N 1
ATOM 4487 C CA . TYR A 1 569 ? -3.805 -5.804 42.507 1.00 91.00 569 TYR A CA 1
ATOM 4488 C C . TYR A 1 569 ? -3.048 -5.302 41.264 1.00 91.00 569 TYR A C 1
ATOM 4490 O O . TYR A 1 569 ? -3.077 -4.115 40.924 1.00 91.00 569 TYR A O 1
ATOM 4498 N N . ASN A 1 570 ? -2.392 -6.222 40.553 1.00 91.69 570 ASN A N 1
ATOM 4499 C CA . ASN A 1 570 ? -1.593 -5.912 39.373 1.00 91.69 570 ASN A CA 1
ATOM 4500 C C . ASN A 1 570 ? -2.401 -6.089 38.079 1.00 91.69 570 ASN A C 1
ATOM 4502 O O . ASN A 1 570 ? -2.511 -7.185 37.537 1.00 91.69 570 ASN A O 1
ATOM 4506 N N . ARG A 1 571 ? -2.896 -4.976 37.529 1.00 91.00 571 ARG A N 1
ATOM 4507 C CA . ARG A 1 571 ? -3.662 -4.953 36.268 1.00 91.00 571 ARG A CA 1
ATOM 4508 C C . ARG A 1 571 ? -2.915 -5.539 35.068 1.00 91.00 571 ARG A C 1
ATOM 4510 O O . ARG A 1 571 ? -3.567 -5.980 34.125 1.00 91.00 571 ARG A O 1
ATOM 4517 N N . SER A 1 572 ? -1.584 -5.522 35.089 1.00 91.81 572 SER A N 1
ATOM 4518 C CA . SER A 1 572 ? -0.739 -5.960 33.976 1.00 91.81 572 SER A CA 1
ATOM 4519 C C . SER A 1 572 ? -0.491 -7.472 33.955 1.00 91.81 572 SER A C 1
ATOM 4521 O O . SER A 1 572 ? 0.084 -7.966 32.994 1.00 91.81 572 SER A O 1
ATOM 4523 N N . ASP A 1 573 ? -0.892 -8.228 34.986 1.00 90.81 573 ASP A N 1
ATOM 4524 C CA . ASP A 1 573 ? -0.667 -9.684 35.028 1.00 90.81 573 ASP A CA 1
ATOM 4525 C C . ASP A 1 573 ? -1.818 -10.523 34.448 1.00 90.81 573 ASP A C 1
ATOM 4527 O O . ASP A 1 573 ? -1.795 -11.747 34.559 1.00 90.81 573 ASP A O 1
ATOM 4531 N N . VAL A 1 574 ? -2.808 -9.886 33.815 1.00 92.81 574 VAL A N 1
ATOM 4532 C CA . VAL A 1 574 ? -4.082 -10.509 33.420 1.00 92.81 574 VAL A CA 1
ATOM 4533 C C . VAL A 1 574 ? -4.141 -10.899 31.943 1.00 92.81 574 VAL A C 1
ATOM 4535 O O . VAL A 1 574 ? -4.418 -12.057 31.635 1.00 92.81 574 VAL A O 1
ATOM 4538 N N . LEU A 1 575 ? -3.913 -9.941 31.039 1.00 93.50 575 LEU A N 1
ATOM 4539 C CA . LEU A 1 575 ? -4.080 -10.103 29.593 1.00 93.50 575 LEU A CA 1
ATOM 4540 C C . LEU A 1 575 ? -2.845 -9.549 28.880 1.00 93.50 575 LEU A C 1
ATOM 4542 O O . LEU A 1 575 ? -2.417 -8.421 29.134 1.00 93.50 575 LEU A O 1
ATOM 4546 N N . SER A 1 576 ? -2.247 -10.341 27.998 1.00 93.88 576 SER A N 1
ATOM 4547 C CA . SER A 1 576 ? -1.015 -9.979 27.291 1.00 93.88 576 SER A CA 1
ATOM 4548 C C . SER A 1 576 ? -1.081 -10.437 25.842 1.00 93.88 576 SER A C 1
ATOM 4550 O O . SER A 1 576 ? -1.638 -11.497 25.559 1.00 93.88 576 SER A O 1
ATOM 4552 N N . PHE A 1 577 ? -0.497 -9.662 24.928 1.00 94.00 577 PHE A N 1
ATOM 4553 C CA . PHE A 1 577 ? -0.367 -10.051 23.527 1.00 94.00 577 PHE A CA 1
ATOM 4554 C C . PHE A 1 577 ? 1.073 -9.945 23.036 1.00 94.00 577 PHE A C 1
ATOM 4556 O O . PHE A 1 577 ? 1.784 -8.992 23.345 1.00 94.00 577 PHE A O 1
ATOM 4563 N N . ILE A 1 578 ? 1.488 -10.940 22.260 1.00 91.94 578 ILE A N 1
ATOM 4564 C CA . ILE A 1 578 ? 2.812 -11.058 21.660 1.00 91.94 578 ILE A CA 1
ATOM 4565 C C . ILE A 1 578 ? 2.695 -10.767 20.167 1.00 91.94 578 ILE A C 1
ATOM 4567 O O . ILE A 1 578 ? 1.850 -11.357 19.498 1.00 91.94 578 ILE A O 1
ATOM 4571 N N . TRP A 1 579 ? 3.542 -9.893 19.629 1.00 88.69 579 TRP A N 1
ATOM 4572 C CA . TRP A 1 579 ? 3.548 -9.521 18.207 1.00 88.69 579 TRP A CA 1
ATOM 4573 C C . TRP A 1 579 ? 4.953 -9.104 17.750 1.00 88.69 579 TRP A C 1
ATOM 4575 O O . TRP A 1 579 ? 5.847 -8.911 18.573 1.00 88.69 579 TRP A O 1
ATOM 4585 N N . ASN A 1 580 ? 5.175 -8.993 16.438 1.00 82.88 580 ASN A N 1
ATOM 4586 C CA . ASN A 1 580 ? 6.463 -8.592 15.861 1.00 82.88 580 ASN A CA 1
ATOM 4587 C C . ASN A 1 580 ? 6.287 -7.379 14.938 1.00 82.88 580 ASN A C 1
ATOM 4589 O O . ASN A 1 580 ? 5.993 -7.533 13.754 1.00 82.88 580 ASN A O 1
ATOM 4593 N N . GLU A 1 581 ? 6.507 -6.176 15.468 1.00 77.88 581 GLU A N 1
ATOM 4594 C CA . GLU A 1 581 ? 6.369 -4.912 14.729 1.00 77.88 581 GLU A CA 1
ATOM 4595 C C . GLU A 1 581 ? 7.281 -4.835 13.485 1.00 77.88 581 GLU A C 1
ATOM 4597 O O . GLU A 1 581 ? 6.926 -4.219 12.480 1.00 77.88 581 GLU A O 1
ATOM 4602 N N . ALA A 1 582 ? 8.432 -5.520 13.491 1.00 74.75 582 ALA A N 1
ATOM 4603 C CA . ALA A 1 582 ? 9.339 -5.558 12.342 1.00 74.75 582 ALA A CA 1
ATOM 4604 C C . ALA A 1 582 ? 8.775 -6.327 11.124 1.00 74.75 582 ALA A C 1
ATOM 4606 O O . ALA A 1 582 ? 9.249 -6.128 10.001 1.00 74.75 582 ALA A O 1
ATOM 4607 N N . ARG A 1 583 ? 7.761 -7.187 11.305 1.00 72.88 583 ARG A N 1
ATOM 4608 C CA . ARG A 1 583 ? 7.082 -7.919 10.220 1.00 72.88 583 ARG A CA 1
ATOM 4609 C C . ARG A 1 583 ? 6.038 -7.011 9.569 1.00 72.88 583 ARG A C 1
ATOM 4611 O O . ARG A 1 583 ? 4.961 -6.855 10.128 1.00 72.88 583 ARG A O 1
ATOM 4618 N N . TYR A 1 584 ? 6.311 -6.462 8.379 1.00 72.06 584 TYR A N 1
ATOM 4619 C CA . TYR A 1 584 ? 5.366 -5.606 7.632 1.00 72.06 584 TYR A CA 1
ATOM 4620 C C . TYR A 1 584 ? 4.688 -4.550 8.529 1.00 72.06 584 TYR A C 1
ATOM 4622 O O . TYR A 1 584 ? 3.487 -4.630 8.776 1.00 72.06 584 TYR A O 1
ATOM 4630 N N . ALA A 1 585 ? 5.468 -3.584 9.031 1.00 69.00 585 ALA A N 1
ATOM 4631 C CA . ALA A 1 585 ? 5.060 -2.666 10.101 1.00 69.00 585 ALA A CA 1
ATOM 4632 C C . ALA A 1 585 ? 3.617 -2.136 9.997 1.00 69.00 585 ALA A C 1
ATOM 4634 O O . ALA A 1 585 ? 2.864 -2.284 10.946 1.00 69.00 585 ALA A O 1
ATOM 4635 N N . THR A 1 586 ? 3.183 -1.638 8.834 1.00 67.62 586 THR A N 1
ATOM 4636 C CA . THR A 1 586 ? 1.813 -1.124 8.633 1.00 67.62 586 THR A CA 1
ATOM 4637 C C . THR A 1 586 ? 0.709 -2.161 8.878 1.00 67.62 586 THR A C 1
ATOM 4639 O O . THR A 1 586 ? -0.347 -1.815 9.398 1.00 67.62 586 THR A O 1
ATOM 4642 N N . THR A 1 587 ? 0.931 -3.431 8.527 1.00 71.44 587 THR A N 1
ATOM 4643 C CA . THR A 1 587 ? -0.015 -4.522 8.813 1.00 71.44 587 THR A CA 1
ATOM 4644 C C . THR A 1 587 ? 0.056 -4.944 10.280 1.00 71.44 587 THR A C 1
ATOM 4646 O O . THR A 1 587 ? -0.980 -5.176 10.895 1.00 71.44 587 THR A O 1
ATOM 4649 N N . SER A 1 588 ? 1.253 -5.007 10.866 1.00 73.75 588 SER A N 1
ATOM 4650 C CA . SER A 1 588 ? 1.414 -5.372 12.281 1.00 73.75 588 SER A CA 1
ATOM 4651 C C . SER A 1 588 ? 0.879 -4.302 13.239 1.00 73.75 588 SER A C 1
ATOM 4653 O O . SER A 1 588 ? 0.260 -4.657 14.239 1.00 73.75 588 SER A O 1
ATOM 4655 N N . ASP A 1 589 ? 1.030 -3.016 12.909 1.00 72.50 589 ASP A N 1
ATOM 4656 C CA . ASP A 1 589 ? 0.431 -1.893 13.642 1.00 72.50 589 ASP A CA 1
ATOM 4657 C C . ASP A 1 589 ? -1.114 -2.008 13.647 1.00 72.50 589 ASP A C 1
ATOM 4659 O O . ASP A 1 589 ? -1.747 -1.821 14.685 1.00 72.50 589 ASP A O 1
ATOM 4663 N N . SER A 1 590 ? -1.726 -2.414 12.522 1.00 72.06 590 SER A N 1
ATOM 4664 C CA . SER A 1 590 ? -3.172 -2.692 12.428 1.00 72.06 590 SER A CA 1
ATOM 4665 C C . SER A 1 590 ? -3.604 -3.908 13.262 1.00 72.06 590 SER A C 1
ATOM 4667 O O . SER A 1 590 ? -4.604 -3.833 13.974 1.00 72.06 590 SER A O 1
ATOM 4669 N N . VAL A 1 591 ? -2.839 -5.008 13.258 1.00 73.31 591 VAL A N 1
ATOM 4670 C CA . VAL A 1 591 ? -3.124 -6.172 14.124 1.00 73.31 591 VAL A CA 1
ATOM 4671 C C . VAL A 1 591 ? -3.036 -5.796 15.608 1.00 73.31 591 VAL A C 1
ATOM 4673 O O . VAL A 1 591 ? -3.871 -6.236 16.395 1.00 73.31 591 VAL A O 1
ATOM 4676 N N . ALA A 1 592 ? -2.066 -4.963 15.998 1.00 79.06 592 ALA A N 1
ATOM 4677 C CA . ALA A 1 592 ? -1.937 -4.485 17.372 1.00 79.06 592 ALA A CA 1
ATOM 4678 C C . ALA A 1 592 ? -3.124 -3.602 17.801 1.00 79.06 592 ALA A C 1
ATOM 4680 O O . ALA A 1 592 ? -3.633 -3.785 18.907 1.00 79.06 592 ALA A O 1
ATOM 4681 N N . ALA A 1 593 ? -3.600 -2.707 16.926 1.00 75.56 593 ALA A N 1
ATOM 4682 C CA . ALA A 1 593 ? -4.805 -1.908 17.168 1.00 75.56 593 ALA A CA 1
ATOM 4683 C C . ALA A 1 593 ? -6.047 -2.798 17.363 1.00 75.56 593 ALA A C 1
ATOM 4685 O O . ALA A 1 593 ? -6.704 -2.717 18.396 1.00 75.56 593 ALA A O 1
ATOM 4686 N N . ASN A 1 594 ? -6.279 -3.755 16.461 1.00 78.50 594 ASN A N 1
ATOM 4687 C CA . ASN A 1 594 ? -7.410 -4.682 16.558 1.00 78.50 594 ASN A CA 1
ATOM 4688 C C . ASN A 1 594 ? -7.403 -5.492 17.878 1.00 78.50 594 ASN A C 1
ATOM 4690 O O . ASN A 1 594 ? -8.447 -5.729 18.486 1.00 78.50 594 ASN A O 1
ATOM 4694 N N . ILE A 1 595 ? -6.229 -5.896 18.380 1.00 86.12 595 ILE A N 1
ATOM 4695 C CA . ILE A 1 595 ? -6.120 -6.601 19.674 1.00 86.12 595 ILE A CA 1
ATOM 4696 C C . ILE A 1 595 ? -6.368 -5.657 20.868 1.00 86.12 595 ILE A C 1
ATOM 4698 O O . ILE A 1 595 ? -6.932 -6.090 21.879 1.00 86.12 595 ILE A O 1
ATOM 4702 N N . GLN A 1 596 ? -6.001 -4.375 20.757 1.00 87.25 596 GLN A N 1
ATOM 4703 C CA . GLN A 1 596 ? -6.359 -3.345 21.737 1.00 87.25 596 GLN A CA 1
ATOM 4704 C C . GLN A 1 596 ? -7.887 -3.202 21.833 1.00 87.25 596 GLN A C 1
ATOM 4706 O O . GLN A 1 596 ? -8.431 -3.284 22.937 1.00 87.25 596 GLN A O 1
ATOM 4711 N N . ASP A 1 597 ? -8.577 -3.103 20.695 1.00 83.19 597 ASP A N 1
ATOM 4712 C CA . ASP A 1 597 ? -10.038 -2.975 20.630 1.00 83.19 597 ASP A CA 1
ATOM 4713 C C . ASP A 1 597 ? -10.750 -4.218 21.186 1.00 83.19 597 ASP A C 1
ATOM 4715 O O . ASP A 1 597 ? -11.694 -4.100 21.971 1.00 83.19 597 ASP A O 1
ATOM 4719 N N . LEU A 1 598 ? -10.239 -5.422 20.897 1.00 87.12 598 LEU A N 1
ATOM 4720 C CA . LEU A 1 598 ? -10.727 -6.671 21.499 1.00 87.12 598 LEU A CA 1
ATOM 4721 C C . LEU A 1 598 ? -10.568 -6.700 23.026 1.00 87.12 598 LEU A C 1
ATOM 4723 O O . LEU A 1 598 ? -11.450 -7.208 23.719 1.00 87.12 598 LEU A O 1
ATOM 4727 N N . SER A 1 599 ? -9.486 -6.141 23.577 1.00 91.69 599 SER A N 1
ATOM 4728 C CA . SER A 1 599 ? -9.329 -6.019 25.032 1.00 91.69 599 SER A CA 1
ATOM 4729 C C . SER A 1 599 ? -10.352 -5.056 25.643 1.00 91.69 599 SER A C 1
ATOM 4731 O O . SER A 1 599 ? -10.878 -5.339 26.722 1.00 91.69 599 SER A O 1
ATOM 4733 N N . GLU A 1 600 ? -10.649 -3.932 24.989 1.00 88.31 600 GLU A N 1
ATOM 4734 C CA . GLU A 1 600 ? -11.662 -2.982 25.468 1.00 88.31 600 GLU A CA 1
ATOM 4735 C C . GLU A 1 600 ? -13.080 -3.568 25.366 1.00 88.31 600 GLU A C 1
ATOM 4737 O O . GLU A 1 600 ? -13.834 -3.548 26.343 1.00 88.31 600 GLU A O 1
ATOM 4742 N N . ALA A 1 601 ? -13.417 -4.214 24.245 1.00 88.19 601 ALA A N 1
ATOM 4743 C CA . ALA A 1 601 ? -14.668 -4.954 24.087 1.00 88.19 601 ALA A CA 1
ATOM 4744 C C . ALA A 1 601 ? -14.813 -6.074 25.138 1.00 88.19 601 ALA A C 1
ATOM 4746 O O . ALA A 1 601 ? -15.892 -6.257 25.705 1.00 88.19 601 ALA A O 1
ATOM 4747 N N . ALA A 1 602 ? -13.724 -6.768 25.490 1.00 91.81 602 ALA A N 1
ATOM 4748 C CA . ALA A 1 602 ? -13.721 -7.766 26.560 1.00 91.81 602 ALA A CA 1
ATOM 4749 C C . ALA A 1 602 ? -13.983 -7.155 27.951 1.00 91.81 602 ALA A C 1
ATOM 4751 O O . ALA A 1 602 ? -14.670 -7.776 28.765 1.00 91.81 602 ALA A O 1
ATOM 4752 N N . ARG A 1 603 ? -13.518 -5.927 28.242 1.00 90.50 603 ARG A N 1
ATOM 4753 C CA . ARG A 1 603 ? -13.869 -5.227 29.498 1.00 90.50 603 ARG A CA 1
ATOM 4754 C C . ARG A 1 603 ? -15.366 -4.920 29.566 1.00 90.50 603 ARG A C 1
ATOM 4756 O O . ARG A 1 603 ? -15.978 -5.081 30.626 1.00 90.50 603 ARG A O 1
ATOM 4763 N N . ILE A 1 604 ? -15.962 -4.516 28.444 1.00 88.44 604 ILE A N 1
ATOM 4764 C CA . ILE A 1 604 ? -17.405 -4.255 28.330 1.00 88.44 604 ILE A CA 1
ATOM 4765 C C . ILE A 1 604 ? -18.195 -5.563 28.507 1.00 88.44 604 ILE A C 1
ATOM 4767 O O . ILE A 1 604 ? -19.111 -5.616 29.329 1.00 88.44 604 ILE A O 1
ATOM 4771 N N . ALA A 1 605 ? -17.798 -6.642 27.826 1.00 91.56 605 ALA A N 1
ATOM 4772 C CA . ALA A 1 605 ? -18.414 -7.963 27.960 1.00 91.56 605 ALA A CA 1
ATOM 4773 C C . ALA A 1 605 ? -18.358 -8.489 29.409 1.00 91.56 605 ALA A C 1
ATOM 4775 O O . ALA A 1 605 ? -19.383 -8.894 29.961 1.00 91.56 605 ALA A O 1
ATOM 4776 N N . TYR A 1 606 ? -17.201 -8.388 30.075 1.00 92.69 606 TYR A N 1
ATOM 4777 C CA . TYR A 1 606 ? -17.057 -8.745 31.492 1.00 92.69 606 TYR A CA 1
ATOM 4778 C C . TYR A 1 606 ? -17.975 -7.907 32.395 1.00 92.69 606 TYR A C 1
ATOM 4780 O O . TYR A 1 606 ? -18.626 -8.441 33.297 1.00 92.69 606 TYR A O 1
ATOM 4788 N N . SER A 1 607 ? -18.070 -6.600 32.144 1.00 90.50 607 SER A N 1
ATOM 4789 C CA . SER A 1 607 ? -18.930 -5.695 32.918 1.00 90.50 607 SER A CA 1
ATOM 4790 C C . SER A 1 607 ? -20.415 -6.043 32.767 1.00 90.50 607 SER A C 1
ATOM 4792 O O . SER A 1 607 ? -21.155 -6.005 33.750 1.00 90.50 607 SER A O 1
ATOM 4794 N N . ASN A 1 608 ? -20.844 -6.463 31.576 1.00 88.19 608 ASN A N 1
ATOM 4795 C CA . ASN A 1 608 ? -22.221 -6.883 31.317 1.00 88.19 608 ASN A CA 1
ATOM 4796 C C . ASN A 1 608 ? -22.559 -8.233 31.979 1.00 88.19 608 ASN A C 1
ATOM 4798 O O . ASN A 1 608 ? -23.608 -8.358 32.611 1.00 88.19 608 ASN A O 1
ATOM 4802 N N . THR A 1 609 ? -21.673 -9.230 31.879 1.00 87.12 609 THR A N 1
ATOM 4803 C CA . THR A 1 609 ? -21.938 -10.598 32.368 1.00 87.12 609 THR A CA 1
ATOM 4804 C C . THR A 1 609 ? -21.660 -10.760 33.868 1.00 87.12 609 THR A C 1
ATOM 4806 O O . THR A 1 609 ? -22.446 -11.374 34.593 1.00 87.12 609 THR A O 1
ATOM 4809 N N . ASN A 1 610 ? -20.564 -10.184 34.369 1.00 87.81 610 ASN A N 1
ATOM 4810 C CA . ASN A 1 610 ? -20.074 -10.378 35.738 1.00 87.81 610 ASN A CA 1
ATOM 4811 C C . ASN A 1 610 ? -20.171 -9.114 36.609 1.00 87.81 610 ASN A C 1
ATOM 4813 O O . ASN A 1 610 ? -20.121 -9.226 37.839 1.00 87.81 610 ASN A O 1
ATOM 4817 N N . GLY A 1 611 ? -20.365 -7.928 36.021 1.00 84.19 611 GLY A N 1
ATOM 4818 C CA . GLY A 1 611 ? -20.339 -6.648 36.738 1.00 84.19 611 GLY A CA 1
ATOM 4819 C C . GLY A 1 611 ? -21.344 -6.546 37.889 1.00 84.19 611 GLY A C 1
ATOM 4820 O O . GLY A 1 611 ? -21.007 -6.021 38.944 1.00 84.19 611 GLY A O 1
ATOM 4821 N N . ALA A 1 612 ? -22.540 -7.129 37.762 1.00 85.12 612 ALA A N 1
ATOM 4822 C CA . ALA A 1 612 ? -23.538 -7.135 38.840 1.00 85.12 612 ALA A CA 1
ATOM 4823 C C . ALA A 1 612 ? -23.131 -7.980 40.067 1.00 85.12 612 ALA A C 1
ATOM 4825 O O . ALA A 1 612 ? -23.600 -7.722 41.178 1.00 85.12 612 ALA A O 1
ATOM 4826 N N . VAL A 1 613 ? -22.273 -8.990 39.881 1.00 84.75 613 VAL A N 1
ATOM 4827 C CA . VAL A 1 613 ? -21.697 -9.794 40.972 1.00 84.75 613 VAL A CA 1
ATOM 4828 C C . VAL A 1 613 ? -20.473 -9.085 41.544 1.00 84.75 613 VAL A C 1
ATOM 4830 O O . VAL A 1 613 ? -20.378 -8.928 42.758 1.00 84.75 613 VAL A O 1
ATOM 4833 N N . ALA A 1 614 ? -19.593 -8.585 40.672 1.00 85.19 614 ALA A N 1
ATOM 4834 C CA . ALA A 1 614 ? -18.410 -7.815 41.044 1.00 85.19 614 ALA A CA 1
ATOM 4835 C C . ALA A 1 614 ? -18.761 -6.561 41.867 1.00 85.19 614 ALA A C 1
ATOM 4837 O O . ALA A 1 614 ? -18.181 -6.347 42.925 1.00 85.19 614 ALA A O 1
ATOM 4838 N N . PHE A 1 615 ? -19.778 -5.793 41.463 1.00 86.19 615 PHE A N 1
ATOM 4839 C CA . PHE A 1 615 ? -20.234 -4.597 42.179 1.00 86.19 615 PHE A CA 1
ATOM 4840 C C . PHE A 1 615 ? -20.718 -4.898 43.607 1.00 86.19 615 PHE A C 1
ATOM 4842 O O . PHE A 1 615 ? -20.501 -4.102 44.514 1.00 86.19 615 PHE A O 1
ATOM 4849 N N . ARG A 1 616 ? -21.330 -6.069 43.841 1.00 86.69 616 ARG A N 1
ATOM 4850 C CA . ARG A 1 616 ? -21.759 -6.506 45.185 1.00 86.69 616 ARG A CA 1
ATOM 4851 C C . ARG A 1 616 ? -20.602 -6.946 46.086 1.00 86.69 616 ARG A C 1
ATOM 4853 O O . ARG A 1 616 ? -20.821 -7.090 47.285 1.00 86.69 616 ARG A O 1
ATOM 4860 N N . ALA A 1 617 ? -19.420 -7.204 45.527 1.00 84.62 617 ALA A N 1
ATOM 4861 C CA . ALA A 1 617 ? -18.230 -7.577 46.289 1.00 84.62 617 ALA A CA 1
ATOM 4862 C C . ALA A 1 617 ? -17.448 -6.359 46.819 1.00 84.62 617 ALA A C 1
ATOM 4864 O O . ALA A 1 617 ? -16.651 -6.520 47.739 1.00 84.62 617 ALA A O 1
ATOM 4865 N N . ILE A 1 618 ? -17.694 -5.162 46.268 1.00 89.44 618 ILE A N 1
ATOM 4866 C CA . ILE A 1 618 ? -16.996 -3.916 46.613 1.00 89.44 618 ILE A CA 1
ATOM 4867 C C . ILE A 1 618 ? -17.452 -3.413 47.996 1.00 89.44 618 ILE A C 1
ATOM 4869 O O . ILE A 1 618 ? -18.643 -3.146 48.176 1.00 89.44 618 ILE A O 1
ATOM 4873 N N . PRO A 1 619 ? -16.541 -3.217 48.969 1.00 88.62 619 PRO A N 1
ATOM 4874 C CA . PRO A 1 619 ? -16.887 -2.605 50.251 1.00 88.62 619 PRO A CA 1
ATOM 4875 C C . PRO A 1 619 ? -17.200 -1.109 50.132 1.00 88.62 619 PRO A C 1
ATOM 4877 O O . PRO A 1 619 ? -16.568 -0.377 49.367 1.00 88.62 619 PRO A O 1
ATOM 4880 N N . GLU A 1 620 ? -18.135 -0.622 50.951 1.00 84.69 620 GLU A N 1
ATOM 4881 C CA . GLU A 1 620 ? -18.469 0.804 51.012 1.00 84.69 620 GLU A CA 1
ATOM 4882 C C . GLU A 1 620 ? -17.242 1.655 51.390 1.00 84.69 620 GLU A C 1
ATOM 4884 O O . GLU A 1 620 ? -16.618 1.457 52.433 1.00 84.69 620 GLU A O 1
ATOM 4889 N N . GLY A 1 621 ? -16.911 2.633 50.541 1.00 82.12 621 GLY A N 1
ATOM 4890 C CA . GLY A 1 621 ? -15.818 3.584 50.772 1.00 82.12 621 GLY A CA 1
ATOM 4891 C C . GLY A 1 621 ? -14.423 3.132 50.320 1.00 82.12 621 GLY A C 1
ATOM 4892 O O . GLY A 1 621 ? -13.485 3.922 50.438 1.00 82.12 621 GLY A O 1
ATOM 4893 N N . ASP A 1 622 ? -14.257 1.925 49.767 1.00 87.25 622 ASP A N 1
ATOM 4894 C CA . ASP A 1 622 ? -12.957 1.469 49.260 1.00 87.25 622 ASP A CA 1
ATOM 4895 C C . ASP A 1 622 ? -12.684 1.972 47.828 1.00 87.25 622 ASP A C 1
ATOM 4897 O O . ASP A 1 622 ? -13.083 1.377 46.823 1.00 87.25 622 ASP A O 1
ATOM 4901 N N . ALA A 1 623 ? -11.960 3.089 47.733 1.00 87.62 623 ALA A N 1
ATOM 4902 C CA . ALA A 1 623 ? -11.569 3.685 46.457 1.00 87.62 623 ALA A CA 1
ATOM 4903 C C . ALA A 1 623 ? -10.637 2.789 45.612 1.00 87.62 623 ALA A C 1
ATOM 4905 O O . ALA A 1 623 ? -10.619 2.925 44.386 1.00 87.62 623 ALA A O 1
ATOM 4906 N N . ALA A 1 624 ? -9.879 1.871 46.225 1.00 87.06 624 ALA A N 1
ATOM 4907 C CA . ALA A 1 624 ? -9.026 0.944 45.487 1.00 87.06 624 ALA A CA 1
ATOM 4908 C C . ALA A 1 624 ? -9.870 -0.156 44.829 1.00 87.06 624 ALA A C 1
ATOM 4910 O O . ALA A 1 624 ? -9.693 -0.415 43.641 1.00 87.06 624 ALA A O 1
ATOM 4911 N N . ALA A 1 625 ? -10.841 -0.732 45.545 1.00 87.69 625 ALA A N 1
ATOM 4912 C CA . ALA A 1 625 ? -11.769 -1.718 44.982 1.00 87.69 625 ALA A CA 1
ATOM 4913 C C . ALA A 1 625 ? -12.606 -1.132 43.828 1.00 87.69 625 ALA A C 1
ATOM 4915 O O . ALA A 1 625 ? -12.737 -1.761 42.777 1.00 87.69 625 ALA A O 1
ATOM 4916 N N . VAL A 1 626 ? -13.085 0.112 43.965 1.00 89.31 626 VAL A N 1
ATOM 4917 C CA . VAL A 1 626 ? -13.762 0.840 42.872 1.00 89.31 626 VAL A CA 1
ATOM 4918 C C . VAL A 1 626 ? -12.830 1.050 41.670 1.00 89.31 626 VAL A C 1
ATOM 4920 O O . VAL A 1 626 ? -13.259 0.893 40.530 1.00 89.31 626 VAL A O 1
ATOM 4923 N N . SER A 1 627 ? -11.549 1.356 41.904 1.00 88.62 627 SER A N 1
ATOM 4924 C CA . SER A 1 627 ? -10.544 1.512 40.842 1.00 88.62 627 SER A CA 1
ATOM 4925 C C . SER A 1 627 ? -10.199 0.190 40.138 1.00 88.62 627 SER A C 1
ATOM 4927 O O . SER A 1 627 ? -9.868 0.194 38.951 1.00 88.62 627 SER A O 1
ATOM 4929 N N . VAL A 1 628 ? -10.257 -0.948 40.839 1.00 89.62 628 VAL A N 1
ATOM 4930 C CA . VAL A 1 628 ? -10.128 -2.286 40.230 1.00 89.62 628 VAL A CA 1
ATOM 4931 C C . VAL A 1 628 ? -11.372 -2.614 39.401 1.00 89.62 628 VAL A C 1
ATOM 4933 O O . VAL A 1 628 ? -11.239 -3.086 38.279 1.00 89.62 628 VAL A O 1
ATOM 4936 N N . PHE A 1 629 ? -12.572 -2.297 39.893 1.00 89.19 629 PHE A N 1
ATOM 4937 C CA . PHE A 1 629 ? -13.818 -2.506 39.151 1.00 89.19 629 PHE A CA 1
ATOM 4938 C C . PHE A 1 629 ? -13.899 -1.682 37.857 1.00 89.19 629 PHE A C 1
ATOM 4940 O O . PHE A 1 629 ? -14.283 -2.216 36.820 1.00 89.19 629 PHE A O 1
ATOM 4947 N N . SER A 1 630 ? -13.520 -0.400 37.893 1.00 87.94 630 SER A N 1
ATOM 4948 C CA . SER A 1 630 ? -13.589 0.481 36.717 1.00 87.94 630 SER A CA 1
ATOM 4949 C C . SER A 1 630 ? -12.522 0.197 35.657 1.00 87.94 630 SER A C 1
ATOM 4951 O O . SER A 1 630 ? -12.713 0.544 34.494 1.00 87.94 630 SER A O 1
ATOM 4953 N N . ASN A 1 631 ? -11.400 -0.420 36.037 1.00 89.12 631 ASN A N 1
ATOM 4954 C CA . ASN A 1 631 ? -10.338 -0.824 35.119 1.00 89.12 631 ASN A CA 1
ATOM 4955 C C . ASN A 1 631 ? -9.718 -2.159 35.589 1.00 89.12 631 ASN A C 1
ATOM 4957 O O . ASN A 1 631 ? -8.719 -2.143 36.324 1.00 89.12 631 ASN A O 1
ATOM 4961 N N . PRO A 1 632 ? -10.316 -3.305 35.204 1.00 89.69 632 PRO A N 1
ATOM 4962 C CA . PRO A 1 632 ? -9.998 -4.616 35.775 1.00 89.69 632 PRO A CA 1
ATOM 4963 C C . PRO A 1 632 ? -8.693 -5.238 35.260 1.00 89.69 632 PRO A C 1
ATOM 4965 O O . PRO A 1 632 ? -8.131 -6.105 35.926 1.00 89.69 632 PRO A O 1
ATOM 4968 N N . TRP A 1 633 ? -8.174 -4.804 34.112 1.00 94.00 633 TRP A N 1
ATOM 4969 C CA . TRP A 1 633 ? -6.875 -5.228 33.580 1.00 94.00 633 TRP A CA 1
ATOM 4970 C C . TRP A 1 633 ? -6.323 -4.201 32.604 1.00 94.00 633 TRP A C 1
ATOM 4972 O O . TRP A 1 633 ? -7.083 -3.455 32.000 1.00 94.00 633 TRP A O 1
ATOM 4982 N N . GLN A 1 634 ? -5.013 -4.207 32.382 1.00 91.62 634 GLN A N 1
ATOM 4983 C CA . GLN A 1 634 ? -4.355 -3.470 31.308 1.00 91.62 634 GLN A CA 1
ATOM 4984 C C . GLN A 1 634 ? -3.778 -4.479 30.313 1.00 91.62 634 GLN A C 1
ATOM 4986 O O . GLN A 1 634 ? -3.059 -5.387 30.722 1.00 91.62 634 GLN A O 1
ATOM 4991 N N . LEU A 1 635 ? -4.079 -4.318 29.022 1.00 92.38 635 LEU A N 1
ATOM 4992 C CA . LEU A 1 635 ? -3.463 -5.131 27.975 1.00 92.38 635 LEU A CA 1
ATOM 4993 C C . LEU A 1 635 ? -1.956 -4.841 27.918 1.00 92.38 635 LEU A C 1
ATOM 4995 O O . LEU A 1 635 ? -1.546 -3.694 27.727 1.00 92.38 635 LEU A O 1
ATOM 4999 N N . VAL A 1 636 ? -1.134 -5.877 28.081 1.00 93.62 636 VAL A N 1
ATOM 5000 C CA . VAL A 1 636 ? 0.327 -5.769 27.971 1.00 93.62 636 VAL A CA 1
ATOM 5001 C C . VAL A 1 636 ? 0.783 -6.133 26.562 1.00 93.62 636 VAL A C 1
ATOM 5003 O O . VAL A 1 636 ? 0.549 -7.244 26.092 1.00 93.62 636 VAL A O 1
ATOM 5006 N N . SER A 1 637 ? 1.476 -5.198 25.913 1.00 90.75 637 SER A N 1
ATOM 5007 C CA . SER A 1 637 ? 2.117 -5.381 24.607 1.00 90.75 637 SER A CA 1
ATOM 5008 C C . SER A 1 637 ? 3.520 -5.971 24.770 1.00 90.75 637 SER A C 1
ATOM 5010 O O . SER A 1 637 ? 4.427 -5.303 25.270 1.00 90.75 637 SER A O 1
ATOM 5012 N N . ILE A 1 638 ? 3.700 -7.219 24.339 1.00 89.81 638 ILE A N 1
ATOM 5013 C CA . ILE A 1 638 ? 4.988 -7.917 24.256 1.00 89.81 638 ILE A CA 1
ATOM 5014 C C . ILE A 1 638 ? 5.438 -7.884 22.792 1.00 89.81 638 ILE A C 1
ATOM 5016 O O . ILE A 1 638 ? 5.134 -8.763 21.988 1.00 89.81 638 ILE A O 1
ATOM 5020 N N . ASN A 1 639 ? 6.146 -6.824 22.424 1.00 86.00 639 ASN A N 1
ATOM 5021 C CA . ASN A 1 639 ? 6.670 -6.659 21.074 1.00 86.00 639 ASN A CA 1
ATOM 5022 C C . ASN A 1 639 ? 8.056 -7.312 20.959 1.00 86.00 639 ASN A C 1
ATOM 5024 O O . ASN A 1 639 ? 8.998 -6.881 21.625 1.00 86.00 639 ASN A O 1
ATOM 5028 N N . LEU A 1 640 ? 8.176 -8.337 20.111 1.00 83.81 640 LEU A N 1
ATOM 5029 C CA . LEU A 1 640 ? 9.411 -9.103 19.908 1.00 83.81 640 LEU A CA 1
ATOM 5030 C C . LEU A 1 640 ? 10.550 -8.250 19.328 1.00 83.81 640 LEU A C 1
ATOM 5032 O O . LEU A 1 640 ? 11.710 -8.482 19.661 1.00 83.81 640 LEU A O 1
ATOM 5036 N N . GLN A 1 641 ? 10.235 -7.264 18.480 1.00 81.75 641 GLN A N 1
ATOM 5037 C CA . GLN A 1 641 ? 11.230 -6.361 17.900 1.00 81.75 641 GLN A CA 1
ATOM 5038 C C . GLN A 1 641 ? 10.645 -4.961 17.646 1.00 81.75 641 GLN A C 1
ATOM 5040 O O . GLN A 1 641 ? 10.132 -4.700 16.556 1.00 81.75 641 GLN A O 1
ATOM 5045 N N . PRO A 1 642 ? 10.790 -4.026 18.603 1.00 78.94 642 PRO A N 1
ATOM 5046 C CA . PRO A 1 642 ? 10.329 -2.654 18.431 1.00 78.94 642 PRO A CA 1
ATOM 5047 C C . PRO A 1 642 ? 11.037 -1.897 17.297 1.00 78.94 642 PRO A C 1
ATOM 5049 O O . PRO A 1 642 ? 12.263 -1.999 17.140 1.00 78.94 642 PRO A O 1
ATOM 5052 N N . THR A 1 643 ? 10.290 -1.082 16.539 1.00 70.31 643 THR A N 1
ATOM 5053 C CA . THR A 1 643 ? 10.827 -0.261 15.437 1.00 70.31 643 THR A CA 1
ATOM 5054 C C . THR A 1 643 ? 10.580 1.238 15.646 1.00 70.31 643 THR A C 1
ATOM 5056 O O . THR A 1 643 ? 9.597 1.836 15.218 1.00 70.31 643 THR A O 1
ATOM 5059 N N . THR A 1 644 ? 11.547 1.918 16.263 1.00 66.00 644 THR A N 1
ATOM 5060 C CA . THR A 1 644 ? 11.486 3.366 16.570 1.00 66.00 644 THR A CA 1
ATOM 5061 C C . THR A 1 644 ? 11.557 4.292 15.345 1.00 66.00 644 THR A C 1
ATOM 5063 O O . THR A 1 644 ? 11.686 5.505 15.494 1.00 66.00 644 THR A O 1
ATOM 5066 N N . GLN A 1 645 ? 11.532 3.747 14.128 1.00 55.84 645 GLN A N 1
ATOM 5067 C CA . GLN A 1 645 ? 11.632 4.523 12.896 1.00 55.84 645 GLN A CA 1
ATOM 5068 C C . GLN A 1 645 ? 10.259 5.088 12.505 1.00 55.84 645 GLN A C 1
ATOM 5070 O O . GLN A 1 645 ? 9.256 4.372 12.531 1.00 55.84 645 GLN A O 1
ATOM 5075 N N . GLY A 1 646 ? 10.224 6.364 12.108 1.00 54.50 646 GLY A N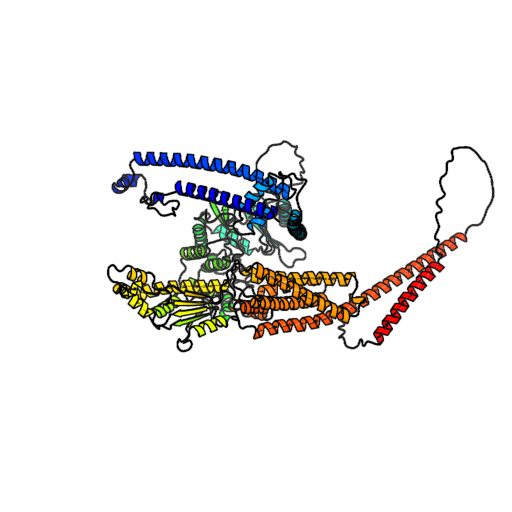 1
ATOM 5076 C CA . GLY A 1 646 ? 9.063 6.969 11.444 1.00 5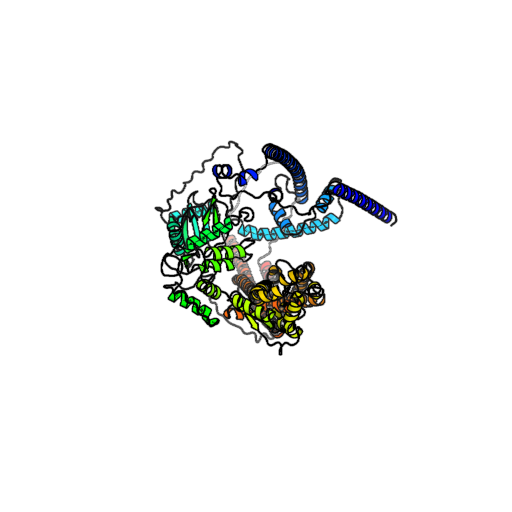4.50 646 GLY A CA 1
ATOM 5077 C C . GLY A 1 646 ? 8.874 6.449 10.011 1.00 54.50 646 GLY A C 1
ATOM 5078 O O . GLY A 1 646 ? 9.699 5.676 9.530 1.00 54.50 646 GLY A O 1
ATOM 5079 N N . SER A 1 647 ? 7.782 6.868 9.348 1.00 48.25 647 SER A N 1
ATOM 5080 C CA . SER A 1 647 ? 7.397 6.557 7.945 1.00 48.25 647 SER A CA 1
ATOM 5081 C C . SER A 1 647 ? 8.002 5.261 7.365 1.00 48.25 647 SER A C 1
ATOM 5083 O O . SER A 1 647 ? 8.703 5.241 6.352 1.00 48.25 647 SER A O 1
ATOM 5085 N N . ARG A 1 648 ? 7.700 4.139 8.029 1.00 56.34 648 ARG A N 1
ATOM 5086 C CA . ARG A 1 648 ? 8.381 2.834 7.891 1.00 56.34 648 ARG A CA 1
ATOM 5087 C C . ARG A 1 648 ? 8.331 2.248 6.471 1.00 56.34 648 ARG A C 1
ATOM 5089 O O . ARG A 1 648 ? 9.190 1.457 6.085 1.00 56.34 648 ARG A O 1
ATOM 5096 N N . LEU A 1 649 ? 7.369 2.697 5.664 1.00 51.44 649 LEU A N 1
ATOM 5097 C CA . LEU A 1 649 ? 7.242 2.390 4.238 1.00 51.44 649 LEU A CA 1
ATOM 5098 C C . LEU A 1 649 ? 8.472 2.834 3.416 1.00 51.44 649 LEU A C 1
ATOM 5100 O O . LEU A 1 649 ? 8.839 2.159 2.452 1.00 51.44 649 LEU A O 1
ATOM 5104 N N . ILE A 1 650 ? 9.133 3.935 3.801 1.00 55.56 650 ILE A N 1
ATOM 5105 C CA . ILE A 1 650 ? 10.263 4.518 3.059 1.00 55.56 650 ILE A CA 1
ATOM 5106 C C . ILE A 1 650 ? 11.473 3.580 3.082 1.00 55.56 650 ILE A C 1
ATOM 5108 O O . ILE A 1 650 ? 12.039 3.288 2.030 1.00 55.56 650 ILE A O 1
ATOM 5112 N N . TYR A 1 651 ? 11.853 3.048 4.245 1.00 60.25 651 TYR A N 1
ATOM 5113 C CA . TYR A 1 651 ? 13.009 2.150 4.343 1.00 60.25 651 TYR A CA 1
ATOM 5114 C C . TYR A 1 651 ? 12.808 0.839 3.578 1.00 60.25 651 TYR A C 1
ATOM 5116 O O . TYR A 1 651 ? 13.750 0.339 2.967 1.00 60.25 651 TYR A O 1
ATOM 5124 N N . ASN A 1 652 ? 11.579 0.322 3.540 1.00 62.94 652 ASN A N 1
ATOM 5125 C CA . ASN A 1 652 ? 11.271 -0.932 2.854 1.00 62.94 652 ASN A CA 1
ATOM 5126 C C . ASN A 1 652 ? 11.232 -0.769 1.325 1.00 62.94 652 ASN A C 1
ATOM 5128 O O . ASN A 1 652 ? 11.666 -1.663 0.605 1.00 62.94 652 ASN A O 1
ATOM 5132 N N . THR A 1 653 ? 10.750 0.370 0.815 1.00 70.12 653 THR A N 1
ATOM 5133 C CA . THR A 1 653 ? 10.529 0.579 -0.629 1.00 70.12 653 THR A CA 1
ATOM 5134 C C . THR A 1 653 ? 11.602 1.449 -1.290 1.00 70.12 653 THR A C 1
ATOM 5136 O O . THR A 1 653 ? 12.217 1.036 -2.274 1.00 70.12 653 THR A O 1
ATOM 5139 N N . LEU A 1 654 ? 11.890 2.635 -0.745 1.00 75.12 654 LEU A N 1
ATOM 5140 C CA . LEU A 1 654 ? 12.782 3.622 -1.360 1.00 75.12 654 LEU A CA 1
ATOM 5141 C C . LEU A 1 654 ? 14.242 3.156 -1.361 1.00 75.12 654 LEU A C 1
ATOM 5143 O O . LEU A 1 654 ? 14.939 3.358 -2.353 1.00 75.12 654 LEU A O 1
ATOM 5147 N N . VAL A 1 655 ? 14.702 2.473 -0.308 1.00 80.44 655 VAL A N 1
ATOM 5148 C CA . VAL A 1 655 ? 16.065 1.905 -0.262 1.00 80.44 655 VAL A CA 1
ATOM 5149 C C . VAL A 1 655 ? 16.267 0.868 -1.369 1.00 80.44 655 VAL A C 1
ATOM 5151 O O . VAL A 1 655 ? 17.284 0.900 -2.061 1.00 80.44 655 VAL A O 1
ATOM 5154 N N . ILE A 1 656 ? 15.284 -0.012 -1.581 1.00 84.25 656 ILE A N 1
ATOM 5155 C CA . ILE A 1 656 ? 15.313 -1.010 -2.656 1.00 84.25 656 ILE A CA 1
ATOM 5156 C C . ILE A 1 656 ? 15.352 -0.322 -4.027 1.00 84.25 656 ILE A C 1
ATOM 5158 O O . ILE A 1 656 ? 16.187 -0.673 -4.860 1.00 84.25 656 ILE A O 1
ATOM 5162 N N . ILE A 1 657 ? 14.512 0.695 -4.245 1.00 86.25 657 ILE A N 1
ATOM 5163 C CA . ILE A 1 657 ? 14.498 1.487 -5.485 1.00 86.25 657 ILE A CA 1
ATOM 5164 C C . ILE A 1 657 ? 15.860 2.139 -5.739 1.00 86.25 657 ILE A C 1
ATOM 5166 O O . ILE A 1 657 ? 16.382 2.043 -6.850 1.00 86.25 657 ILE A O 1
ATOM 5170 N N . LEU A 1 658 ? 16.463 2.766 -4.723 1.00 85.19 658 LEU A N 1
ATOM 5171 C CA . LEU A 1 658 ? 17.776 3.399 -4.847 1.00 85.19 658 LEU A CA 1
ATOM 5172 C C . LEU A 1 658 ? 18.866 2.392 -5.228 1.00 85.19 658 LEU A C 1
ATOM 5174 O O . LEU A 1 658 ? 19.652 2.691 -6.124 1.00 85.19 658 LEU A O 1
ATOM 5178 N N . VAL A 1 659 ? 18.887 1.200 -4.618 1.00 89.19 659 VAL A N 1
ATOM 5179 C CA . VAL A 1 659 ? 19.831 0.133 -4.997 1.00 89.19 659 VAL A CA 1
ATOM 5180 C C . VAL A 1 659 ? 19.619 -0.279 -6.458 1.00 89.19 659 VAL A C 1
ATOM 5182 O O . VAL A 1 659 ? 20.571 -0.277 -7.234 1.00 89.19 659 VAL A O 1
ATOM 5185 N N . LEU A 1 660 ? 18.380 -0.552 -6.880 1.00 90.56 660 LEU A N 1
ATOM 5186 C CA . LEU A 1 660 ? 18.084 -0.948 -8.265 1.00 90.56 660 LEU A CA 1
ATOM 5187 C C . LEU A 1 660 ? 18.492 0.129 -9.290 1.00 90.56 660 LEU A C 1
ATOM 5189 O O . LEU A 1 660 ? 19.108 -0.183 -10.311 1.00 90.56 660 LEU A O 1
ATOM 5193 N N . LEU A 1 661 ? 18.192 1.402 -9.019 1.00 89.31 661 LEU A N 1
ATOM 5194 C CA . LEU A 1 661 ? 18.568 2.514 -9.897 1.00 89.31 661 LEU A CA 1
ATOM 5195 C C . LEU A 1 661 ? 20.087 2.722 -9.948 1.00 89.31 661 LEU A C 1
ATOM 5197 O O . LEU A 1 661 ? 20.637 2.961 -11.026 1.00 89.31 661 LEU A O 1
ATOM 5201 N N . GLN A 1 662 ? 20.770 2.604 -8.807 1.00 89.69 662 GLN A N 1
ATOM 5202 C CA . GLN A 1 662 ? 22.222 2.730 -8.705 1.00 89.69 662 GLN A CA 1
ATOM 5203 C C . GLN A 1 662 ? 22.939 1.724 -9.621 1.00 89.69 662 GLN A C 1
ATOM 5205 O O . GLN A 1 662 ? 23.774 2.125 -10.441 1.00 89.69 662 GLN A O 1
ATOM 5210 N N . GLU A 1 663 ? 22.563 0.443 -9.550 1.00 91.31 663 GLU A N 1
ATOM 5211 C CA . GLU A 1 663 ? 23.158 -0.602 -10.391 1.00 91.31 663 GLU A CA 1
ATOM 5212 C C . GLU A 1 663 ? 22.914 -0.350 -11.887 1.00 91.31 663 GLU A C 1
ATOM 5214 O O . GLU A 1 663 ? 23.825 -0.510 -12.708 1.00 91.31 663 GLU A O 1
ATOM 5219 N N . PHE A 1 664 ? 21.712 0.110 -12.258 1.00 89.00 664 PHE A N 1
ATOM 5220 C CA . PHE A 1 664 ? 21.383 0.437 -13.645 1.00 89.00 664 PHE A CA 1
ATOM 5221 C C . PHE A 1 664 ? 22.235 1.589 -14.207 1.00 89.00 664 PHE A C 1
ATOM 5223 O O . PHE A 1 664 ? 22.829 1.448 -15.282 1.00 89.00 664 PHE A O 1
ATOM 5230 N N . PHE A 1 665 ? 22.335 2.721 -13.500 1.00 89.62 665 PHE A N 1
ATOM 5231 C CA . PHE A 1 665 ? 23.079 3.889 -13.993 1.00 89.62 665 PHE A CA 1
ATOM 5232 C C . PHE A 1 665 ? 24.587 3.620 -14.107 1.00 89.62 665 PHE A C 1
ATOM 5234 O O . PHE A 1 665 ? 25.228 4.046 -15.079 1.00 89.62 665 PHE A O 1
ATOM 5241 N N . TYR A 1 666 ? 25.163 2.868 -13.165 1.00 91.56 666 TYR A N 1
ATOM 5242 C CA . TYR A 1 666 ? 26.570 2.482 -13.239 1.00 91.56 666 TYR A CA 1
ATOM 5243 C C . TYR A 1 666 ? 26.837 1.509 -14.395 1.00 91.56 666 TYR A C 1
ATOM 5245 O O . TYR A 1 666 ? 27.752 1.729 -15.196 1.00 91.56 666 TYR A O 1
ATOM 5253 N N . LEU A 1 667 ? 25.990 0.488 -14.565 1.00 90.25 667 LEU A N 1
ATOM 5254 C CA . LEU A 1 667 ? 26.070 -0.432 -15.699 1.00 90.25 667 LEU A CA 1
ATOM 5255 C C . LEU A 1 667 ? 25.942 0.302 -17.046 1.00 90.25 667 LEU A C 1
ATOM 5257 O O . LEU A 1 667 ? 26.694 0.005 -17.979 1.00 90.25 667 LEU A O 1
ATOM 5261 N N . GLY A 1 668 ? 25.022 1.266 -17.150 1.00 88.19 668 GLY A N 1
ATOM 5262 C CA . GLY A 1 668 ? 24.858 2.124 -18.326 1.00 88.19 668 GLY A CA 1
ATOM 5263 C C . GLY A 1 668 ? 26.138 2.893 -18.663 1.00 88.19 668 GLY A C 1
ATOM 5264 O O . GLY A 1 668 ? 26.585 2.874 -19.811 1.00 88.19 668 GLY A O 1
ATOM 5265 N N . THR A 1 669 ? 26.788 3.469 -17.649 1.00 89.62 669 THR A N 1
ATOM 5266 C CA . THR A 1 669 ? 28.074 4.175 -17.785 1.00 89.62 669 THR A CA 1
ATOM 5267 C C . THR A 1 669 ? 29.179 3.247 -18.301 1.00 89.62 669 THR A C 1
ATOM 5269 O O . THR A 1 669 ? 29.857 3.565 -19.281 1.00 89.62 669 THR A O 1
ATOM 5272 N N . ILE A 1 670 ? 29.327 2.057 -17.706 1.00 89.50 670 ILE A N 1
ATOM 5273 C CA . ILE A 1 670 ? 30.307 1.052 -18.148 1.00 89.50 670 ILE A CA 1
ATOM 5274 C C . ILE A 1 670 ? 30.022 0.597 -19.588 1.00 89.50 670 ILE A C 1
ATOM 5276 O O . ILE A 1 670 ? 30.944 0.502 -20.398 1.00 89.50 670 ILE A O 1
ATOM 5280 N N . ASN A 1 671 ? 28.762 0.348 -19.951 1.00 88.81 671 ASN A N 1
ATOM 5281 C CA . ASN A 1 671 ? 28.395 -0.041 -21.316 1.00 88.81 671 ASN A CA 1
ATOM 5282 C C . ASN A 1 671 ? 28.698 1.074 -22.338 1.00 88.81 671 ASN A C 1
ATOM 5284 O O . ASN A 1 671 ? 29.235 0.777 -23.407 1.00 88.81 671 ASN A O 1
ATOM 5288 N N . GLY A 1 672 ? 28.435 2.340 -21.995 1.00 87.44 672 GLY A N 1
ATOM 5289 C CA . GLY A 1 672 ? 28.762 3.501 -22.829 1.00 87.44 672 GLY A CA 1
ATOM 5290 C C . GLY A 1 672 ? 30.262 3.632 -23.106 1.00 87.44 672 GLY A C 1
ATOM 5291 O O . GLY A 1 672 ? 30.668 3.741 -24.264 1.00 87.44 672 GLY A O 1
ATOM 5292 N N . LEU A 1 673 ? 31.102 3.512 -22.071 1.00 88.62 673 LEU A N 1
ATOM 5293 C CA . LEU A 1 673 ? 32.565 3.519 -22.218 1.00 88.62 673 LEU A CA 1
ATOM 5294 C C . LEU A 1 673 ? 33.055 2.369 -23.117 1.00 88.62 673 LEU A C 1
ATOM 5296 O O . LEU A 1 673 ? 33.894 2.570 -23.997 1.00 88.62 673 LEU A O 1
ATOM 5300 N N . TYR A 1 674 ? 32.507 1.163 -22.942 1.00 88.81 674 TYR A N 1
ATOM 5301 C CA . TYR A 1 674 ? 32.879 -0.003 -23.752 1.00 88.81 674 TYR A CA 1
ATOM 5302 C C . TYR A 1 674 ? 32.506 0.153 -25.232 1.00 88.81 674 TYR A C 1
ATOM 5304 O O . TYR A 1 674 ? 33.259 -0.311 -26.095 1.00 88.81 674 TYR A O 1
ATOM 5312 N N . ALA A 1 675 ? 31.389 0.825 -25.527 1.00 85.69 675 ALA A N 1
ATOM 5313 C CA . ALA A 1 675 ? 31.001 1.191 -26.884 1.00 85.69 675 ALA A CA 1
ATOM 5314 C C . ALA A 1 675 ? 31.936 2.266 -27.468 1.00 85.69 675 ALA A C 1
ATOM 5316 O O . ALA A 1 675 ? 32.480 2.069 -28.554 1.00 85.69 675 ALA A O 1
ATOM 5317 N N . GLN A 1 676 ? 32.203 3.350 -26.729 1.00 88.12 676 GLN A N 1
ATOM 5318 C CA . GLN A 1 676 ? 33.050 4.464 -27.179 1.00 88.12 676 GLN A CA 1
ATOM 5319 C C . GLN A 1 676 ? 34.478 4.016 -27.535 1.00 88.12 676 GLN A C 1
ATOM 5321 O O . GLN A 1 676 ? 35.000 4.371 -28.592 1.00 88.12 676 GLN A O 1
ATOM 5326 N N . PHE A 1 677 ? 35.101 3.182 -26.698 1.00 87.81 677 PHE A N 1
ATOM 5327 C CA . PHE A 1 677 ? 36.436 2.628 -26.967 1.00 87.81 677 PHE A CA 1
ATOM 5328 C C . PHE A 1 677 ? 36.423 1.412 -27.922 1.00 87.81 677 PHE A C 1
ATOM 5330 O O . PHE A 1 677 ? 37.485 0.903 -28.298 1.00 87.81 677 PHE A O 1
ATOM 5337 N N . LYS A 1 678 ? 35.234 0.949 -28.342 1.00 85.19 678 LYS A N 1
ATOM 5338 C CA . LYS A 1 678 ? 34.993 -0.269 -29.142 1.00 85.19 678 LYS A CA 1
ATOM 5339 C C . LYS A 1 678 ? 35.685 -1.510 -28.554 1.00 85.19 678 LYS A C 1
ATOM 5341 O O . LYS A 1 678 ? 36.243 -2.334 -29.280 1.00 85.19 678 LYS A O 1
ATOM 5346 N N . ILE A 1 679 ? 35.658 -1.642 -27.223 1.00 85.00 679 ILE A N 1
ATOM 5347 C CA . ILE A 1 679 ? 36.379 -2.691 -26.475 1.00 85.00 679 ILE A CA 1
ATOM 5348 C C . ILE A 1 679 ? 35.947 -4.091 -26.930 1.00 85.00 679 ILE A C 1
ATOM 5350 O O . ILE A 1 679 ? 36.799 -4.960 -27.116 1.00 85.00 679 ILE A O 1
ATOM 5354 N N . TYR A 1 680 ? 34.649 -4.288 -27.182 1.00 83.56 680 TYR A N 1
ATOM 5355 C CA . TYR A 1 680 ? 34.075 -5.579 -27.572 1.00 83.56 680 TYR A CA 1
ATOM 5356 C C . TYR A 1 680 ? 34.709 -6.201 -28.828 1.00 83.56 680 TYR A C 1
ATOM 5358 O O . TYR A 1 680 ? 34.893 -7.414 -28.847 1.00 83.56 680 TYR A O 1
ATOM 5366 N N . GLY A 1 681 ? 35.092 -5.394 -29.826 1.00 78.94 681 GLY A N 1
ATOM 5367 C CA . GLY A 1 681 ? 35.754 -5.865 -31.051 1.00 78.94 681 GLY A CA 1
ATOM 5368 C C . GLY A 1 681 ? 37.291 -5.823 -31.016 1.00 78.94 681 GLY A C 1
ATOM 5369 O O . GLY A 1 681 ? 37.947 -6.274 -31.956 1.00 78.94 681 GLY A O 1
ATOM 5370 N N . ARG A 1 682 ? 37.898 -5.278 -29.950 1.00 78.06 682 ARG A N 1
ATOM 5371 C CA . ARG A 1 682 ? 39.362 -5.108 -29.818 1.00 78.06 682 ARG A CA 1
ATOM 5372 C C . ARG A 1 682 ? 40.007 -6.013 -28.771 1.00 78.06 682 ARG A C 1
ATOM 5374 O O . ARG A 1 682 ? 41.185 -6.332 -28.899 1.00 78.06 682 ARG A O 1
ATOM 5381 N N . VAL A 1 683 ? 39.265 -6.441 -27.750 1.00 82.31 683 VAL A N 1
ATOM 5382 C CA . VAL A 1 683 ? 39.792 -7.212 -26.613 1.00 82.31 683 VAL A CA 1
ATOM 5383 C C . VAL A 1 683 ? 39.175 -8.613 -26.578 1.00 82.31 683 VAL A C 1
ATOM 5385 O O . VAL A 1 683 ? 37.992 -8.786 -26.857 1.00 82.31 683 VAL A O 1
ATOM 5388 N N . ARG A 1 684 ? 39.975 -9.629 -26.216 1.00 79.88 684 ARG A N 1
ATOM 5389 C CA . ARG A 1 684 ? 39.517 -11.027 -26.089 1.00 79.88 684 ARG A CA 1
ATOM 5390 C C . ARG A 1 684 ? 38.350 -11.144 -25.079 1.00 79.88 684 ARG A C 1
ATOM 5392 O O . ARG A 1 684 ? 38.496 -10.618 -23.970 1.00 79.88 684 ARG A O 1
ATOM 5399 N N . PRO A 1 685 ? 37.259 -11.884 -25.386 1.00 82.56 685 PRO A N 1
ATOM 5400 C CA . PRO A 1 685 ? 36.064 -11.957 -24.534 1.00 82.56 685 PRO A CA 1
ATOM 5401 C C . PRO A 1 685 ? 36.341 -12.387 -23.092 1.00 82.56 685 PRO A C 1
ATOM 5403 O O . PRO A 1 685 ? 35.808 -11.789 -22.164 1.00 82.56 685 PRO A O 1
ATOM 5406 N N . SER A 1 686 ? 37.233 -13.359 -22.876 1.00 83.44 686 SER A N 1
ATOM 5407 C CA . SER A 1 686 ? 37.596 -13.840 -21.535 1.00 83.44 686 SER A CA 1
ATOM 5408 C C . SER A 1 686 ? 38.147 -12.732 -20.630 1.00 83.44 686 SER A C 1
ATOM 5410 O O . SER A 1 686 ? 37.745 -12.630 -19.475 1.00 83.44 686 SER A O 1
ATOM 5412 N N . ARG A 1 687 ? 38.988 -11.833 -21.164 1.00 88.31 687 ARG A N 1
ATOM 5413 C CA . ARG A 1 687 ? 39.504 -10.671 -20.416 1.00 88.31 687 ARG A CA 1
ATOM 5414 C C . ARG A 1 687 ? 38.400 -9.664 -20.094 1.00 88.31 687 ARG A C 1
ATOM 5416 O O . ARG A 1 687 ? 38.418 -9.082 -19.013 1.00 88.31 687 ARG A O 1
ATOM 5423 N N . ILE A 1 688 ? 37.437 -9.481 -21.003 1.00 88.81 688 ILE A N 1
ATOM 5424 C CA . ILE A 1 688 ? 36.258 -8.636 -20.767 1.00 88.81 688 ILE A CA 1
ATOM 5425 C C . ILE A 1 688 ? 35.386 -9.232 -19.656 1.00 88.81 688 ILE A C 1
ATOM 5427 O O . ILE A 1 688 ? 34.963 -8.494 -18.771 1.00 88.81 688 ILE A O 1
ATOM 5431 N N . ILE A 1 689 ? 35.148 -10.549 -19.667 1.00 89.56 689 ILE A N 1
ATOM 5432 C CA . ILE A 1 689 ? 34.388 -11.248 -18.620 1.00 89.56 689 ILE A CA 1
ATOM 5433 C C . ILE A 1 689 ? 35.067 -11.050 -17.261 1.00 89.56 689 ILE A C 1
ATOM 5435 O O . ILE A 1 689 ? 34.435 -10.523 -16.351 1.00 89.56 689 ILE A O 1
ATOM 5439 N N . THR A 1 690 ? 36.360 -11.370 -17.131 1.00 91.25 690 THR A N 1
ATOM 5440 C CA . THR A 1 690 ? 37.095 -11.196 -15.866 1.00 91.25 690 THR A CA 1
ATOM 5441 C C . THR A 1 690 ? 37.058 -9.747 -15.374 1.00 91.25 690 THR A C 1
ATOM 5443 O O . THR A 1 690 ? 36.754 -9.510 -14.208 1.00 91.25 690 THR A O 1
ATOM 5446 N N . ALA A 1 691 ? 37.303 -8.767 -16.251 1.00 90.75 691 ALA A N 1
ATOM 5447 C CA . ALA A 1 691 ? 37.265 -7.354 -15.876 1.00 90.75 691 ALA A CA 1
ATOM 5448 C C . ALA A 1 691 ? 35.866 -6.908 -15.416 1.00 90.75 691 ALA A C 1
ATOM 5450 O O . ALA A 1 691 ? 35.748 -6.225 -14.401 1.00 90.75 691 ALA A O 1
ATOM 5451 N N . ARG A 1 692 ? 34.801 -7.315 -16.121 1.00 90.88 692 ARG A N 1
ATOM 5452 C CA . ARG A 1 692 ? 33.419 -6.959 -15.760 1.00 90.88 692 ARG A CA 1
ATOM 5453 C C . ARG A 1 692 ? 32.958 -7.623 -14.465 1.00 90.88 692 ARG A C 1
ATOM 5455 O O . ARG A 1 692 ? 32.262 -6.961 -13.709 1.00 90.88 692 ARG A O 1
ATOM 5462 N N . LEU A 1 693 ? 33.366 -8.864 -14.189 1.00 91.44 693 LEU A N 1
ATOM 5463 C CA . LEU A 1 693 ? 33.053 -9.555 -12.930 1.00 91.44 693 LEU A CA 1
ATOM 5464 C C . LEU A 1 693 ? 33.775 -8.931 -11.727 1.00 91.44 693 LEU A C 1
ATOM 5466 O O . LEU A 1 693 ? 33.174 -8.744 -10.674 1.00 91.44 693 LEU A O 1
ATOM 5470 N N . ILE A 1 694 ? 35.046 -8.544 -11.887 1.00 94.00 694 ILE A N 1
ATOM 5471 C CA . ILE A 1 694 ? 35.778 -7.809 -10.843 1.00 94.00 694 ILE A CA 1
ATOM 5472 C C . ILE A 1 694 ? 35.108 -6.454 -10.579 1.00 94.00 694 ILE A C 1
ATOM 5474 O O . ILE A 1 694 ? 34.889 -6.094 -9.425 1.00 94.00 694 ILE A O 1
ATOM 5478 N N . ILE A 1 695 ? 34.741 -5.719 -11.636 1.00 92.75 695 ILE A N 1
ATOM 5479 C CA . ILE A 1 695 ? 34.036 -4.436 -11.513 1.00 92.75 695 ILE A CA 1
ATOM 5480 C C . ILE A 1 695 ? 32.666 -4.618 -10.848 1.00 92.75 695 ILE A C 1
ATOM 5482 O O . ILE A 1 695 ? 32.352 -3.844 -9.950 1.00 92.75 695 ILE A O 1
ATOM 5486 N N . SER A 1 696 ? 31.874 -5.626 -11.237 1.00 94.19 696 SER A N 1
ATOM 5487 C CA . SER A 1 696 ? 30.544 -5.845 -10.655 1.00 94.19 696 SER A CA 1
ATOM 5488 C C . SER A 1 696 ? 30.630 -6.132 -9.164 1.00 94.19 696 SER A C 1
ATOM 5490 O O . SER A 1 696 ? 29.934 -5.483 -8.398 1.00 94.19 696 SER A O 1
ATOM 5492 N N . VAL A 1 697 ? 31.522 -7.040 -8.748 1.00 94.88 697 VAL A N 1
ATOM 5493 C CA . VAL A 1 697 ? 31.689 -7.393 -7.332 1.00 94.88 697 VAL A CA 1
ATOM 5494 C C . VAL A 1 697 ? 32.207 -6.203 -6.525 1.00 94.88 697 VAL A C 1
ATOM 5496 O O . VAL A 1 697 ? 31.644 -5.899 -5.481 1.00 94.88 697 VAL A O 1
ATOM 5499 N N . LEU A 1 698 ? 33.242 -5.495 -6.994 1.00 95.56 698 LEU A N 1
ATOM 5500 C CA . LEU A 1 698 ? 33.791 -4.344 -6.264 1.00 95.56 698 LEU A CA 1
ATOM 5501 C C . LEU A 1 698 ? 32.789 -3.190 -6.151 1.00 95.56 698 LEU A C 1
ATOM 5503 O O . LEU A 1 698 ? 32.697 -2.566 -5.093 1.00 95.56 698 LEU A O 1
ATOM 5507 N N . TYR A 1 699 ? 32.048 -2.904 -7.225 1.00 95.12 699 TYR A N 1
ATOM 5508 C CA . TYR A 1 699 ? 31.059 -1.833 -7.234 1.00 95.12 699 TYR A CA 1
ATOM 5509 C C . TYR A 1 699 ? 29.896 -2.137 -6.292 1.00 95.12 699 TYR A C 1
ATOM 5511 O O . TYR A 1 699 ? 29.617 -1.332 -5.405 1.00 95.12 699 TYR A O 1
ATOM 5519 N N . THR A 1 700 ? 29.270 -3.310 -6.424 1.00 95.38 700 THR A N 1
ATOM 5520 C CA . THR A 1 700 ? 28.102 -3.682 -5.614 1.00 95.38 700 THR A CA 1
ATOM 5521 C C . THR A 1 700 ? 28.468 -3.831 -4.140 1.00 95.38 700 THR A C 1
ATOM 5523 O O . THR A 1 700 ? 27.674 -3.463 -3.283 1.00 95.38 700 THR A O 1
ATOM 5526 N N . PHE A 1 701 ? 29.678 -4.307 -3.822 1.00 95.81 701 PHE A N 1
ATOM 5527 C CA . PHE A 1 701 ? 30.167 -4.479 -2.447 1.00 95.81 701 PHE A CA 1
ATOM 5528 C C . PHE A 1 701 ? 30.393 -3.148 -1.719 1.00 95.81 701 PHE A C 1
ATOM 5530 O O . PHE A 1 701 ? 30.048 -3.019 -0.543 1.00 95.81 701 PHE A O 1
ATOM 5537 N N . VAL A 1 702 ? 30.942 -2.141 -2.410 1.00 94.94 702 VAL A N 1
ATOM 5538 C CA . VAL A 1 702 ? 31.099 -0.783 -1.859 1.00 94.94 702 VAL A CA 1
ATOM 5539 C C . VAL A 1 702 ? 29.764 -0.033 -1.872 1.00 94.94 702 VAL A C 1
ATOM 5541 O O . VAL A 1 702 ? 29.444 0.654 -0.906 1.00 94.94 702 VAL A O 1
ATOM 5544 N N . GLY A 1 703 ? 28.961 -0.199 -2.924 1.00 92.12 703 GLY A N 1
ATOM 5545 C CA . GLY A 1 703 ? 27.630 0.388 -3.049 1.00 92.12 703 GLY A CA 1
ATOM 5546 C C . GLY A 1 703 ? 26.702 -0.039 -1.915 1.00 92.12 703 GLY A C 1
ATOM 5547 O O . GLY A 1 703 ? 26.170 0.811 -1.204 1.00 92.12 703 GLY A O 1
ATOM 5548 N N . SER A 1 704 ? 26.588 -1.345 -1.669 1.00 93.94 704 SER A N 1
ATOM 5549 C CA . SER A 1 704 ? 25.791 -1.881 -0.564 1.00 93.94 704 SER A CA 1
ATOM 5550 C C . SER A 1 704 ? 26.354 -1.518 0.812 1.00 93.94 704 SER A C 1
ATOM 5552 O O . SER A 1 704 ? 25.573 -1.364 1.750 1.00 93.94 704 SER A O 1
ATOM 5554 N N . LEU A 1 705 ? 27.674 -1.320 0.952 1.00 94.31 705 LEU A N 1
ATOM 5555 C CA . LEU A 1 705 ? 28.275 -0.803 2.188 1.00 94.31 705 LEU A CA 1
ATOM 5556 C C . LEU A 1 705 ? 27.838 0.643 2.446 1.00 94.31 705 LEU A C 1
ATOM 5558 O O . LEU A 1 705 ? 27.539 0.994 3.586 1.00 94.31 705 LEU A O 1
ATOM 5562 N N . CYS A 1 706 ? 27.768 1.477 1.405 1.00 91.94 706 CYS A N 1
ATOM 5563 C CA . CYS A 1 706 ? 27.227 2.829 1.511 1.00 91.94 706 CYS A CA 1
ATOM 5564 C C . CYS A 1 706 ? 25.737 2.812 1.882 1.00 91.94 706 CYS A C 1
ATOM 5566 O O . CYS A 1 706 ? 25.339 3.565 2.768 1.00 91.94 706 CYS A O 1
ATOM 5568 N N . THR A 1 707 ? 24.929 1.926 1.287 1.00 89.25 707 THR A N 1
ATOM 5569 C CA . THR A 1 707 ? 23.504 1.773 1.631 1.00 89.25 707 THR A CA 1
ATOM 5570 C C . THR A 1 707 ? 23.309 1.291 3.073 1.00 89.25 707 THR A C 1
ATOM 5572 O O . THR A 1 707 ? 22.575 1.920 3.833 1.00 89.25 707 THR A O 1
ATOM 5575 N N . ALA A 1 708 ? 24.010 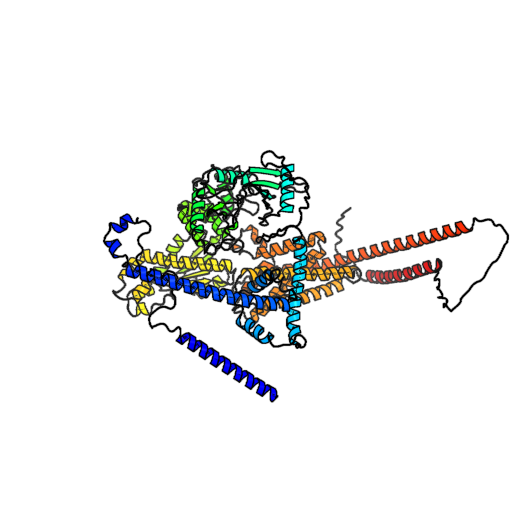0.234 3.496 1.00 89.88 708 ALA A N 1
ATOM 5576 C CA . ALA A 1 708 ? 23.978 -0.254 4.876 1.00 89.88 708 ALA A CA 1
ATOM 5577 C C . ALA A 1 708 ? 24.488 0.808 5.867 1.00 89.88 708 ALA A C 1
ATOM 5579 O O . ALA A 1 708 ? 23.913 0.992 6.939 1.00 89.88 708 ALA A O 1
ATOM 5580 N N . GLY A 1 709 ? 25.532 1.553 5.492 1.00 88.88 709 GLY A N 1
ATOM 5581 C CA . GLY A 1 709 ? 26.059 2.688 6.248 1.00 88.88 709 GLY A CA 1
ATOM 5582 C C . GLY A 1 709 ? 25.063 3.840 6.388 1.00 88.88 709 GLY A C 1
ATOM 5583 O O . GLY A 1 709 ? 24.991 4.438 7.457 1.00 88.88 709 GLY A O 1
ATOM 5584 N N . ALA A 1 710 ? 24.261 4.121 5.357 1.00 85.62 710 ALA A N 1
ATOM 5585 C CA . ALA A 1 710 ? 23.193 5.116 5.413 1.00 85.62 710 ALA A CA 1
ATOM 5586 C C . ALA A 1 710 ? 22.067 4.674 6.362 1.00 85.62 710 ALA A C 1
ATOM 5588 O O . ALA A 1 710 ? 21.730 5.422 7.276 1.00 85.62 710 ALA A O 1
ATOM 5589 N N . ILE A 1 711 ? 21.566 3.437 6.229 1.00 82.12 711 ILE A N 1
ATOM 5590 C CA . ILE A 1 711 ? 20.586 2.854 7.169 1.00 82.12 711 ILE A CA 1
ATOM 5591 C C . ILE A 1 711 ? 21.114 2.956 8.610 1.00 82.12 711 ILE A C 1
ATOM 5593 O O . ILE A 1 711 ? 20.407 3.392 9.513 1.00 82.12 711 ILE A O 1
ATOM 5597 N N . TRP A 1 712 ? 22.391 2.631 8.826 1.00 84.81 712 TRP A N 1
ATOM 5598 C CA . TRP A 1 712 ? 23.037 2.693 10.138 1.00 84.81 712 TRP A CA 1
ATOM 5599 C C . TRP A 1 712 ? 23.287 4.115 10.669 1.00 84.81 712 TRP A C 1
ATOM 5601 O O . TRP A 1 712 ? 23.391 4.304 11.882 1.00 84.81 712 TRP A O 1
ATOM 5611 N N . ALA A 1 713 ? 23.397 5.117 9.796 1.00 83.69 713 ALA A N 1
ATOM 5612 C CA . ALA A 1 713 ? 23.528 6.518 10.188 1.00 83.69 713 ALA A CA 1
ATOM 5613 C C . ALA A 1 713 ? 22.173 7.134 10.577 1.00 83.69 713 ALA A C 1
ATOM 5615 O O . ALA A 1 713 ? 22.112 7.904 11.533 1.00 83.69 713 ALA A O 1
ATOM 5616 N N . PHE A 1 714 ? 21.094 6.756 9.882 1.00 76.62 714 PHE A N 1
ATOM 5617 C CA . PHE A 1 714 ? 19.742 7.306 10.061 1.00 76.62 714 PHE A CA 1
ATOM 5618 C C . PHE A 1 714 ? 18.812 6.456 10.950 1.00 76.62 714 PHE A C 1
ATOM 5620 O O . PHE A 1 714 ? 17.620 6.736 11.048 1.00 76.62 714 PHE A O 1
ATOM 5627 N N . ARG A 1 715 ? 19.354 5.453 11.654 1.00 73.50 715 ARG A N 1
ATOM 5628 C CA . ARG A 1 715 ? 18.642 4.510 12.543 1.00 73.50 715 ARG A CA 1
ATOM 5629 C C . ARG A 1 715 ? 18.041 5.117 13.828 1.00 73.50 715 ARG A C 1
ATOM 5631 O O . ARG A 1 715 ? 18.224 4.552 14.899 1.00 73.50 715 ARG A O 1
ATOM 5638 N N . ALA A 1 716 ? 17.387 6.275 13.773 1.00 66.50 716 ALA A N 1
ATOM 5639 C CA . ALA A 1 716 ? 16.921 7.044 14.935 1.00 66.50 716 ALA A CA 1
ATOM 5640 C C . ALA A 1 716 ? 16.272 6.171 16.039 1.00 66.50 716 ALA A C 1
ATOM 5642 O O . ALA A 1 716 ? 15.199 5.603 15.855 1.00 66.50 716 ALA A O 1
ATOM 5643 N N . GLY A 1 717 ? 16.965 6.023 17.177 1.00 67.88 717 GLY A N 1
ATOM 5644 C CA . GLY A 1 717 ? 16.543 5.196 18.321 1.00 67.88 717 GLY A CA 1
ATOM 5645 C C . GLY A 1 717 ? 16.591 3.669 18.130 1.00 67.88 717 GLY A C 1
ATOM 5646 O O . GLY A 1 717 ? 16.389 2.939 19.093 1.00 67.88 717 GLY A O 1
ATOM 5647 N N . TRP A 1 718 ? 16.872 3.164 16.927 1.00 73.25 718 TRP A N 1
ATOM 5648 C CA . TRP A 1 718 ? 16.693 1.753 16.588 1.00 73.25 718 TRP A CA 1
ATOM 5649 C C . TRP A 1 718 ? 17.864 0.899 17.082 1.00 73.25 718 TRP A C 1
ATOM 5651 O O . TRP A 1 718 ? 19.018 1.057 16.663 1.00 73.25 718 TRP A O 1
ATOM 5661 N N . HIS A 1 719 ? 17.545 -0.027 17.984 1.00 74.81 719 HIS A N 1
ATOM 5662 C CA . HIS A 1 719 ? 18.493 -0.873 18.703 1.00 74.81 719 HIS A CA 1
ATOM 5663 C C . HIS A 1 719 ? 19.009 -2.046 17.852 1.00 74.81 719 HIS A C 1
ATOM 5665 O O . HIS A 1 719 ? 18.739 -3.202 18.154 1.00 74.81 719 HIS A O 1
ATOM 5671 N N . VAL A 1 720 ? 19.773 -1.744 16.796 1.00 78.06 720 VAL A N 1
ATOM 5672 C CA . VAL A 1 720 ? 20.457 -2.754 15.966 1.00 78.06 720 VAL A CA 1
ATOM 5673 C C . VAL A 1 720 ? 21.953 -2.875 16.268 1.00 78.06 720 VAL A C 1
ATOM 5675 O O . VAL A 1 720 ? 22.676 -1.884 16.419 1.00 78.06 720 VAL A O 1
ATOM 5678 N N . ASP A 1 721 ? 22.425 -4.117 16.312 1.00 85.75 721 ASP A N 1
ATOM 5679 C CA . ASP A 1 721 ? 23.783 -4.519 16.665 1.00 85.75 721 ASP A CA 1
ATOM 5680 C C . ASP A 1 721 ? 24.764 -4.500 15.486 1.00 85.75 721 ASP A C 1
ATOM 5682 O O . ASP A 1 721 ? 24.410 -4.674 14.318 1.00 85.75 721 ASP A O 1
ATOM 5686 N N . GLY A 1 722 ? 26.063 -4.417 15.797 1.00 86.94 722 GLY A N 1
ATOM 5687 C CA . GLY A 1 722 ? 27.132 -4.510 14.791 1.00 86.94 722 GLY A CA 1
ATOM 5688 C C . GLY A 1 722 ? 27.149 -5.839 14.016 1.00 86.94 722 GLY A C 1
ATOM 5689 O O . GLY A 1 722 ? 27.646 -5.889 12.894 1.00 86.94 722 GLY A O 1
ATOM 5690 N N . ARG A 1 723 ? 26.564 -6.912 14.572 1.00 89.81 723 ARG A N 1
ATOM 5691 C CA . ARG A 1 723 ? 26.338 -8.177 13.848 1.00 89.81 723 ARG A CA 1
ATOM 5692 C C . ARG A 1 723 ? 25.256 -8.020 12.777 1.00 89.81 723 ARG A C 1
ATOM 5694 O O . ARG A 1 723 ? 25.477 -8.410 11.634 1.00 89.81 723 ARG A O 1
ATOM 5701 N N . GLN A 1 724 ? 24.129 -7.398 13.127 1.00 89.19 724 GLN A N 1
ATOM 5702 C CA . GLN A 1 724 ? 23.025 -7.127 12.203 1.00 89.19 724 GLN A CA 1
ATOM 5703 C C . GLN A 1 724 ? 23.446 -6.156 11.095 1.00 89.19 724 GLN A C 1
ATOM 5705 O O . GLN A 1 724 ? 23.030 -6.340 9.955 1.00 89.19 724 GLN A O 1
ATOM 5710 N N . PHE A 1 725 ? 24.335 -5.195 11.379 1.00 91.00 725 PHE A N 1
ATOM 5711 C CA . PHE A 1 725 ? 24.958 -4.346 10.354 1.00 91.00 725 PHE A CA 1
ATOM 5712 C C . PHE A 1 725 ? 25.686 -5.161 9.276 1.00 91.00 725 PHE A C 1
ATOM 5714 O O . PHE A 1 725 ? 25.420 -4.991 8.087 1.00 91.00 725 PHE A O 1
ATOM 5721 N N . VAL A 1 726 ? 26.586 -6.068 9.679 1.00 94.56 726 VAL A N 1
ATOM 5722 C CA . VAL A 1 726 ? 27.365 -6.882 8.729 1.00 94.56 726 VAL A CA 1
ATOM 5723 C C . VAL A 1 726 ? 26.456 -7.822 7.937 1.00 94.56 726 VAL A C 1
ATOM 5725 O O . VAL A 1 726 ? 26.627 -7.947 6.727 1.00 94.56 726 VAL A O 1
ATOM 5728 N N . LEU A 1 727 ? 25.457 -8.435 8.579 1.00 93.06 727 LEU A N 1
ATOM 5729 C CA . LEU A 1 727 ? 24.480 -9.287 7.893 1.00 93.06 727 LEU A CA 1
ATOM 5730 C C . LEU A 1 727 ? 23.621 -8.488 6.897 1.00 93.06 727 LEU A C 1
ATOM 5732 O O . LEU A 1 727 ? 23.492 -8.899 5.746 1.00 93.06 727 LEU A O 1
ATOM 5736 N N . THR A 1 728 ? 23.122 -7.311 7.296 1.00 91.38 728 THR A N 1
ATOM 5737 C CA . THR A 1 728 ? 22.387 -6.378 6.418 1.00 91.38 728 THR A CA 1
ATOM 5738 C C . THR A 1 728 ? 23.231 -6.013 5.197 1.00 91.38 728 THR A C 1
ATOM 5740 O O . THR A 1 728 ? 22.752 -6.083 4.068 1.00 91.38 728 THR A O 1
ATOM 5743 N N . TRP A 1 729 ? 24.512 -5.689 5.397 1.00 94.69 729 TRP A N 1
ATOM 5744 C CA . TRP A 1 729 ? 25.436 -5.389 4.304 1.00 94.69 729 TRP A CA 1
ATOM 5745 C C . TRP A 1 729 ? 25.638 -6.580 3.355 1.00 94.69 729 TRP A C 1
ATOM 5747 O O . TRP A 1 729 ? 25.546 -6.399 2.143 1.00 94.69 729 TRP A O 1
ATOM 5757 N N . MET A 1 730 ? 25.862 -7.796 3.866 1.00 96.06 730 MET A N 1
ATOM 5758 C CA . MET A 1 730 ? 26.047 -8.984 3.015 1.00 96.06 730 MET A CA 1
ATOM 5759 C C . MET A 1 730 ? 24.799 -9.327 2.191 1.00 96.06 730 MET A C 1
ATOM 5761 O O . MET A 1 730 ? 24.921 -9.712 1.029 1.00 96.06 730 MET A O 1
ATOM 5765 N N . VAL A 1 731 ? 23.601 -9.142 2.750 1.00 94.12 731 VAL A N 1
ATOM 5766 C CA . VAL A 1 731 ? 22.337 -9.386 2.035 1.00 94.12 731 VAL A CA 1
ATOM 5767 C C . VAL A 1 731 ? 22.065 -8.301 0.993 1.00 94.12 731 VAL A C 1
ATOM 5769 O O . VAL A 1 731 ? 21.731 -8.626 -0.146 1.00 94.12 731 VAL A O 1
ATOM 5772 N N . LEU A 1 732 ? 22.291 -7.024 1.324 1.00 93.50 732 LEU A N 1
ATOM 5773 C CA . LEU A 1 732 ? 22.204 -5.929 0.351 1.00 93.50 732 LEU A CA 1
ATOM 5774 C C . LEU A 1 732 ? 23.273 -6.040 -0.748 1.00 93.50 732 LEU A C 1
ATOM 5776 O O . LEU A 1 732 ? 23.011 -5.662 -1.885 1.00 93.50 732 LEU A O 1
ATOM 5780 N N . TRP A 1 733 ? 24.457 -6.581 -0.444 1.00 96.00 733 TRP A N 1
ATOM 5781 C CA . TRP A 1 733 ? 25.485 -6.887 -1.441 1.00 96.00 733 TRP A CA 1
ATOM 5782 C C . TRP A 1 733 ? 25.021 -7.969 -2.419 1.00 96.00 733 TRP A C 1
ATOM 5784 O O . TRP A 1 733 ? 25.073 -7.741 -3.627 1.00 96.00 733 TRP A O 1
ATOM 5794 N N . LEU A 1 734 ? 24.524 -9.104 -1.914 1.00 95.75 734 LEU A N 1
ATOM 5795 C CA . LEU A 1 734 ? 23.985 -10.179 -2.750 1.00 95.75 734 LEU A CA 1
ATOM 5796 C C . LEU A 1 734 ? 22.829 -9.666 -3.624 1.00 95.75 734 LEU A C 1
ATOM 5798 O O . LEU A 1 734 ? 22.805 -9.923 -4.823 1.00 95.75 734 LEU A O 1
ATOM 5802 N N . PHE A 1 735 ? 21.921 -8.868 -3.056 1.00 95.31 735 PHE A N 1
ATOM 5803 C CA . PHE A 1 735 ? 20.825 -8.237 -3.794 1.00 95.31 735 PHE A CA 1
ATOM 5804 C C . PHE A 1 735 ? 21.308 -7.298 -4.908 1.00 95.31 735 PHE A C 1
ATOM 5806 O O . PHE A 1 735 ? 20.831 -7.383 -6.044 1.00 95.31 735 PHE A O 1
ATOM 5813 N N . ALA A 1 736 ? 22.255 -6.408 -4.598 1.00 95.19 736 ALA A N 1
ATOM 5814 C CA . ALA A 1 736 ? 22.835 -5.485 -5.567 1.00 95.19 736 ALA A CA 1
ATOM 5815 C C . ALA A 1 736 ? 23.547 -6.248 -6.693 1.00 95.19 736 ALA A C 1
ATOM 5817 O O . ALA A 1 736 ? 23.360 -5.939 -7.867 1.00 95.19 736 ALA A O 1
ATOM 5818 N N . HIS A 1 737 ? 24.307 -7.297 -6.364 1.00 95.94 737 HIS A N 1
ATOM 5819 C CA . HIS A 1 737 ? 25.047 -8.082 -7.350 1.00 95.94 737 HIS A CA 1
ATOM 5820 C C . HIS A 1 737 ? 24.128 -8.908 -8.264 1.00 95.94 737 HIS A C 1
ATOM 5822 O O . HIS A 1 737 ? 24.269 -8.815 -9.488 1.00 95.94 737 HIS A O 1
ATOM 5828 N N . VAL A 1 738 ? 23.102 -9.561 -7.707 1.00 95.69 738 VAL A N 1
ATOM 5829 C CA . VAL A 1 738 ? 22.029 -10.238 -8.459 1.00 95.69 738 VAL A CA 1
ATOM 5830 C C . VAL A 1 738 ? 21.359 -9.290 -9.461 1.00 95.69 738 VAL A C 1
ATOM 5832 O O . VAL A 1 738 ? 21.182 -9.634 -10.637 1.00 95.69 738 VAL A O 1
ATOM 5835 N N . ASN A 1 739 ? 21.001 -8.075 -9.036 1.00 94.69 739 ASN A N 1
ATOM 5836 C CA . ASN A 1 739 ? 20.348 -7.107 -9.920 1.00 94.69 739 ASN A CA 1
ATOM 5837 C C . ASN A 1 739 ? 21.314 -6.504 -10.943 1.00 94.69 739 ASN A C 1
ATOM 5839 O O . ASN A 1 739 ? 20.944 -6.375 -12.108 1.00 94.69 739 ASN A O 1
ATOM 5843 N N . PHE A 1 740 ? 22.569 -6.234 -10.574 1.00 95.38 740 PHE A N 1
ATOM 5844 C CA . PHE A 1 740 ? 23.597 -5.796 -11.518 1.00 95.38 740 PHE A CA 1
ATOM 5845 C C . PHE A 1 740 ? 23.805 -6.817 -12.645 1.00 95.38 740 PHE A C 1
ATOM 5847 O O . PHE A 1 740 ? 23.851 -6.450 -13.824 1.00 95.38 740 PHE A O 1
ATOM 5854 N N . LEU A 1 741 ? 23.884 -8.112 -12.312 1.00 94.88 741 LEU A N 1
ATOM 5855 C CA . LEU A 1 741 ? 23.967 -9.182 -13.308 1.00 94.88 741 LEU A CA 1
ATOM 5856 C C . LEU A 1 741 ? 22.689 -9.272 -14.151 1.00 94.88 741 LEU A C 1
ATOM 5858 O O . LEU A 1 741 ? 22.778 -9.417 -15.368 1.00 94.88 741 LEU A O 1
ATOM 5862 N N . THR A 1 742 ? 21.511 -9.121 -13.548 1.00 93.81 742 THR A N 1
ATOM 5863 C CA . THR A 1 742 ? 20.223 -9.172 -14.263 1.00 93.81 742 THR A CA 1
ATOM 5864 C C . THR A 1 742 ? 20.062 -8.000 -15.243 1.00 93.81 742 THR A C 1
ATOM 5866 O O . THR A 1 742 ? 19.729 -8.202 -16.412 1.00 93.81 742 THR A O 1
ATOM 5869 N N . PHE A 1 743 ? 20.428 -6.777 -14.854 1.00 93.56 743 PHE A N 1
ATOM 5870 C CA . PHE A 1 743 ? 20.491 -5.637 -15.775 1.00 93.56 743 PHE A CA 1
ATOM 5871 C C . PHE A 1 743 ? 21.581 -5.811 -16.842 1.00 93.56 743 PHE A C 1
ATOM 5873 O O . PHE A 1 743 ? 21.414 -5.387 -17.993 1.00 93.56 743 PHE A O 1
ATOM 5880 N N . ASN A 1 744 ? 22.692 -6.481 -16.514 1.00 91.75 744 ASN A N 1
ATOM 5881 C CA . ASN A 1 744 ? 23.710 -6.834 -17.498 1.00 91.75 744 ASN A CA 1
ATOM 5882 C C . ASN A 1 744 ? 23.159 -7.822 -18.543 1.00 91.75 744 ASN A C 1
ATOM 5884 O O . ASN A 1 744 ? 23.429 -7.621 -19.729 1.00 91.75 744 ASN A O 1
ATOM 5888 N N . VAL A 1 745 ? 22.313 -8.783 -18.148 1.00 92.94 745 VAL A N 1
ATOM 5889 C CA . VAL A 1 745 ? 21.533 -9.628 -19.071 1.00 92.94 745 VAL A CA 1
ATOM 5890 C C . VAL A 1 745 ? 20.601 -8.772 -19.932 1.00 92.94 745 VAL A C 1
ATOM 5892 O O . VAL A 1 745 ? 20.726 -8.821 -21.154 1.00 92.94 745 VAL A O 1
ATOM 5895 N N . PHE A 1 746 ? 19.744 -7.922 -19.354 1.00 92.31 746 PHE A N 1
ATOM 5896 C CA . PHE A 1 746 ? 18.840 -7.065 -20.142 1.00 92.31 746 PHE A CA 1
ATOM 5897 C C . PHE A 1 746 ? 19.596 -6.246 -21.191 1.00 92.31 746 PHE A C 1
ATOM 5899 O O . PHE A 1 746 ? 19.274 -6.302 -22.374 1.00 92.31 746 PHE A O 1
ATOM 5906 N N . SER A 1 747 ? 20.670 -5.563 -20.790 1.00 89.50 747 SER A N 1
ATOM 5907 C CA . SER A 1 747 ? 21.466 -4.751 -21.712 1.00 89.50 747 SER A CA 1
ATOM 5908 C C . SER A 1 747 ? 22.194 -5.569 -22.793 1.00 89.50 747 SER A C 1
ATOM 5910 O O . SER A 1 747 ? 22.577 -5.009 -23.822 1.00 89.50 747 SER A O 1
ATOM 5912 N N . ALA A 1 748 ? 22.469 -6.858 -22.561 1.00 88.69 748 ALA A N 1
ATOM 5913 C CA . ALA A 1 748 ? 23.179 -7.729 -23.502 1.00 88.69 748 ALA A CA 1
ATOM 5914 C C . ALA A 1 748 ? 22.250 -8.491 -24.455 1.00 88.69 748 ALA A C 1
ATOM 5916 O O . ALA A 1 748 ? 22.688 -8.876 -25.542 1.00 88.69 748 ALA A O 1
ATOM 5917 N N . TRP A 1 749 ? 20.997 -8.711 -24.054 1.00 90.56 749 TRP A N 1
ATOM 5918 C CA . TRP A 1 749 ? 20.045 -9.534 -24.793 1.00 90.56 749 TRP A CA 1
ATOM 5919 C C . TRP A 1 749 ? 18.918 -8.740 -25.464 1.00 90.56 749 TRP A C 1
ATOM 5921 O O . TRP A 1 749 ? 18.456 -9.179 -26.520 1.00 90.56 749 TRP A O 1
ATOM 5931 N N . LEU A 1 750 ? 18.531 -7.578 -24.919 1.00 89.25 750 LEU A N 1
ATOM 5932 C CA . LEU A 1 750 ? 17.475 -6.717 -25.463 1.00 89.25 750 LEU A CA 1
ATOM 5933 C C . LEU A 1 750 ? 18.017 -5.640 -26.428 1.00 89.25 750 LEU A C 1
ATOM 5935 O O . LEU A 1 750 ? 19.119 -5.123 -26.224 1.00 89.25 750 LEU A O 1
ATOM 5939 N N . PRO A 1 751 ? 17.230 -5.237 -27.445 1.00 86.12 751 PRO A N 1
ATOM 5940 C CA . PRO A 1 751 ? 17.481 -4.031 -28.233 1.00 86.12 751 PRO A CA 1
ATOM 5941 C C . PRO A 1 751 ? 17.536 -2.760 -27.360 1.00 86.12 751 PRO A C 1
ATOM 5943 O O . PRO A 1 751 ? 16.729 -2.637 -26.434 1.00 86.12 751 PRO A O 1
ATOM 5946 N N . PRO A 1 752 ? 18.393 -1.766 -27.677 1.00 82.25 752 PRO A N 1
ATOM 5947 C CA . PRO A 1 752 ? 18.512 -0.536 -26.888 1.00 82.25 752 PRO A CA 1
ATOM 5948 C C . PRO A 1 752 ? 17.192 0.213 -26.600 1.00 82.25 752 PRO A C 1
ATOM 5950 O O . PRO A 1 752 ? 17.039 0.661 -25.465 1.00 82.25 752 PRO A O 1
ATOM 5953 N N . PRO A 1 753 ? 16.214 0.315 -27.532 1.00 86.44 753 PRO A N 1
ATOM 5954 C CA . PRO A 1 753 ? 14.940 0.990 -27.255 1.00 86.44 753 PRO A CA 1
ATOM 5955 C C . PRO A 1 753 ? 14.067 0.304 -26.193 1.00 86.44 753 PRO A C 1
ATOM 5957 O O . PRO A 1 753 ? 13.271 0.971 -25.544 1.00 86.44 753 PRO A O 1
ATOM 5960 N N . LEU A 1 754 ? 14.210 -1.014 -25.997 1.00 88.31 754 LEU A N 1
ATOM 5961 C CA . LEU A 1 754 ? 13.407 -1.782 -25.034 1.00 88.31 754 LEU A CA 1
ATOM 5962 C C . LEU A 1 754 ? 14.024 -1.815 -23.627 1.00 88.31 754 LEU A C 1
ATOM 5964 O O . LEU A 1 754 ? 13.354 -2.205 -22.672 1.00 88.31 754 LEU A O 1
ATOM 5968 N N . LEU A 1 755 ? 15.283 -1.393 -23.477 1.00 85.62 755 LEU A N 1
ATOM 5969 C CA . LEU A 1 755 ? 16.002 -1.451 -22.204 1.00 85.62 755 LEU A CA 1
ATOM 5970 C C . LEU A 1 755 ? 15.354 -0.604 -21.083 1.00 85.62 755 LEU A C 1
ATOM 5972 O O . LEU A 1 755 ? 15.258 -1.124 -19.970 1.00 85.62 755 LEU A O 1
ATOM 5976 N N . PRO A 1 756 ? 14.864 0.635 -21.320 1.00 85.19 756 PRO A N 1
ATOM 5977 C CA . PRO A 1 756 ? 14.167 1.404 -20.285 1.00 85.19 756 PRO A CA 1
ATOM 5978 C C . PRO A 1 756 ? 12.841 0.763 -19.863 1.00 85.19 756 PRO A C 1
ATOM 5980 O O . PRO A 1 756 ? 12.529 0.743 -18.677 1.00 85.19 756 PRO A O 1
ATOM 5983 N N . MET A 1 757 ? 12.091 0.189 -20.811 1.00 88.44 757 MET A N 1
ATOM 5984 C CA . MET A 1 757 ? 10.828 -0.497 -20.522 1.00 88.44 757 MET A CA 1
ATOM 5985 C C . MET A 1 757 ? 11.069 -1.718 -19.625 1.00 88.44 757 MET A C 1
ATOM 5987 O O . MET A 1 757 ? 10.456 -1.837 -18.571 1.00 88.44 757 MET A O 1
ATOM 5991 N N . ALA A 1 758 ? 12.039 -2.567 -19.982 1.00 88.88 758 ALA A N 1
ATOM 5992 C CA . ALA A 1 758 ? 12.408 -3.730 -19.176 1.00 88.88 758 ALA A CA 1
ATOM 5993 C C . ALA A 1 758 ? 12.911 -3.351 -17.771 1.00 88.88 758 ALA A C 1
ATOM 5995 O O . ALA A 1 758 ? 12.592 -4.045 -16.807 1.00 88.88 758 ALA A O 1
ATOM 5996 N N . LEU A 1 759 ? 13.654 -2.244 -17.636 1.00 87.12 759 LEU A N 1
ATOM 5997 C CA . LEU A 1 759 ? 14.059 -1.712 -16.333 1.00 87.12 759 LEU A CA 1
ATOM 5998 C C . LEU A 1 759 ? 12.844 -1.315 -15.488 1.00 87.12 759 LEU A C 1
ATOM 6000 O O . LEU A 1 759 ? 12.738 -1.763 -14.351 1.00 87.12 759 LEU A O 1
ATOM 6004 N N . VAL A 1 760 ? 11.946 -0.483 -16.027 1.00 87.56 760 VAL A N 1
ATOM 6005 C CA . VAL A 1 760 ? 10.767 0.003 -15.292 1.00 87.56 760 VAL A CA 1
ATOM 6006 C C . VAL A 1 760 ? 9.880 -1.169 -14.881 1.00 87.56 760 VAL A C 1
ATOM 6008 O O . VAL A 1 760 ? 9.509 -1.254 -13.714 1.00 87.56 760 VAL A O 1
ATOM 6011 N N . THR A 1 761 ? 9.622 -2.124 -15.780 1.00 90.88 761 THR A N 1
ATOM 6012 C CA . THR A 1 761 ? 8.885 -3.352 -15.448 1.00 90.88 761 THR A CA 1
ATOM 6013 C C . THR A 1 761 ? 9.578 -4.137 -14.332 1.00 90.88 761 THR A C 1
AT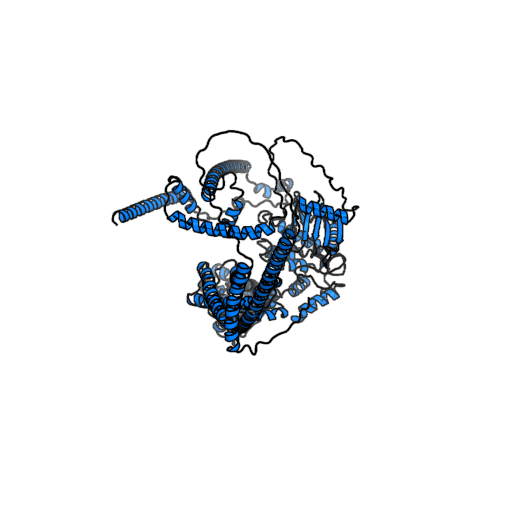OM 6015 O O . THR A 1 761 ? 8.932 -4.489 -13.351 1.00 90.88 761 THR A O 1
ATOM 6018 N N . TRP A 1 762 ? 10.890 -4.377 -14.422 1.00 92.94 762 TRP A N 1
ATOM 6019 C CA . TRP A 1 762 ? 11.627 -5.121 -13.394 1.00 92.94 762 TRP A CA 1
ATOM 6020 C C . TRP A 1 762 ? 11.601 -4.432 -12.027 1.00 92.94 762 TRP A C 1
ATOM 6022 O O . TRP A 1 762 ? 11.411 -5.094 -11.007 1.00 92.94 762 TRP A O 1
ATOM 6032 N N . VAL A 1 763 ? 11.768 -3.108 -12.003 1.00 89.75 763 VAL A N 1
ATOM 6033 C CA . VAL A 1 763 ? 11.692 -2.298 -10.783 1.00 89.75 763 VAL A CA 1
ATOM 6034 C C . VAL A 1 763 ? 10.288 -2.373 -10.183 1.00 89.75 763 VAL A C 1
ATOM 6036 O O . VAL A 1 763 ? 10.169 -2.705 -9.006 1.00 89.75 763 VAL A O 1
ATOM 6039 N N . MET A 1 764 ? 9.234 -2.171 -10.982 1.00 87.12 764 MET A N 1
ATOM 6040 C CA . MET A 1 764 ? 7.847 -2.251 -10.509 1.00 87.12 764 MET A CA 1
ATOM 6041 C C . MET A 1 764 ? 7.510 -3.627 -9.930 1.00 87.12 764 MET A C 1
ATOM 6043 O O . MET A 1 764 ? 7.055 -3.690 -8.794 1.00 87.12 764 MET A O 1
ATOM 6047 N N . LEU A 1 765 ? 7.818 -4.721 -10.638 1.00 89.56 765 LEU A N 1
ATOM 6048 C CA . LEU A 1 765 ? 7.545 -6.083 -10.153 1.00 89.56 765 LEU A CA 1
ATOM 6049 C C . LEU A 1 765 ? 8.284 -6.402 -8.842 1.00 89.56 765 LEU A C 1
ATOM 6051 O O . LEU A 1 765 ? 7.750 -7.093 -7.973 1.00 89.56 765 LEU A O 1
ATOM 6055 N N . ASN A 1 766 ? 9.507 -5.886 -8.677 1.00 89.88 766 ASN A N 1
ATOM 6056 C CA . ASN A 1 766 ? 10.259 -6.037 -7.434 1.00 89.88 766 ASN A CA 1
ATOM 6057 C C . ASN A 1 766 ? 9.638 -5.222 -6.288 1.00 89.88 766 ASN A C 1
ATOM 6059 O O . ASN A 1 766 ? 9.487 -5.766 -5.196 1.00 89.88 766 ASN A O 1
ATOM 6063 N N . ILE A 1 767 ? 9.228 -3.968 -6.513 1.00 85.56 767 ILE A N 1
ATOM 6064 C CA . ILE A 1 767 ? 8.555 -3.148 -5.487 1.00 85.56 767 ILE A CA 1
ATOM 6065 C C . ILE A 1 767 ? 7.224 -3.788 -5.077 1.00 85.56 767 ILE A C 1
ATOM 6067 O O . ILE A 1 767 ? 6.991 -4.006 -3.890 1.00 85.56 767 ILE A O 1
ATOM 6071 N N . THR A 1 768 ? 6.363 -4.139 -6.038 1.00 80.75 768 THR A N 1
ATOM 6072 C CA . THR A 1 768 ? 5.026 -4.688 -5.753 1.00 80.75 768 THR A CA 1
ATOM 6073 C C . THR A 1 768 ? 5.081 -5.983 -4.947 1.00 80.75 768 THR A C 1
ATOM 6075 O O . THR A 1 768 ? 4.174 -6.248 -4.165 1.00 80.75 768 THR A O 1
ATOM 6078 N N . SER A 1 769 ? 6.171 -6.755 -5.060 1.00 84.50 769 SER A N 1
ATOM 6079 C CA . SER A 1 769 ? 6.383 -7.979 -4.275 1.00 84.50 769 SER A CA 1
ATOM 6080 C C . SER A 1 769 ? 6.532 -7.761 -2.757 1.00 84.50 769 SER A C 1
ATOM 6082 O O . SER A 1 769 ? 6.500 -8.735 -2.007 1.00 84.50 769 SER A O 1
ATOM 6084 N N . ILE A 1 770 ? 6.688 -6.515 -2.287 1.00 78.94 770 ILE A N 1
ATOM 6085 C CA . ILE A 1 770 ? 6.875 -6.176 -0.862 1.00 78.94 770 ILE A CA 1
ATOM 6086 C C . ILE A 1 770 ? 5.941 -5.075 -0.335 1.00 78.94 770 ILE A C 1
ATOM 6088 O O . ILE A 1 770 ? 6.063 -4.700 0.827 1.00 78.94 770 ILE A O 1
ATOM 6092 N N . LEU A 1 771 ? 5.010 -4.555 -1.144 1.00 72.00 771 LEU A N 1
ATOM 6093 C CA . LEU A 1 771 ? 4.072 -3.512 -0.693 1.00 72.00 771 LEU A CA 1
ATOM 6094 C C . LEU A 1 771 ? 3.044 -4.032 0.321 1.00 72.00 771 LEU A C 1
ATOM 6096 O O . LEU A 1 771 ? 2.688 -3.319 1.254 1.00 72.00 771 LEU A O 1
ATOM 6100 N N . LEU A 1 772 ? 2.579 -5.267 0.134 1.00 69.56 772 LEU A N 1
ATOM 6101 C CA . LEU A 1 772 ? 1.602 -5.936 0.990 1.00 69.56 772 LEU A CA 1
ATOM 6102 C C . LEU A 1 772 ? 2.079 -7.362 1.302 1.00 69.56 772 LEU A C 1
ATOM 6104 O O . LEU A 1 772 ? 2.726 -7.987 0.454 1.00 69.56 772 LEU A O 1
ATOM 6108 N N . PRO A 1 773 ? 1.765 -7.907 2.489 1.00 70.06 773 PRO A N 1
ATOM 6109 C CA . PRO A 1 773 ? 2.004 -9.312 2.777 1.00 70.06 773 PRO A CA 1
ATOM 6110 C C . PRO A 1 773 ? 1.065 -10.187 1.943 1.00 70.06 773 PRO A C 1
ATOM 6112 O O . PRO A 1 773 ? -0.114 -9.874 1.789 1.00 70.06 773 PRO A O 1
ATOM 6115 N N . PHE A 1 774 ? 1.551 -11.329 1.451 1.00 71.81 774 PHE A N 1
ATOM 6116 C CA . PHE A 1 774 ? 0.745 -12.193 0.578 1.00 71.81 774 PHE A CA 1
ATOM 6117 C C . PHE A 1 774 ? -0.460 -12.859 1.265 1.00 71.81 774 PHE A C 1
ATOM 6119 O O . PHE A 1 774 ? -1.353 -13.325 0.573 1.00 71.81 774 PHE A O 1
ATOM 6126 N N . ALA A 1 775 ? -0.556 -12.821 2.599 1.00 62.56 775 ALA A N 1
ATOM 6127 C CA . ALA A 1 775 ? -1.793 -13.162 3.309 1.00 62.56 775 ALA A CA 1
ATOM 6128 C C . ALA A 1 775 ? -2.968 -12.242 2.909 1.00 62.56 775 ALA A C 1
ATOM 6130 O O . ALA A 1 775 ? -4.104 -12.693 2.829 1.00 62.56 775 ALA A O 1
ATOM 6131 N N . LEU A 1 776 ? -2.691 -10.969 2.603 1.00 60.31 776 LEU A N 1
ATOM 6132 C CA . LEU A 1 776 ? -3.680 -9.987 2.147 1.00 60.31 776 LEU A CA 1
ATOM 6133 C C . LEU A 1 776 ? -3.791 -9.913 0.614 1.00 60.31 776 LEU A C 1
ATOM 6135 O O . LEU A 1 776 ? -4.601 -9.142 0.104 1.00 60.31 776 LEU A O 1
ATOM 6139 N N . SER A 1 777 ? -2.989 -10.677 -0.141 1.00 60.91 777 SER A N 1
ATOM 6140 C CA . SER A 1 777 ? -3.043 -10.673 -1.606 1.00 60.91 777 SER A CA 1
ATOM 6141 C C . SER A 1 777 ? -3.745 -11.924 -2.153 1.00 60.91 777 SER A C 1
ATOM 6143 O O . SER A 1 777 ? -3.581 -13.024 -1.621 1.00 60.91 777 SER A O 1
ATOM 6145 N N . PRO A 1 778 ? -4.516 -11.805 -3.250 1.00 64.25 778 PRO A N 1
ATOM 6146 C CA . PRO A 1 778 ? -5.067 -12.968 -3.934 1.00 64.25 778 PRO A CA 1
ATOM 6147 C C . PRO A 1 778 ? -3.994 -13.997 -4.313 1.00 64.25 778 PRO A C 1
ATOM 6149 O O . PRO A 1 778 ? -2.891 -13.639 -4.736 1.00 64.25 778 PRO A O 1
ATOM 6152 N N . GLY A 1 779 ? -4.359 -15.285 -4.280 1.00 61.12 779 GLY A N 1
ATOM 6153 C CA . GLY A 1 779 ? -3.472 -16.411 -4.617 1.00 61.12 779 GLY A CA 1
ATOM 6154 C C . GLY A 1 779 ? -2.738 -16.277 -5.960 1.00 61.12 779 GLY A C 1
ATOM 6155 O O . GLY A 1 779 ? -1.635 -16.792 -6.118 1.00 61.12 779 GLY A O 1
ATOM 6156 N N . PHE A 1 780 ? -3.297 -15.517 -6.910 1.00 73.56 780 PHE A N 1
ATOM 6157 C CA . PHE A 1 780 ? -2.635 -15.152 -8.165 1.00 73.56 780 PHE A CA 1
ATOM 6158 C C . PHE A 1 780 ? -1.260 -14.497 -7.953 1.00 73.56 780 PHE A C 1
ATOM 6160 O O . PHE A 1 780 ? -0.301 -14.882 -8.614 1.00 73.56 780 PHE A O 1
ATOM 6167 N N . TYR A 1 781 ? -1.126 -13.556 -7.013 1.00 74.06 781 TYR A N 1
ATOM 6168 C CA . TYR A 1 781 ? 0.112 -12.792 -6.808 1.00 74.06 781 TYR A CA 1
ATOM 6169 C C . TYR A 1 781 ? 1.235 -13.590 -6.134 1.00 74.06 781 TYR A C 1
ATOM 6171 O O . TYR A 1 781 ? 2.364 -13.110 -6.063 1.00 74.06 781 TYR A O 1
ATOM 6179 N N . HIS A 1 782 ? 0.974 -14.822 -5.688 1.00 76.88 782 HIS A N 1
ATOM 6180 C CA . HIS A 1 782 ? 1.971 -15.656 -5.014 1.00 76.88 782 HIS A CA 1
ATOM 6181 C C . HIS A 1 782 ? 3.142 -16.066 -5.930 1.00 76.88 782 HIS A C 1
ATOM 6183 O O . HIS A 1 782 ? 4.186 -16.484 -5.435 1.00 76.88 782 HIS A O 1
ATOM 6189 N N . TRP A 1 783 ? 3.046 -15.879 -7.255 1.00 84.81 783 TRP A N 1
ATOM 6190 C CA . TRP A 1 783 ? 4.216 -16.000 -8.139 1.00 84.81 783 TRP A CA 1
ATOM 6191 C C . TRP A 1 783 ? 5.357 -15.047 -7.723 1.00 84.81 783 TRP A C 1
ATOM 6193 O O . TRP A 1 783 ? 6.529 -15.353 -7.946 1.00 84.81 783 TRP A O 1
ATOM 6203 N N . ALA A 1 784 ? 5.036 -13.930 -7.058 1.00 82.88 784 ALA A N 1
ATOM 6204 C CA . ALA A 1 784 ? 6.001 -12.941 -6.596 1.00 82.88 784 ALA A CA 1
ATOM 6205 C C . ALA A 1 784 ? 6.918 -13.428 -5.450 1.00 82.88 784 ALA A C 1
ATOM 6207 O O . ALA A 1 784 ? 7.917 -12.766 -5.171 1.00 82.88 784 ALA A O 1
ATOM 6208 N N . TYR A 1 785 ? 6.683 -14.615 -4.864 1.00 82.56 785 TYR A N 1
ATOM 6209 C CA . TYR A 1 785 ? 7.689 -15.313 -4.040 1.00 82.56 785 TYR A CA 1
ATOM 6210 C C . TYR A 1 785 ? 9.008 -15.558 -4.796 1.00 82.56 785 TYR A C 1
ATOM 6212 O O . TYR A 1 785 ? 10.065 -15.664 -4.176 1.00 82.56 785 TYR A O 1
ATOM 6220 N N . ALA A 1 786 ? 8.965 -15.621 -6.132 1.00 89.19 786 ALA A N 1
ATOM 6221 C CA . ALA A 1 786 ? 10.149 -15.730 -6.975 1.00 89.19 786 ALA A CA 1
ATOM 6222 C C . ALA A 1 786 ? 10.898 -14.395 -7.176 1.00 89.19 786 ALA A C 1
ATOM 6224 O O . ALA A 1 786 ? 11.935 -14.394 -7.828 1.00 89.19 786 ALA A O 1
ATOM 6225 N N . MET A 1 787 ? 10.424 -13.256 -6.655 1.00 92.12 787 MET A N 1
ATOM 6226 C CA . MET A 1 787 ? 11.106 -11.970 -6.856 1.00 92.12 787 MET A CA 1
ATOM 6227 C C . MET A 1 787 ? 12.290 -11.787 -5.888 1.00 92.12 787 MET A C 1
ATOM 6229 O O . MET A 1 787 ? 12.116 -11.957 -4.677 1.00 92.12 787 MET A O 1
ATOM 6233 N N . PRO A 1 788 ? 13.480 -11.358 -6.367 1.00 93.00 788 PRO A N 1
ATOM 6234 C CA . PRO A 1 788 ? 14.643 -11.111 -5.509 1.00 93.00 788 PRO A CA 1
ATOM 6235 C C . PRO A 1 788 ? 14.374 -10.136 -4.358 1.00 93.00 788 PRO A C 1
ATOM 6237 O O . PRO A 1 788 ? 14.855 -10.356 -3.247 1.00 93.00 788 PRO A O 1
ATOM 6240 N N . THR A 1 789 ? 13.582 -9.084 -4.590 1.00 91.06 789 THR A N 1
ATOM 6241 C CA . THR A 1 789 ? 13.217 -8.125 -3.537 1.00 91.06 789 THR A CA 1
ATOM 6242 C C . THR A 1 789 ? 12.374 -8.755 -2.428 1.00 91.06 789 THR A C 1
ATOM 6244 O O . THR A 1 789 ? 12.642 -8.476 -1.261 1.00 91.06 789 THR A O 1
ATOM 6247 N N . HIS A 1 790 ? 11.422 -9.642 -2.744 1.00 87.50 790 HIS A N 1
ATOM 6248 C CA . HIS A 1 790 ? 10.633 -10.338 -1.721 1.00 87.50 790 HIS A CA 1
ATOM 6249 C C . HIS A 1 790 ? 11.518 -11.216 -0.832 1.00 87.50 790 HIS A C 1
ATOM 6251 O O . HIS A 1 790 ? 11.416 -11.161 0.394 1.00 87.50 790 HIS A O 1
ATOM 6257 N N . ALA A 1 791 ? 12.437 -11.974 -1.438 1.00 90.50 791 ALA A N 1
ATOM 6258 C CA . ALA A 1 791 ? 13.405 -12.786 -0.706 1.00 90.50 791 ALA A CA 1
ATOM 6259 C C . ALA A 1 791 ? 14.305 -11.926 0.204 1.00 90.50 791 ALA A C 1
ATOM 6261 O O . ALA A 1 791 ? 14.494 -12.249 1.374 1.00 90.50 791 ALA A O 1
ATOM 6262 N N . VAL A 1 792 ? 14.822 -10.801 -0.299 1.00 91.38 792 VAL A N 1
ATOM 6263 C CA . VAL A 1 792 ? 15.710 -9.905 0.463 1.00 91.38 792 VAL A CA 1
ATOM 6264 C C . VAL A 1 792 ? 14.993 -9.202 1.601 1.00 91.38 792 VAL A C 1
ATOM 6266 O O . VAL A 1 792 ? 15.521 -9.191 2.708 1.00 91.38 792 VAL A O 1
ATOM 6269 N N . TYR A 1 793 ? 13.795 -8.666 1.367 1.00 87.81 793 TYR A N 1
ATOM 6270 C CA . TYR A 1 793 ? 12.987 -8.041 2.413 1.00 87.81 793 TYR A CA 1
ATOM 6271 C C . TYR A 1 793 ? 12.762 -8.999 3.587 1.00 87.81 793 TYR A C 1
ATOM 6273 O O . TYR A 1 793 ? 13.018 -8.661 4.739 1.00 87.81 793 TYR A O 1
ATOM 6281 N N . ASN A 1 794 ? 12.391 -10.237 3.276 1.00 85.56 794 ASN A N 1
ATOM 6282 C CA . ASN A 1 794 ? 12.191 -11.288 4.259 1.00 85.56 794 ASN A CA 1
ATOM 6283 C C . ASN A 1 794 ? 13.455 -11.611 5.081 1.00 85.56 794 ASN A C 1
ATOM 6285 O O . ASN A 1 794 ? 13.371 -11.714 6.305 1.00 85.56 794 ASN A O 1
ATOM 6289 N N . ILE A 1 795 ? 14.627 -11.708 4.440 1.00 88.94 795 ILE A N 1
ATOM 6290 C CA . ILE A 1 795 ? 15.907 -11.917 5.141 1.00 88.94 795 ILE A CA 1
ATOM 6291 C C . ILE A 1 795 ? 16.298 -10.683 5.976 1.00 88.94 795 ILE A C 1
ATOM 6293 O O . ILE A 1 795 ? 16.871 -10.827 7.053 1.00 88.94 795 ILE A O 1
ATOM 6297 N N . LEU A 1 796 ? 15.991 -9.465 5.521 1.00 86.94 796 LEU A N 1
ATOM 6298 C CA . LEU A 1 796 ? 16.226 -8.250 6.307 1.00 86.94 796 LEU A CA 1
ATOM 6299 C C . LEU A 1 796 ? 15.370 -8.241 7.581 1.00 86.94 796 LEU A C 1
ATOM 6301 O O . LEU A 1 796 ? 15.910 -7.984 8.654 1.00 86.94 796 LEU A O 1
ATOM 6305 N N . VAL A 1 797 ? 14.087 -8.615 7.495 1.00 84.25 797 VAL A N 1
ATOM 6306 C CA . VAL A 1 797 ? 13.218 -8.796 8.674 1.00 84.25 797 VAL A CA 1
ATOM 6307 C C . VAL A 1 797 ? 13.783 -9.864 9.620 1.00 84.25 797 VAL A C 1
ATOM 6309 O O . VAL A 1 797 ? 13.833 -9.626 10.825 1.00 84.25 797 VAL A O 1
ATOM 6312 N N . ASP A 1 798 ? 14.275 -10.996 9.103 1.00 86.94 798 ASP A N 1
ATOM 6313 C CA . ASP A 1 798 ? 14.910 -12.058 9.907 1.00 86.94 798 ASP A CA 1
ATOM 6314 C C . ASP A 1 798 ? 16.136 -11.538 10.680 1.00 86.94 798 ASP A C 1
ATOM 6316 O O . ASP A 1 798 ? 16.239 -11.690 11.898 1.00 86.94 798 ASP A O 1
ATOM 6320 N N . ILE A 1 799 ? 17.030 -10.818 9.993 1.00 87.69 799 ILE A N 1
ATOM 6321 C CA . ILE A 1 799 ? 18.220 -10.201 10.597 1.00 87.69 799 ILE A CA 1
ATOM 6322 C C . ILE A 1 799 ? 17.827 -9.174 11.663 1.00 87.69 799 ILE A C 1
ATOM 6324 O O . ILE A 1 799 ? 18.395 -9.174 12.759 1.00 87.69 799 ILE A O 1
ATOM 6328 N N . TRP A 1 800 ? 16.895 -8.274 11.349 1.00 83.50 800 TRP A N 1
ATOM 6329 C CA . TRP A 1 800 ? 16.516 -7.166 12.226 1.00 83.50 800 TRP A CA 1
ATOM 6330 C C . TRP A 1 800 ? 15.704 -7.613 13.444 1.00 83.50 800 TRP A C 1
ATOM 6332 O O . TRP A 1 800 ? 15.792 -6.954 14.472 1.00 83.50 800 TRP A O 1
ATOM 6342 N N . SER A 1 801 ? 14.999 -8.745 13.361 1.00 81.19 801 SER A N 1
ATOM 6343 C CA . SER A 1 801 ? 14.242 -9.361 14.464 1.00 81.19 801 SER A CA 1
ATOM 6344 C C . SER A 1 801 ? 14.972 -10.530 15.144 1.00 81.19 801 SER A C 1
ATOM 6346 O O . SER A 1 801 ? 14.346 -11.403 15.738 1.00 81.19 801 SER A O 1
ATOM 6348 N N . HIS A 1 802 ? 16.308 -10.563 15.061 1.00 84.12 802 HIS A N 1
ATOM 6349 C CA . HIS A 1 802 ? 17.173 -11.552 15.726 1.00 84.12 802 HIS A CA 1
ATOM 6350 C C . HIS A 1 802 ? 16.863 -13.036 15.410 1.00 84.12 802 HIS A C 1
ATOM 6352 O O . HIS A 1 802 ? 17.209 -13.916 16.199 1.00 84.12 802 HIS A O 1
ATOM 6358 N N . GLY A 1 803 ? 16.287 -13.330 14.241 1.00 82.19 803 GLY A N 1
ATOM 6359 C CA . GLY A 1 803 ? 15.890 -14.680 13.821 1.00 82.19 803 GLY A CA 1
ATOM 6360 C C . GLY A 1 803 ? 14.377 -14.928 13.798 1.00 82.19 803 GLY A C 1
ATOM 6361 O O . GLY A 1 803 ? 13.954 -16.056 13.549 1.00 82.19 803 GLY A O 1
ATOM 6362 N N . CYS A 1 804 ? 13.552 -13.907 14.066 1.00 80.81 804 CYS A N 1
ATOM 6363 C CA . CYS A 1 804 ? 12.090 -14.009 14.044 1.00 80.81 804 CYS A CA 1
ATOM 6364 C C . CYS A 1 804 ? 11.461 -13.774 12.659 1.00 80.81 804 CYS A C 1
ATOM 6366 O O . CYS A 1 804 ? 10.421 -13.119 12.534 1.00 80.81 804 CYS A O 1
ATOM 6368 N N . ASN A 1 805 ? 12.084 -14.341 11.619 1.00 82.50 805 ASN A N 1
ATOM 6369 C CA . ASN A 1 805 ? 11.441 -14.656 10.344 1.00 82.50 805 ASN A CA 1
ATOM 6370 C C . ASN A 1 805 ? 12.203 -15.807 9.635 1.00 82.50 805 ASN A C 1
ATOM 6372 O O . ASN A 1 805 ? 12.972 -15.542 8.712 1.00 82.50 805 ASN A O 1
ATOM 6376 N N . PRO A 1 806 ? 12.027 -17.092 10.019 1.00 79.94 806 PRO A N 1
ATOM 6377 C CA . PRO A 1 806 ? 12.903 -18.219 9.631 1.00 79.94 806 PRO A CA 1
ATOM 6378 C C . PRO A 1 806 ? 12.725 -18.736 8.180 1.00 79.94 806 PRO A C 1
ATOM 6380 O O . PRO A 1 806 ? 12.743 -19.935 7.878 1.00 79.94 806 PRO A O 1
ATOM 6383 N N . VAL A 1 807 ? 12.594 -17.813 7.232 1.00 79.56 807 VAL A N 1
ATOM 6384 C CA . VAL A 1 807 ? 12.325 -18.025 5.802 1.00 79.56 807 VAL A CA 1
ATOM 6385 C C . VAL A 1 807 ? 13.580 -18.155 4.931 1.00 79.56 807 VAL A C 1
ATOM 6387 O O . VAL A 1 807 ? 13.494 -18.372 3.719 1.00 79.56 807 VAL A O 1
ATOM 6390 N N . LEU A 1 808 ? 14.764 -18.089 5.548 1.00 84.56 808 LEU A N 1
ATOM 6391 C CA . LEU A 1 808 ? 16.073 -18.218 4.897 1.00 84.56 808 LEU A CA 1
ATOM 6392 C C . LEU A 1 808 ? 16.178 -19.464 3.992 1.00 84.56 808 LEU A C 1
ATOM 6394 O O . LEU A 1 808 ? 16.856 -19.437 2.962 1.00 84.56 808 LEU A O 1
ATOM 6398 N N . HIS A 1 809 ? 15.462 -20.532 4.363 1.00 85.00 809 HIS A N 1
ATOM 6399 C CA . HIS A 1 809 ? 15.398 -21.814 3.665 1.00 85.00 809 HIS A CA 1
ATOM 6400 C C . HIS A 1 809 ? 14.839 -21.729 2.232 1.00 85.00 809 HIS A C 1
ATOM 6402 O O . HIS A 1 809 ? 15.230 -22.548 1.404 1.00 85.00 809 HIS A O 1
ATOM 6408 N N . TYR A 1 810 ? 13.968 -20.757 1.920 1.00 87.38 810 TYR A N 1
ATOM 6409 C CA . TYR A 1 810 ? 13.513 -20.490 0.546 1.00 87.38 810 TYR A CA 1
ATOM 6410 C C . TYR A 1 810 ? 14.185 -19.242 -0.043 1.00 87.38 810 TYR A C 1
ATOM 6412 O O . TYR A 1 810 ? 14.531 -19.224 -1.226 1.00 87.38 810 TYR A O 1
ATOM 6420 N N . ALA A 1 811 ? 14.410 -18.211 0.778 1.00 87.75 811 ALA A N 1
ATOM 6421 C CA . ALA A 1 811 ? 14.840 -16.903 0.299 1.00 87.75 811 ALA A CA 1
ATOM 6422 C C . ALA A 1 811 ? 16.270 -16.914 -0.280 1.00 87.75 811 ALA A C 1
ATOM 6424 O O . ALA A 1 811 ? 16.512 -16.324 -1.335 1.00 87.75 811 ALA A O 1
ATOM 6425 N N . LEU A 1 812 ? 17.215 -17.636 0.343 1.00 91.00 812 LEU A N 1
ATOM 6426 C CA . LEU A 1 812 ? 18.569 -17.771 -0.210 1.00 91.00 812 LEU A CA 1
ATOM 6427 C C . LEU A 1 812 ? 18.600 -18.562 -1.532 1.00 91.00 812 LEU A C 1
ATOM 6429 O O . LEU A 1 812 ? 19.217 -18.063 -2.475 1.00 91.00 812 LEU A O 1
ATOM 6433 N N . PRO A 1 813 ? 17.950 -19.739 -1.670 1.00 94.56 813 PRO A N 1
ATOM 6434 C CA . PRO A 1 813 ? 17.845 -20.429 -2.956 1.00 94.56 813 PRO A CA 1
ATOM 6435 C C . PRO A 1 813 ? 17.317 -19.568 -4.106 1.00 94.56 813 PRO A C 1
ATOM 6437 O O . PRO A 1 813 ? 17.864 -19.662 -5.202 1.00 94.56 813 PRO A O 1
ATOM 6440 N N . VAL A 1 814 ? 16.321 -18.701 -3.873 1.00 93.12 814 VAL A N 1
ATOM 6441 C CA . VAL A 1 814 ? 15.827 -17.763 -4.900 1.00 93.12 814 VAL A CA 1
ATOM 6442 C C . VAL A 1 814 ? 16.945 -16.816 -5.349 1.00 93.12 814 VAL A C 1
ATOM 6444 O O . VAL A 1 814 ? 17.226 -16.722 -6.543 1.00 93.12 814 VAL A O 1
ATOM 6447 N N . LEU A 1 815 ? 17.648 -16.171 -4.412 1.00 94.25 815 LEU A N 1
ATOM 6448 C CA . LEU A 1 815 ? 18.744 -15.253 -4.745 1.00 94.25 815 LEU A CA 1
ATOM 6449 C C . LEU A 1 815 ? 19.903 -15.958 -5.458 1.00 94.25 815 LEU A C 1
ATOM 6451 O O . LEU A 1 815 ? 20.387 -15.454 -6.469 1.00 94.25 815 LEU A O 1
ATOM 6455 N N . PHE A 1 816 ? 20.305 -17.147 -5.003 1.00 95.62 816 PHE A N 1
ATOM 6456 C CA . PHE A 1 816 ? 21.350 -17.925 -5.672 1.00 95.62 816 PHE A CA 1
ATOM 6457 C C . PHE A 1 816 ? 20.921 -18.446 -7.050 1.00 95.62 816 PHE A C 1
ATOM 6459 O O . PHE A 1 816 ? 21.763 -18.542 -7.944 1.00 95.62 816 PHE A O 1
ATOM 6466 N N . ALA A 1 817 ? 19.635 -18.739 -7.267 1.00 95.38 817 ALA A N 1
ATOM 6467 C CA . ALA A 1 817 ? 19.130 -19.116 -8.584 1.00 95.38 817 ALA A CA 1
ATOM 6468 C C . ALA A 1 817 ? 19.247 -17.952 -9.584 1.00 95.38 817 ALA A C 1
ATOM 6470 O O . ALA A 1 817 ? 19.702 -18.163 -10.714 1.00 95.38 817 ALA A O 1
ATOM 6471 N N . TYR A 1 818 ? 18.923 -16.721 -9.169 1.00 95.31 818 TYR A N 1
ATOM 6472 C CA . TYR A 1 818 ? 19.155 -15.532 -9.997 1.00 95.31 818 TYR A CA 1
ATOM 6473 C C . TYR A 1 818 ? 20.640 -15.222 -10.177 1.00 95.31 818 TYR A C 1
ATOM 6475 O O . TYR A 1 818 ? 21.047 -14.929 -11.296 1.00 95.31 818 TYR A O 1
ATOM 6483 N N . GLU A 1 819 ? 21.459 -15.344 -9.131 1.00 95.38 819 GLU A N 1
ATOM 6484 C CA . GLU A 1 819 ? 22.908 -15.127 -9.216 1.00 95.38 819 GLU A CA 1
ATOM 6485 C C . GLU A 1 819 ? 23.524 -16.053 -10.274 1.00 95.38 819 GLU A C 1
ATOM 6487 O O . GLU A 1 819 ? 24.115 -15.588 -11.246 1.00 95.38 819 GLU A O 1
ATOM 6492 N N . ILE A 1 820 ? 23.298 -17.366 -10.167 1.00 96.00 820 ILE A N 1
ATOM 6493 C CA . ILE A 1 820 ? 23.857 -18.363 -11.091 1.00 96.00 820 ILE A CA 1
ATOM 6494 C C . ILE A 1 820 ? 23.317 -18.184 -12.520 1.00 96.00 820 ILE A C 1
ATOM 6496 O O . ILE A 1 820 ? 24.094 -18.241 -13.481 1.00 96.00 820 ILE A O 1
ATOM 6500 N N . SER A 1 821 ? 22.010 -17.959 -12.694 1.00 95.50 821 SER A N 1
ATOM 6501 C CA . SER A 1 821 ? 21.418 -17.840 -14.036 1.00 95.50 821 SER A CA 1
ATOM 6502 C C . SER A 1 821 ? 21.791 -16.521 -14.722 1.00 95.50 821 SER A C 1
ATOM 6504 O O . SER A 1 821 ? 22.232 -16.540 -15.877 1.00 95.50 821 SER A O 1
ATOM 6506 N N . SER A 1 822 ? 21.726 -15.389 -14.014 1.00 94.88 822 SER A N 1
ATOM 6507 C CA . SER A 1 822 ? 22.153 -14.091 -14.545 1.00 94.88 822 SER A CA 1
ATOM 6508 C C . SER A 1 822 ? 23.668 -14.021 -14.761 1.00 94.88 822 SER A C 1
ATOM 6510 O O . SER A 1 822 ? 24.099 -13.369 -15.715 1.00 94.88 822 SER A O 1
ATOM 6512 N N . LEU A 1 823 ? 24.491 -14.728 -13.972 1.00 94.06 823 LEU A N 1
ATOM 6513 C CA . LEU A 1 823 ? 25.934 -14.865 -14.209 1.00 94.06 823 LEU A CA 1
ATOM 6514 C C . LEU A 1 823 ? 26.216 -15.626 -15.516 1.00 94.06 823 LEU A C 1
ATOM 6516 O O . LEU A 1 823 ? 26.976 -15.146 -16.363 1.00 94.06 823 LEU A O 1
ATOM 6520 N N . ALA A 1 824 ? 25.570 -16.778 -15.724 1.00 94.19 824 ALA A N 1
ATOM 6521 C CA . ALA A 1 824 ? 25.723 -17.577 -16.941 1.00 94.19 824 ALA A CA 1
ATOM 6522 C C . ALA A 1 824 ? 25.276 -16.806 -18.199 1.00 94.19 824 ALA A C 1
ATOM 6524 O O . ALA A 1 824 ? 26.029 -16.697 -19.173 1.00 94.19 824 ALA A O 1
ATOM 6525 N N . LEU A 1 825 ? 24.088 -16.193 -18.156 1.00 94.25 825 LEU A N 1
ATOM 6526 C CA . LEU A 1 825 ? 23.550 -15.376 -19.249 1.00 94.25 825 LEU A CA 1
ATOM 6527 C C . LEU A 1 825 ? 24.366 -14.094 -19.491 1.00 94.25 825 LEU A C 1
ATOM 6529 O O . LEU A 1 825 ? 24.474 -13.644 -20.636 1.00 94.25 825 LEU A O 1
ATOM 6533 N N . SER A 1 826 ? 24.987 -13.532 -18.450 1.00 91.12 826 SER A N 1
ATOM 6534 C CA . SER A 1 826 ? 25.929 -12.410 -18.556 1.00 91.12 826 SER A CA 1
ATOM 6535 C C . SER A 1 826 ? 27.213 -12.796 -19.285 1.00 91.12 826 SER A C 1
ATOM 6537 O O . SER A 1 826 ? 27.662 -12.051 -20.159 1.00 91.12 826 SER A O 1
ATOM 6539 N N . MET A 1 827 ? 27.801 -13.955 -18.964 1.00 90.56 827 MET A N 1
ATOM 6540 C CA . MET A 1 827 ? 29.002 -14.453 -19.645 1.00 90.56 827 MET A CA 1
ATOM 6541 C C . MET A 1 827 ? 28.724 -14.716 -21.129 1.00 90.56 827 MET A C 1
ATOM 6543 O O . MET A 1 827 ? 29.448 -14.204 -21.985 1.00 90.56 827 MET A O 1
ATOM 6547 N N . LEU A 1 828 ? 27.630 -15.418 -21.446 1.00 92.50 828 LEU A N 1
ATOM 6548 C CA . LEU A 1 828 ? 27.173 -15.638 -22.826 1.00 92.50 828 LEU A CA 1
ATOM 6549 C C . LEU A 1 828 ? 26.894 -14.313 -23.562 1.00 92.50 828 LEU A C 1
ATOM 6551 O O . LEU A 1 828 ? 27.294 -14.141 -24.715 1.00 92.50 828 LEU A O 1
ATOM 6555 N N . GLY A 1 829 ? 26.287 -13.339 -22.877 1.00 90.00 829 GLY A N 1
ATOM 6556 C CA . GLY A 1 829 ? 26.033 -11.999 -23.408 1.00 90.00 829 GLY A CA 1
ATOM 6557 C C . GLY A 1 829 ? 27.305 -11.226 -23.787 1.00 90.00 829 GLY A C 1
ATOM 6558 O O . GLY A 1 829 ? 27.293 -10.468 -24.759 1.00 90.00 829 GLY A O 1
ATOM 6559 N N . VAL A 1 830 ? 28.427 -11.433 -23.083 1.00 89.38 830 VAL A N 1
ATOM 6560 C CA . VAL A 1 830 ? 29.724 -10.848 -23.471 1.00 89.38 830 VAL A CA 1
ATOM 6561 C C . VAL A 1 830 ? 30.261 -11.482 -24.754 1.00 89.38 830 VAL A C 1
ATOM 6563 O O . VAL A 1 830 ? 30.673 -10.738 -25.642 1.00 89.38 830 VAL A O 1
ATOM 6566 N N . TYR A 1 831 ? 30.212 -12.812 -24.897 1.00 89.06 831 TYR A N 1
ATOM 6567 C CA . TYR A 1 831 ? 30.607 -13.478 -26.148 1.00 89.06 831 TYR A CA 1
ATOM 6568 C C . TYR A 1 831 ? 29.775 -12.976 -27.334 1.00 89.06 831 TYR A C 1
ATOM 6570 O O . TYR A 1 831 ? 30.345 -12.569 -28.348 1.00 89.06 831 TYR A O 1
ATOM 6578 N N . ARG A 1 832 ? 28.445 -12.893 -27.168 1.00 87.88 832 ARG A N 1
ATOM 6579 C CA . ARG A 1 832 ? 27.523 -12.318 -28.161 1.00 87.88 832 ARG A CA 1
ATOM 6580 C C . ARG A 1 832 ? 27.943 -10.896 -28.557 1.00 87.88 832 ARG A C 1
ATOM 6582 O O . ARG A 1 832 ? 28.141 -10.621 -29.738 1.00 87.88 832 ARG A O 1
ATOM 6589 N N . ARG A 1 833 ? 28.131 -9.996 -27.584 1.00 88.88 833 ARG A N 1
ATOM 6590 C CA . ARG A 1 833 ? 28.548 -8.600 -27.834 1.00 88.88 833 ARG A CA 1
ATOM 6591 C C . ARG A 1 833 ? 29.913 -8.488 -28.511 1.00 88.88 833 ARG A C 1
ATOM 6593 O O . ARG A 1 833 ? 30.074 -7.636 -29.378 1.00 88.88 833 ARG A O 1
ATOM 6600 N N . SER A 1 834 ? 30.883 -9.324 -28.142 1.00 86.69 834 SER A N 1
ATOM 6601 C CA . SER A 1 834 ? 32.201 -9.331 -28.785 1.00 86.69 834 SER A CA 1
ATOM 6602 C C . SER A 1 834 ? 32.150 -9.805 -30.234 1.00 86.69 834 SER A C 1
ATOM 6604 O O . SER A 1 834 ? 32.809 -9.201 -31.075 1.00 86.69 834 SER A O 1
ATOM 6606 N N . HIS A 1 835 ? 31.323 -10.804 -30.550 1.00 85.56 835 HIS A N 1
ATOM 6607 C CA . HIS A 1 835 ? 31.111 -11.248 -31.927 1.00 85.56 835 HIS A CA 1
ATOM 6608 C C . HIS A 1 835 ? 30.509 -10.130 -32.801 1.00 85.56 835 HIS A C 1
ATOM 6610 O O . HIS A 1 835 ? 31.111 -9.739 -33.800 1.00 85.56 835 HIS A O 1
ATOM 6616 N N . TYR A 1 836 ? 29.396 -9.516 -32.376 1.00 84.06 836 TYR A N 1
ATOM 6617 C CA . TYR A 1 836 ? 28.805 -8.382 -33.105 1.00 84.06 836 TYR A CA 1
ATOM 6618 C C . TYR A 1 836 ? 29.733 -7.155 -33.163 1.00 84.06 836 TYR A C 1
ATOM 6620 O O . TYR A 1 836 ? 29.788 -6.469 -34.181 1.00 84.06 836 TYR A O 1
ATOM 6628 N N . GLY A 1 837 ? 30.500 -6.890 -32.101 1.00 84.19 837 GLY A N 1
ATOM 6629 C CA . GLY A 1 837 ? 31.486 -5.808 -32.064 1.00 84.19 837 GLY A CA 1
ATOM 6630 C C . GLY A 1 837 ? 32.670 -6.021 -33.013 1.00 84.19 837 GLY A C 1
ATOM 6631 O O . GLY A 1 837 ? 33.220 -5.045 -33.517 1.00 84.19 837 GLY A O 1
ATOM 6632 N N . PHE A 1 838 ? 33.051 -7.272 -33.281 1.00 84.19 838 PHE A N 1
ATOM 6633 C CA . PHE A 1 838 ? 34.051 -7.617 -34.292 1.00 84.19 838 PHE A CA 1
ATOM 6634 C C . PHE A 1 838 ? 33.501 -7.416 -35.711 1.00 84.19 838 PHE A C 1
ATOM 6636 O O . PHE A 1 838 ? 34.116 -6.696 -36.494 1.00 84.19 838 PHE A O 1
ATOM 6643 N N . LEU A 1 839 ? 32.308 -7.949 -36.009 1.00 82.56 839 LEU A N 1
ATOM 6644 C CA . LEU A 1 839 ? 31.642 -7.771 -37.310 1.00 82.56 839 LEU A CA 1
ATOM 6645 C C . LEU A 1 839 ? 31.420 -6.288 -37.657 1.00 82.56 839 LEU A C 1
ATOM 6647 O O . LEU A 1 839 ? 31.585 -5.881 -38.805 1.00 82.56 839 LEU A O 1
ATOM 6651 N N . ALA A 1 840 ? 31.087 -5.459 -36.662 1.00 83.19 840 ALA A N 1
ATOM 6652 C CA . ALA A 1 840 ? 30.946 -4.017 -36.845 1.00 83.19 840 ALA A CA 1
ATOM 6653 C C . ALA A 1 840 ? 32.273 -3.338 -37.237 1.00 83.19 840 ALA A C 1
ATOM 6655 O O . ALA A 1 840 ? 32.273 -2.495 -38.129 1.00 83.19 840 ALA A O 1
ATOM 6656 N N . LEU A 1 841 ? 33.399 -3.724 -36.619 1.00 81.81 841 LEU A N 1
ATOM 6657 C CA . LEU A 1 841 ? 34.725 -3.216 -36.998 1.00 81.81 841 LEU A CA 1
ATOM 6658 C C . LEU A 1 841 ? 35.132 -3.678 -38.402 1.00 81.81 841 LEU A C 1
ATOM 6660 O O . LEU A 1 841 ? 35.644 -2.873 -39.171 1.00 81.81 841 LEU A O 1
ATOM 6664 N N . GLU A 1 842 ? 34.879 -4.941 -38.753 1.00 80.44 842 GLU A N 1
ATOM 6665 C CA . GLU A 1 842 ? 35.172 -5.471 -40.090 1.00 80.44 842 GLU A CA 1
ATOM 6666 C C . GLU A 1 842 ? 34.371 -4.731 -41.176 1.00 80.44 842 GLU A C 1
ATOM 6668 O O . GLU A 1 842 ? 34.898 -4.417 -42.245 1.00 80.44 842 GLU A O 1
ATOM 6673 N N . LYS A 1 843 ? 33.103 -4.398 -40.894 1.00 82.75 843 LYS A N 1
ATOM 6674 C CA . LYS A 1 843 ? 32.279 -3.581 -41.788 1.00 82.75 843 LYS A CA 1
ATOM 6675 C C . LYS A 1 843 ? 32.808 -2.151 -41.910 1.00 82.75 843 LYS A C 1
ATOM 6677 O O . LYS A 1 843 ? 32.961 -1.674 -43.028 1.00 82.75 843 LYS A O 1
ATOM 6682 N N . GLU A 1 844 ? 33.122 -1.484 -40.798 1.00 81.56 844 GLU A N 1
ATOM 6683 C CA . GLU A 1 844 ? 33.721 -0.139 -40.823 1.00 81.56 844 GLU A CA 1
ATOM 6684 C C . GLU A 1 844 ? 35.037 -0.106 -41.614 1.00 81.56 844 GLU A C 1
ATOM 6686 O O . GLU A 1 844 ? 35.300 0.863 -42.326 1.00 81.56 844 GLU A O 1
ATOM 6691 N N . GLU A 1 845 ? 35.851 -1.161 -41.516 1.00 77.38 845 GLU A N 1
ATOM 6692 C CA . GLU A 1 845 ? 37.092 -1.291 -42.276 1.00 77.38 845 GLU A CA 1
ATOM 6693 C C . GLU A 1 845 ? 36.818 -1.457 -43.777 1.00 77.38 845 GLU A C 1
ATOM 6695 O O . GLU A 1 845 ? 37.398 -0.725 -44.576 1.00 77.38 845 GLU A O 1
ATOM 6700 N N . LYS A 1 846 ? 35.884 -2.331 -44.179 1.00 81.00 846 LYS A N 1
ATOM 6701 C CA . LYS A 1 846 ? 35.466 -2.482 -45.588 1.00 81.00 846 LYS A CA 1
ATOM 6702 C C . LYS A 1 846 ? 34.873 -1.189 -46.159 1.00 81.00 846 LYS A C 1
ATOM 6704 O O . LYS A 1 846 ? 35.235 -0.788 -47.264 1.00 81.00 846 LYS A O 1
ATOM 6709 N N . ASP A 1 847 ? 34.029 -0.498 -45.394 1.00 81.06 847 ASP A N 1
ATOM 6710 C CA . ASP A 1 847 ? 33.443 0.792 -45.777 1.00 81.06 847 ASP A CA 1
ATOM 6711 C C . ASP A 1 847 ? 34.524 1.887 -45.910 1.00 81.06 847 ASP A C 1
ATOM 6713 O O . ASP A 1 847 ? 34.414 2.776 -46.758 1.00 81.06 847 ASP A O 1
ATOM 6717 N N . PHE A 1 848 ? 35.585 1.838 -45.095 1.00 77.31 848 PHE A N 1
ATOM 6718 C CA . PHE A 1 848 ? 36.748 2.721 -45.220 1.00 77.31 848 PHE A CA 1
ATOM 6719 C C . PHE A 1 848 ? 37.600 2.379 -46.451 1.00 77.31 848 PHE A C 1
ATOM 6721 O O . PHE A 1 848 ? 37.942 3.280 -47.216 1.00 77.31 848 PHE A O 1
ATOM 6728 N N . GLN A 1 849 ? 37.883 1.096 -46.692 1.00 76.56 849 GLN A N 1
ATOM 6729 C CA . GLN A 1 849 ? 38.612 0.622 -47.874 1.00 76.56 849 GLN A CA 1
ATOM 6730 C C . GLN A 1 849 ? 37.900 1.034 -49.172 1.00 76.56 849 GLN A C 1
ATOM 6732 O O . GLN A 1 849 ? 38.542 1.579 -50.069 1.00 76.56 849 GLN A O 1
ATOM 6737 N N . ALA A 1 850 ? 36.574 0.877 -49.243 1.00 81.06 850 ALA A N 1
ATOM 6738 C CA . ALA A 1 850 ? 35.769 1.310 -50.386 1.00 81.06 850 ALA A CA 1
ATOM 6739 C C . ALA A 1 850 ? 35.845 2.832 -50.625 1.00 81.06 850 ALA A C 1
ATOM 6741 O O . ALA A 1 850 ? 35.989 3.272 -51.764 1.00 81.06 850 ALA A O 1
ATOM 6742 N N . LYS A 1 851 ? 35.812 3.648 -49.561 1.00 78.56 851 LYS A N 1
ATOM 6743 C CA . LYS A 1 851 ? 35.965 5.114 -49.660 1.00 78.56 851 LYS A CA 1
ATOM 6744 C C . LYS A 1 851 ? 37.358 5.531 -50.130 1.00 78.56 851 LYS A C 1
ATOM 6746 O O . LYS A 1 851 ? 37.471 6.461 -50.921 1.00 78.56 851 LYS A O 1
ATOM 6751 N N . VAL A 1 852 ? 38.407 4.858 -49.653 1.00 76.69 852 VAL A N 1
ATOM 6752 C CA . VAL A 1 852 ? 39.791 5.119 -50.080 1.00 76.69 852 VAL A CA 1
ATOM 6753 C C . VAL A 1 852 ? 39.988 4.733 -51.547 1.00 76.69 852 VAL A C 1
ATOM 6755 O O . VAL A 1 852 ? 40.567 5.517 -52.293 1.00 76.69 852 VAL A O 1
ATOM 6758 N N . ALA A 1 853 ? 39.456 3.585 -51.980 1.00 78.94 853 ALA A N 1
ATOM 6759 C CA . ALA A 1 853 ? 39.491 3.162 -53.380 1.00 78.94 853 ALA A CA 1
ATOM 6760 C C . ALA A 1 853 ? 38.768 4.163 -54.300 1.00 78.94 853 ALA A C 1
ATOM 6762 O O . ALA A 1 853 ? 39.367 4.645 -55.257 1.00 78.94 853 ALA A O 1
ATOM 6763 N N . ALA A 1 854 ? 37.540 4.566 -53.956 1.00 80.75 854 ALA A N 1
ATOM 6764 C CA . ALA A 1 854 ? 36.776 5.543 -54.735 1.00 80.75 854 ALA A CA 1
ATOM 6765 C C . ALA A 1 854 ? 37.470 6.919 -54.829 1.00 80.75 854 ALA A C 1
ATOM 6767 O O . ALA A 1 854 ? 37.435 7.556 -55.878 1.00 80.75 854 ALA A O 1
ATOM 6768 N N . ALA A 1 855 ? 38.137 7.372 -53.759 1.00 76.62 855 ALA A N 1
ATOM 6769 C CA . ALA A 1 855 ? 38.895 8.627 -53.763 1.00 76.62 855 ALA A CA 1
ATOM 6770 C C . ALA A 1 855 ? 40.197 8.550 -54.588 1.00 76.62 855 ALA A C 1
ATOM 6772 O O . ALA A 1 855 ? 40.627 9.550 -55.165 1.00 76.62 855 ALA A O 1
ATOM 6773 N N . LEU A 1 856 ? 40.828 7.372 -54.656 1.00 77.44 856 LEU A N 1
ATOM 6774 C CA . LEU A 1 856 ? 41.947 7.111 -55.564 1.00 77.44 856 LEU A CA 1
ATOM 6775 C C . LEU A 1 856 ? 41.471 7.122 -57.023 1.00 77.44 856 LEU A C 1
ATOM 6777 O O . LEU A 1 856 ? 42.064 7.825 -57.840 1.00 77.44 856 LEU A O 1
ATOM 6781 N N . GLU A 1 857 ? 40.370 6.432 -57.332 1.00 76.81 857 GLU A N 1
ATOM 6782 C CA . GLU A 1 857 ? 39.763 6.405 -58.670 1.00 76.81 857 GLU A CA 1
ATOM 6783 C C . GLU A 1 857 ? 39.351 7.802 -59.156 1.00 76.81 857 GLU A C 1
ATOM 6785 O O . GLU A 1 857 ? 39.706 8.172 -60.275 1.00 76.81 857 GLU A O 1
ATOM 6790 N N . SER A 1 858 ? 38.697 8.617 -58.318 1.00 74.88 858 SER A N 1
ATOM 6791 C CA . SER A 1 858 ? 38.335 9.990 -58.697 1.00 74.88 858 SER A CA 1
ATOM 6792 C C . SER A 1 858 ? 39.569 10.862 -58.942 1.00 74.88 858 SER A C 1
ATOM 6794 O O . SER A 1 858 ? 39.619 11.588 -59.929 1.00 74.88 858 SER A O 1
ATOM 6796 N N . SER A 1 859 ? 40.608 10.748 -58.103 1.00 71.31 859 SER A N 1
ATOM 6797 C CA . SER A 1 859 ? 41.856 11.501 -58.305 1.00 71.31 859 SER A CA 1
ATOM 6798 C C . SER A 1 859 ? 42.600 11.094 -59.579 1.00 71.31 859 SER A C 1
ATOM 6800 O O . SER A 1 859 ? 43.268 11.919 -60.193 1.00 71.31 859 SER A O 1
ATOM 6802 N N . ARG A 1 860 ? 42.458 9.834 -60.006 1.00 70.44 860 ARG A N 1
ATOM 6803 C CA . ARG A 1 860 ? 43.013 9.344 -61.266 1.00 70.44 860 ARG A CA 1
ATOM 6804 C C . ARG A 1 860 ? 42.222 9.869 -62.469 1.00 70.44 860 ARG A C 1
ATOM 6806 O O . ARG A 1 860 ? 42.841 10.254 -63.453 1.00 70.44 860 ARG A O 1
ATOM 6813 N N . GLN A 1 861 ? 40.892 9.940 -62.380 1.00 70.56 861 GLN A N 1
ATOM 6814 C CA . GLN A 1 861 ? 40.050 10.555 -63.416 1.00 70.56 861 GLN A CA 1
ATOM 6815 C C . GLN A 1 861 ? 40.361 12.053 -63.586 1.00 70.56 861 GLN A C 1
ATOM 6817 O O . GLN A 1 861 ? 40.549 12.501 -64.712 1.00 70.56 861 GLN A O 1
ATOM 6822 N N . GLU A 1 862 ? 40.526 12.808 -62.493 1.00 66.50 862 GLU A N 1
ATOM 6823 C CA . GLU A 1 862 ? 40.948 14.223 -62.533 1.00 66.50 862 GLU A CA 1
ATOM 6824 C C . GLU A 1 862 ? 42.331 14.422 -63.199 1.00 66.50 862 GLU A C 1
ATOM 6826 O O . GLU A 1 862 ? 42.548 15.407 -63.916 1.00 66.50 862 GLU A O 1
ATOM 6831 N N . SER A 1 863 ? 43.268 13.485 -62.989 1.00 62.03 863 SER A N 1
ATOM 6832 C CA . SER A 1 863 ? 44.576 13.473 -63.661 1.00 62.03 863 SER A CA 1
ATOM 6833 C C . SER A 1 863 ? 44.448 13.176 -65.163 1.00 62.03 863 SER A C 1
ATOM 6835 O O . SER A 1 863 ? 45.010 13.909 -65.976 1.00 62.03 863 SER A O 1
ATOM 6837 N N . GLU A 1 864 ? 43.681 12.144 -65.536 1.00 63.47 864 GLU A N 1
ATOM 6838 C CA . GLU A 1 864 ? 43.432 11.752 -66.934 1.00 63.47 864 GLU A CA 1
ATOM 6839 C C . GLU A 1 864 ? 42.701 12.873 -67.719 1.00 63.47 864 GLU A C 1
ATOM 6841 O O . GLU A 1 864 ? 43.037 13.141 -68.875 1.00 63.47 864 GLU A O 1
ATOM 6846 N N . GLU A 1 865 ? 41.769 13.604 -67.090 1.00 58.94 865 GLU A N 1
ATOM 6847 C CA . GLU A 1 865 ? 41.113 14.783 -67.685 1.00 58.94 865 GLU A CA 1
ATOM 6848 C C . GLU A 1 865 ? 42.060 15.989 -67.841 1.00 58.94 865 GLU A C 1
ATOM 6850 O O . GLU A 1 865 ? 41.981 16.708 -68.844 1.00 58.94 865 GLU A O 1
ATOM 6855 N N . SER A 1 866 ? 42.983 16.207 -66.895 1.00 55.28 866 SER A N 1
ATOM 6856 C CA . SER A 1 866 ? 43.975 17.291 -66.990 1.00 55.28 866 SER A CA 1
ATOM 6857 C C . SER A 1 866 ? 44.981 17.063 -68.123 1.00 55.28 866 SER A C 1
ATOM 6859 O O . SER A 1 866 ? 45.256 17.993 -68.885 1.00 55.28 866 SER A O 1
ATOM 6861 N N . GLU A 1 867 ? 45.485 15.835 -68.295 1.00 55.31 867 GLU A N 1
ATOM 6862 C CA . GLU A 1 867 ? 46.383 15.498 -69.413 1.00 55.31 867 GLU A CA 1
ATOM 6863 C C . GLU A 1 867 ? 45.666 15.592 -70.775 1.00 55.31 867 GLU A C 1
ATOM 6865 O O . GLU A 1 867 ? 46.254 16.044 -71.762 1.00 55.31 867 GLU A O 1
ATOM 6870 N N . GLY A 1 868 ? 44.367 15.269 -70.833 1.00 52.25 868 GLY A N 1
ATOM 6871 C CA . GLY A 1 868 ? 43.543 15.459 -72.032 1.00 52.25 868 GLY A CA 1
ATOM 6872 C C . GLY A 1 868 ? 43.390 16.926 -72.465 1.00 52.25 868 GLY A C 1
ATOM 6873 O O . GLY A 1 868 ? 43.307 17.214 -73.664 1.00 52.25 868 GLY A O 1
ATOM 6874 N N . TYR A 1 869 ? 43.399 17.870 -71.517 1.00 48.47 869 TYR A N 1
ATOM 6875 C CA . TYR A 1 869 ? 43.253 19.303 -71.798 1.00 48.47 869 TYR A CA 1
ATOM 6876 C C . TYR A 1 869 ? 44.537 19.975 -72.320 1.00 48.47 869 TYR A C 1
ATOM 6878 O O . TYR A 1 869 ? 44.443 20.911 -73.119 1.00 48.47 869 TYR A O 1
ATOM 6886 N N . GLU A 1 870 ? 45.731 19.506 -71.936 1.00 47.12 870 GLU A N 1
ATOM 6887 C CA . GLU A 1 870 ? 47.003 20.056 -72.448 1.00 47.12 870 GLU A CA 1
ATOM 6888 C C . GLU A 1 870 ? 47.345 19.590 -73.876 1.00 47.12 870 GLU A C 1
ATOM 6890 O O . GLU A 1 870 ? 48.078 20.276 -74.589 1.00 47.12 870 GLU A O 1
ATOM 6895 N N . ALA A 1 871 ? 46.741 18.499 -74.359 1.00 50.12 871 ALA A N 1
ATOM 6896 C CA . ALA A 1 871 ? 46.947 17.994 -75.721 1.00 50.12 871 ALA A CA 1
ATOM 6897 C C . ALA A 1 871 ? 46.311 18.857 -76.841 1.00 50.12 871 ALA A C 1
ATOM 6899 O O . ALA A 1 871 ? 46.572 18.607 -78.020 1.00 50.12 871 ALA A O 1
ATOM 6900 N N . THR A 1 872 ? 45.486 19.867 -76.515 1.00 48.53 872 THR A N 1
ATOM 6901 C CA . THR A 1 872 ? 44.639 20.574 -77.504 1.00 48.53 872 THR A CA 1
ATOM 6902 C C . THR A 1 872 ? 44.813 22.103 -77.510 1.00 48.53 872 THR A C 1
ATOM 6904 O O . THR A 1 872 ? 43.852 22.855 -77.331 1.00 48.53 872 THR A O 1
ATOM 6907 N N . ARG A 1 873 ? 46.028 22.603 -77.790 1.00 36.19 873 ARG A N 1
ATOM 6908 C CA . ARG A 1 873 ? 46.251 23.998 -78.243 1.00 36.19 873 ARG A CA 1
ATOM 6909 C C . ARG A 1 873 ? 47.356 24.111 -79.312 1.00 36.19 873 ARG A C 1
ATOM 6911 O O . ARG A 1 873 ? 48.516 23.865 -78.993 1.00 36.19 873 ARG A O 1
ATOM 6918 N N . PRO A 1 874 ? 47.043 24.535 -80.554 1.00 38.34 874 PRO A N 1
ATOM 6919 C CA . PRO A 1 874 ? 48.049 24.936 -81.539 1.00 38.34 874 PRO A CA 1
ATOM 6920 C C . PRO A 1 874 ? 48.535 26.376 -81.288 1.00 38.34 874 PRO A C 1
ATOM 6922 O O . PRO A 1 874 ? 47.807 27.199 -80.733 1.00 38.34 874 PRO A O 1
ATOM 6925 N N . GLY A 1 875 ? 49.774 26.676 -81.686 1.00 43.41 875 GLY A N 1
ATOM 6926 C CA . GLY A 1 875 ? 50.451 27.936 -81.360 1.00 43.41 875 GLY A CA 1
ATOM 6927 C C . GLY A 1 875 ? 50.363 29.046 -82.417 1.00 43.41 875 GLY A C 1
ATOM 6928 O O . GLY A 1 875 ? 50.298 28.787 -83.613 1.00 43.41 875 GLY A O 1
ATOM 6929 N N . HIS A 1 876 ? 50.429 30.282 -81.922 1.00 32.78 876 HIS A N 1
ATOM 6930 C CA . HIS A 1 876 ? 50.914 31.538 -82.521 1.00 32.78 876 HIS A CA 1
ATOM 6931 C C . HIS A 1 876 ? 51.017 32.527 -81.331 1.00 32.78 876 HIS A C 1
ATOM 6933 O O . HIS A 1 876 ? 50.259 32.390 -80.373 1.00 32.78 876 HIS A O 1
ATOM 6939 N N . GLY A 1 877 ? 51.915 33.506 -81.250 1.00 31.27 877 GLY A N 1
ATOM 6940 C CA . GLY A 1 877 ? 52.847 34.044 -82.237 1.00 31.27 877 GLY A CA 1
ATOM 6941 C C . GLY A 1 877 ? 52.793 35.574 -82.163 1.00 31.27 877 GLY A C 1
ATOM 6942 O O . GLY A 1 877 ? 51.824 36.127 -82.658 1.00 31.27 877 GLY A O 1
ATOM 6943 N N . GLU A 1 878 ? 53.792 36.174 -81.500 1.00 35.00 878 GLU A N 1
ATOM 6944 C CA . GLU A 1 878 ? 54.314 37.561 -81.617 1.00 35.00 878 GLU A CA 1
ATOM 6945 C C . GLU A 1 878 ? 53.330 38.757 -81.733 1.00 35.00 878 GLU A C 1
ATOM 6947 O O . GLU A 1 878 ? 52.589 38.861 -82.700 1.00 35.00 878 GLU A O 1
ATOM 6952 N N . GLU A 1 879 ? 53.394 39.731 -80.805 1.00 32.19 879 GLU A N 1
ATOM 6953 C CA . GLU A 1 879 ? 54.052 41.045 -81.034 1.00 32.19 879 GLU A CA 1
ATOM 6954 C C . GLU A 1 879 ? 53.992 41.996 -79.803 1.00 32.19 879 GLU A C 1
ATOM 6956 O O . GLU A 1 879 ? 53.381 41.688 -78.779 1.00 32.19 879 GLU A O 1
ATOM 6961 N N . GLU A 1 880 ? 54.730 43.107 -79.914 1.00 34.72 880 GLU A N 1
ATOM 6962 C CA . GLU A 1 880 ? 55.036 44.200 -78.961 1.00 34.72 880 GLU A CA 1
ATOM 6963 C C . GLU A 1 880 ? 53.775 45.010 -78.496 1.00 34.72 880 GLU A C 1
ATOM 6965 O O . GLU A 1 880 ? 52.664 44.738 -78.935 1.00 34.72 880 GLU A O 1
ATOM 6970 N N . ASP A 1 881 ? 53.783 46.014 -77.597 1.00 32.78 881 ASP A N 1
ATOM 6971 C CA . ASP A 1 881 ? 54.791 47.044 -77.273 1.00 32.78 881 ASP A CA 1
ATOM 6972 C C . ASP A 1 881 ? 54.465 47.817 -75.950 1.00 32.78 881 ASP A C 1
ATOM 6974 O O . ASP A 1 881 ? 53.346 47.774 -75.438 1.00 32.78 881 ASP A O 1
ATOM 6978 N N . ARG A 1 882 ? 55.436 48.632 -75.499 1.00 27.47 882 ARG A N 1
ATOM 6979 C CA . ARG A 1 882 ? 55.381 49.860 -74.657 1.00 27.47 882 ARG A CA 1
ATOM 6980 C C . ARG A 1 882 ? 55.360 49.846 -73.118 1.00 27.47 882 ARG A C 1
ATOM 6982 O O . ARG A 1 882 ? 54.411 49.467 -72.442 1.00 27.47 882 ARG A O 1
ATOM 6989 N N . ALA A 1 883 ? 56.404 50.500 -72.590 1.00 33.84 883 ALA A N 1
ATOM 6990 C CA . ALA A 1 883 ? 56.573 51.005 -71.222 1.00 33.84 883 ALA A CA 1
ATOM 6991 C C . ALA A 1 883 ? 55.671 52.230 -70.912 1.00 33.84 883 ALA A C 1
ATOM 6993 O O . ALA A 1 883 ? 55.279 52.961 -71.821 1.00 33.84 883 ALA A O 1
ATOM 6994 N N . THR A 1 884 ? 55.318 52.534 -69.652 1.00 31.19 884 THR A N 1
ATOM 6995 C CA . THR A 1 884 ? 56.033 53.434 -68.692 1.00 31.19 884 THR A CA 1
ATOM 6996 C C . THR A 1 884 ? 55.097 53.698 -67.468 1.00 31.19 884 THR A C 1
ATOM 6998 O O . THR A 1 884 ? 53.907 53.431 -67.592 1.00 31.19 884 THR A O 1
ATOM 7001 N N . THR A 1 885 ? 55.463 54.173 -66.257 1.00 30.14 885 THR A N 1
ATOM 7002 C CA . THR A 1 885 ? 56.723 54.687 -65.650 1.00 30.14 885 THR A CA 1
ATOM 7003 C C . THR A 1 885 ? 56.743 54.494 -64.101 1.00 30.14 885 THR A C 1
ATOM 7005 O O . THR A 1 885 ? 55.843 53.882 -63.539 1.00 30.14 885 THR A O 1
ATOM 7008 N N . ALA A 1 886 ? 57.779 55.039 -63.438 1.00 30.97 886 ALA A N 1
ATOM 7009 C CA . ALA A 1 886 ? 57.903 55.518 -62.039 1.00 30.97 886 ALA A CA 1
ATOM 7010 C C . ALA A 1 886 ? 56.609 55.927 -61.276 1.00 30.97 886 ALA A C 1
ATOM 7012 O O . ALA A 1 886 ? 55.661 56.392 -61.900 1.00 30.97 886 ALA A O 1
ATOM 7013 N N . SER A 1 887 ? 56.523 55.908 -59.937 1.00 27.77 887 SER A N 1
ATOM 7014 C CA . SER A 1 887 ? 57.388 55.421 -58.827 1.00 27.77 887 SER A CA 1
ATOM 7015 C C . SER A 1 887 ? 56.497 55.323 -57.543 1.00 27.77 887 SER A C 1
ATOM 7017 O O . SER A 1 887 ? 55.279 55.374 -57.682 1.00 27.77 887 SER A O 1
ATOM 7019 N N . GLU A 1 888 ? 56.910 55.123 -56.279 1.00 29.20 888 GLU A N 1
ATOM 7020 C CA . GLU A 1 888 ? 58.208 55.109 -55.571 1.00 29.20 888 GLU A CA 1
ATOM 7021 C C . GLU A 1 888 ? 58.083 54.347 -54.220 1.00 29.20 888 GLU A C 1
ATOM 7023 O O . GLU A 1 888 ? 57.014 53.827 -53.912 1.00 29.20 888 GLU A O 1
ATOM 7028 N N . GLY A 1 889 ? 59.135 54.328 -53.383 1.00 28.84 889 GLY A N 1
ATOM 7029 C CA . GLY A 1 889 ? 59.038 53.978 -51.951 1.00 28.84 889 GLY A CA 1
ATOM 7030 C C . GLY A 1 889 ? 59.186 52.489 -51.608 1.00 28.84 889 GLY A C 1
ATOM 7031 O O . GLY A 1 889 ? 58.204 51.761 -51.494 1.00 28.84 889 GLY A O 1
ATOM 7032 N N . GLY A 1 890 ? 60.421 52.040 -51.369 1.00 27.48 890 GLY A N 1
ATOM 7033 C CA . GLY A 1 890 ? 60.692 50.700 -50.845 1.00 27.48 890 GLY A CA 1
ATOM 7034 C C . GLY A 1 890 ? 61.185 50.730 -49.402 1.00 27.48 890 GLY A C 1
ATOM 7035 O O . GLY A 1 890 ? 62.178 51.393 -49.122 1.00 27.48 890 GLY A O 1
ATOM 7036 N N . GLU A 1 891 ? 60.577 49.926 -48.525 1.00 28.09 891 GLU A N 1
ATOM 7037 C CA . GLU A 1 891 ? 61.282 49.384 -47.359 1.00 28.09 891 GLU A CA 1
ATOM 7038 C C . GLU A 1 891 ? 60.790 47.963 -47.003 1.00 28.09 891 GLU A C 1
ATOM 7040 O O . GLU A 1 891 ? 59.662 47.740 -46.576 1.00 28.09 891 GLU A O 1
ATOM 7045 N N . VAL A 1 892 ? 61.671 46.996 -47.280 1.00 29.61 892 VAL A N 1
ATOM 7046 C CA . VAL A 1 892 ? 61.789 45.619 -46.758 1.00 29.61 892 VAL A CA 1
ATOM 7047 C C . VAL A 1 892 ? 60.521 44.913 -46.229 1.00 29.61 892 VAL A C 1
ATOM 7049 O O . VAL A 1 892 ? 60.216 44.939 -45.039 1.00 29.61 892 VAL A O 1
ATOM 7052 N N . ALA A 1 893 ? 59.915 44.076 -47.081 1.00 29.20 893 ALA A N 1
ATOM 7053 C CA . ALA A 1 893 ? 59.114 42.925 -46.654 1.00 29.20 893 ALA A CA 1
ATOM 7054 C C . ALA A 1 893 ? 59.867 41.613 -46.953 1.00 29.20 893 ALA A C 1
ATOM 7056 O O . ALA A 1 893 ? 60.302 41.375 -48.080 1.00 29.20 893 ALA A O 1
ATOM 7057 N N . ILE A 1 894 ? 60.026 40.751 -45.943 1.00 30.19 894 ILE A N 1
ATOM 7058 C CA . ILE A 1 894 ? 60.714 39.453 -46.068 1.00 30.19 894 ILE A CA 1
ATOM 7059 C C . ILE A 1 894 ? 59.849 38.487 -46.906 1.00 30.19 894 ILE A C 1
ATOM 7061 O O . ILE A 1 894 ? 58.689 38.271 -46.546 1.00 30.19 894 ILE A O 1
ATOM 7065 N N . PRO A 1 895 ? 60.371 37.844 -47.974 1.00 32.94 895 PRO A N 1
ATOM 7066 C CA . PRO A 1 895 ? 59.587 36.896 -48.764 1.00 32.94 895 PRO A CA 1
ATOM 7067 C C . PRO A 1 895 ? 59.295 35.611 -47.979 1.00 32.94 895 PRO A C 1
ATOM 7069 O O . PRO A 1 895 ? 60.175 34.778 -47.751 1.00 32.94 895 PRO A O 1
ATOM 7072 N N . MET A 1 896 ? 58.035 35.416 -47.590 1.00 27.50 896 MET A N 1
ATOM 7073 C CA . MET A 1 896 ? 57.585 34.191 -46.932 1.00 27.50 896 MET A CA 1
ATOM 7074 C C . MET A 1 896 ? 57.549 33.039 -47.948 1.00 27.50 896 MET A C 1
ATOM 7076 O O . MET A 1 896 ? 56.686 32.979 -48.824 1.00 27.50 896 MET A O 1
ATOM 7080 N N . HIS A 1 897 ? 58.508 32.117 -47.853 1.00 29.59 897 HIS A N 1
ATOM 7081 C CA . HIS A 1 897 ? 58.664 31.028 -48.817 1.00 29.59 897 HIS A CA 1
ATOM 7082 C C . HIS A 1 897 ? 57.546 29.979 -48.645 1.00 29.59 897 HIS A C 1
ATOM 7084 O O . HIS A 1 897 ? 57.625 29.076 -47.809 1.00 29.59 897 HIS A O 1
ATOM 7090 N N . ARG A 1 898 ? 56.470 30.107 -49.434 1.00 33.09 898 ARG A N 1
ATOM 7091 C CA . ARG A 1 898 ? 55.318 29.191 -49.438 1.00 33.09 898 ARG A CA 1
ATOM 7092 C C . ARG A 1 898 ? 55.719 27.835 -50.028 1.00 33.09 898 ARG A C 1
ATOM 7094 O O . ARG A 1 898 ? 55.568 27.598 -51.224 1.00 33.09 898 ARG A O 1
ATOM 7101 N N . ARG A 1 899 ? 56.240 26.941 -49.183 1.00 29.17 899 ARG A N 1
ATOM 7102 C CA . ARG A 1 899 ? 56.664 25.585 -49.565 1.00 29.17 899 ARG A CA 1
ATOM 7103 C C . ARG A 1 899 ? 55.463 24.779 -50.078 1.00 29.17 899 ARG A C 1
ATOM 7105 O O . ARG A 1 899 ? 54.636 24.314 -49.300 1.00 29.17 899 ARG A O 1
ATOM 7112 N N . ARG A 1 900 ? 55.364 24.639 -51.401 1.00 36.94 900 ARG A N 1
ATOM 7113 C CA . ARG A 1 900 ? 54.322 23.875 -52.098 1.00 36.94 900 ARG A CA 1
ATOM 7114 C C . ARG A 1 900 ? 54.622 22.378 -51.937 1.00 36.94 900 ARG A C 1
ATOM 7116 O O . ARG A 1 900 ? 55.473 21.846 -52.640 1.00 36.94 900 ARG A O 1
ATOM 7123 N N . THR A 1 901 ? 53.954 21.692 -51.012 1.00 37.28 901 THR A N 1
ATOM 7124 C CA . THR A 1 901 ? 53.973 20.220 -50.933 1.00 37.28 901 THR A CA 1
ATOM 7125 C C . THR A 1 901 ? 53.004 19.629 -51.954 1.00 37.28 901 THR A C 1
ATOM 7127 O O . THR A 1 901 ? 51.900 19.209 -51.616 1.00 37.28 901 THR A O 1
ATOM 7130 N N . MET A 1 902 ? 53.423 19.601 -53.221 1.00 36.72 902 MET A N 1
ATOM 7131 C CA . MET A 1 902 ? 52.853 18.660 -54.186 1.00 36.72 902 MET A CA 1
ATOM 7132 C C . MET A 1 902 ? 53.363 17.262 -53.822 1.00 36.72 902 MET A C 1
ATOM 7134 O O . MET A 1 902 ? 54.565 17.018 -53.851 1.00 36.72 902 MET A O 1
ATOM 7138 N N . THR A 1 903 ? 52.449 16.379 -53.424 1.00 48.03 903 THR A N 1
ATOM 7139 C CA . THR A 1 903 ? 52.676 14.927 -53.392 1.00 48.03 903 THR A CA 1
ATOM 7140 C C . THR A 1 903 ? 52.258 14.390 -54.752 1.00 48.03 903 THR A C 1
ATOM 7142 O O . THR A 1 903 ? 51.175 14.740 -55.223 1.00 48.03 903 THR A O 1
ATOM 7145 N N . SER A 1 904 ? 53.110 13.603 -55.405 1.00 59.34 904 SER A N 1
ATOM 7146 C CA . SER A 1 904 ? 52.757 12.983 -56.681 1.00 59.34 904 SER A CA 1
ATOM 7147 C C . SER A 1 904 ? 51.691 11.902 -56.475 1.00 59.34 904 SER A C 1
ATOM 7149 O O . SER A 1 904 ? 51.481 11.417 -55.359 1.00 59.34 904 SER A O 1
ATOM 7151 N N . GLN A 1 905 ? 51.018 11.501 -57.555 1.00 55.47 905 GLN A N 1
ATOM 7152 C CA . GLN A 1 905 ? 50.060 10.396 -57.506 1.00 55.47 905 GLN A CA 1
ATOM 7153 C C . GLN A 1 905 ? 50.729 9.099 -57.009 1.00 55.47 905 GLN A C 1
ATOM 7155 O O . GLN A 1 905 ? 50.180 8.423 -56.141 1.00 55.47 905 GLN A O 1
ATOM 7160 N N . ALA A 1 906 ? 51.968 8.834 -57.442 1.00 58.72 906 ALA A N 1
ATOM 7161 C CA . ALA A 1 906 ? 52.767 7.704 -56.973 1.00 58.72 906 ALA A CA 1
ATOM 7162 C C . ALA A 1 906 ? 53.053 7.755 -55.458 1.00 58.72 906 ALA A C 1
ATOM 7164 O O . ALA A 1 906 ? 52.960 6.727 -54.794 1.00 58.72 906 ALA A O 1
ATOM 7165 N N . ASP A 1 907 ? 53.321 8.933 -54.876 1.00 61.66 907 ASP A N 1
ATOM 7166 C CA . ASP A 1 907 ? 53.528 9.069 -53.420 1.00 61.66 907 ASP A CA 1
ATOM 7167 C C . ASP A 1 907 ? 52.249 8.747 -52.624 1.00 61.66 907 ASP A C 1
ATOM 7169 O O . ASP A 1 907 ? 52.309 8.208 -51.516 1.00 61.66 907 ASP A O 1
ATOM 7173 N N . ARG A 1 908 ? 51.075 9.082 -53.180 1.00 58.41 908 ARG A N 1
ATOM 7174 C CA . ARG A 1 908 ? 49.766 8.788 -52.574 1.00 58.41 908 ARG A CA 1
ATOM 7175 C C . ARG A 1 908 ? 49.429 7.301 -52.660 1.00 58.41 908 ARG A C 1
ATOM 7177 O O . ARG A 1 908 ? 49.007 6.720 -51.660 1.00 58.41 908 ARG A O 1
ATOM 7184 N N . GLU A 1 909 ? 49.667 6.684 -53.814 1.00 61.91 909 GLU A N 1
ATOM 7185 C CA . GLU A 1 909 ? 49.519 5.239 -54.020 1.00 61.91 909 GLU A CA 1
ATOM 7186 C C . GLU A 1 909 ? 50.503 4.442 -53.144 1.00 61.91 909 GLU A C 1
ATOM 7188 O O . GLU A 1 909 ? 50.110 3.459 -52.514 1.00 61.91 909 GLU A O 1
ATOM 7193 N N . GLU A 1 910 ? 51.754 4.896 -52.994 1.00 67.88 910 GLU A N 1
ATOM 7194 C CA . GLU A 1 910 ? 52.727 4.251 -52.108 1.00 67.88 910 GLU A CA 1
ATOM 7195 C C . GLU A 1 910 ? 52.341 4.397 -50.627 1.00 67.88 910 GLU A C 1
ATOM 7197 O O . GLU A 1 910 ? 52.434 3.431 -49.865 1.00 67.88 910 GLU A O 1
ATOM 7202 N N . MET A 1 911 ? 51.865 5.574 -50.204 1.00 60.25 911 MET A N 1
ATOM 7203 C CA . MET A 1 911 ? 51.374 5.789 -48.839 1.00 60.25 911 MET A CA 1
ATOM 7204 C C . MET A 1 911 ? 50.173 4.885 -48.530 1.00 60.25 911 MET A C 1
ATOM 7206 O O . MET A 1 911 ? 50.169 4.214 -47.495 1.00 60.25 911 MET A O 1
ATOM 7210 N N . ALA A 1 912 ? 49.205 4.788 -49.447 1.00 58.78 912 ALA A N 1
ATOM 7211 C CA . ALA A 1 912 ? 48.085 3.856 -49.335 1.00 58.78 912 ALA A CA 1
ATOM 7212 C C . ALA A 1 912 ? 48.568 2.393 -49.275 1.00 58.78 912 ALA A C 1
ATOM 7214 O O . ALA A 1 912 ? 48.158 1.643 -48.392 1.00 58.78 912 ALA A O 1
ATOM 7215 N N . GLY A 1 913 ? 49.516 2.001 -50.133 1.00 62.81 913 GLY A N 1
ATOM 7216 C CA . GLY A 1 913 ? 50.111 0.659 -50.159 1.00 62.81 913 GLY A CA 1
ATOM 7217 C C . GLY A 1 913 ? 50.999 0.316 -48.951 1.00 62.81 913 GLY A C 1
ATOM 7218 O O . GLY A 1 913 ? 51.228 -0.863 -48.664 1.00 62.81 913 GLY A O 1
ATOM 7219 N N . ARG A 1 914 ? 51.517 1.310 -48.219 1.00 68.00 914 ARG A N 1
ATOM 7220 C CA . ARG A 1 914 ? 52.191 1.124 -46.919 1.00 68.00 914 ARG A CA 1
ATOM 7221 C C . ARG A 1 914 ? 51.166 0.898 -45.806 1.00 68.00 914 ARG A C 1
ATOM 7223 O O . ARG A 1 914 ? 51.257 -0.117 -45.120 1.00 68.00 914 ARG A O 1
ATOM 7230 N N . ILE A 1 915 ? 50.147 1.758 -45.711 1.00 62.41 915 ILE A N 1
ATOM 7231 C CA . ILE A 1 915 ? 49.026 1.616 -44.760 1.00 62.41 915 ILE A CA 1
ATOM 7232 C C . ILE A 1 915 ? 48.330 0.256 -44.943 1.00 62.41 915 ILE A C 1
ATOM 7234 O O . ILE A 1 915 ? 48.051 -0.439 -43.965 1.00 62.41 915 ILE A O 1
ATOM 7238 N N . TRP A 1 916 ? 48.116 -0.164 -46.194 1.00 62.41 916 TRP A N 1
ATOM 7239 C CA . TRP A 1 916 ? 47.540 -1.461 -46.558 1.00 62.41 916 TRP A CA 1
ATOM 7240 C C . TRP A 1 916 ? 48.365 -2.653 -46.060 1.00 62.41 916 TRP A C 1
ATOM 7242 O O . TRP A 1 916 ? 47.815 -3.622 -45.536 1.00 62.41 916 TRP A O 1
ATOM 7252 N N . ARG A 1 917 ? 49.697 -2.599 -46.193 1.00 63.56 917 ARG A N 1
ATOM 7253 C CA . ARG A 1 917 ? 50.579 -3.687 -45.742 1.00 63.56 917 ARG A CA 1
ATOM 7254 C C . ARG A 1 917 ? 50.614 -3.806 -44.222 1.00 63.56 917 ARG A C 1
ATOM 7256 O O . ARG A 1 917 ? 50.526 -4.924 -43.727 1.00 63.56 917 ARG A O 1
ATOM 7263 N N . GLU A 1 918 ? 50.672 -2.691 -43.495 1.00 60.72 918 GLU A N 1
ATOM 7264 C CA . GLU A 1 918 ? 50.639 -2.713 -42.026 1.00 60.72 918 GLU A CA 1
ATOM 7265 C C . GLU A 1 918 ? 49.287 -3.213 -41.491 1.00 60.72 918 GLU A C 1
ATOM 7267 O O . GLU A 1 918 ? 49.254 -4.096 -40.633 1.00 60.72 918 GLU A O 1
ATOM 7272 N N . THR A 1 919 ? 48.164 -2.738 -42.044 1.00 54.59 919 THR A N 1
ATOM 7273 C CA . THR A 1 919 ? 46.826 -3.236 -41.662 1.00 54.59 919 THR A CA 1
ATOM 7274 C C . THR A 1 919 ? 46.633 -4.717 -42.006 1.00 54.59 919 THR A C 1
ATOM 7276 O O . THR A 1 919 ? 46.117 -5.474 -41.182 1.00 54.59 919 THR A O 1
ATOM 7279 N N . THR A 1 920 ? 47.132 -5.178 -43.158 1.00 54.41 920 THR A N 1
ATOM 7280 C CA . THR A 1 920 ? 47.053 -6.597 -43.550 1.00 54.41 920 THR A CA 1
ATOM 7281 C C . THR A 1 920 ? 47.966 -7.499 -42.705 1.00 54.41 920 THR A C 1
ATOM 7283 O O . THR A 1 920 ? 47.555 -8.601 -42.348 1.00 54.41 920 THR A O 1
ATOM 7286 N N . GLN A 1 921 ? 49.168 -7.054 -42.313 1.00 51.84 921 GLN A N 1
ATOM 7287 C CA . GLN A 1 921 ? 50.020 -7.823 -41.392 1.00 51.84 921 GLN A CA 1
ATOM 7288 C C . GLN A 1 921 ? 49.378 -7.967 -40.008 1.00 51.84 921 GLN A C 1
ATOM 7290 O O . GLN A 1 921 ? 49.329 -9.075 -39.475 1.00 51.84 921 GLN A O 1
ATOM 7295 N N . LEU A 1 922 ? 48.807 -6.886 -39.465 1.00 52.94 922 LEU A N 1
ATOM 7296 C CA . LEU A 1 922 ? 48.063 -6.927 -38.201 1.00 52.94 922 LEU A CA 1
ATOM 7297 C C . LEU A 1 922 ? 46.843 -7.863 -38.272 1.00 52.94 922 LEU A C 1
ATOM 7299 O O . LEU A 1 922 ? 46.494 -8.491 -37.272 1.00 52.94 922 LEU A O 1
ATOM 7303 N N . ARG A 1 923 ? 46.211 -7.998 -39.446 1.00 52.44 923 ARG A N 1
ATOM 7304 C CA . ARG A 1 923 ? 45.126 -8.960 -39.692 1.00 52.44 923 ARG A CA 1
ATOM 7305 C C . ARG A 1 923 ? 45.623 -10.408 -39.688 1.00 52.44 923 ARG A C 1
ATOM 7307 O O . ARG A 1 923 ? 45.012 -11.249 -39.033 1.00 52.44 923 ARG A O 1
ATOM 7314 N N . ASP A 1 924 ? 46.722 -10.703 -40.377 1.00 50.53 924 ASP A N 1
ATOM 7315 C CA . ASP A 1 924 ? 47.246 -12.069 -40.510 1.00 50.53 924 ASP A CA 1
ATOM 7316 C C . ASP A 1 924 ? 47.919 -12.583 -39.218 1.00 50.53 924 ASP A C 1
ATOM 7318 O O . ASP A 1 924 ? 47.862 -13.777 -38.918 1.00 50.53 924 ASP A O 1
ATOM 7322 N N . GLU A 1 925 ? 48.496 -11.703 -38.391 1.00 53.66 925 GLU A N 1
ATOM 7323 C CA . GLU A 1 925 ? 48.913 -12.059 -37.025 1.00 53.66 925 GLU A CA 1
ATOM 7324 C C . GLU A 1 925 ? 47.714 -12.344 -36.109 1.00 53.66 925 GLU A C 1
ATOM 7326 O O . GLU A 1 925 ? 47.800 -13.181 -35.206 1.00 53.66 925 GLU A O 1
ATOM 7331 N N . ARG A 1 926 ? 46.574 -11.685 -36.344 1.00 51.44 926 ARG A N 1
ATOM 7332 C CA . ARG A 1 926 ? 45.350 -11.860 -35.555 1.00 51.44 926 ARG A CA 1
ATOM 7333 C C . ARG A 1 926 ? 44.607 -13.145 -35.919 1.00 51.44 926 ARG A C 1
ATOM 7335 O O . ARG A 1 926 ? 44.286 -13.910 -35.015 1.00 51.44 926 ARG A O 1
ATOM 7342 N N . SER A 1 927 ? 44.446 -13.436 -37.210 1.00 49.34 927 SER A N 1
ATOM 7343 C CA . SER A 1 927 ? 43.784 -14.655 -37.698 1.00 49.34 927 SER A CA 1
ATOM 7344 C C . SER A 1 927 ? 44.580 -15.932 -37.396 1.00 49.34 927 SER A C 1
ATOM 7346 O O . SER A 1 927 ? 43.997 -16.953 -37.034 1.00 49.34 927 SER A O 1
ATOM 7348 N N . ARG A 1 928 ? 45.921 -15.883 -37.424 1.00 44.97 928 ARG A N 1
ATOM 7349 C CA . ARG A 1 928 ? 46.767 -16.997 -36.946 1.00 44.97 928 ARG A CA 1
ATOM 7350 C C . ARG A 1 928 ? 46.576 -17.274 -35.451 1.00 44.97 928 ARG A C 1
ATOM 7352 O O . ARG A 1 928 ? 46.475 -18.428 -35.057 1.00 44.97 928 ARG A O 1
ATOM 7359 N N . ASN A 1 929 ? 46.434 -16.227 -34.636 1.00 45.12 929 ASN A N 1
ATOM 7360 C CA . ASN A 1 929 ? 46.094 -16.347 -33.212 1.00 45.12 929 ASN A CA 1
ATOM 7361 C C . ASN A 1 929 ? 44.632 -16.779 -32.947 1.00 45.12 929 ASN A C 1
ATOM 7363 O O . ASN A 1 929 ? 44.292 -17.069 -31.798 1.00 45.12 929 ASN A O 1
ATOM 7367 N N . GLU A 1 930 ? 43.764 -16.785 -33.962 1.00 45.44 930 GLU A N 1
ATOM 7368 C CA . GLU A 1 930 ? 42.381 -17.280 -33.889 1.00 45.44 930 GLU A CA 1
ATOM 7369 C C . GLU A 1 930 ? 42.288 -18.758 -34.310 1.00 45.44 930 GLU A C 1
ATOM 7371 O O . GLU A 1 930 ? 41.519 -19.509 -33.711 1.00 45.44 930 GLU A O 1
ATOM 7376 N N . ALA A 1 931 ? 43.127 -19.205 -35.253 1.00 42.78 931 ALA A N 1
ATOM 7377 C CA . ALA A 1 931 ? 43.217 -20.606 -35.674 1.00 42.78 931 ALA A CA 1
ATOM 7378 C C . ALA A 1 931 ? 43.686 -21.557 -34.551 1.00 42.78 931 ALA A C 1
ATOM 7380 O O . ALA A 1 931 ? 43.170 -22.667 -34.436 1.00 42.78 931 ALA A O 1
ATOM 7381 N N . ASP A 1 932 ? 44.602 -21.110 -33.684 1.00 42.06 932 ASP A N 1
ATOM 7382 C CA . ASP A 1 932 ? 45.111 -21.900 -32.547 1.00 42.06 932 ASP A CA 1
ATOM 7383 C C . ASP A 1 932 ? 44.134 -21.980 -31.348 1.00 42.06 932 ASP A C 1
ATOM 7385 O O . ASP A 1 932 ? 44.412 -22.664 -30.361 1.00 42.06 932 ASP A O 1
ATOM 7389 N N . ALA A 1 933 ? 42.990 -21.281 -31.390 1.00 42.47 933 ALA A N 1
ATOM 7390 C CA . ALA A 1 933 ? 42.113 -21.085 -30.231 1.00 42.47 933 ALA A CA 1
ATOM 7391 C C . ALA A 1 933 ? 40.627 -21.400 -30.502 1.00 42.47 933 ALA A C 1
ATOM 7393 O O . ALA A 1 933 ? 39.762 -20.557 -30.277 1.00 42.47 933 ALA A O 1
ATOM 7394 N N . ASN A 1 934 ? 40.345 -22.637 -30.933 1.00 38.06 934 ASN A N 1
ATOM 7395 C CA . ASN A 1 934 ? 39.066 -23.364 -30.800 1.00 38.06 934 ASN A CA 1
ATOM 7396 C C . ASN A 1 934 ? 37.776 -22.506 -30.678 1.00 38.06 934 ASN A C 1
ATOM 7398 O O . ASN A 1 934 ? 37.061 -22.558 -29.675 1.00 38.06 934 ASN A O 1
ATOM 7402 N N . TYR A 1 935 ? 37.406 -21.786 -31.742 1.00 42.38 935 TYR A N 1
ATOM 7403 C CA . TYR A 1 935 ? 36.027 -21.314 -31.930 1.00 42.38 935 TYR A CA 1
ATOM 7404 C C . TYR A 1 935 ? 35.152 -22.448 -32.488 1.00 42.38 935 TYR A C 1
ATOM 7406 O O . TYR A 1 935 ? 34.745 -22.450 -33.646 1.00 42.38 935 TYR A O 1
ATOM 7414 N N . GLY A 1 936 ? 34.859 -23.432 -31.637 1.00 35.66 936 GLY A N 1
ATOM 7415 C CA . GLY A 1 936 ? 33.910 -24.507 -31.919 1.00 35.66 936 GLY A CA 1
ATOM 7416 C C . GLY A 1 936 ? 33.010 -24.755 -30.712 1.00 35.66 936 GLY A C 1
ATOM 7417 O O . GLY A 1 936 ? 33.497 -25.206 -29.680 1.00 35.66 936 GLY A O 1
ATOM 7418 N N . GLY A 1 937 ? 31.706 -24.475 -30.836 1.00 33.25 937 GLY A N 1
ATOM 7419 C CA . GLY A 1 937 ? 30.708 -24.869 -29.826 1.00 33.25 937 GLY A CA 1
ATOM 7420 C C . GLY A 1 937 ? 29.957 -23.758 -29.077 1.00 33.25 937 GLY A C 1
ATOM 7421 O O . GLY A 1 937 ? 29.434 -24.023 -28.000 1.00 33.25 937 GLY A O 1
ATOM 7422 N N . GLY A 1 938 ? 29.852 -22.539 -29.616 1.00 29.88 938 GLY A N 1
ATOM 7423 C CA . GLY A 1 938 ? 28.807 -21.590 -29.197 1.00 29.88 938 GLY A CA 1
ATOM 7424 C C . GLY A 1 938 ? 27.562 -21.751 -30.085 1.00 29.88 938 GLY A C 1
ATOM 7425 O O . GLY A 1 938 ? 27.736 -21.803 -31.303 1.00 29.88 938 GLY A O 1
ATOM 7426 N N . PRO A 1 939 ? 26.327 -21.843 -29.549 1.00 32.12 939 PRO A N 1
ATOM 7427 C CA . PRO A 1 939 ? 25.138 -22.043 -30.377 1.00 32.12 939 PRO A CA 1
ATOM 7428 C C . PRO A 1 939 ? 24.842 -20.797 -31.221 1.00 32.12 939 PRO A C 1
ATOM 7430 O O . PRO A 1 939 ? 24.440 -19.754 -30.701 1.00 32.12 939 PRO A O 1
ATOM 7433 N N . CYS A 1 940 ? 25.034 -20.919 -32.535 1.00 32.66 940 CYS A N 1
ATOM 7434 C CA . CYS A 1 940 ? 24.620 -19.910 -33.502 1.00 32.66 940 CYS A CA 1
ATOM 7435 C C . CYS A 1 940 ? 23.105 -20.024 -33.708 1.00 32.66 940 CYS A C 1
ATOM 7437 O O . CYS A 1 940 ? 22.630 -20.937 -34.379 1.00 32.66 940 CYS A O 1
ATOM 7439 N N . PHE A 1 941 ? 22.341 -19.120 -33.094 1.00 30.70 941 PHE A N 1
ATOM 7440 C CA . PHE A 1 941 ? 20.929 -18.944 -33.420 1.00 30.70 941 PHE A CA 1
ATOM 7441 C C . PHE A 1 941 ? 20.812 -17.940 -34.567 1.00 30.70 941 PHE A C 1
ATOM 7443 O O . PHE A 1 941 ? 20.714 -16.734 -34.332 1.00 30.70 941 PHE A O 1
ATOM 7450 N N . ASP A 1 942 ? 20.809 -18.453 -35.798 1.00 29.75 942 ASP A N 1
ATOM 7451 C CA . ASP A 1 942 ? 20.452 -17.689 -36.996 1.00 29.75 942 ASP A CA 1
ATOM 7452 C C . ASP A 1 942 ? 18.953 -17.356 -36.974 1.00 29.75 942 ASP A C 1
ATOM 7454 O O . ASP A 1 942 ? 18.119 -18.023 -37.585 1.00 29.75 942 ASP A O 1
ATOM 7458 N N . LEU A 1 943 ? 18.595 -16.300 -36.242 1.00 28.22 943 LEU A N 1
ATOM 7459 C CA . LEU A 1 943 ? 17.302 -15.643 -36.389 1.00 28.22 943 LEU A CA 1
ATOM 7460 C C . LEU A 1 943 ? 17.393 -14.652 -37.548 1.00 28.22 943 LEU A C 1
ATOM 7462 O O . LEU A 1 943 ? 17.791 -13.498 -37.382 1.00 28.22 943 LEU A O 1
ATOM 7466 N N . THR A 1 944 ? 17.024 -15.135 -38.732 1.00 28.95 944 THR A N 1
ATOM 7467 C CA . THR A 1 944 ? 16.917 -14.348 -39.961 1.00 28.95 944 THR A CA 1
ATOM 7468 C C . THR A 1 944 ? 15.831 -13.280 -39.834 1.00 28.95 944 THR A C 1
ATOM 7470 O O . THR A 1 944 ? 14.664 -13.524 -40.143 1.00 28.95 944 THR A O 1
ATOM 7473 N N . PHE A 1 945 ? 16.217 -12.073 -39.429 1.00 29.19 945 PHE A N 1
ATOM 7474 C CA . PHE A 1 945 ? 15.444 -10.871 -39.721 1.00 29.19 945 PHE A CA 1
ATOM 7475 C C . PHE A 1 945 ? 15.915 -10.319 -41.067 1.00 29.19 945 PHE A C 1
ATOM 7477 O O . PHE A 1 945 ? 16.911 -9.601 -41.143 1.00 29.19 945 PHE A O 1
ATOM 7484 N N . ASN A 1 946 ? 15.209 -10.700 -42.134 1.00 29.36 946 ASN A N 1
ATOM 7485 C CA . ASN A 1 946 ? 15.292 -9.977 -43.400 1.00 29.36 946 ASN A CA 1
ATOM 7486 C C . ASN A 1 946 ? 14.730 -8.562 -43.191 1.00 29.36 946 ASN A C 1
ATOM 7488 O O . ASN A 1 946 ? 13.684 -8.413 -42.555 1.00 29.36 946 ASN A O 1
ATOM 7492 N N . ASN A 1 947 ? 15.432 -7.562 -43.731 1.00 32.66 947 ASN A N 1
ATOM 7493 C CA . ASN A 1 947 ? 14.905 -6.205 -43.922 1.00 32.66 947 ASN A CA 1
ATOM 7494 C C . ASN A 1 947 ? 13.849 -6.180 -45.035 1.00 32.66 947 ASN A C 1
ATOM 7496 O O . ASN A 1 947 ? 13.991 -6.995 -45.977 1.00 32.66 947 ASN A O 1
#

Radius of gyration: 40.71 Å; chains: 1; bounding box: 103×84×134 Å

pLDDT: mean 71.24, std 20.79, range [23.66, 96.56]

Sequence (947 aa):
LAKARDERKCKIANLRRAGDEESFRLQQIKAQNSPLAGQSEDMYLGEADVAFACLPENVGPDEVLRNPALVATIPGHGTLRARVAAYRANNERLERAVGELRSKSRELEVKYRKTISLCTRVPEERIDDVLEGLWRAVDSEGGDVELGRVREFLTRVEGVDPRIAPAEFHRTRLLLYVVSNNSLFAKSQLHATRMISKPQPPSPAFQLNIPVLHSTMEAITWDVHTSSEELLVEVCKKAEKENGHYYNYGRGYVWVKLSDDITVKIGYLVKEQEARTQEFANKHADPTIVHVPRVYRFFDRNEPGDSSKKGYLFMEYVPGPTLEEVDLDTWTDIIPRMAQIIAHFGQIQGGQVPGPIGGGFAQGYLYSDDGADVTFASVSGFNAYLNRRLAVYQKSIDLSGCPLVLCHMDLAPRHFILQDDGTISLVNWNDAGLYPRFFEVRVLSYLQSPWYGTIEKPIRVQETVATFLGLTEKEERLMDLLDHTHNLTVAFVDYDGGAIGTAVRDAYQQLKGDEFPELIELSPQQYSETSALESKVCHIDFWAALYVSANASNRLAEGLTGGTSSSSYNRSDVLSFIWNEARYATTSDSVAANIQDLSEAARIAYSNTNGAVAFRAIPEGDAAAVSVFSNPWQLVSINLQPTTQGSRLIYNTLVIILVLLQEFFYLGTINGLYAQFKIYGRVRPSRIITARLIISVLYTFVGSLCTAGAIWAFRAGWHVDGRQFVLTWMVLWLFAHVNFLTFNVFSAWLPPPLLPMALVTWVMLNITSILLPFALSPGFYHWAYAMPTHAVYNILVDIWSHGCNPVLHYALPVLFAYEISSLALSMLGVYRRSHYGFLALEKEEKDFQAKVAAALESSRQESEESEGYEATRPGHGEEEDRATTASEGGEVAIPMHRRRTMTSQADREEMAGRIWRETTQLRDERSRNEADANYGGGPCFDLTFNN

Secondary structure (DSSP, 8-state):
-HHHHHHHHHHHHHHHHHHHHHHHHHHHHHHHS-PPSS--S---TTTTTTTS-PPPTT--HHHHTT-HHHHTTSPPHHHHHHHHHHHHHHHHHHHHHHHHHHHHHHHHHHHHHHHHHHHH---GGGSHHHHHHHHHHHHTS-S---HHHHHHHHHHHTT--TT---TTHHHHHHHHHHHHHHHHHHHHHHHHHSSS--PPPP---------------------TTTS-HHHHHHHHHHHHHHH--SEE-SSSEEEEE-SSSEEEEEETT--HHHHHHHHHHHHHS-TTT-B-PPEEEEEEEEPTT-SSEEEEEEEEPPPS-BTTTS-TTT-TTHHHHHHHHHHHHTT-B--SS-BSTT-----STTSBTTB-SS--SSHHHHHHHHHHHHGGGT-----TTS-EEEE-S---GGGEEE-TTS-EEE--TTS-EEEETHHHHHHHHHTTSTTS---S-HHHHHHHHHHHHT--HHHHHHHHTT--GGGSEEEEEESS-SHHHHHHHHHHHHH-SSSS-EEEE--TTT--SHHHHHHHHHTTSSSEEEEEPTTHHHHHHHHTS-HHHHHH--GGGSEEEEE-TTSSHHHHHHHHHHHHHHHHHHHHHHHHHHHHHHHHHSPTT-HHHHHHHHS---EEEEESS----SSTHHHHHHHHHHHHHHHHHHHHHHHHHHHHTTHHHHS-HHHHHHHHHHHHHHHHHHHHHHHHHHHHHS-TT----HHHHHHHHHHHHHHHHHHHHHHHHHHHHS-GGGHHHHHHHHHHHHHHHHHS-GGGS-GGGGGGGG-HHHHHHHHHHHHHTTT---THHHHHHHHHHHHHHHHHHHHHHHHHHHHHHHHHHHHHHHHHHHHHHHHHHHHHHHHHHHHHHHT---------------------------------HHHHHHHHHHHHHHHHHHHHHHHHHHHTS--------------

Foldseek 3Di:
DVVVVVVVVVVVVVVVVVVVVVVVVVVVVCVVPPDDPDDDPDDDDCNVVVVADDDPPPADPVRCVVDVVSVVRDDDPVVVVVVVVVVVVVVVVVVVVVVVVVVVVVVVVLLVLVVCCVVVVDPSVCCVVCVVVVVVVVVVVPDDDPVVVVVVVSVVVVDDDPPDDDDVVVVVVVVVVVVVVVVVVVVVVVVVVPPADDDDDDDDDDDDDDDDDDPDDDDLDDDLQPDDPVSVVVLQVVQCRPHNFPDDDPLFWTKGDNDQFKIKIKGLLDDVLLLQQLCLCCVQFDQVLAARWAWDDKDWDDDPPDPTIMIITMTTDADADFLLRDDCVVVVCVLLSLLVRLLRQLVAADDFWWAGPPWDFQDADLDDNVGLVDITPGQVSVQVSLCVVCVVVVDGARCPPAGFTKAQRDPARRQWGQHPVRHTYGDDSSNITTDRSCSNLLSLVVCPDPPRHDPVCSVVSSVSNCVSNVDDPSRVQNSLSSALQQLAAEEEEEQAPDLLVVLLVVLCVVVPGNNAYHYHYDYCVVVVDVVVQLVCQLQVVHQKYKYFAHCLNVLLLQLLQADPSLVPRAQARTIEMEHECLPLNVSSVSNVVSVQVSSVSSLVSSCVPCVVVSVVNHDPPGPSSVVCSVRVHDYHYHHLFDQPDPPVLCLLQVLLLCLLVQLLVVLVVVVVVCVVVLVLQVDDLVVVLVVVVVVLLVVLLVVLLVSLVVCVVRRVVGDADPVLSVQSSVLSSLLSSLSSLVLLLLVLPDDPVCSVVVSVVLSVLLNVLSNDDCSSPPPVNVVSLLRLSNLSSLVNSCSSSVRSRVCPVSSVVSSVVSNVVSSVSSSLSSVSSSVVSNVVVVVVVVVVVVVLVVVLVVVVVVVVVVVVVVVDDDDDDDDDDDDDDDDDDDDDDDDDPPPDPDDDSVNSVVVVVVVVVVVVVVVVVVVVVVVVPDPPDDDDDPPDDDD